Protein AF-A0A847PXU5-F1 (afdb_monomer)

Foldseek 3Di:
DPLLQVLLVVLVVVCVVCPQAADDQDDDDQDDFQDPDFPDDLDFDPVQLVLVCPAQQNVDPQQSLVSRLVRSLLVPDDPVLSVVLSVVSNPDNHHFPDGSVLSNSQSRSCSVADSQCNSLSNVVVRLCSNCVVVLVVQQVDDPRSLSRLQSLLSRQQDHDPCSSVLSVQLSVVCSVVSNRSSVLSNLSSVVPSLLSVLLVVLVVCLVVADPSLSNQLNVCSSQPCSVVPDPLLVLVSVLSSQQHPLVSVVVRPVLFDVLLSLLVSLQSVLCVVLVQLVVQLVVQQLVQSCVVVVPDDSVSSVSSCVVPVVSSSVSSSVSVSVLSVLSSPQDDDDPNSNLLSNLLQLLQCLLVLNHRHPVLSSVSSVCSSPNADSQLSNQLSVLVVVCSNPDDNDDSVLSVLSSVQSSLQQFQFARDPVSLVSVLVVLVSLLPDPDLVVSVVSLVSNVSRHNHQVLSSVVSNVSSLVVDDPVCNVVVVVVVVLVVLLLVLADPVVNVVCNVDRHDQLRSLVVVDDPVLSVLLSVLLVLQPDRHCSVVCSNLPVNVLSVQDDSPDPVSSVLSNVLSVCNNVDPDDPVSNVVSSVVSVVVSCVCVVVVVLLVVLLVVVVPDPDDDPVLSVQLNLLLCLLVVLLVLLVVLADPPDCLSVCCSVQQSSLLSVLCSVQSVLSVQSTSVLVNVLCCLQPNRPSGPPPPNVNSSQSSLLSSLLRRFVLSLLSLLCSPDNNVSSLLSVLLSVLQQDDDPNDGNGNVLSVVVRVVSLLVSLVQLLQCVVCVLVVHHRDRDPQDSCNSVVSSVVVNVLVVQLVVQLVQLLVVLVLQAPDPVLSVLLSVLSSLLSVLCVVLVQDDHDDFFDVCLVVLSVVLSVLDPHHNLVVLLCLQLVHDDPDDPVSVVVVCCSLVVQDDPDPQDRSSLSSSVNTTQLSNLLSSLLSSQPPEDSVLSVVLSVLLSLLCSQQVNPVGNRVSSNQLSVLSGDPRDSDDRDHSVSSSVSCLVRPQVVSCVVGVVVLLVVLCVPFPPSVVLVVQLVVLLVLADTRSRSSVLCSRPVNVLSSLLSVLVVPPDPVLSVVLCVQLCQQCNRVVPHDADPRRSRSSVVSSVSSVVSVVVVVVVVVDDDPVRVVVLLVVLCVQAPDDPLLSVLVVVLVSDPLQVLVNVLLVVQVQLVNCSSVDVLLSVLCSVCSNPPVVSVVCNVCSNPSVVNSVVSVVVD

Structure (mmCIF, N/CA/C/O backbone):
data_AF-A0A847PXU5-F1
#
_entry.id   AF-A0A847PXU5-F1
#
loop_
_atom_site.group_PDB
_atom_site.id
_atom_site.type_symbol
_atom_site.label_atom_id
_atom_site.label_alt_id
_atom_site.label_comp_id
_atom_site.label_asym_id
_atom_site.label_entity_id
_atom_site.label_seq_id
_atom_site.pdbx_PDB_ins_code
_atom_site.Cartn_x
_atom_site.Cartn_y
_atom_site.Cartn_z
_atom_site.occupancy
_atom_site.B_iso_or_equiv
_atom_site.auth_seq_id
_atom_site.auth_comp_id
_atom_site.auth_asym_id
_atom_site.auth_atom_id
_atom_site.pdbx_PDB_model_num
ATOM 1 N N . MET A 1 1 ? 49.383 -41.589 5.894 1.00 60.62 1 MET A N 1
ATOM 2 C CA . MET A 1 1 ? 49.245 -40.164 5.555 1.00 60.62 1 MET A CA 1
ATOM 3 C C . MET A 1 1 ? 48.505 -39.502 6.687 1.00 60.62 1 MET A C 1
ATOM 5 O O . MET A 1 1 ? 47.451 -40.010 7.064 1.00 60.62 1 MET A O 1
ATOM 9 N N . SER A 1 2 ? 49.071 -38.446 7.261 1.00 80.12 2 SER A N 1
ATOM 10 C CA . SER A 1 2 ? 48.352 -37.625 8.235 1.00 80.12 2 SER A CA 1
ATOM 11 C C . SER A 1 2 ? 47.142 -36.940 7.566 1.00 80.12 2 SER A C 1
ATOM 13 O O . SER A 1 2 ? 47.109 -36.805 6.335 1.00 80.12 2 SER A O 1
ATOM 15 N N . PRO A 1 3 ? 46.136 -36.497 8.339 1.00 77.56 3 PRO A N 1
ATOM 16 C CA . PRO A 1 3 ? 45.012 -35.721 7.809 1.00 77.56 3 PRO A CA 1
ATOM 17 C C . PRO A 1 3 ? 45.467 -34.477 7.022 1.00 77.56 3 PRO A C 1
ATOM 19 O O . PRO A 1 3 ? 44.920 -34.188 5.956 1.00 77.56 3 PRO A O 1
ATOM 22 N N . SER A 1 4 ? 46.538 -33.809 7.473 1.00 82.94 4 SER A N 1
ATOM 23 C CA . SER A 1 4 ? 47.115 -32.635 6.803 1.00 82.94 4 SER A CA 1
ATOM 24 C C . SER A 1 4 ? 47.794 -32.978 5.472 1.00 82.94 4 SER A C 1
ATOM 26 O O . SER A 1 4 ? 47.616 -32.259 4.493 1.00 82.94 4 SER A O 1
ATOM 28 N N . GLU A 1 5 ? 48.497 -34.112 5.375 1.00 83.69 5 GLU A N 1
ATOM 29 C CA . GLU A 1 5 ? 49.106 -34.585 4.119 1.00 83.69 5 GLU A CA 1
ATOM 30 C C . GLU A 1 5 ? 48.055 -34.960 3.063 1.00 83.69 5 GLU A C 1
ATOM 32 O O . GLU A 1 5 ? 48.248 -34.741 1.863 1.00 83.69 5 GLU A O 1
ATOM 37 N N . LEU A 1 6 ? 46.926 -35.535 3.493 1.00 86.06 6 LEU A N 1
ATOM 38 C CA . LEU A 1 6 ? 45.805 -35.855 2.608 1.00 86.06 6 LEU A CA 1
ATOM 39 C C . LEU A 1 6 ? 45.160 -34.583 2.051 1.00 86.06 6 LEU A C 1
ATOM 41 O O . LEU A 1 6 ? 44.904 -34.504 0.846 1.00 86.06 6 LEU A O 1
ATOM 45 N N . LEU A 1 7 ? 44.921 -33.593 2.912 1.00 87.06 7 LEU A N 1
ATOM 46 C CA . LEU A 1 7 ? 44.349 -32.310 2.521 1.00 87.06 7 LEU A CA 1
ATOM 47 C C . LEU A 1 7 ? 45.300 -31.526 1.603 1.00 87.06 7 LEU A C 1
ATOM 49 O O . LEU A 1 7 ? 44.863 -31.049 0.560 1.00 87.06 7 LEU A O 1
ATOM 53 N N . ALA A 1 8 ? 46.603 -31.502 1.897 1.00 87.06 8 ALA A N 1
ATOM 54 C CA . ALA A 1 8 ? 47.624 -30.896 1.038 1.00 87.06 8 ALA A CA 1
ATOM 55 C C . ALA A 1 8 ? 47.630 -31.504 -0.378 1.00 87.06 8 ALA A C 1
ATOM 57 O O . ALA A 1 8 ? 47.675 -30.790 -1.382 1.00 87.06 8 ALA A O 1
ATOM 58 N N . LYS A 1 9 ? 47.498 -32.835 -0.493 1.00 86.88 9 LYS A N 1
ATOM 59 C CA . LYS A 1 9 ? 47.401 -33.509 -1.799 1.00 86.88 9 LYS A CA 1
ATOM 60 C C . LYS A 1 9 ? 46.121 -33.133 -2.555 1.00 86.88 9 LYS A C 1
ATOM 62 O O . LYS A 1 9 ? 46.175 -32.928 -3.767 1.00 86.88 9 LYS A O 1
ATOM 67 N N . LYS A 1 10 ? 44.982 -33.026 -1.861 1.00 86.12 10 LYS A N 1
ATOM 68 C CA . LYS A 1 10 ? 43.710 -32.577 -2.456 1.00 86.12 10 LYS A CA 1
ATOM 69 C C . LYS A 1 10 ? 43.784 -31.124 -2.931 1.00 86.12 10 LYS A C 1
ATOM 71 O O . LYS A 1 10 ? 43.343 -30.838 -4.039 1.00 86.12 10 LYS A O 1
ATOM 76 N N . LEU A 1 11 ? 44.395 -30.242 -2.140 1.00 87.00 11 LEU A N 1
ATOM 77 C CA . LEU A 1 11 ? 44.620 -28.836 -2.481 1.00 87.00 11 LEU A CA 1
ATOM 78 C C . LEU A 1 11 ? 45.474 -28.679 -3.736 1.00 87.00 11 LEU A C 1
ATOM 80 O O . LEU A 1 11 ? 45.123 -27.922 -4.638 1.00 87.00 11 LEU A O 1
ATOM 84 N N . LYS A 1 12 ? 46.554 -29.455 -3.837 1.00 86.31 12 LYS A N 1
ATOM 85 C CA . LYS A 1 12 ? 47.421 -29.439 -5.015 1.00 86.31 12 LYS A CA 1
ATOM 86 C C . LYS A 1 12 ? 46.703 -29.924 -6.278 1.00 86.31 12 LYS A C 1
ATOM 88 O O . LYS A 1 12 ? 46.869 -29.335 -7.340 1.00 86.31 12 LYS A O 1
ATOM 93 N N . LEU A 1 13 ? 45.869 -30.962 -6.168 1.00 85.56 13 LEU A N 1
ATOM 94 C CA . LEU A 1 13 ? 45.036 -31.436 -7.283 1.00 85.56 13 LEU A CA 1
ATOM 95 C C . LEU A 1 13 ? 43.974 -30.408 -7.692 1.00 85.56 13 LEU A C 1
ATOM 97 O O . LEU A 1 13 ? 43.732 -30.222 -8.882 1.00 85.56 13 LEU A O 1
ATOM 101 N N . TRP A 1 14 ? 43.365 -29.727 -6.719 1.00 87.62 14 TRP A N 1
ATOM 102 C CA . TRP A 1 14 ? 42.407 -28.656 -6.983 1.00 87.62 14 TRP A CA 1
ATOM 103 C C . TRP A 1 14 ? 43.059 -27.477 -7.714 1.00 87.62 14 TRP A C 1
ATOM 105 O O . TRP A 1 14 ? 42.493 -26.990 -8.690 1.00 87.62 14 TRP A O 1
ATOM 115 N N . TYR A 1 15 ? 44.260 -27.070 -7.298 1.00 84.38 15 TYR A N 1
ATOM 116 C CA . TYR A 1 15 ? 44.998 -25.973 -7.923 1.00 84.38 15 TYR A CA 1
ATOM 117 C C . TYR A 1 15 ? 45.317 -26.246 -9.396 1.00 84.38 15 TYR A C 1
ATOM 119 O O . TYR A 1 15 ? 45.036 -25.409 -10.245 1.00 84.38 15 TYR A O 1
ATOM 127 N N . VAL A 1 16 ? 45.796 -27.452 -9.724 1.00 83.38 16 VAL A N 1
ATOM 128 C CA . VAL A 1 16 ? 46.075 -27.853 -11.117 1.00 83.38 16 VAL A CA 1
ATOM 129 C C . VAL A 1 16 ? 44.811 -27.819 -11.987 1.00 83.38 16 VAL A C 1
ATOM 131 O O . VAL A 1 16 ? 44.874 -27.486 -13.167 1.00 83.38 16 VAL A O 1
ATOM 134 N N . ALA A 1 17 ? 43.648 -28.145 -11.419 1.00 77.62 17 ALA A N 1
ATOM 135 C CA . ALA A 1 17 ? 42.380 -28.096 -12.144 1.00 77.62 17 ALA A CA 1
ATOM 136 C C . ALA A 1 17 ? 41.829 -26.667 -12.330 1.00 77.62 17 ALA A C 1
ATOM 138 O O . ALA A 1 17 ? 41.032 -26.450 -13.242 1.00 77.62 17 ALA A O 1
ATOM 139 N N . ASN A 1 18 ? 42.237 -25.709 -11.487 1.00 76.44 18 ASN A N 1
ATOM 140 C CA . ASN A 1 18 ? 41.678 -24.351 -11.414 1.00 76.44 18 ASN A CA 1
ATOM 141 C C . ASN A 1 18 ? 42.726 -23.253 -11.650 1.00 76.44 18 ASN A C 1
ATOM 143 O O . ASN A 1 18 ? 42.551 -22.122 -11.198 1.00 76.44 18 ASN A O 1
ATOM 147 N N . GLU A 1 19 ? 43.813 -23.571 -12.352 1.00 73.12 19 GLU A N 1
ATOM 148 C CA . GLU A 1 19 ? 44.850 -22.594 -12.667 1.00 73.12 19 GLU A CA 1
ATOM 149 C C . GLU A 1 19 ? 44.253 -21.428 -13.485 1.00 73.12 19 GLU A C 1
ATOM 151 O O . GLU A 1 19 ? 43.547 -21.666 -14.479 1.00 73.12 19 GLU A O 1
ATOM 156 N N . PRO A 1 20 ? 44.476 -20.169 -13.066 1.00 68.69 20 PRO A N 1
ATOM 157 C CA . PRO A 1 20 ? 43.869 -19.014 -13.708 1.00 68.69 20 PRO A CA 1
ATOM 158 C C . PRO A 1 20 ? 44.382 -18.866 -15.142 1.00 68.69 20 PRO A C 1
ATOM 160 O O . PRO A 1 20 ? 45.584 -18.898 -15.405 1.00 68.69 20 PRO A O 1
ATOM 163 N N . ARG A 1 21 ? 43.448 -18.706 -16.083 1.00 75.75 21 ARG A N 1
ATOM 164 C CA . ARG A 1 21 ? 43.739 -18.597 -17.517 1.00 75.75 21 ARG A CA 1
ATOM 165 C C . ARG A 1 21 ? 43.693 -17.138 -17.980 1.00 75.75 21 ARG A C 1
ATOM 167 O O . ARG A 1 21 ? 42.896 -16.376 -17.429 1.00 75.75 21 ARG A O 1
ATOM 174 N N . PRO A 1 22 ? 44.493 -16.771 -18.998 1.00 75.50 22 PRO A N 1
ATOM 175 C CA . PRO A 1 22 ? 44.389 -15.471 -19.653 1.00 75.50 22 PRO A CA 1
ATOM 176 C C . PRO A 1 22 ? 43.003 -15.249 -20.280 1.00 75.50 22 PRO A C 1
ATOM 178 O O . PRO A 1 22 ? 42.257 -16.200 -20.546 1.00 75.50 22 PRO A O 1
ATOM 181 N N . SER A 1 23 ? 42.662 -13.976 -20.488 1.00 78.38 23 SER A N 1
ATOM 182 C CA . SER A 1 23 ? 41.379 -13.543 -21.054 1.00 78.38 23 SER A CA 1
ATOM 183 C C . SER A 1 23 ? 41.235 -14.043 -22.496 1.00 78.38 23 SER A C 1
ATOM 185 O O . SER A 1 23 ? 42.176 -13.919 -23.280 1.00 78.38 23 SER A O 1
ATOM 187 N N . PRO A 1 24 ? 40.076 -14.581 -22.910 1.00 81.31 24 PRO A N 1
ATOM 188 C CA . PRO A 1 24 ? 39.848 -14.852 -24.323 1.00 81.31 24 PRO A CA 1
ATOM 189 C C . PRO A 1 24 ? 39.823 -13.538 -25.120 1.00 81.31 24 PRO A C 1
ATOM 191 O O . PRO A 1 24 ? 39.305 -12.526 -24.650 1.00 81.31 24 PRO A O 1
ATOM 194 N N . VAL A 1 25 ? 40.337 -13.564 -26.353 1.00 79.62 25 VAL A N 1
ATOM 195 C CA . VAL A 1 25 ? 40.314 -12.394 -27.245 1.00 79.62 25 VAL A CA 1
ATOM 196 C C . VAL A 1 25 ? 38.856 -11.963 -27.497 1.00 79.62 25 VAL A C 1
ATOM 198 O O . VAL A 1 25 ? 38.052 -12.794 -27.931 1.00 79.62 25 VAL A O 1
ATOM 201 N N . PRO A 1 26 ? 38.480 -10.699 -27.219 1.00 79.25 26 PRO A N 1
ATOM 202 C CA . PRO A 1 26 ? 37.115 -10.216 -27.421 1.00 79.25 26 PRO A CA 1
ATOM 203 C C . PRO A 1 26 ? 36.659 -10.255 -28.888 1.00 79.25 26 PRO A C 1
ATOM 205 O O . PRO A 1 26 ? 37.404 -9.880 -29.791 1.00 79.25 26 PRO A O 1
ATOM 208 N N . GLU A 1 27 ? 35.400 -10.638 -29.119 1.00 74.50 27 GLU A N 1
ATOM 209 C CA . GLU A 1 27 ? 34.780 -10.563 -30.446 1.00 74.50 27 GLU A CA 1
ATOM 210 C C . GLU A 1 27 ? 34.506 -9.105 -30.852 1.00 74.50 27 GLU A C 1
ATOM 212 O O . GLU A 1 27 ? 33.991 -8.314 -30.059 1.00 74.50 27 GLU A O 1
ATOM 217 N N . VAL A 1 28 ? 34.816 -8.771 -32.106 1.00 72.69 28 VAL A N 1
ATOM 218 C CA . VAL A 1 28 ? 34.631 -7.437 -32.699 1.00 72.69 28 VAL A CA 1
ATOM 219 C C . VAL A 1 28 ? 33.474 -7.498 -33.691 1.00 72.69 28 VAL A C 1
ATOM 221 O O . VAL A 1 28 ? 33.475 -8.344 -34.590 1.00 72.69 28 VAL A O 1
ATOM 224 N N . LYS A 1 29 ? 32.480 -6.612 -33.561 1.00 65.06 29 LYS A N 1
ATOM 225 C CA . LYS A 1 29 ? 31.333 -6.586 -34.485 1.00 65.06 29 LYS A CA 1
ATOM 226 C C . LYS A 1 29 ? 31.700 -5.812 -35.750 1.00 65.06 29 LYS A C 1
ATOM 228 O O . LYS A 1 29 ? 31.894 -4.599 -35.725 1.00 65.06 29 LYS A O 1
ATOM 233 N N . VAL A 1 30 ? 31.803 -6.514 -36.879 1.00 55.84 30 VAL A N 1
ATOM 234 C CA . VAL A 1 30 ? 32.283 -5.935 -38.145 1.00 55.84 30 VAL A CA 1
ATOM 235 C C . VAL A 1 30 ? 31.127 -5.659 -39.100 1.00 55.84 30 VAL A C 1
ATOM 237 O O . VAL A 1 30 ? 30.782 -6.517 -39.902 1.00 55.84 30 VAL A O 1
ATOM 240 N N . ASP A 1 31 ? 30.599 -4.435 -39.079 1.00 53.53 31 ASP A N 1
ATOM 241 C CA . ASP A 1 31 ? 29.547 -4.002 -40.018 1.00 53.53 31 ASP A CA 1
ATOM 242 C C . ASP A 1 31 ? 29.946 -2.768 -40.850 1.00 53.53 31 ASP A C 1
ATOM 244 O O . ASP A 1 31 ? 29.106 -1.930 -41.182 1.00 53.53 31 ASP A O 1
ATOM 248 N N . SER A 1 32 ? 31.234 -2.565 -41.166 1.00 57.88 32 SER A N 1
ATOM 249 C CA . SER A 1 32 ? 31.633 -1.280 -41.757 1.00 57.88 32 SER A CA 1
ATOM 250 C C . SER A 1 32 ? 32.815 -1.241 -42.701 1.00 57.88 32 SER A C 1
ATOM 252 O O . SER A 1 32 ? 33.903 -1.703 -42.372 1.00 57.88 32 SER A O 1
ATOM 254 N N . ASN A 1 33 ? 32.602 -0.526 -43.805 1.00 75.75 33 ASN A N 1
ATOM 255 C CA . ASN A 1 33 ? 33.610 -0.138 -44.782 1.00 75.75 33 ASN A CA 1
ATOM 256 C C . ASN A 1 33 ? 33.997 1.338 -44.600 1.00 75.75 33 ASN A C 1
ATOM 258 O O . ASN A 1 33 ? 33.229 2.129 -44.046 1.00 75.75 33 ASN A O 1
ATOM 262 N N . LEU A 1 34 ? 35.175 1.715 -45.105 1.00 78.69 34 LEU A N 1
ATOM 263 C CA . LEU A 1 34 ? 35.568 3.121 -45.239 1.00 78.69 34 LEU A CA 1
ATOM 264 C C . LEU A 1 34 ? 34.510 3.904 -46.048 1.00 78.69 34 LEU A C 1
ATOM 266 O O . LEU A 1 34 ? 33.926 3.329 -46.975 1.00 78.69 34 LEU A O 1
ATOM 270 N N . PRO A 1 35 ? 34.281 5.196 -45.743 1.00 74.25 35 PRO A N 1
ATOM 271 C CA . PRO A 1 35 ? 33.361 6.038 -46.504 1.00 74.25 35 PRO A CA 1
ATOM 272 C C . PRO A 1 35 ? 33.679 5.989 -48.002 1.00 74.25 35 PRO A C 1
ATOM 274 O O . PRO A 1 35 ? 34.841 6.095 -48.396 1.00 74.25 35 PRO A O 1
ATOM 277 N N . THR A 1 36 ? 32.652 5.803 -48.832 1.00 63.03 36 THR A N 1
ATOM 278 C CA . THR A 1 36 ? 32.779 5.754 -50.301 1.00 63.03 36 THR A CA 1
ATOM 279 C C . THR A 1 36 ? 32.380 7.062 -50.979 1.00 63.03 36 THR A C 1
ATOM 281 O O . THR A 1 36 ? 32.735 7.266 -52.139 1.00 63.03 36 THR A O 1
ATOM 284 N N . ASP A 1 37 ? 31.711 7.966 -50.259 1.00 55.50 37 ASP A N 1
ATOM 285 C CA . ASP A 1 37 ? 31.300 9.263 -50.787 1.00 55.50 37 ASP A CA 1
ATOM 286 C C . ASP A 1 37 ? 32.510 10.190 -50.928 1.00 55.50 37 ASP A C 1
ATOM 288 O O . ASP A 1 37 ? 33.131 10.609 -49.948 1.00 55.50 37 ASP A O 1
ATOM 292 N N . ALA A 1 38 ? 32.857 10.495 -52.178 1.00 52.47 38 ALA A N 1
ATOM 293 C CA . ALA A 1 38 ? 33.945 11.401 -52.506 1.00 52.47 38 ALA A CA 1
ATOM 294 C C . ALA A 1 38 ? 33.583 12.835 -52.068 1.00 52.47 38 ALA A C 1
ATOM 296 O O . ALA A 1 38 ? 32.577 13.374 -52.542 1.00 52.47 38 ALA A O 1
ATOM 297 N N . PRO A 1 39 ? 34.381 13.497 -51.209 1.00 53.16 39 PRO A N 1
ATOM 298 C CA . PRO A 1 39 ? 34.168 14.908 -50.928 1.00 53.16 39 PRO A CA 1
ATOM 299 C C . PRO A 1 39 ? 34.371 15.733 -52.205 1.00 53.16 39 PRO A C 1
ATOM 301 O O . PRO A 1 39 ? 35.253 15.451 -53.020 1.00 53.16 39 PRO A O 1
ATOM 304 N N . ALA A 1 40 ? 33.551 16.772 -52.376 1.00 50.94 40 ALA A N 1
ATOM 305 C CA . ALA A 1 40 ? 33.647 17.696 -53.499 1.00 50.94 40 ALA A CA 1
ATOM 306 C C . ALA A 1 40 ? 35.042 18.348 -53.538 1.00 50.94 40 ALA A C 1
ATOM 308 O O . ALA A 1 40 ? 35.374 19.179 -52.696 1.00 50.94 40 ALA A O 1
ATOM 309 N N . THR A 1 41 ? 35.850 17.931 -54.518 1.00 54.91 41 THR A N 1
ATOM 310 C CA . THR A 1 41 ? 37.125 18.526 -54.963 1.00 54.91 41 THR A CA 1
ATOM 311 C C . THR A 1 41 ? 38.063 19.010 -53.850 1.00 54.91 41 THR A C 1
ATOM 313 O O . THR A 1 41 ? 38.018 20.162 -53.417 1.00 54.91 41 THR A O 1
ATOM 316 N N . ILE A 1 42 ? 39.004 18.149 -53.456 1.00 57.91 42 ILE A N 1
ATOM 317 C CA . ILE A 1 42 ? 40.216 18.560 -52.739 1.00 57.91 42 ILE A CA 1
ATOM 318 C C . ILE A 1 42 ? 41.029 19.472 -53.681 1.00 57.91 42 ILE A C 1
ATOM 320 O O . ILE A 1 42 ? 41.382 19.072 -54.790 1.00 57.91 42 ILE A O 1
ATOM 324 N N . SER A 1 43 ? 41.282 20.720 -53.279 1.00 63.50 43 SER A N 1
ATOM 325 C CA . SER A 1 43 ? 42.046 21.696 -54.069 1.00 63.50 43 SER A CA 1
ATOM 326 C C . SER A 1 43 ? 43.497 21.240 -54.224 1.00 63.50 43 SER A C 1
ATOM 328 O O . SER A 1 43 ? 44.187 21.083 -53.224 1.00 63.50 43 SER A O 1
ATOM 330 N N . PHE A 1 44 ? 43.969 21.044 -55.453 1.00 73.12 44 PHE A N 1
ATOM 331 C CA . PHE A 1 44 ? 45.335 20.587 -55.717 1.00 73.12 44 PHE A CA 1
ATOM 332 C C . PHE A 1 44 ? 46.353 21.729 -55.597 1.00 73.12 44 PHE A C 1
ATOM 334 O O . PHE A 1 44 ? 46.267 22.711 -56.334 1.00 73.12 44 PHE A O 1
ATOM 341 N N . ASP A 1 45 ? 47.350 21.557 -54.726 1.00 78.94 45 ASP A N 1
ATOM 342 C CA . ASP A 1 45 ? 48.535 22.417 -54.660 1.00 78.94 45 ASP A CA 1
ATOM 343 C C . ASP A 1 45 ? 49.730 21.703 -55.312 1.00 78.94 45 ASP A C 1
ATOM 345 O O . ASP A 1 45 ? 50.129 20.608 -54.894 1.00 78.94 45 ASP A O 1
ATOM 349 N N . ARG A 1 46 ? 50.278 22.317 -56.367 1.00 78.56 46 ARG A N 1
ATOM 350 C CA . ARG A 1 46 ? 51.349 21.746 -57.191 1.00 78.56 46 ARG A CA 1
ATOM 351 C C . ARG A 1 46 ? 52.718 21.823 -56.515 1.00 78.56 46 ARG A C 1
ATOM 353 O O . ARG A 1 46 ? 53.542 20.946 -56.754 1.00 78.56 46 ARG A O 1
ATOM 360 N N . GLU A 1 47 ? 52.970 22.834 -55.688 1.00 81.25 47 GLU A N 1
ATOM 361 C CA . GLU A 1 47 ? 54.265 22.999 -55.019 1.00 81.25 47 GLU A CA 1
ATOM 362 C C . GLU A 1 47 ? 54.420 21.980 -53.890 1.00 81.25 47 GLU A C 1
ATOM 364 O O . GLU A 1 47 ? 55.425 21.270 -53.830 1.00 81.25 47 GLU A O 1
ATOM 369 N N . ILE A 1 48 ? 53.380 21.816 -53.068 1.00 81.88 48 ILE A N 1
ATOM 370 C CA . ILE A 1 48 ? 53.361 20.829 -51.980 1.00 81.88 48 ILE A CA 1
ATOM 371 C C . ILE A 1 48 ? 53.382 19.393 -52.532 1.00 81.88 48 ILE A C 1
ATOM 373 O O . ILE A 1 48 ? 54.065 18.529 -51.984 1.00 81.88 48 ILE A O 1
ATOM 377 N N . ALA A 1 49 ? 52.678 19.122 -53.639 1.00 81.94 49 ALA A N 1
ATOM 378 C CA . ALA A 1 49 ? 52.694 17.801 -54.276 1.00 81.94 49 ALA A CA 1
ATOM 379 C C . ALA A 1 49 ? 54.093 17.409 -54.779 1.00 81.94 49 ALA A C 1
ATOM 381 O O . ALA A 1 49 ? 54.502 16.262 -54.608 1.00 81.94 49 ALA A O 1
ATOM 382 N N . ASN A 1 50 ? 54.838 18.358 -55.356 1.00 81.81 50 ASN A N 1
ATOM 383 C CA . ASN A 1 50 ? 56.215 18.125 -55.796 1.00 81.81 50 ASN A CA 1
ATOM 384 C C . ASN A 1 50 ? 57.167 17.906 -54.609 1.00 81.81 50 ASN A C 1
ATOM 386 O O . ASN A 1 50 ? 58.081 17.092 -54.711 1.00 81.81 50 ASN A O 1
ATOM 390 N N . GLN A 1 51 ? 56.950 18.601 -53.485 1.00 82.19 51 GLN A N 1
ATOM 391 C CA . GLN A 1 51 ? 57.714 18.381 -52.251 1.00 82.19 51 GLN A CA 1
ATOM 392 C C . GLN A 1 51 ? 57.467 16.980 -51.671 1.00 82.19 51 GLN A C 1
ATOM 394 O O . GLN A 1 51 ? 58.427 16.303 -51.317 1.00 82.19 51 GLN A O 1
ATOM 399 N N . LEU A 1 52 ? 56.210 16.518 -51.631 1.00 83.00 52 LEU A N 1
ATOM 400 C CA . LEU A 1 52 ? 55.855 15.163 -51.187 1.00 83.00 52 LEU A CA 1
ATOM 401 C C . LEU A 1 52 ? 56.437 14.077 -52.098 1.00 83.00 52 LEU A C 1
ATOM 403 O O . LEU A 1 52 ? 57.034 13.127 -51.603 1.00 83.00 52 LEU A O 1
ATOM 407 N N . ALA A 1 53 ? 56.312 14.234 -53.419 1.00 81.75 53 ALA A N 1
ATOM 408 C CA . ALA A 1 53 ? 56.858 13.287 -54.395 1.00 81.75 53 ALA A CA 1
ATOM 409 C C . ALA A 1 53 ? 58.399 13.196 -54.356 1.00 81.75 53 ALA A C 1
ATOM 411 O O . ALA A 1 53 ? 58.972 12.228 -54.845 1.00 81.75 53 ALA A O 1
ATOM 412 N N . GLY A 1 54 ? 59.076 14.191 -53.771 1.00 78.00 54 GLY A N 1
ATOM 413 C CA . GLY A 1 54 ? 60.521 14.178 -53.537 1.00 78.00 54 GLY A CA 1
ATOM 414 C C . GLY A 1 54 ? 60.967 13.417 -52.280 1.00 78.00 54 GLY A C 1
ATOM 415 O O . GLY A 1 54 ? 62.172 13.288 -52.058 1.00 78.00 54 GLY A O 1
ATOM 416 N N . LEU A 1 55 ? 60.042 12.932 -51.442 1.00 83.31 55 LEU A N 1
ATOM 417 C CA . LEU A 1 55 ? 60.359 12.171 -50.229 1.00 83.31 55 LEU A CA 1
ATOM 418 C C . LEU A 1 55 ? 60.533 10.677 -50.541 1.00 83.31 55 LEU A C 1
ATOM 420 O O . LEU A 1 55 ? 59.756 10.094 -51.292 1.00 83.31 55 LEU A O 1
ATOM 424 N N . ARG A 1 56 ? 61.500 10.023 -49.881 1.00 78.19 56 ARG A N 1
ATOM 425 C CA . ARG A 1 56 ? 61.817 8.589 -50.077 1.00 78.19 56 ARG A CA 1
ATOM 426 C C . ARG A 1 56 ? 60.662 7.630 -49.758 1.00 78.19 56 ARG A C 1
ATOM 428 O O . ARG A 1 56 ? 60.620 6.521 -50.272 1.00 78.19 56 ARG A O 1
ATOM 435 N N . VAL A 1 57 ? 59.696 8.055 -48.946 1.00 79.06 57 VAL A N 1
ATOM 436 C CA . VAL A 1 57 ? 58.473 7.286 -48.631 1.00 79.06 57 VAL A CA 1
ATOM 437 C C . VAL A 1 57 ? 57.588 7.062 -49.859 1.00 79.06 57 VAL A C 1
ATOM 439 O O . VAL A 1 57 ? 56.830 6.097 -49.905 1.00 79.06 57 VAL A O 1
ATOM 442 N N . PHE A 1 58 ? 57.690 7.949 -50.851 1.00 82.19 58 PHE A N 1
ATOM 443 C CA . PHE A 1 58 ? 56.856 7.978 -52.050 1.00 82.19 58 PHE A CA 1
ATOM 444 C C . PHE A 1 58 ? 57.678 7.766 -53.331 1.00 82.19 58 PHE A C 1
ATOM 446 O O . PHE A 1 58 ? 57.292 8.234 -54.397 1.00 82.19 58 PHE A O 1
ATOM 453 N N . GLU A 1 59 ? 58.820 7.075 -53.232 1.00 70.12 59 GLU A N 1
ATOM 454 C CA . GLU A 1 59 ? 59.773 6.882 -54.340 1.00 70.12 59 GLU A CA 1
ATOM 455 C C . GLU A 1 59 ? 59.166 6.102 -55.532 1.00 70.12 59 GLU A C 1
ATOM 457 O O . GLU A 1 59 ? 59.575 6.287 -56.681 1.00 70.12 59 GLU A O 1
ATOM 462 N N . ASP A 1 60 ? 58.131 5.290 -55.283 1.00 74.25 60 ASP A N 1
ATOM 463 C CA . ASP A 1 60 ? 57.381 4.557 -56.305 1.00 74.25 60 ASP A CA 1
ATOM 464 C C . ASP A 1 60 ? 56.285 5.412 -56.972 1.00 74.25 60 ASP A C 1
ATOM 466 O O . ASP A 1 60 ? 55.399 5.959 -56.314 1.00 74.25 60 ASP A O 1
ATOM 470 N N . ARG A 1 61 ? 56.242 5.412 -58.315 1.00 71.62 61 ARG A N 1
ATOM 471 C CA . ARG A 1 61 ? 55.232 6.146 -59.122 1.00 71.62 61 ARG A CA 1
ATOM 472 C C . ARG A 1 61 ? 53.774 5.760 -58.835 1.00 71.62 61 ARG A C 1
ATOM 474 O O . ARG A 1 61 ? 52.858 6.489 -59.208 1.00 71.62 61 ARG A O 1
ATOM 481 N N . SER A 1 62 ? 53.526 4.618 -58.195 1.00 75.56 62 SER A N 1
ATOM 482 C CA . SER A 1 62 ? 52.184 4.218 -57.749 1.00 75.56 62 SER A CA 1
ATOM 483 C C . SER A 1 62 ? 51.603 5.171 -56.691 1.00 75.56 62 SER A C 1
ATOM 485 O O . SER A 1 62 ? 50.382 5.245 -56.548 1.00 75.56 62 SER A O 1
ATOM 487 N N . TRP A 1 63 ? 52.448 5.953 -56.009 1.00 81.44 63 TRP A N 1
ATOM 488 C CA . TRP A 1 63 ? 52.064 6.898 -54.958 1.00 81.44 63 TRP A CA 1
ATOM 489 C C . TRP A 1 63 ? 51.761 8.315 -55.455 1.00 81.44 63 TRP A C 1
ATOM 491 O O . TRP A 1 63 ? 51.228 9.118 -54.689 1.00 81.44 63 TRP A O 1
ATOM 501 N N . ASP A 1 64 ? 51.987 8.622 -56.737 1.00 79.94 64 ASP A N 1
ATOM 502 C CA . ASP A 1 64 ? 51.730 9.951 -57.319 1.00 79.94 64 ASP A CA 1
ATOM 503 C C . ASP A 1 64 ? 50.286 10.432 -57.077 1.00 79.94 64 ASP A C 1
ATOM 505 O O . ASP A 1 64 ? 50.029 11.614 -56.829 1.00 79.94 64 ASP A O 1
ATOM 509 N N . GLY A 1 65 ? 49.322 9.503 -57.119 1.00 78.25 65 GLY A N 1
ATOM 510 C CA . GLY A 1 65 ? 47.917 9.781 -56.815 1.00 78.25 65 GLY A CA 1
ATOM 511 C C . GLY A 1 65 ? 47.671 10.120 -55.342 1.00 78.25 65 GLY A C 1
ATOM 512 O O . GLY A 1 65 ? 46.854 10.987 -55.047 1.00 78.25 65 GLY A O 1
ATOM 513 N N . VAL A 1 66 ? 48.411 9.490 -54.428 1.00 83.31 66 VAL A N 1
ATOM 514 C CA . VAL A 1 66 ? 48.347 9.750 -52.983 1.00 83.31 66 VAL A CA 1
ATOM 515 C C . VAL A 1 66 ? 48.978 11.109 -52.666 1.00 83.31 66 VAL A C 1
ATOM 517 O O . VAL A 1 66 ? 48.350 11.916 -51.988 1.00 83.31 66 VAL A O 1
ATOM 520 N N . CYS A 1 67 ? 50.149 11.421 -53.236 1.00 84.12 67 CYS A N 1
ATOM 521 C CA . CYS A 1 67 ? 50.816 12.722 -53.092 1.00 84.12 67 CYS A CA 1
ATOM 522 C C . CYS A 1 67 ? 49.942 13.886 -53.584 1.00 84.12 67 CYS A C 1
ATOM 524 O O . CYS A 1 67 ? 49.892 14.941 -52.950 1.00 84.12 67 CYS A O 1
ATOM 526 N N . ARG A 1 68 ? 49.218 13.685 -54.695 1.00 81.50 68 ARG A N 1
ATOM 527 C CA . ARG A 1 68 ? 48.259 14.657 -55.239 1.00 81.50 68 ARG A CA 1
ATOM 528 C C . ARG A 1 68 ? 47.095 14.924 -54.286 1.00 81.50 68 ARG A C 1
ATOM 530 O O . ARG A 1 68 ? 46.738 16.079 -54.077 1.00 81.50 68 ARG A O 1
ATOM 537 N N . ASP A 1 69 ? 46.504 13.873 -53.731 1.00 81.19 69 ASP A N 1
ATOM 538 C CA . ASP A 1 69 ? 45.328 14.002 -52.868 1.00 81.19 69 ASP A CA 1
ATOM 539 C C . ASP A 1 69 ? 45.718 14.517 -51.467 1.00 81.19 69 ASP A C 1
ATOM 541 O O . ASP A 1 69 ? 45.003 15.328 -50.876 1.00 81.19 69 ASP A O 1
ATOM 545 N N . MET A 1 70 ? 46.905 14.142 -50.973 1.00 85.12 70 MET A N 1
ATOM 546 C CA . MET A 1 70 ? 47.491 14.686 -49.744 1.00 85.12 70 MET A CA 1
ATOM 547 C C . MET A 1 70 ? 47.850 16.170 -49.874 1.00 85.12 70 MET A C 1
ATOM 549 O O . MET A 1 70 ? 47.676 16.907 -48.904 1.00 85.12 70 MET A O 1
ATOM 553 N N . SER A 1 71 ? 48.320 16.646 -51.036 1.00 86.25 71 SER A N 1
ATOM 554 C CA . SER A 1 71 ? 48.769 18.042 -51.175 1.00 86.25 71 SER A CA 1
ATOM 555 C C . SER A 1 71 ? 47.660 19.050 -50.876 1.00 86.25 71 SER A C 1
ATOM 557 O O . SER A 1 71 ? 47.900 20.050 -50.200 1.00 86.25 71 SER A O 1
ATOM 559 N N . GLY A 1 72 ? 46.423 18.747 -51.273 1.00 79.94 72 GLY A N 1
ATOM 560 C CA . GLY A 1 72 ? 45.276 19.592 -50.955 1.00 79.94 72 GLY A CA 1
ATOM 561 C C . GLY A 1 72 ? 44.800 19.517 -49.506 1.00 79.94 72 GLY A C 1
ATOM 562 O O . GLY A 1 72 ? 44.209 20.477 -49.012 1.00 79.94 72 GLY A O 1
ATOM 563 N N . MET A 1 73 ? 45.093 18.428 -48.791 1.00 82.69 73 MET A N 1
ATOM 564 C CA . MET A 1 73 ? 44.906 18.364 -47.337 1.00 82.69 73 MET A CA 1
ATOM 565 C C . MET A 1 73 ? 45.974 19.184 -46.607 1.00 82.69 73 MET A C 1
ATOM 567 O O . MET A 1 73 ? 45.655 19.941 -45.693 1.00 82.69 73 MET A O 1
ATOM 571 N N . LEU A 1 74 ? 47.236 19.078 -47.034 1.00 83.88 74 LEU A N 1
ATOM 572 C CA . LEU A 1 74 ? 48.361 19.813 -46.451 1.00 83.88 74 LEU A CA 1
ATOM 573 C C . LEU A 1 74 ? 48.273 21.323 -46.680 1.00 83.88 74 LEU A C 1
ATOM 575 O O . LEU A 1 74 ? 48.690 22.087 -45.813 1.00 83.88 74 LEU A O 1
ATOM 579 N N . ALA A 1 75 ? 47.694 21.759 -47.801 1.00 81.50 75 ALA A N 1
ATOM 580 C CA . ALA A 1 75 ? 47.430 23.171 -48.080 1.00 81.50 75 ALA A CA 1
ATOM 581 C C . ALA A 1 75 ? 46.473 23.820 -47.061 1.00 81.50 75 ALA A C 1
ATOM 583 O O . ALA A 1 75 ? 46.484 25.035 -46.889 1.00 81.50 75 ALA A O 1
ATOM 584 N N . ARG A 1 76 ? 45.655 23.017 -46.363 1.00 79.88 76 ARG A N 1
ATOM 585 C CA . ARG A 1 76 ? 44.723 23.477 -45.320 1.00 79.88 76 ARG A CA 1
ATOM 586 C C . ARG A 1 76 ? 45.349 23.525 -43.921 1.00 79.88 76 ARG A C 1
ATOM 588 O O . ARG A 1 76 ? 44.690 23.970 -42.984 1.00 79.88 76 ARG A O 1
ATOM 595 N N . LEU A 1 77 ? 46.590 23.058 -43.754 1.00 79.56 77 LEU A N 1
ATOM 596 C CA . LEU A 1 77 ? 47.325 23.124 -42.489 1.00 79.56 77 LEU A CA 1
ATOM 597 C C . LEU A 1 77 ? 48.078 24.453 -42.354 1.00 79.56 77 LEU A C 1
ATOM 599 O O . LEU A 1 77 ? 48.454 25.078 -43.343 1.00 79.56 77 LEU A O 1
ATOM 603 N N . SER A 1 78 ? 48.365 24.857 -41.112 1.00 83.12 78 SER A N 1
ATOM 604 C CA . SER A 1 78 ? 49.287 25.972 -40.867 1.00 83.12 78 SER A CA 1
ATOM 605 C C . SER A 1 78 ? 50.676 25.657 -41.433 1.00 83.12 78 SER A C 1
ATOM 607 O O . SER A 1 78 ? 51.104 24.500 -41.424 1.00 83.12 78 SER A O 1
ATOM 609 N N . GLU A 1 79 ? 51.408 26.679 -41.874 1.00 80.44 79 GLU A N 1
ATOM 610 C CA . GLU A 1 79 ? 52.753 26.515 -42.438 1.00 80.44 79 GLU A CA 1
ATOM 611 C C . GLU A 1 79 ? 53.700 25.766 -41.486 1.00 80.44 79 GLU A C 1
ATOM 613 O O . GLU A 1 79 ? 54.389 24.837 -41.904 1.00 80.44 79 GLU A O 1
ATOM 618 N N . ALA A 1 80 ? 53.642 26.072 -40.186 1.00 80.56 80 ALA A N 1
ATOM 619 C CA . ALA A 1 80 ? 54.421 25.384 -39.159 1.00 80.56 80 ALA A CA 1
ATOM 620 C C . ALA A 1 80 ? 54.027 23.902 -38.991 1.00 80.56 80 ALA A C 1
ATOM 622 O O . ALA A 1 80 ? 54.896 23.050 -38.819 1.00 80.56 80 ALA A O 1
ATOM 623 N N . SER A 1 81 ? 52.732 23.569 -39.034 1.00 78.56 81 SER A N 1
ATOM 624 C CA . SER A 1 81 ? 52.252 22.180 -38.930 1.00 78.56 81 SER A CA 1
ATOM 625 C C . SER A 1 81 ? 52.578 21.363 -40.179 1.00 78.56 81 SER A C 1
ATOM 627 O O . SER A 1 81 ? 52.950 20.197 -40.068 1.00 78.56 81 SER A O 1
ATOM 629 N N . ARG A 1 82 ? 52.461 21.984 -41.357 1.00 84.12 82 ARG A N 1
ATOM 630 C CA . ARG A 1 82 ? 52.814 21.398 -42.651 1.00 84.12 82 ARG A CA 1
ATOM 631 C C . ARG A 1 82 ? 54.305 21.082 -42.714 1.00 84.12 82 ARG A C 1
ATOM 633 O O . ARG A 1 82 ? 54.654 19.959 -43.059 1.00 84.12 82 ARG A O 1
ATOM 640 N N . GLN A 1 83 ? 55.162 22.025 -42.316 1.00 82.38 83 GLN A N 1
ATOM 641 C CA . GLN A 1 83 ? 56.608 21.811 -42.311 1.00 82.38 83 GLN A CA 1
ATOM 642 C C . GLN A 1 83 ? 57.006 20.675 -41.363 1.00 82.38 83 GLN A C 1
ATOM 644 O O . GLN A 1 83 ? 57.700 19.762 -41.782 1.00 82.38 83 GLN A O 1
ATOM 649 N N . ARG A 1 84 ? 56.470 20.639 -40.133 1.00 82.31 84 ARG A N 1
ATOM 650 C CA . ARG A 1 84 ? 56.736 19.535 -39.188 1.00 82.31 84 ARG A CA 1
ATOM 651 C C . ARG A 1 84 ? 56.335 18.163 -39.730 1.00 82.31 84 ARG A C 1
ATOM 653 O O . ARG A 1 84 ? 57.016 17.177 -39.456 1.00 82.31 84 ARG A O 1
ATOM 660 N N . LEU A 1 85 ? 55.217 18.081 -40.453 1.00 83.00 85 LEU A N 1
ATOM 661 C CA . LEU A 1 85 ? 54.755 16.825 -41.041 1.00 83.00 85 LEU A CA 1
ATOM 662 C C . LEU A 1 85 ? 55.642 16.399 -42.215 1.00 83.00 85 LEU A C 1
ATOM 664 O O . LEU A 1 85 ? 55.998 15.230 -42.300 1.00 83.00 85 LEU A O 1
ATOM 668 N N . LEU A 1 86 ? 56.037 17.337 -43.080 1.00 84.00 86 LEU A N 1
ATOM 669 C CA . LEU A 1 86 ? 56.989 17.068 -44.160 1.00 84.00 86 LEU A CA 1
ATOM 670 C C . LEU A 1 86 ? 58.348 16.626 -43.607 1.00 84.00 86 LEU A C 1
ATOM 672 O O . LEU A 1 86 ? 58.892 15.627 -44.072 1.00 84.00 86 LEU A O 1
ATOM 676 N N . ASP A 1 87 ? 58.844 17.296 -42.564 1.00 84.56 87 ASP A N 1
ATOM 677 C CA . ASP A 1 87 ? 60.070 16.912 -41.866 1.00 84.56 87 ASP A CA 1
ATOM 678 C C . ASP A 1 87 ? 59.931 15.493 -41.282 1.00 84.56 87 ASP A C 1
ATOM 680 O O . ASP A 1 87 ? 60.811 14.660 -41.482 1.00 84.56 87 ASP A O 1
ATOM 684 N N . SER A 1 88 ? 58.798 15.160 -40.651 1.00 83.44 88 SER A N 1
ATOM 685 C CA . SER A 1 88 ? 58.542 13.820 -40.090 1.00 83.44 88 SER A CA 1
ATOM 686 C C . SER A 1 88 ? 58.452 12.729 -41.163 1.00 83.44 88 SER A C 1
ATOM 688 O O . SER A 1 88 ? 58.996 11.642 -40.979 1.00 83.44 88 SER A O 1
ATOM 690 N N . LEU A 1 89 ? 57.809 13.015 -42.298 1.00 82.75 89 LEU A N 1
ATOM 691 C CA . LEU A 1 89 ? 57.737 12.096 -43.437 1.00 82.75 89 LEU A CA 1
ATOM 692 C C . LEU A 1 89 ? 59.103 11.922 -44.112 1.00 82.75 89 LEU A C 1
ATOM 694 O O . LEU A 1 89 ? 59.411 10.839 -44.593 1.00 82.75 89 LEU A O 1
ATOM 698 N N . SER A 1 90 ? 59.959 12.948 -44.102 1.00 82.19 90 SER A N 1
ATOM 699 C CA . SER A 1 90 ? 61.316 12.861 -44.657 1.00 82.19 90 SER A CA 1
ATOM 700 C C . SER A 1 90 ? 62.249 11.932 -43.869 1.00 82.19 90 SER A C 1
ATOM 702 O O . SER A 1 90 ? 63.208 11.406 -44.435 1.00 82.19 90 SER A O 1
ATOM 704 N N . LEU A 1 91 ? 61.959 11.701 -42.582 1.00 81.69 91 LEU A N 1
ATOM 705 C CA . LEU A 1 91 ? 62.724 10.799 -41.712 1.00 81.69 91 LEU A CA 1
ATOM 706 C C . LEU A 1 91 ? 62.453 9.318 -42.000 1.00 81.69 91 LEU A C 1
ATOM 708 O O . LEU A 1 91 ? 63.225 8.456 -41.580 1.00 81.69 91 LEU A O 1
ATOM 712 N N . ILE A 1 92 ? 61.368 9.011 -42.706 1.00 79.25 92 ILE A N 1
ATOM 713 C CA . ILE A 1 92 ? 61.014 7.647 -43.070 1.00 79.25 92 ILE A CA 1
ATOM 714 C C . ILE A 1 92 ? 61.825 7.237 -44.306 1.00 79.25 92 ILE A C 1
ATOM 716 O O . ILE A 1 92 ? 61.791 7.879 -45.355 1.00 79.25 92 ILE A O 1
ATOM 720 N N . SER A 1 93 ? 62.554 6.130 -44.181 1.00 69.69 93 SER A N 1
ATOM 721 C CA . SER A 1 93 ? 63.571 5.708 -45.145 1.00 69.69 93 SER A CA 1
ATOM 722 C C . SER A 1 93 ? 63.072 4.827 -46.296 1.00 69.69 93 SER A C 1
ATOM 724 O O . SER A 1 93 ? 63.837 4.632 -47.238 1.00 69.69 93 SER A O 1
ATOM 726 N N . ALA A 1 94 ? 61.842 4.299 -46.240 1.00 74.25 94 ALA A N 1
ATOM 727 C CA . ALA A 1 94 ? 61.291 3.384 -47.245 1.00 74.25 94 ALA A CA 1
ATOM 728 C C . ALA A 1 94 ? 59.756 3.480 -47.366 1.00 74.25 94 ALA A C 1
ATOM 730 O O . ALA A 1 94 ? 59.076 3.878 -46.418 1.00 74.25 94 ALA A O 1
ATOM 731 N N . ALA A 1 95 ? 59.214 3.081 -48.521 1.00 71.44 95 ALA A N 1
ATOM 732 C CA . ALA A 1 95 ? 57.772 3.007 -48.765 1.00 71.44 95 ALA A CA 1
ATOM 733 C C . ALA A 1 95 ? 57.088 1.916 -47.903 1.00 71.44 95 ALA A C 1
ATOM 735 O O . ALA A 1 95 ? 57.703 0.885 -47.609 1.00 71.44 95 ALA A O 1
ATOM 736 N N . PRO A 1 96 ? 55.825 2.108 -47.473 1.00 79.12 96 PRO A N 1
ATOM 737 C CA . PRO A 1 96 ? 55.100 1.109 -46.688 1.00 79.12 96 PRO A CA 1
ATOM 738 C C . PRO A 1 96 ? 54.691 -0.118 -47.528 1.00 79.12 96 PRO A C 1
ATOM 740 O O . PRO A 1 96 ? 54.370 0.031 -48.708 1.00 79.12 96 PRO A O 1
ATOM 743 N N . PRO A 1 97 ? 54.630 -1.328 -46.935 1.00 76.44 97 PRO A N 1
ATOM 744 C CA . PRO A 1 97 ? 54.333 -2.586 -47.631 1.00 76.44 97 PRO A CA 1
ATOM 745 C C . PRO A 1 97 ? 52.825 -2.775 -47.906 1.00 76.44 97 PRO A C 1
ATOM 747 O O . PRO A 1 97 ? 52.255 -3.827 -47.626 1.00 76.44 97 PRO A O 1
ATOM 750 N N . ILE A 1 98 ? 52.146 -1.743 -48.417 1.00 78.25 98 ILE A N 1
ATOM 751 C CA . ILE A 1 98 ? 50.692 -1.721 -48.649 1.00 78.25 98 ILE A CA 1
ATOM 752 C C . ILE A 1 98 ? 50.381 -1.099 -50.014 1.00 78.25 98 ILE A C 1
ATOM 754 O O . ILE A 1 98 ? 51.085 -0.208 -50.480 1.00 78.25 98 ILE A O 1
ATOM 758 N N . ASP A 1 99 ? 49.300 -1.561 -50.649 1.00 80.75 99 ASP A N 1
ATOM 759 C CA . ASP A 1 99 ? 48.807 -1.028 -51.921 1.00 80.75 99 ASP A CA 1
ATOM 760 C C . ASP A 1 99 ? 48.492 0.481 -51.836 1.00 80.75 99 ASP A C 1
ATOM 762 O O . ASP A 1 99 ? 47.700 0.939 -51.000 1.00 80.75 99 ASP A O 1
ATOM 766 N N . ALA A 1 100 ? 49.066 1.251 -52.764 1.00 80.81 100 ALA A N 1
ATOM 767 C CA . ALA A 1 100 ? 48.839 2.683 -52.913 1.00 80.81 100 ALA A CA 1
ATOM 768 C C . ALA A 1 100 ? 47.353 3.026 -53.144 1.00 80.81 100 ALA A C 1
ATOM 770 O O . ALA A 1 100 ? 46.901 4.103 -52.749 1.00 80.81 100 ALA A O 1
ATOM 771 N N . HIS A 1 101 ? 46.552 2.115 -53.715 1.00 81.81 101 HIS A N 1
ATOM 772 C CA . HIS A 1 101 ? 45.106 2.316 -53.848 1.00 81.81 101 HIS A CA 1
ATOM 773 C C . HIS A 1 101 ? 44.393 2.333 -52.484 1.00 81.81 101 HIS A C 1
ATOM 775 O O . HIS A 1 101 ? 43.463 3.122 -52.274 1.00 81.81 101 HIS A O 1
ATOM 781 N N . LEU A 1 102 ? 44.806 1.488 -51.534 1.00 83.56 102 LEU A N 1
ATOM 782 C CA . LEU A 1 102 ? 44.240 1.483 -50.183 1.00 83.56 102 LEU A CA 1
ATOM 783 C C . LEU A 1 102 ? 44.659 2.741 -49.414 1.00 83.56 102 LEU A C 1
ATOM 785 O O . LEU A 1 102 ? 43.815 3.374 -48.777 1.00 83.56 102 LEU A O 1
ATOM 789 N N . ALA A 1 103 ? 45.922 3.154 -49.551 1.00 84.75 103 ALA A N 1
ATOM 790 C CA . ALA A 1 103 ? 46.414 4.411 -48.994 1.00 84.75 103 ALA A CA 1
ATOM 791 C C . ALA A 1 103 ? 45.626 5.615 -49.529 1.00 84.75 103 ALA A C 1
ATOM 793 O O . ALA A 1 103 ? 45.200 6.475 -48.765 1.00 84.75 103 ALA A O 1
ATOM 794 N N . ARG A 1 104 ? 45.338 5.645 -50.834 1.00 84.12 104 ARG A N 1
ATOM 795 C CA . ARG A 1 104 ? 44.530 6.702 -51.451 1.00 84.12 104 ARG A CA 1
ATOM 796 C C . ARG A 1 104 ? 43.112 6.769 -50.876 1.00 84.12 104 ARG A C 1
ATOM 798 O O . ARG A 1 104 ? 42.647 7.852 -50.530 1.00 84.12 104 ARG A O 1
ATOM 805 N N . ARG A 1 105 ? 42.446 5.616 -50.712 1.00 85.06 105 ARG A N 1
ATOM 806 C CA . ARG A 1 105 ? 41.121 5.526 -50.064 1.00 85.06 105 ARG A CA 1
ATOM 807 C C . ARG A 1 105 ? 41.162 6.016 -48.616 1.00 85.06 105 ARG A C 1
ATOM 809 O O . ARG A 1 105 ? 40.235 6.696 -48.183 1.00 85.06 105 ARG A O 1
ATOM 816 N N . TRP A 1 106 ? 42.227 5.696 -47.882 1.00 87.94 106 TRP A N 1
ATOM 817 C CA . TRP A 1 106 ? 42.438 6.185 -46.521 1.00 87.94 106 TRP A CA 1
ATOM 818 C C . TRP A 1 106 ? 42.599 7.707 -46.475 1.00 87.94 106 TRP A C 1
ATOM 820 O O . TRP A 1 106 ? 41.891 8.368 -45.723 1.00 87.94 106 TRP A O 1
ATOM 830 N N . ILE A 1 107 ? 43.466 8.276 -47.315 1.00 87.00 107 ILE A N 1
ATOM 831 C CA . ILE A 1 107 ? 43.673 9.728 -47.399 1.00 87.00 107 ILE A CA 1
ATOM 832 C C . ILE A 1 107 ? 42.364 10.451 -47.733 1.00 87.00 107 ILE A C 1
ATOM 834 O O . ILE A 1 107 ? 42.039 11.453 -47.097 1.00 87.00 107 ILE A O 1
ATOM 838 N N . TRP A 1 108 ? 41.555 9.917 -48.651 1.00 84.12 108 TRP A N 1
ATOM 839 C CA . TRP A 1 108 ? 40.219 10.456 -48.919 1.00 84.12 108 TRP A CA 1
ATOM 840 C C . TRP A 1 108 ? 39.307 10.397 -47.702 1.00 84.12 108 TRP A C 1
ATOM 842 O O . TRP A 1 108 ? 38.680 11.403 -47.375 1.00 84.12 108 TRP A O 1
ATOM 852 N N . ALA A 1 109 ? 39.262 9.267 -46.998 1.00 85.44 109 ALA A N 1
ATOM 853 C CA . ALA A 1 109 ? 38.488 9.162 -45.770 1.00 85.44 109 ALA A CA 1
ATOM 854 C C . ALA A 1 109 ? 38.957 10.210 -44.745 1.00 85.44 109 ALA A C 1
ATOM 856 O O . ALA A 1 109 ? 38.142 11.000 -44.280 1.00 85.44 109 ALA A O 1
ATOM 857 N N . VAL A 1 110 ? 40.258 10.322 -44.464 1.00 86.12 110 VAL A N 1
ATOM 858 C CA . VAL A 1 110 ? 40.803 11.317 -43.520 1.00 86.12 110 VAL A CA 1
ATOM 859 C C . VAL A 1 110 ? 40.516 12.754 -43.968 1.00 86.12 110 VAL A C 1
ATOM 861 O O . VAL A 1 110 ? 40.251 13.600 -43.121 1.00 86.12 110 VAL A O 1
ATOM 864 N N . SER A 1 111 ? 40.469 13.045 -45.271 1.00 81.44 111 SER A N 1
ATOM 865 C CA . SER A 1 111 ? 40.120 14.381 -45.784 1.00 81.44 111 SER A CA 1
ATOM 866 C C . SER A 1 111 ? 38.705 14.847 -45.403 1.00 81.44 111 SER A C 1
ATOM 868 O O . SER A 1 111 ? 38.452 16.050 -45.350 1.00 81.44 111 SER A O 1
ATOM 870 N N . THR A 1 112 ? 37.798 13.909 -45.097 1.00 81.12 112 THR A N 1
ATOM 871 C CA . THR A 1 112 ? 36.445 14.207 -44.586 1.00 81.12 112 THR A CA 1
ATOM 872 C C . THR A 1 112 ? 36.426 14.570 -43.099 1.00 81.12 112 THR A C 1
ATOM 874 O O . THR A 1 112 ? 35.407 15.039 -42.594 1.00 81.12 112 THR A O 1
ATOM 877 N N . LEU A 1 113 ? 37.538 14.354 -42.391 1.00 79.88 113 LEU A N 1
ATOM 878 C CA . LEU A 1 113 ? 37.722 14.764 -41.003 1.00 79.88 113 LEU A CA 1
ATOM 879 C C . LEU A 1 113 ? 38.210 16.218 -40.932 1.00 79.88 113 LEU A C 1
ATOM 881 O O . LEU A 1 113 ? 38.469 16.877 -41.943 1.00 79.88 113 LEU A O 1
ATOM 885 N N . LEU A 1 114 ? 38.324 16.740 -39.715 1.00 78.81 114 LEU A N 1
ATOM 886 C CA . LEU A 1 114 ? 38.743 18.118 -39.487 1.00 78.81 114 LEU A CA 1
ATOM 887 C C . LEU A 1 114 ? 40.256 18.299 -39.730 1.00 78.81 114 LEU A C 1
ATOM 889 O O . LEU A 1 114 ? 41.027 17.384 -39.419 1.00 78.81 114 LEU A O 1
ATOM 893 N N . PRO A 1 115 ? 40.722 19.472 -40.214 1.00 75.94 115 PRO A N 1
ATOM 894 C CA . PRO A 1 115 ? 42.127 19.688 -40.579 1.00 75.94 115 PRO A CA 1
ATOM 895 C C . PRO A 1 115 ? 43.146 19.405 -39.474 1.00 75.94 115 PRO A C 1
ATOM 897 O O . PRO A 1 115 ? 44.257 18.955 -39.748 1.00 75.94 115 PRO A O 1
ATOM 900 N N . SER A 1 116 ? 42.765 19.608 -38.215 1.00 73.12 116 SER A N 1
ATOM 901 C CA . SER A 1 116 ? 43.595 19.315 -37.043 1.00 73.12 116 SER A CA 1
ATOM 902 C C . SER A 1 116 ? 44.001 17.834 -36.926 1.00 73.12 116 SER A C 1
ATOM 904 O O . SER A 1 116 ? 45.046 17.533 -36.351 1.00 73.12 116 SER A O 1
ATOM 906 N N . THR A 1 117 ? 43.228 16.914 -37.515 1.00 77.06 117 THR A N 1
ATOM 907 C CA . THR A 1 117 ? 43.457 15.457 -37.462 1.00 77.06 117 THR A CA 1
ATOM 908 C C . THR A 1 117 ? 44.312 14.917 -38.607 1.00 77.06 117 THR A C 1
ATOM 910 O O . THR A 1 117 ? 44.778 13.780 -38.537 1.00 77.06 117 THR A O 1
ATOM 913 N N . TYR A 1 118 ? 44.567 15.718 -39.649 1.00 82.88 118 TYR A N 1
ATOM 914 C CA . TYR A 1 118 ? 45.237 15.252 -40.868 1.00 82.88 118 TYR A CA 1
ATOM 915 C C . TYR A 1 118 ? 46.652 14.747 -40.595 1.00 82.88 118 TYR A C 1
ATOM 917 O O . TYR A 1 118 ? 47.009 13.663 -41.042 1.00 82.88 118 TYR A O 1
ATOM 925 N N . SER A 1 119 ? 47.437 15.496 -39.816 1.00 80.69 119 SER A N 1
ATOM 926 C CA . SER A 1 119 ? 48.819 15.120 -39.488 1.00 80.69 119 SER A CA 1
ATOM 927 C C . SER A 1 119 ? 48.892 13.772 -38.766 1.00 80.69 119 SER A C 1
ATOM 929 O O . SER A 1 119 ? 49.667 12.899 -39.149 1.00 80.69 119 SER A O 1
ATOM 931 N N . THR A 1 120 ? 48.015 13.557 -37.784 1.00 80.94 120 THR A N 1
ATOM 932 C CA . THR A 1 120 ? 47.921 12.292 -37.048 1.00 80.94 120 THR A CA 1
ATOM 933 C C . THR A 1 120 ? 47.414 11.163 -37.938 1.00 80.94 120 THR A C 1
ATOM 935 O O . THR A 1 120 ? 48.066 10.134 -38.030 1.00 80.94 120 THR A O 1
ATOM 938 N N . GLY A 1 121 ? 46.301 11.348 -38.654 1.00 83.50 121 GLY A N 1
ATOM 939 C CA . GLY A 1 121 ? 45.742 10.306 -39.523 1.00 83.50 121 GLY A CA 1
ATOM 940 C C . GLY A 1 121 ? 46.702 9.850 -40.629 1.00 83.50 121 GLY A C 1
ATOM 941 O O . GLY A 1 121 ? 46.671 8.688 -41.026 1.00 83.50 121 GLY A O 1
ATOM 942 N N . ILE A 1 122 ? 47.580 10.742 -41.099 1.00 85.94 122 ILE A N 1
ATOM 943 C CA . ILE A 1 122 ? 48.641 10.420 -42.059 1.00 85.94 122 ILE A CA 1
ATOM 944 C C . ILE A 1 122 ? 49.776 9.646 -41.375 1.00 85.94 122 ILE A C 1
ATOM 946 O O . ILE A 1 122 ? 50.124 8.561 -41.830 1.00 85.94 122 ILE A O 1
ATOM 950 N N . MET A 1 123 ? 50.347 10.168 -40.285 1.00 83.88 123 MET A N 1
ATOM 951 C CA . MET A 1 123 ? 51.499 9.536 -39.622 1.00 83.88 123 MET A CA 1
ATOM 952 C C . MET A 1 123 ? 51.170 8.154 -39.048 1.00 83.88 123 MET A C 1
ATOM 954 O O . MET A 1 123 ? 51.941 7.211 -39.217 1.00 83.88 123 MET A O 1
ATOM 958 N N . GLU A 1 124 ? 50.006 8.017 -38.420 1.00 84.94 124 GLU A N 1
ATOM 959 C CA . GLU A 1 124 ? 49.558 6.766 -37.806 1.00 84.94 124 GLU A CA 1
ATOM 960 C C . GLU A 1 124 ? 49.231 5.681 -38.848 1.00 84.94 124 GLU A C 1
ATOM 962 O O . GLU A 1 124 ? 49.414 4.493 -38.585 1.00 84.94 124 GLU A O 1
ATOM 967 N N . PHE A 1 125 ? 48.828 6.066 -40.067 1.00 87.75 125 PHE A N 1
ATOM 968 C CA . PHE A 1 125 ? 48.665 5.125 -41.179 1.00 87.75 125 PHE A CA 1
ATOM 969 C C . PHE A 1 125 ? 49.988 4.471 -41.575 1.00 87.75 125 PHE A C 1
ATOM 971 O O . PHE A 1 125 ? 50.035 3.253 -41.728 1.00 87.75 125 PHE A O 1
ATOM 978 N N . PHE A 1 126 ? 51.065 5.251 -41.709 1.00 84.69 126 PHE A N 1
ATOM 979 C CA . PHE A 1 126 ? 52.380 4.701 -42.053 1.00 84.69 126 PHE A CA 1
ATOM 980 C C . PHE A 1 126 ? 52.924 3.791 -40.949 1.00 84.69 126 PHE A C 1
ATOM 982 O O . PHE A 1 126 ? 53.460 2.724 -41.243 1.00 84.69 126 PHE A O 1
ATOM 989 N N . GLN A 1 127 ? 52.727 4.164 -39.683 1.00 84.12 127 GLN A N 1
ATOM 990 C CA . GLN A 1 127 ? 53.119 3.320 -38.553 1.00 84.12 127 GLN A CA 1
ATOM 991 C C . GLN A 1 127 ? 52.357 1.992 -38.542 1.00 84.12 127 GLN A C 1
ATOM 993 O O . GLN A 1 127 ? 52.982 0.932 -38.488 1.00 84.12 127 GLN A O 1
ATOM 998 N N . LEU A 1 128 ? 51.027 2.028 -38.679 1.00 85.69 128 LEU A N 1
ATOM 999 C CA . LEU A 1 128 ? 50.217 0.813 -38.768 1.00 85.69 128 LEU A CA 1
ATOM 1000 C C . LEU A 1 128 ? 50.599 -0.033 -39.990 1.00 85.69 128 LEU A C 1
ATOM 1002 O O . LEU A 1 128 ? 50.630 -1.256 -39.900 1.00 85.69 128 LEU A O 1
ATOM 1006 N N . ALA A 1 129 ? 50.929 0.606 -41.115 1.00 84.62 129 ALA A N 1
ATOM 1007 C CA . ALA A 1 129 ? 51.314 -0.083 -42.337 1.00 84.62 129 ALA A CA 1
ATOM 1008 C C . ALA A 1 129 ? 52.602 -0.905 -42.189 1.00 84.62 129 ALA A C 1
ATOM 1010 O O . ALA A 1 129 ? 52.678 -2.006 -42.727 1.00 84.62 129 ALA A O 1
ATOM 1011 N N . TRP A 1 130 ? 53.595 -0.420 -41.436 1.00 83.62 130 TRP A N 1
ATOM 1012 C CA . TRP A 1 130 ? 54.799 -1.208 -41.134 1.00 83.62 130 TRP A CA 1
ATOM 1013 C C . TRP A 1 130 ? 54.597 -2.230 -40.023 1.00 83.62 130 TRP A C 1
ATOM 1015 O O . TRP A 1 130 ? 55.251 -3.269 -40.028 1.00 83.62 130 TRP A O 1
ATOM 1025 N N . MET A 1 131 ? 53.688 -1.968 -39.085 1.00 81.31 131 MET A N 1
ATOM 1026 C CA . MET A 1 131 ? 53.311 -2.939 -38.054 1.00 81.31 131 MET A CA 1
ATOM 1027 C C . MET A 1 131 ? 52.363 -4.024 -38.585 1.00 81.31 131 MET A C 1
ATOM 1029 O O . MET A 1 131 ? 52.069 -4.987 -37.876 1.00 81.31 131 MET A O 1
ATOM 1033 N N . TRP A 1 132 ? 51.889 -3.899 -39.829 1.00 84.94 132 TRP A N 1
ATOM 1034 C CA . TRP A 1 132 ? 50.808 -4.721 -40.359 1.00 84.94 132 TRP A CA 1
ATOM 1035 C C . TRP A 1 132 ? 51.128 -6.212 -40.365 1.00 84.94 132 TRP A C 1
ATOM 1037 O O . TRP A 1 132 ? 50.275 -6.996 -39.974 1.00 84.94 132 TRP A O 1
ATOM 1047 N N . ASP A 1 133 ? 52.349 -6.624 -40.709 1.00 76.38 133 ASP A N 1
ATOM 1048 C CA . ASP A 1 133 ? 52.711 -8.049 -40.709 1.00 76.38 133 ASP A CA 1
ATOM 1049 C C . ASP A 1 133 ? 52.626 -8.688 -39.313 1.00 76.38 133 ASP A C 1
ATOM 1051 O O . ASP A 1 133 ? 52.292 -9.866 -39.200 1.00 76.38 133 ASP A O 1
ATOM 1055 N N . GLN A 1 134 ? 52.856 -7.911 -38.248 1.00 74.50 134 GLN A N 1
ATOM 1056 C CA . GLN A 1 134 ? 52.715 -8.365 -36.859 1.00 74.50 134 GLN A CA 1
ATOM 1057 C C . GLN A 1 134 ? 51.245 -8.406 -36.419 1.00 74.50 134 GLN A C 1
ATOM 1059 O O . GLN A 1 134 ? 50.835 -9.307 -35.692 1.00 74.50 134 GLN A O 1
ATOM 1064 N N . VAL A 1 135 ? 50.442 -7.442 -36.876 1.00 74.81 135 VAL A N 1
ATOM 1065 C CA . VAL A 1 135 ? 49.025 -7.305 -36.502 1.00 74.81 135 VAL A CA 1
ATOM 1066 C C . VAL A 1 135 ? 48.124 -8.245 -37.310 1.00 74.81 135 VAL A C 1
ATOM 1068 O O . VAL A 1 135 ? 47.132 -8.759 -36.795 1.00 74.81 135 VAL A O 1
ATOM 1071 N N . ARG A 1 136 ? 48.471 -8.526 -38.567 1.00 76.44 136 ARG A N 1
ATOM 1072 C CA . ARG A 1 136 ? 47.668 -9.299 -39.525 1.00 76.44 136 ARG A CA 1
ATOM 1073 C C . ARG A 1 136 ? 47.395 -10.725 -39.060 1.00 76.44 136 ARG A C 1
ATOM 1075 O O . ARG A 1 136 ? 46.290 -11.224 -39.250 1.00 76.44 136 ARG A O 1
ATOM 1082 N N . THR A 1 137 ? 48.385 -11.391 -38.466 1.00 67.81 137 THR A N 1
ATOM 1083 C CA . THR A 1 137 ? 48.257 -12.783 -38.005 1.00 67.81 137 THR A CA 1
ATOM 1084 C C . THR A 1 137 ? 47.337 -12.934 -36.797 1.00 67.81 137 THR A C 1
ATOM 1086 O O . THR A 1 137 ? 46.748 -13.995 -36.620 1.00 67.81 137 THR A O 1
ATOM 1089 N N . SER A 1 138 ? 47.196 -11.885 -35.985 1.00 66.00 138 SER A N 1
ATOM 1090 C CA . SER A 1 138 ? 46.463 -11.906 -34.716 1.00 66.00 138 SER A CA 1
ATOM 1091 C C . SER A 1 138 ? 45.113 -11.186 -34.766 1.00 66.00 138 SER A C 1
ATOM 1093 O O . SER A 1 138 ? 44.205 -11.553 -34.033 1.00 66.00 138 SER A O 1
ATOM 1095 N N . ALA A 1 139 ? 44.954 -10.172 -35.623 1.00 64.12 139 ALA A N 1
ATOM 1096 C CA . ALA A 1 139 ? 43.731 -9.371 -35.711 1.00 64.12 139 ALA A CA 1
ATOM 1097 C C . ALA A 1 139 ? 42.577 -10.079 -36.442 1.00 64.12 139 ALA A C 1
ATOM 1099 O O . ALA A 1 139 ? 41.428 -9.668 -36.310 1.00 64.12 139 ALA A O 1
ATOM 1100 N N . GLY A 1 140 ? 42.865 -11.107 -37.253 1.00 66.62 140 GLY A N 1
ATOM 1101 C CA . GLY A 1 140 ? 41.848 -11.865 -37.995 1.00 66.62 140 GLY A CA 1
ATOM 1102 C C . GLY A 1 140 ? 41.065 -11.056 -39.045 1.00 66.62 140 GLY A C 1
ATOM 1103 O O . GLY A 1 140 ? 40.069 -11.550 -39.571 1.00 66.62 140 GLY A O 1
ATOM 1104 N N . MET A 1 141 ? 41.494 -9.826 -39.359 1.00 76.25 141 MET A N 1
ATOM 1105 C CA . MET A 1 141 ? 40.843 -8.905 -40.299 1.00 76.25 141 MET A CA 1
ATOM 1106 C C . MET A 1 141 ? 41.819 -8.386 -41.356 1.00 76.25 141 MET A C 1
ATOM 1108 O O . MET A 1 141 ? 43.023 -8.295 -41.125 1.00 76.25 141 MET A O 1
ATOM 1112 N N . GLU A 1 142 ? 41.287 -8.006 -42.518 1.00 82.75 142 GLU A N 1
ATOM 1113 C CA . GLU A 1 142 ? 42.050 -7.311 -43.558 1.00 82.75 142 GLU A CA 1
ATOM 1114 C C . GLU A 1 142 ? 42.290 -5.834 -43.196 1.00 82.75 142 GLU A C 1
ATOM 1116 O O . GLU A 1 142 ? 41.540 -5.228 -42.425 1.00 82.75 142 GLU A O 1
ATOM 1121 N N . MET A 1 143 ? 43.348 -5.242 -43.763 1.00 84.88 143 MET A N 1
ATOM 1122 C CA . MET A 1 143 ? 43.800 -3.879 -43.443 1.00 84.88 143 MET A CA 1
ATOM 1123 C C . MET A 1 143 ? 42.712 -2.833 -43.699 1.00 84.88 143 MET A C 1
ATOM 1125 O O . MET A 1 143 ? 42.603 -1.854 -42.969 1.00 84.88 143 MET A O 1
ATOM 1129 N N . ASP A 1 144 ? 41.885 -3.028 -44.726 1.00 84.25 144 ASP A N 1
ATOM 1130 C CA . ASP A 1 144 ? 40.821 -2.092 -45.083 1.00 84.25 144 ASP A CA 1
ATOM 1131 C C . ASP A 1 144 ? 39.750 -1.967 -43.985 1.00 84.25 144 ASP A C 1
ATOM 1133 O O . ASP A 1 144 ? 39.294 -0.860 -43.686 1.00 84.25 144 ASP A O 1
ATOM 1137 N N . ARG A 1 145 ? 39.403 -3.081 -43.337 1.00 84.81 145 ARG A N 1
ATOM 1138 C CA . ARG A 1 145 ? 38.470 -3.153 -42.213 1.00 84.81 145 ARG A CA 1
ATOM 1139 C C . ARG A 1 145 ? 39.084 -2.550 -40.961 1.00 84.81 145 ARG A C 1
ATOM 1141 O O . ARG A 1 145 ? 38.417 -1.761 -40.298 1.00 84.81 145 ARG A O 1
ATOM 1148 N N . VAL A 1 146 ? 40.358 -2.828 -40.677 1.00 86.19 146 VAL A N 1
ATOM 1149 C CA . VAL A 1 146 ? 41.070 -2.205 -39.545 1.00 86.19 146 VAL A CA 1
ATOM 1150 C C . VAL A 1 146 ? 41.120 -0.685 -39.711 1.00 86.19 146 VAL A C 1
ATOM 1152 O O . VAL A 1 146 ? 40.802 0.052 -38.776 1.00 86.19 146 VAL A O 1
ATOM 1155 N N . LEU A 1 147 ? 41.413 -0.201 -40.921 1.00 88.00 147 LEU A N 1
ATOM 1156 C CA . LEU A 1 147 ? 41.367 1.222 -41.247 1.00 88.00 147 LEU A CA 1
ATOM 1157 C C . LEU A 1 147 ? 39.950 1.795 -41.119 1.00 88.00 147 LEU A C 1
ATOM 1159 O O . LEU A 1 147 ? 39.791 2.903 -40.619 1.00 88.00 147 LEU A O 1
ATOM 1163 N N . ALA A 1 148 ? 38.901 1.062 -41.496 1.00 87.12 148 ALA A N 1
ATOM 1164 C CA . ALA A 1 148 ? 37.525 1.522 -41.301 1.00 87.12 148 ALA A CA 1
ATOM 1165 C C . ALA A 1 148 ? 37.186 1.753 -39.816 1.00 87.12 148 ALA A C 1
ATOM 1167 O O . ALA A 1 148 ? 36.551 2.757 -39.480 1.00 87.12 148 ALA A O 1
ATOM 1168 N N . VAL A 1 149 ? 37.643 0.873 -38.918 1.00 86.12 149 VAL A N 1
ATOM 1169 C CA . VAL A 1 149 ? 37.450 1.048 -37.468 1.00 86.12 149 VAL A CA 1
ATOM 1170 C C . VAL A 1 149 ? 38.336 2.182 -36.929 1.00 86.12 149 VAL A C 1
ATOM 1172 O O . VAL A 1 149 ? 37.848 3.028 -36.177 1.00 86.12 149 VAL A O 1
ATOM 1175 N N . LEU A 1 150 ? 39.593 2.288 -37.381 1.00 88.38 150 LEU A N 1
ATOM 1176 C CA . LEU A 1 150 ? 40.498 3.388 -37.019 1.00 88.38 150 LEU A CA 1
ATOM 1177 C C . LEU A 1 150 ? 39.944 4.757 -37.439 1.00 88.38 150 LEU A C 1
ATOM 1179 O O . LEU A 1 150 ? 40.001 5.708 -36.665 1.00 88.38 150 LEU A O 1
ATOM 1183 N N . TYR A 1 151 ? 39.357 4.864 -38.634 1.00 87.88 151 TYR A N 1
ATOM 1184 C CA . TYR A 1 151 ? 38.703 6.085 -39.109 1.00 87.88 151 TYR A CA 1
ATOM 1185 C C . TYR A 1 151 ? 37.591 6.542 -38.154 1.00 87.88 151 TYR A C 1
ATOM 1187 O O . TYR A 1 151 ? 37.487 7.726 -37.829 1.00 87.88 151 TYR A O 1
ATOM 1195 N N . ARG A 1 152 ? 36.772 5.607 -37.662 1.00 86.56 152 ARG A N 1
ATOM 1196 C CA . ARG A 1 152 ? 35.707 5.917 -36.699 1.00 86.56 152 ARG A CA 1
ATOM 1197 C C . ARG A 1 152 ? 36.269 6.356 -35.352 1.00 86.56 152 ARG A C 1
ATOM 1199 O O . ARG A 1 152 ? 35.758 7.314 -34.780 1.00 86.56 152 ARG A O 1
ATOM 1206 N N . ALA A 1 153 ? 37.328 5.701 -34.875 1.00 86.94 153 ALA A N 1
ATOM 1207 C CA . ALA A 1 153 ? 38.026 6.106 -33.658 1.00 86.94 153 ALA A CA 1
ATOM 1208 C C . ALA A 1 153 ? 38.608 7.526 -33.791 1.00 86.94 153 ALA A C 1
ATOM 1210 O O . ALA A 1 153 ? 38.376 8.364 -32.924 1.00 86.94 153 ALA A O 1
ATOM 1211 N N . LEU A 1 154 ? 39.271 7.843 -34.910 1.00 86.12 154 LEU A N 1
ATOM 1212 C CA . LEU A 1 154 ? 39.775 9.192 -35.206 1.00 86.12 154 LEU A CA 1
ATOM 1213 C C . LEU A 1 154 ? 38.659 10.241 -35.218 1.00 86.12 154 LEU A C 1
ATOM 1215 O O . LEU A 1 154 ? 38.820 11.327 -34.664 1.00 86.12 154 LEU A O 1
ATOM 1219 N N . ARG A 1 155 ? 37.512 9.907 -35.817 1.00 85.44 155 ARG A N 1
ATOM 1220 C CA . ARG A 1 155 ? 36.331 10.774 -35.824 1.00 85.44 155 ARG A CA 1
ATOM 1221 C C . ARG A 1 155 ? 35.778 11.013 -34.414 1.00 85.44 155 ARG A C 1
ATOM 1223 O O . ARG A 1 155 ? 35.342 12.124 -34.133 1.00 85.44 155 ARG A O 1
ATOM 1230 N N . ALA A 1 156 ? 35.797 9.997 -33.551 1.00 83.88 156 ALA A N 1
ATOM 1231 C CA . ALA A 1 156 ? 35.280 10.071 -32.184 1.00 83.88 156 ALA A CA 1
ATOM 1232 C C . ALA A 1 156 ? 36.202 10.837 -31.215 1.00 83.88 156 ALA A C 1
ATOM 1234 O O . ALA A 1 156 ? 35.713 11.482 -30.293 1.00 83.88 156 ALA A O 1
ATOM 1235 N N . VAL A 1 157 ? 37.524 10.796 -31.416 1.00 81.06 157 VAL A N 1
ATOM 1236 C CA . VAL A 1 157 ? 38.502 11.479 -30.543 1.00 81.06 157 VAL A CA 1
ATOM 1237 C C . VAL A 1 157 ? 38.462 13.011 -30.693 1.00 81.06 157 VAL A C 1
ATOM 1239 O O . VAL A 1 157 ? 38.753 13.721 -29.731 1.00 81.06 157 VAL A O 1
ATOM 1242 N N . GLY A 1 158 ? 38.063 13.537 -31.855 1.00 70.38 158 GLY A N 1
ATOM 1243 C CA . GLY A 1 158 ? 37.858 14.978 -32.060 1.00 70.38 158 GLY A CA 1
ATOM 1244 C C . GLY A 1 158 ? 39.142 15.830 -32.045 1.00 70.38 158 GLY A C 1
ATOM 1245 O O . GLY A 1 158 ? 40.258 15.325 -32.198 1.00 70.38 158 GLY A O 1
ATOM 1246 N N . GLU A 1 159 ? 38.990 17.152 -31.897 1.00 61.81 159 GLU A N 1
ATOM 1247 C CA . GLU A 1 159 ? 40.082 18.127 -32.063 1.00 61.81 159 GLU A CA 1
ATOM 1248 C C . GLU A 1 159 ? 40.839 18.450 -30.766 1.00 61.81 159 GLU A C 1
ATOM 1250 O O . GLU A 1 159 ? 40.246 18.716 -29.723 1.00 61.81 159 GLU A O 1
ATOM 1255 N N . GLY A 1 160 ? 42.172 18.522 -30.854 1.00 64.25 160 GLY A N 1
ATOM 1256 C CA . GLY A 1 160 ? 43.019 19.039 -29.781 1.00 64.25 160 GLY A CA 1
ATOM 1257 C C . GLY A 1 160 ? 44.497 18.661 -29.933 1.00 64.25 160 GLY A C 1
ATOM 1258 O O . GLY A 1 160 ? 44.822 17.650 -30.556 1.00 64.25 160 GLY A O 1
ATOM 1259 N N . PRO A 1 161 ? 45.430 19.415 -29.321 1.00 62.31 161 PRO A N 1
ATOM 1260 C CA . PRO A 1 161 ? 46.860 19.086 -29.351 1.00 62.31 161 PRO A CA 1
ATOM 1261 C C . PRO A 1 161 ? 47.179 17.750 -28.656 1.00 62.31 161 PRO A C 1
ATOM 1263 O O . PRO A 1 161 ? 48.219 17.150 -28.912 1.00 62.31 161 PRO A O 1
ATOM 1266 N N . ARG A 1 162 ? 46.279 17.268 -27.787 1.00 71.06 162 ARG A N 1
ATOM 1267 C CA . ARG A 1 162 ? 46.404 15.985 -27.081 1.00 71.06 162 ARG A CA 1
ATOM 1268 C C . ARG A 1 162 ? 45.885 14.793 -27.896 1.00 71.06 162 ARG A C 1
ATOM 1270 O O . ARG A 1 162 ? 46.365 13.687 -27.673 1.00 71.06 162 ARG A O 1
ATOM 1277 N N . SER A 1 163 ? 44.987 15.008 -28.863 1.00 72.31 163 SER A N 1
ATOM 1278 C CA . SER A 1 163 ? 44.361 13.948 -29.671 1.00 72.31 163 SER A CA 1
ATOM 1279 C C . SER A 1 163 ? 45.391 13.131 -30.458 1.00 72.31 163 SER A C 1
ATOM 1281 O O . SER A 1 163 ? 45.323 11.905 -30.485 1.00 72.31 163 SER A O 1
ATOM 1283 N N . ALA A 1 164 ? 46.414 13.795 -31.004 1.00 71.62 164 ALA A N 1
ATOM 1284 C CA . ALA A 1 164 ? 47.508 13.146 -31.727 1.00 71.62 164 ALA A CA 1
ATOM 1285 C C . ALA A 1 164 ? 48.264 12.120 -30.865 1.00 71.62 164 ALA A C 1
ATOM 1287 O O . ALA A 1 164 ? 48.410 10.960 -31.239 1.00 71.62 164 ALA A O 1
ATOM 1288 N N . ALA A 1 165 ? 48.678 12.531 -29.664 1.00 78.00 165 ALA A N 1
ATOM 1289 C CA . ALA A 1 165 ? 49.405 11.682 -28.720 1.00 78.00 165 ALA A CA 1
ATOM 1290 C C . ALA A 1 165 ? 48.539 10.563 -28.106 1.00 78.00 165 ALA A C 1
ATOM 1292 O O . ALA A 1 165 ? 49.053 9.641 -27.471 1.00 78.00 165 ALA A O 1
ATOM 1293 N N . MET A 1 166 ? 47.215 10.660 -28.224 1.00 82.31 166 MET A N 1
ATOM 1294 C CA . MET A 1 166 ? 46.278 9.639 -27.760 1.00 82.31 166 MET A CA 1
ATOM 1295 C C . MET A 1 166 ? 46.107 8.532 -28.798 1.00 82.31 166 MET A C 1
ATOM 1297 O O . MET A 1 166 ? 46.194 7.360 -28.451 1.00 82.31 166 MET A O 1
ATOM 1301 N N . VAL A 1 167 ? 45.949 8.888 -30.071 1.00 81.31 167 VAL A N 1
ATOM 1302 C CA . VAL A 1 167 ? 45.861 7.900 -31.157 1.00 81.31 167 VAL A CA 1
ATOM 1303 C C . VAL A 1 167 ? 47.187 7.157 -31.316 1.00 81.31 167 VAL A C 1
ATOM 1305 O O . VAL A 1 167 ? 47.189 5.932 -31.391 1.00 81.31 167 VAL A O 1
ATOM 1308 N N . HIS A 1 168 ? 48.308 7.880 -31.258 1.00 84.12 168 HIS A N 1
ATOM 1309 C CA . HIS A 1 168 ? 49.640 7.279 -31.305 1.00 84.12 168 HIS A CA 1
ATOM 1310 C C . HIS A 1 168 ? 49.847 6.217 -30.215 1.00 84.12 168 HIS A C 1
ATOM 1312 O O . HIS A 1 168 ? 50.399 5.146 -30.452 1.00 84.12 168 HIS A O 1
ATOM 1318 N N . PHE A 1 169 ? 49.336 6.481 -29.010 1.00 87.75 169 PHE A N 1
ATOM 1319 C CA . PHE A 1 169 ? 49.402 5.532 -27.904 1.00 87.75 169 PHE A CA 1
ATOM 1320 C C . PHE A 1 169 ? 48.666 4.213 -28.197 1.00 87.75 169 PHE A C 1
ATOM 1322 O O . PHE A 1 169 ? 49.182 3.149 -27.868 1.00 87.75 169 PHE A O 1
ATOM 1329 N N . LEU A 1 170 ? 47.495 4.253 -28.846 1.00 86.38 170 LEU A N 1
ATOM 1330 C CA . LEU A 1 170 ? 46.764 3.030 -29.209 1.00 86.38 170 LEU A CA 1
ATOM 1331 C C . LEU A 1 170 ? 47.577 2.138 -30.152 1.00 86.38 170 LEU A C 1
ATOM 1333 O O . LEU A 1 170 ? 47.552 0.917 -30.016 1.00 86.38 170 LEU A O 1
ATOM 1337 N N . ILE A 1 171 ? 48.315 2.745 -31.081 1.00 83.50 171 ILE A N 1
ATOM 1338 C CA . ILE A 1 171 ? 49.164 2.025 -32.034 1.00 83.50 171 ILE A CA 1
ATOM 1339 C C . ILE A 1 171 ? 50.413 1.469 -31.344 1.00 83.50 171 ILE A C 1
ATOM 1341 O O . ILE A 1 171 ? 50.775 0.317 -31.577 1.00 83.50 171 ILE A O 1
ATOM 1345 N N . GLN A 1 172 ? 51.015 2.212 -30.411 1.00 85.75 172 GLN A N 1
ATOM 1346 C CA . GLN A 1 172 ? 52.092 1.679 -29.568 1.00 85.75 172 GLN A CA 1
ATOM 1347 C C . GLN A 1 172 ? 51.637 0.463 -28.745 1.00 85.75 172 GLN A C 1
ATOM 1349 O O . GLN A 1 172 ? 52.355 -0.535 -28.661 1.00 85.75 172 GLN A O 1
ATOM 1354 N N . LEU A 1 173 ? 50.435 0.524 -28.165 1.00 86.12 173 LEU A N 1
ATOM 1355 C CA . LEU A 1 173 ? 49.866 -0.567 -27.375 1.00 86.12 173 LEU A CA 1
ATOM 1356 C C . LEU A 1 173 ? 49.549 -1.794 -28.249 1.00 86.12 173 LEU A C 1
ATOM 1358 O O . LEU A 1 173 ? 49.790 -2.929 -27.830 1.00 86.12 173 LEU A O 1
ATOM 1362 N N . ALA A 1 174 ? 49.098 -1.572 -29.488 1.00 83.88 174 ALA A N 1
ATOM 1363 C CA . ALA A 1 174 ? 48.876 -2.621 -30.484 1.00 83.88 174 ALA A CA 1
ATOM 1364 C C . ALA A 1 174 ? 50.148 -3.419 -30.803 1.00 83.88 174 ALA A C 1
ATOM 1366 O O . ALA A 1 174 ? 50.069 -4.615 -31.059 1.00 83.88 174 ALA A O 1
ATOM 1367 N N . GLY A 1 175 ? 51.325 -2.790 -30.732 1.00 81.19 175 GLY A N 1
ATOM 1368 C CA . GLY A 1 175 ? 52.603 -3.481 -30.918 1.00 81.19 175 GLY A CA 1
ATOM 1369 C C . GLY A 1 175 ? 52.921 -4.507 -29.828 1.00 81.19 175 GLY A C 1
ATOM 1370 O O . GLY A 1 175 ? 53.709 -5.418 -30.063 1.00 81.19 175 GLY A O 1
ATOM 1371 N N . ARG A 1 176 ? 52.312 -4.381 -28.641 1.00 84.06 176 ARG A N 1
ATOM 1372 C CA . ARG A 1 176 ? 52.481 -5.329 -27.526 1.00 84.06 176 ARG A CA 1
ATOM 1373 C C . ARG A 1 176 ? 51.371 -6.379 -27.468 1.00 84.06 176 ARG A C 1
ATOM 1375 O O . ARG A 1 176 ? 51.646 -7.510 -27.092 1.00 84.06 176 ARG A O 1
ATOM 1382 N N . TRP A 1 177 ? 50.147 -6.010 -27.850 1.00 86.12 177 TRP A N 1
ATOM 1383 C CA . TRP A 1 177 ? 48.954 -6.865 -27.773 1.00 86.12 177 TRP A CA 1
ATOM 1384 C C . TRP A 1 177 ? 48.134 -6.790 -29.072 1.00 86.12 177 TRP A C 1
ATOM 1386 O O . TRP A 1 177 ? 47.028 -6.236 -29.097 1.00 86.12 177 TRP A O 1
ATOM 1396 N N . PRO A 1 178 ? 48.662 -7.325 -30.183 1.00 83.25 178 PRO A N 1
ATOM 1397 C CA . PRO A 1 178 ? 48.105 -7.074 -31.510 1.00 83.25 178 PRO A CA 1
ATOM 1398 C C . PRO A 1 178 ? 46.739 -7.746 -31.737 1.00 83.25 178 PRO A C 1
ATOM 1400 O O . PRO A 1 178 ? 45.939 -7.271 -32.540 1.00 83.25 178 PRO A O 1
ATOM 1403 N N . GLU A 1 179 ? 46.425 -8.809 -30.996 1.00 83.81 179 GLU A N 1
ATOM 1404 C CA . GLU A 1 179 ? 45.132 -9.514 -31.021 1.00 83.81 179 GLU A CA 1
ATOM 1405 C C . GLU A 1 179 ? 43.946 -8.692 -30.485 1.00 83.81 179 GLU A C 1
ATOM 1407 O O . GLU A 1 179 ? 42.810 -8.920 -30.892 1.00 83.81 179 GLU A O 1
ATOM 1412 N N . ARG A 1 180 ? 44.186 -7.691 -29.624 1.00 85.75 180 ARG A N 1
ATOM 1413 C CA . ARG A 1 180 ? 43.132 -6.853 -29.008 1.00 85.75 180 ARG A CA 1
ATOM 1414 C C . ARG A 1 180 ? 42.933 -5.508 -29.697 1.00 85.75 180 ARG A C 1
ATOM 1416 O O . ARG A 1 180 ? 42.000 -4.771 -29.378 1.00 85.75 180 ARG A O 1
ATOM 1423 N N . PHE A 1 181 ? 43.777 -5.187 -30.672 1.00 86.88 181 PHE A N 1
ATOM 1424 C CA . PHE A 1 181 ? 43.813 -3.866 -31.288 1.00 86.88 181 PHE A CA 1
ATOM 1425 C C . PHE A 1 181 ? 42.473 -3.450 -31.912 1.00 86.88 181 PHE A C 1
ATOM 1427 O O . PHE A 1 181 ? 41.978 -2.354 -31.649 1.00 86.88 181 PHE A O 1
ATOM 1434 N N . CYS A 1 182 ? 41.843 -4.339 -32.686 1.00 85.38 182 CYS A N 1
ATOM 1435 C CA . CYS A 1 182 ? 40.564 -4.047 -33.342 1.00 85.38 182 CYS A CA 1
ATOM 1436 C C . CYS A 1 182 ? 39.438 -3.800 -32.330 1.00 85.38 182 CYS A C 1
ATOM 1438 O O . CYS A 1 182 ? 38.599 -2.924 -32.543 1.00 85.38 182 CYS A O 1
ATOM 1440 N N . TYR A 1 183 ? 39.460 -4.526 -31.211 1.00 86.81 183 TYR A N 1
ATOM 1441 C CA . TYR A 1 183 ? 38.508 -4.344 -30.123 1.00 86.81 183 TYR A CA 1
ATOM 1442 C C . TYR A 1 183 ? 38.652 -2.966 -29.472 1.00 86.81 183 TYR A C 1
ATOM 1444 O O . TYR A 1 183 ? 37.662 -2.261 -29.275 1.00 86.81 183 TYR A O 1
ATOM 1452 N N . TRP A 1 184 ? 39.882 -2.526 -29.199 1.00 89.94 184 TRP A N 1
ATOM 1453 C CA . TRP A 1 184 ? 40.123 -1.195 -28.642 1.00 89.94 184 TRP A CA 1
ATOM 1454 C C . TRP A 1 184 ? 39.684 -0.084 -29.588 1.00 89.94 184 TRP A C 1
ATOM 1456 O O . TRP A 1 184 ? 39.030 0.854 -29.142 1.00 89.94 184 TRP A O 1
ATOM 1466 N N . LEU A 1 185 ? 39.960 -0.209 -30.889 1.00 87.75 185 LEU A N 1
ATOM 1467 C CA . LEU A 1 185 ? 39.493 0.759 -31.883 1.00 87.75 185 LEU A CA 1
ATOM 1468 C C . LEU A 1 185 ? 37.960 0.829 -31.944 1.00 87.75 185 LEU A C 1
ATOM 1470 O O . LEU A 1 185 ? 37.402 1.927 -32.005 1.00 87.75 185 LEU A O 1
ATOM 1474 N N . GLU A 1 186 ? 37.271 -0.315 -31.884 1.00 87.19 186 GLU A N 1
ATOM 1475 C CA . GLU A 1 186 ? 35.806 -0.361 -31.831 1.00 87.19 186 GLU A CA 1
ATOM 1476 C C . GLU A 1 186 ? 35.293 0.367 -30.582 1.00 87.19 186 GLU A C 1
ATOM 1478 O O . GLU A 1 186 ? 34.434 1.246 -30.682 1.00 87.19 186 GLU A O 1
ATOM 1483 N N . ARG A 1 187 ? 35.866 0.088 -29.407 1.00 87.94 187 ARG A N 1
ATOM 1484 C CA . ARG A 1 187 ? 35.469 0.757 -28.162 1.00 87.94 187 ARG A CA 1
ATOM 1485 C C . ARG A 1 187 ? 35.790 2.247 -28.163 1.00 87.94 187 ARG A C 1
ATOM 1487 O O . ARG A 1 187 ? 34.932 3.031 -27.770 1.00 87.94 187 ARG A O 1
ATOM 1494 N N . THR A 1 188 ? 36.947 2.670 -28.667 1.00 88.94 188 THR A N 1
ATOM 1495 C CA . THR A 1 188 ? 37.299 4.091 -28.837 1.00 88.94 188 THR A CA 1
ATOM 1496 C C . THR A 1 188 ? 36.363 4.796 -29.816 1.00 88.94 188 THR A C 1
ATOM 1498 O O . THR A 1 188 ? 36.042 5.962 -29.615 1.00 88.94 188 THR A O 1
ATOM 1501 N N . SER A 1 189 ? 35.850 4.108 -30.839 1.00 85.25 189 SER A N 1
ATOM 1502 C CA . SER A 1 189 ? 34.842 4.700 -31.727 1.00 85.25 189 SER A CA 1
ATOM 1503 C C . SER A 1 189 ? 33.515 5.019 -31.023 1.00 85.25 189 SER A C 1
ATOM 1505 O O . SER A 1 189 ? 32.786 5.899 -31.473 1.00 85.25 189 SER A O 1
ATOM 1507 N N . ILE A 1 190 ? 33.226 4.336 -29.908 1.00 83.00 190 ILE A N 1
ATOM 1508 C CA . ILE A 1 190 ? 32.017 4.519 -29.094 1.00 83.00 190 ILE A CA 1
ATOM 1509 C C . ILE A 1 190 ? 32.275 5.494 -27.935 1.00 83.00 190 ILE A C 1
ATOM 1511 O O . ILE A 1 190 ? 31.482 6.404 -27.715 1.00 83.00 190 ILE A O 1
ATOM 1515 N N . GLY A 1 191 ? 33.359 5.294 -27.180 1.00 77.06 191 GLY A N 1
ATOM 1516 C CA . GLY A 1 191 ? 33.675 6.042 -25.955 1.00 77.06 191 GLY A CA 1
ATOM 1517 C C . GLY A 1 191 ? 34.682 7.185 -26.131 1.00 77.06 191 GLY A C 1
ATOM 1518 O O . GLY A 1 191 ? 35.028 7.847 -25.159 1.00 77.06 191 GLY A O 1
ATOM 1519 N N . GLY A 1 192 ? 35.175 7.421 -27.350 1.00 86.75 192 GLY A N 1
ATOM 1520 C CA . GLY A 1 192 ? 36.039 8.553 -27.681 1.00 86.75 192 GLY A CA 1
ATOM 1521 C C . GLY A 1 192 ? 37.368 8.580 -26.901 1.00 86.75 192 GLY A C 1
ATOM 1522 O O . GLY A 1 192 ? 37.980 7.529 -26.677 1.00 86.75 192 GLY A O 1
ATOM 1523 N N . PRO A 1 193 ? 37.865 9.772 -26.511 1.00 85.88 193 PRO A N 1
ATOM 1524 C CA . PRO A 1 193 ? 39.182 9.931 -25.889 1.00 85.88 193 PRO A CA 1
ATOM 1525 C C . PRO A 1 193 ? 39.299 9.268 -24.505 1.00 85.88 193 PRO A C 1
ATOM 1527 O O . PRO A 1 193 ? 40.399 8.868 -24.118 1.00 85.88 193 PRO A O 1
ATOM 1530 N N . ASP A 1 194 ? 38.197 9.099 -23.777 1.00 86.81 194 ASP A N 1
ATOM 1531 C CA . ASP A 1 194 ? 38.205 8.569 -22.406 1.00 86.81 194 ASP A CA 1
ATOM 1532 C C . ASP A 1 194 ? 38.642 7.099 -22.357 1.00 86.81 194 ASP A C 1
ATOM 1534 O O . ASP A 1 194 ? 39.376 6.691 -21.456 1.00 86.81 194 ASP A O 1
ATOM 1538 N N . VAL A 1 195 ? 38.307 6.322 -23.393 1.00 89.50 195 VAL A N 1
ATOM 1539 C CA . VAL A 1 195 ? 38.771 4.933 -23.573 1.00 89.50 195 VAL A CA 1
ATOM 1540 C C . VAL A 1 195 ? 40.296 4.863 -23.647 1.00 89.50 195 VAL A C 1
ATOM 1542 O O . VAL A 1 195 ? 40.925 3.978 -23.073 1.00 89.50 195 VAL A O 1
ATOM 1545 N N . ILE A 1 196 ? 40.920 5.827 -24.322 1.00 88.94 196 ILE A N 1
ATOM 1546 C CA . ILE A 1 196 ? 42.377 5.873 -24.463 1.00 88.94 196 ILE A CA 1
ATOM 1547 C C . ILE A 1 196 ? 43.028 6.250 -23.129 1.00 88.94 196 ILE A C 1
ATOM 1549 O O . ILE A 1 196 ? 44.066 5.697 -22.767 1.00 88.94 196 ILE A O 1
ATOM 1553 N N . GLN A 1 197 ? 42.427 7.174 -22.377 1.00 89.44 197 GLN A N 1
ATOM 1554 C CA . GLN A 1 197 ? 42.917 7.529 -21.042 1.00 89.44 197 GLN A CA 1
ATOM 1555 C C . GLN A 1 197 ? 42.818 6.344 -20.074 1.00 89.44 197 GLN A C 1
ATOM 1557 O O . GLN A 1 197 ? 43.754 6.093 -19.315 1.00 89.44 197 GLN A O 1
ATOM 1562 N N . ALA A 1 198 ? 41.735 5.574 -20.159 1.00 91.19 198 ALA A N 1
ATOM 1563 C CA . ALA A 1 198 ? 41.560 4.330 -19.423 1.00 91.19 198 ALA A CA 1
ATOM 1564 C C . ALA A 1 198 ? 42.628 3.288 -19.772 1.00 91.19 198 ALA A C 1
ATOM 1566 O O . ALA A 1 198 ? 43.216 2.690 -18.873 1.00 91.19 198 ALA A O 1
ATOM 1567 N N . LEU A 1 199 ? 42.943 3.112 -21.057 1.00 92.00 199 LEU A N 1
ATOM 1568 C CA . LEU A 1 199 ? 44.004 2.198 -21.492 1.00 92.00 199 LEU A CA 1
ATOM 1569 C C . LEU A 1 199 ? 45.394 2.646 -21.017 1.00 92.00 199 LEU A C 1
ATOM 1571 O O . LEU A 1 199 ? 46.182 1.805 -20.595 1.00 92.00 199 LEU A O 1
ATOM 1575 N N . LYS A 1 200 ? 45.683 3.955 -21.000 1.00 91.12 200 LYS A N 1
ATOM 1576 C CA . LYS A 1 200 ? 46.920 4.496 -20.400 1.00 91.12 200 LYS A CA 1
ATOM 1577 C C . LYS A 1 200 ? 47.006 4.197 -18.904 1.00 91.12 200 LYS A C 1
ATOM 1579 O O . LYS A 1 200 ? 48.071 3.844 -18.403 1.00 91.12 200 LYS A O 1
ATOM 1584 N N . ARG A 1 201 ? 45.883 4.306 -18.187 1.00 91.44 201 ARG A N 1
ATOM 1585 C CA . ARG A 1 201 ? 45.810 3.936 -16.769 1.00 91.44 201 ARG A CA 1
ATOM 1586 C C . ARG A 1 201 ? 46.033 2.436 -16.570 1.00 91.44 201 ARG A C 1
ATOM 1588 O O . ARG A 1 201 ? 46.851 2.072 -15.731 1.00 91.44 201 ARG A O 1
ATOM 1595 N N . ALA A 1 202 ? 45.384 1.576 -17.354 1.00 92.00 202 ALA A N 1
ATOM 1596 C CA . ALA A 1 202 ? 45.644 0.137 -17.305 1.00 92.00 202 ALA A CA 1
ATOM 1597 C C . ALA A 1 202 ? 47.117 -0.183 -17.570 1.00 92.00 202 ALA A C 1
ATOM 1599 O O . ALA A 1 202 ? 47.701 -0.949 -16.814 1.00 92.00 202 ALA A O 1
ATOM 1600 N N . GLU A 1 203 ? 47.732 0.444 -18.579 1.00 90.88 203 GLU A N 1
ATOM 1601 C CA . GLU A 1 203 ? 49.148 0.240 -18.892 1.00 90.88 203 GLU A CA 1
ATOM 1602 C C . GLU A 1 203 ? 50.050 0.560 -17.692 1.00 90.88 203 GLU A C 1
ATOM 1604 O O . GLU A 1 203 ? 50.950 -0.217 -17.377 1.00 90.88 203 GLU A O 1
ATOM 1609 N N . SER A 1 204 ? 49.767 1.651 -16.973 1.00 90.44 204 SER A N 1
ATOM 1610 C CA . SER A 1 204 ? 50.521 2.018 -15.768 1.00 90.44 204 SER A CA 1
ATOM 1611 C C . SER A 1 204 ? 50.408 0.997 -14.627 1.00 90.44 204 SER A C 1
ATOM 1613 O O . SER A 1 204 ? 51.320 0.898 -13.813 1.00 90.44 204 SER A O 1
ATOM 1615 N N . LEU A 1 205 ? 49.326 0.211 -14.597 1.00 89.75 205 LEU A N 1
ATOM 1616 C CA . LEU A 1 205 ? 49.054 -0.817 -13.588 1.00 89.75 205 LEU A CA 1
ATOM 1617 C C . LEU A 1 205 ? 49.515 -2.225 -14.003 1.00 89.75 205 LEU A C 1
ATOM 1619 O O . LEU A 1 205 ? 49.575 -3.117 -13.158 1.00 89.75 205 LEU A O 1
ATOM 1623 N N . LEU A 1 206 ? 49.873 -2.449 -15.273 1.00 89.25 206 LEU A N 1
ATOM 1624 C CA . LEU A 1 206 ? 50.352 -3.751 -15.761 1.00 89.25 206 LEU A CA 1
ATOM 1625 C C . LEU A 1 206 ? 51.536 -4.333 -14.968 1.00 89.25 206 LEU A C 1
ATOM 1627 O O . LEU A 1 206 ? 51.539 -5.551 -14.772 1.00 89.25 206 LEU A O 1
ATOM 1631 N N . PRO A 1 207 ? 52.522 -3.537 -14.496 1.00 89.62 207 PRO A N 1
ATOM 1632 C CA . PRO A 1 207 ? 53.624 -4.068 -13.693 1.00 89.62 207 PRO A CA 1
ATOM 1633 C C . PRO A 1 207 ? 53.178 -4.642 -12.341 1.00 89.62 207 PRO A C 1
ATOM 1635 O O . PRO A 1 207 ? 53.838 -5.532 -11.812 1.00 89.62 207 PRO A O 1
ATOM 1638 N N . GLU A 1 208 ? 52.075 -4.134 -11.785 1.00 83.50 208 GLU A N 1
ATOM 1639 C CA . GLU A 1 208 ? 51.517 -4.554 -10.493 1.00 83.50 208 GLU A CA 1
ATOM 1640 C C . GLU A 1 208 ? 50.474 -5.677 -10.640 1.00 83.50 208 GLU A C 1
ATOM 1642 O O . GLU A 1 208 ? 50.147 -6.357 -9.667 1.00 83.50 208 GLU A O 1
ATOM 1647 N N . ALA A 1 209 ? 49.958 -5.891 -11.854 1.00 86.00 209 ALA A N 1
ATOM 1648 C CA . ALA A 1 209 ? 48.949 -6.899 -12.152 1.00 86.00 209 ALA A CA 1
ATOM 1649 C C . ALA A 1 209 ? 49.537 -8.316 -12.249 1.00 86.00 209 ALA A C 1
ATOM 1651 O O . ALA A 1 209 ? 50.665 -8.534 -12.704 1.00 86.00 209 ALA A O 1
ATOM 1652 N N . ALA A 1 210 ? 48.735 -9.315 -11.876 1.00 84.31 210 ALA A N 1
ATOM 1653 C CA . ALA A 1 210 ? 49.096 -10.713 -12.054 1.00 84.31 210 ALA A CA 1
ATOM 1654 C C . ALA A 1 210 ? 49.238 -11.045 -13.556 1.00 84.31 210 ALA A C 1
ATOM 1656 O O . ALA A 1 210 ? 48.422 -10.578 -14.353 1.00 84.31 210 ALA A O 1
ATOM 1657 N N . PRO A 1 211 ? 50.206 -11.890 -13.972 1.00 84.38 211 PRO A N 1
ATOM 1658 C CA . PRO A 1 211 ? 50.463 -12.160 -15.392 1.00 84.38 211 PRO A CA 1
ATOM 1659 C C . PRO A 1 211 ? 49.232 -12.621 -16.184 1.00 84.38 211 PRO A C 1
ATOM 1661 O O . PRO A 1 211 ? 49.019 -12.183 -17.306 1.00 84.38 211 PRO A O 1
ATOM 1664 N N . HIS A 1 212 ? 48.378 -13.451 -15.579 1.00 83.44 212 HIS A N 1
ATOM 1665 C CA . HIS A 1 212 ? 47.145 -13.943 -16.204 1.00 83.44 212 HIS A CA 1
ATOM 1666 C C . HIS A 1 212 ? 46.024 -12.886 -16.282 1.00 83.44 212 HIS A C 1
ATOM 1668 O O . 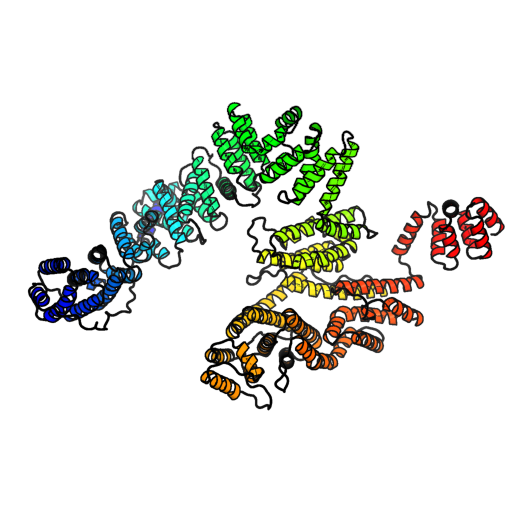HIS A 1 212 ? 45.060 -13.073 -17.017 1.00 83.44 212 HIS A O 1
ATOM 1674 N N . ALA A 1 213 ? 46.123 -11.796 -15.516 1.00 86.12 213 ALA A N 1
ATOM 1675 C CA . ALA A 1 213 ? 45.102 -10.755 -15.392 1.00 86.12 213 ALA A CA 1
ATOM 1676 C C . ALA A 1 213 ? 45.414 -9.494 -16.218 1.00 86.12 213 ALA A C 1
ATOM 1678 O O . ALA A 1 213 ? 44.534 -8.652 -16.394 1.00 86.12 213 ALA A O 1
ATOM 1679 N N . GLN A 1 214 ? 46.638 -9.363 -16.743 1.00 89.75 214 GLN A N 1
ATOM 1680 C CA . GLN A 1 214 ? 47.073 -8.217 -17.553 1.00 89.75 214 GLN A CA 1
ATOM 1681 C C . GLN A 1 214 ? 46.141 -7.960 -18.744 1.00 89.75 214 GLN A C 1
ATOM 1683 O O . GLN A 1 214 ? 45.723 -6.829 -18.987 1.00 89.75 214 GLN A O 1
ATOM 1688 N N . GLU A 1 215 ? 45.757 -9.028 -19.439 1.00 88.62 215 GLU A N 1
ATOM 1689 C CA . GLU A 1 215 ? 44.819 -8.976 -20.558 1.00 88.62 215 GLU A CA 1
ATOM 1690 C C . GLU A 1 215 ? 43.424 -8.518 -20.124 1.00 88.62 215 GLU A C 1
ATOM 1692 O O . GLU A 1 215 ? 42.859 -7.600 -20.715 1.00 88.62 215 GLU A O 1
ATOM 1697 N N . SER A 1 216 ? 42.891 -9.099 -19.045 1.00 89.06 216 SER A N 1
ATOM 1698 C CA . SER A 1 216 ? 41.582 -8.728 -18.499 1.00 89.06 216 SER A CA 1
ATOM 1699 C C . SER A 1 216 ? 41.537 -7.280 -18.014 1.00 89.06 216 SER A C 1
ATOM 1701 O O . SER A 1 216 ? 40.496 -6.640 -18.115 1.00 89.06 216 SER A O 1
ATOM 1703 N N . LEU A 1 217 ? 42.651 -6.741 -17.510 1.00 90.69 217 LEU A N 1
ATOM 1704 C CA . LEU A 1 217 ? 42.749 -5.345 -17.089 1.00 90.69 217 LEU A CA 1
ATOM 1705 C C . LEU A 1 217 ? 42.658 -4.382 -18.281 1.00 90.69 217 LEU A C 1
ATOM 1707 O O . LEU A 1 217 ? 41.988 -3.352 -18.196 1.00 90.69 217 LEU A O 1
ATOM 1711 N N . LEU A 1 218 ? 43.291 -4.731 -19.403 1.00 91.00 218 LEU A N 1
ATOM 1712 C CA . LEU A 1 218 ? 43.200 -3.965 -20.648 1.00 91.00 218 LEU A CA 1
ATOM 1713 C C . LEU A 1 218 ? 41.801 -4.066 -21.271 1.00 91.00 218 LEU A C 1
ATOM 1715 O O . LEU A 1 218 ? 41.244 -3.055 -21.705 1.00 91.00 218 LEU A O 1
ATOM 1719 N N . ASP A 1 219 ? 41.207 -5.261 -21.270 1.00 89.44 219 ASP A N 1
ATOM 1720 C CA . ASP A 1 219 ? 39.845 -5.486 -21.763 1.00 89.44 219 ASP A CA 1
ATOM 1721 C C . ASP A 1 219 ? 38.814 -4.733 -20.902 1.00 89.44 219 ASP A C 1
ATOM 1723 O O . ASP A 1 219 ? 37.913 -4.078 -21.435 1.00 89.44 219 ASP A O 1
ATOM 1727 N N . PHE A 1 220 ? 39.000 -4.731 -19.577 1.00 89.25 220 PHE A N 1
ATOM 1728 C CA . PHE A 1 220 ? 38.213 -3.934 -18.639 1.00 89.25 220 PHE A CA 1
ATOM 1729 C C . PHE A 1 220 ? 38.320 -2.441 -18.936 1.00 89.25 220 PHE A C 1
ATOM 1731 O O . PHE A 1 220 ? 37.290 -1.773 -19.041 1.00 89.25 220 PHE A O 1
ATOM 1738 N N . ALA A 1 221 ? 39.536 -1.921 -19.121 1.00 90.31 221 ALA A N 1
ATOM 1739 C CA . ALA A 1 221 ? 39.773 -0.513 -19.423 1.00 90.31 221 ALA A CA 1
ATOM 1740 C C . ALA A 1 221 ? 39.052 -0.060 -20.698 1.00 90.31 221 ALA A C 1
ATOM 1742 O O . ALA A 1 221 ? 38.404 0.990 -20.703 1.00 90.31 221 ALA A O 1
ATOM 1743 N N . ALA A 1 222 ? 39.126 -0.878 -21.751 1.00 88.69 222 ALA A N 1
ATOM 1744 C CA . ALA A 1 222 ? 38.494 -0.593 -23.031 1.00 88.69 222 ALA A CA 1
ATOM 1745 C C . ALA A 1 222 ? 36.962 -0.668 -22.970 1.00 88.69 222 ALA A C 1
ATOM 1747 O O . ALA A 1 222 ? 36.276 0.137 -23.598 1.00 88.69 222 ALA A O 1
ATOM 1748 N N . GLU A 1 223 ? 36.408 -1.630 -22.232 1.00 85.81 223 GLU A N 1
ATOM 1749 C CA . GLU A 1 223 ? 34.966 -1.874 -22.220 1.00 85.81 223 GLU A CA 1
ATOM 1750 C C . GLU A 1 223 ? 34.212 -0.963 -21.247 1.00 85.81 223 GLU A C 1
ATOM 1752 O O . GLU A 1 223 ? 33.218 -0.343 -21.634 1.00 85.81 223 GLU A O 1
ATOM 1757 N N . MET A 1 224 ? 34.680 -0.860 -19.998 1.00 84.50 224 MET A N 1
ATOM 1758 C CA . MET A 1 224 ? 33.958 -0.167 -18.922 1.00 84.50 224 MET A CA 1
ATOM 1759 C C . MET A 1 224 ? 34.821 0.762 -18.065 1.00 84.50 224 MET A C 1
ATOM 1761 O O . MET A 1 224 ? 34.285 1.717 -17.509 1.00 84.50 224 MET A O 1
ATOM 1765 N N . GLY A 1 225 ? 36.130 0.527 -17.958 1.00 83.38 225 GLY A N 1
ATOM 1766 C CA . GLY A 1 225 ? 37.020 1.257 -17.048 1.00 83.38 225 GLY A CA 1
ATOM 1767 C C . GLY A 1 225 ? 37.064 2.763 -17.308 1.00 83.38 225 GLY A C 1
ATOM 1768 O O . GLY A 1 225 ? 37.159 3.543 -16.368 1.00 83.38 225 GLY A O 1
ATOM 1769 N N . TRP A 1 226 ? 36.870 3.204 -18.552 1.00 85.94 226 TRP A N 1
ATOM 1770 C CA . TRP A 1 226 ? 36.759 4.627 -18.901 1.00 85.94 226 TRP A CA 1
ATOM 1771 C C . TRP A 1 226 ? 35.593 5.368 -18.232 1.00 85.94 226 TRP A C 1
ATOM 1773 O O . TRP A 1 226 ? 35.634 6.590 -18.131 1.00 85.94 226 TRP A O 1
ATOM 1783 N N . ARG A 1 227 ? 34.594 4.653 -17.701 1.00 83.75 227 ARG A N 1
ATOM 1784 C CA . ARG A 1 227 ? 33.525 5.226 -16.865 1.00 83.75 227 ARG A CA 1
ATOM 1785 C C . ARG A 1 227 ? 33.946 5.417 -15.403 1.00 83.75 227 ARG A C 1
ATOM 1787 O O . ARG A 1 227 ? 33.285 6.140 -14.671 1.00 83.75 227 ARG A O 1
ATOM 1794 N N . PHE A 1 228 ? 35.056 4.803 -14.992 1.00 85.25 228 PHE A N 1
ATOM 1795 C CA . PHE A 1 228 ? 35.542 4.731 -13.614 1.00 85.25 228 PHE A CA 1
ATOM 1796 C C . PHE A 1 228 ? 36.968 5.293 -13.483 1.00 85.25 228 PHE A C 1
ATOM 1798 O O . PHE A 1 228 ? 37.872 4.647 -12.951 1.00 85.25 228 PHE A O 1
ATOM 1805 N N . MET A 1 229 ? 37.166 6.520 -13.973 1.00 84.00 229 MET A N 1
ATOM 1806 C CA . MET A 1 229 ? 38.473 7.195 -14.016 1.00 84.00 229 MET A CA 1
ATOM 1807 C C . MET A 1 229 ? 38.805 8.041 -12.773 1.00 84.00 229 MET A C 1
ATOM 1809 O O . MET A 1 229 ? 39.900 8.594 -12.689 1.00 84.00 229 MET A O 1
ATOM 1813 N N . ALA A 1 230 ? 37.919 8.132 -11.782 1.00 86.25 230 ALA A N 1
ATOM 1814 C CA . ALA A 1 230 ? 38.251 8.760 -10.502 1.00 86.25 230 ALA A CA 1
ATOM 1815 C C . ALA A 1 230 ? 39.323 7.951 -9.745 1.00 86.25 230 ALA A C 1
ATOM 1817 O O . ALA A 1 230 ? 39.447 6.739 -9.942 1.00 86.25 230 ALA A O 1
ATOM 1818 N N . ASP A 1 231 ? 40.102 8.611 -8.886 1.00 82.75 231 ASP A N 1
ATOM 1819 C CA . ASP A 1 231 ? 41.109 7.934 -8.052 1.00 82.75 231 ASP A CA 1
ATOM 1820 C C . ASP A 1 231 ? 40.457 7.018 -7.006 1.00 82.75 231 ASP A C 1
ATOM 1822 O O . ASP A 1 231 ? 40.995 5.962 -6.677 1.00 82.75 231 ASP A O 1
ATOM 1826 N N . GLU A 1 232 ? 39.244 7.363 -6.573 1.00 84.12 232 GLU A N 1
ATOM 1827 C CA . GLU A 1 232 ? 38.393 6.553 -5.694 1.00 84.12 232 GLU A CA 1
ATOM 1828 C C . GLU A 1 232 ? 38.117 5.157 -6.271 1.00 84.12 232 GLU A C 1
ATOM 1830 O O . GLU A 1 232 ? 37.981 4.190 -5.531 1.00 84.12 232 GLU A O 1
ATOM 1835 N N . HIS A 1 233 ? 38.118 5.003 -7.597 1.00 88.19 233 HIS A N 1
ATOM 1836 C CA . HIS A 1 233 ? 37.829 3.723 -8.243 1.00 88.19 233 HIS A CA 1
ATOM 1837 C C . HIS A 1 233 ? 39.064 2.839 -8.427 1.00 88.19 233 HIS A C 1
ATOM 1839 O O . HIS A 1 233 ? 38.926 1.676 -8.800 1.00 88.19 233 HIS A O 1
ATOM 1845 N N . MET A 1 234 ? 40.274 3.335 -8.146 1.00 89.06 234 MET A N 1
ATOM 1846 C CA . MET A 1 234 ? 41.523 2.573 -8.291 1.00 89.06 234 MET A CA 1
ATOM 1847 C C . MET A 1 234 ? 41.539 1.192 -7.609 1.00 89.06 234 MET A C 1
ATOM 1849 O O . MET A 1 234 ? 42.097 0.268 -8.208 1.00 89.06 234 MET A O 1
ATOM 1853 N N . PRO A 1 235 ? 40.913 0.982 -6.436 1.00 89.25 235 PRO A N 1
ATOM 1854 C CA . PRO A 1 23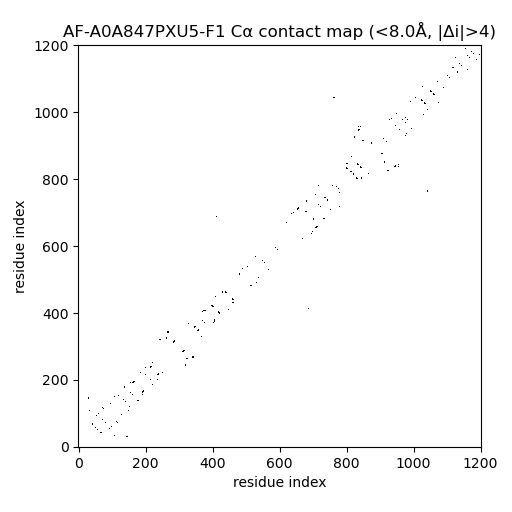5 ? 40.814 -0.344 -5.822 1.00 89.25 235 PRO A CA 1
ATOM 1855 C C . PRO A 1 235 ? 40.127 -1.378 -6.726 1.00 89.25 235 PRO A C 1
ATOM 1857 O O . PRO A 1 235 ? 40.548 -2.532 -6.780 1.00 89.25 235 PRO A O 1
ATOM 1860 N N . LEU A 1 236 ? 39.131 -0.964 -7.519 1.00 88.50 236 LEU A N 1
ATOM 1861 C CA . LEU A 1 236 ? 38.469 -1.829 -8.501 1.00 88.50 236 LEU A CA 1
ATOM 1862 C C . LEU A 1 236 ? 39.430 -2.235 -9.629 1.00 88.50 236 LEU A C 1
ATOM 1864 O O . LEU A 1 236 ? 39.470 -3.401 -10.020 1.00 88.50 236 LEU A O 1
ATOM 1868 N N . TRP A 1 237 ? 40.245 -1.297 -10.121 1.00 90.50 237 TRP A N 1
ATOM 1869 C CA . TRP A 1 237 ? 41.261 -1.574 -11.143 1.00 90.50 237 TRP A CA 1
ATOM 1870 C C . TRP A 1 237 ? 42.317 -2.557 -10.636 1.00 90.50 237 TRP A C 1
ATOM 1872 O O . TRP A 1 237 ? 42.685 -3.492 -11.347 1.00 90.50 237 TRP A O 1
ATOM 1882 N N . ARG A 1 238 ? 42.767 -2.387 -9.388 1.00 89.06 238 ARG A N 1
ATOM 1883 C CA . ARG A 1 238 ? 43.707 -3.313 -8.746 1.00 89.06 238 ARG A CA 1
ATOM 1884 C C . ARG A 1 238 ? 43.083 -4.687 -8.526 1.00 89.06 238 ARG A C 1
ATOM 1886 O O . ARG A 1 238 ? 43.749 -5.681 -8.786 1.00 89.06 238 ARG A O 1
ATOM 1893 N N . ALA A 1 239 ? 41.811 -4.769 -8.134 1.00 87.88 239 ALA A N 1
ATOM 1894 C CA . ALA A 1 239 ? 41.106 -6.043 -7.992 1.00 87.88 239 ALA A CA 1
ATOM 1895 C C . ALA A 1 239 ? 40.976 -6.793 -9.326 1.00 87.88 239 ALA A C 1
ATOM 1897 O O . ALA A 1 239 ? 41.243 -7.992 -9.377 1.00 87.88 239 ALA A O 1
ATOM 1898 N N . VAL A 1 240 ? 40.668 -6.102 -10.430 1.00 88.69 240 VAL A N 1
ATOM 1899 C CA . VAL A 1 240 ? 40.716 -6.706 -11.777 1.00 88.69 240 VAL A CA 1
ATOM 1900 C C . VAL A 1 240 ? 42.141 -7.146 -12.125 1.00 88.69 240 VAL A C 1
ATOM 1902 O O . VAL A 1 240 ? 42.324 -8.245 -12.641 1.00 88.69 240 VAL A O 1
ATOM 1905 N N . GLY A 1 241 ? 43.155 -6.351 -11.773 1.00 86.69 241 GLY A N 1
ATOM 1906 C CA . GLY A 1 241 ? 44.568 -6.708 -11.934 1.00 86.69 241 GLY A CA 1
ATOM 1907 C C . GLY A 1 241 ? 45.037 -7.890 -11.071 1.00 86.69 241 GLY A C 1
ATOM 1908 O O . GLY A 1 241 ? 46.035 -8.521 -11.413 1.00 86.69 241 GLY A O 1
ATOM 1909 N N . ARG A 1 242 ? 44.328 -8.227 -9.984 1.00 86.06 242 ARG A N 1
ATOM 1910 C CA . ARG A 1 242 ? 44.599 -9.399 -9.131 1.00 86.06 242 ARG A CA 1
ATOM 1911 C C . ARG A 1 242 ? 43.821 -10.644 -9.561 1.00 86.06 242 ARG A C 1
ATOM 1913 O O . ARG A 1 242 ? 44.396 -11.727 -9.579 1.00 86.06 242 ARG A O 1
ATOM 1920 N N . LEU A 1 243 ? 42.532 -10.490 -9.876 1.00 85.38 243 LEU A N 1
ATOM 1921 C CA . LEU A 1 243 ? 41.587 -11.594 -10.087 1.00 85.38 243 LEU A CA 1
ATOM 1922 C C . LEU A 1 243 ? 41.373 -11.955 -11.561 1.00 85.38 243 LEU A C 1
ATOM 1924 O O . LEU A 1 243 ? 40.948 -13.070 -11.849 1.00 85.38 243 LEU A O 1
ATOM 1928 N N . GLY A 1 244 ? 41.642 -11.033 -12.489 1.00 86.19 244 GLY A N 1
ATOM 1929 C CA . GLY A 1 244 ? 41.568 -11.261 -13.930 1.00 86.19 244 GLY A CA 1
ATOM 1930 C C . GLY A 1 244 ? 40.170 -11.612 -14.457 1.00 86.19 244 GLY A C 1
ATOM 1931 O O . GLY A 1 244 ? 39.149 -11.058 -14.037 1.00 86.19 244 GLY A O 1
ATOM 1932 N N . GLU A 1 245 ? 40.136 -12.541 -15.413 1.00 84.44 245 GLU A N 1
ATOM 1933 C CA . GLU A 1 245 ? 38.949 -12.941 -16.182 1.00 84.44 245 GLU A CA 1
ATOM 1934 C C . GLU A 1 245 ? 37.744 -13.400 -15.325 1.00 84.44 245 GLU A C 1
ATOM 1936 O O . GLU A 1 245 ? 36.619 -12.992 -15.626 1.00 84.44 245 GLU A O 1
ATOM 1941 N N . PRO A 1 246 ? 37.911 -14.185 -14.240 1.00 82.94 246 PRO A N 1
ATOM 1942 C CA . PRO A 1 246 ? 36.815 -14.547 -13.337 1.00 82.94 246 PRO A CA 1
ATOM 1943 C C . PRO A 1 246 ? 36.004 -13.364 -12.793 1.00 82.94 246 PRO A C 1
ATOM 1945 O O . PRO A 1 246 ? 34.775 -13.454 -12.713 1.00 82.94 246 PRO A O 1
ATOM 1948 N N . LEU A 1 247 ? 36.671 -12.262 -12.431 1.00 83.56 247 LEU A N 1
ATOM 1949 C CA . LEU A 1 247 ? 35.999 -11.046 -11.976 1.00 83.56 247 LEU A CA 1
ATOM 1950 C C . LEU A 1 247 ? 35.435 -10.281 -13.171 1.00 83.56 247 LEU A C 1
ATOM 1952 O O . LEU A 1 247 ? 34.249 -9.952 -13.193 1.00 83.56 247 LEU A O 1
ATOM 1956 N N . PHE A 1 248 ? 36.264 -10.039 -14.186 1.00 83.44 248 PHE A N 1
ATOM 1957 C CA . PHE A 1 248 ? 35.881 -9.237 -15.343 1.00 83.44 248 PHE A CA 1
ATOM 1958 C C . PHE A 1 248 ? 34.618 -9.771 -16.037 1.00 83.44 248 PHE A C 1
ATOM 1960 O O . PHE A 1 248 ? 33.686 -9.006 -16.292 1.00 83.44 248 PHE A O 1
ATOM 1967 N N . ARG A 1 249 ? 34.507 -11.092 -16.234 1.00 81.69 249 ARG A N 1
ATOM 1968 C CA . ARG A 1 249 ? 33.320 -11.735 -16.822 1.00 81.69 249 ARG A CA 1
ATOM 1969 C C . ARG A 1 249 ? 32.032 -11.441 -16.055 1.00 81.69 249 ARG A C 1
ATOM 1971 O O . ARG A 1 249 ? 30.978 -11.294 -16.670 1.00 81.69 249 ARG A O 1
ATOM 1978 N N . ARG A 1 250 ? 32.102 -11.352 -14.725 1.00 76.94 250 ARG A N 1
ATOM 1979 C CA . ARG A 1 250 ? 30.943 -11.046 -13.870 1.00 76.94 250 ARG A CA 1
ATOM 1980 C C . ARG A 1 250 ? 30.518 -9.585 -13.987 1.00 76.94 250 ARG A C 1
ATOM 1982 O O . ARG A 1 250 ? 29.332 -9.294 -13.872 1.00 76.94 250 ARG A O 1
ATOM 1989 N N . LEU A 1 251 ? 31.464 -8.688 -14.267 1.00 76.44 251 LEU A N 1
ATOM 1990 C CA . LEU A 1 251 ? 31.203 -7.262 -14.461 1.00 76.44 251 LEU A CA 1
ATOM 1991 C C . LEU A 1 251 ? 30.687 -6.940 -15.881 1.00 76.44 251 LEU A C 1
ATOM 1993 O O . LEU A 1 251 ? 29.895 -6.020 -16.053 1.00 76.44 251 LEU A O 1
ATOM 1997 N N . ARG A 1 252 ? 31.096 -7.711 -16.899 1.00 70.69 252 ARG A N 1
ATOM 1998 C CA . ARG A 1 252 ? 30.897 -7.434 -18.339 1.00 70.69 252 ARG A CA 1
ATOM 1999 C C . ARG A 1 252 ? 29.437 -7.412 -18.833 1.00 70.69 252 ARG A C 1
ATOM 2001 O O . ARG A 1 252 ? 29.140 -6.787 -19.845 1.00 70.69 252 ARG A O 1
ATOM 2008 N N . ALA A 1 253 ? 28.500 -8.079 -18.160 1.00 53.50 253 ALA A N 1
ATOM 2009 C CA . ALA A 1 253 ? 27.209 -8.448 -18.760 1.00 53.50 253 ALA A CA 1
ATOM 2010 C C . ALA A 1 253 ? 26.074 -7.399 -18.673 1.00 53.50 253 ALA A C 1
ATOM 2012 O O . ALA A 1 253 ? 24.905 -7.780 -18.732 1.00 53.50 253 ALA A O 1
ATOM 2013 N N . THR A 1 254 ? 26.344 -6.096 -18.494 1.00 50.59 254 THR A N 1
ATOM 2014 C CA . THR A 1 254 ? 25.310 -5.064 -18.174 1.00 50.59 254 THR A CA 1
ATOM 2015 C C . THR A 1 254 ? 24.416 -5.412 -16.967 1.00 50.59 254 THR A C 1
ATOM 2017 O O . THR A 1 254 ? 23.431 -4.736 -16.691 1.00 50.59 254 THR A O 1
ATOM 2020 N N . SER A 1 255 ? 24.766 -6.470 -16.232 1.00 54.94 255 SER A N 1
ATOM 2021 C CA . SER A 1 255 ? 23.979 -7.064 -15.155 1.00 54.94 255 SER A CA 1
ATOM 2022 C C . SER A 1 255 ? 24.254 -6.418 -13.805 1.00 54.94 255 SER A C 1
ATOM 2024 O O . SER A 1 255 ? 23.454 -6.580 -12.888 1.00 54.94 255 SER A O 1
ATOM 2026 N N . VAL A 1 256 ? 25.389 -5.723 -13.681 1.00 66.94 256 VAL A N 1
ATOM 2027 C CA . VAL A 1 256 ? 25.826 -5.071 -12.447 1.00 66.94 256 VAL A CA 1
ATOM 2028 C C . VAL A 1 256 ? 25.609 -3.560 -12.593 1.00 66.94 256 VAL A C 1
ATOM 2030 O O . VAL A 1 256 ? 26.221 -2.947 -13.472 1.00 66.94 256 VAL A O 1
ATOM 2033 N N . PRO A 1 257 ? 24.725 -2.952 -11.783 1.00 75.88 257 PRO A N 1
ATOM 2034 C CA . PRO A 1 257 ? 24.513 -1.509 -11.777 1.00 75.88 257 PRO A CA 1
ATOM 2035 C C . PRO A 1 257 ? 25.810 -0.740 -11.469 1.00 75.88 257 PRO A C 1
ATOM 2037 O O . PRO A 1 257 ? 26.615 -1.214 -10.665 1.00 75.88 257 PRO A O 1
ATOM 2040 N N . PRO A 1 258 ? 26.012 0.468 -12.031 1.00 78.50 258 PRO A N 1
ATOM 2041 C CA . PRO A 1 258 ? 27.190 1.291 -11.733 1.00 78.50 258 PRO A CA 1
ATOM 2042 C C . PRO A 1 258 ? 27.324 1.598 -10.233 1.00 78.50 258 PRO A C 1
ATOM 2044 O O . PRO A 1 258 ? 28.421 1.529 -9.697 1.00 78.50 258 PRO A O 1
ATOM 2047 N N . GLN A 1 259 ? 26.204 1.784 -9.529 1.00 81.44 259 GLN A N 1
ATOM 2048 C CA . GLN A 1 259 ? 26.180 1.974 -8.074 1.00 81.44 259 GLN A CA 1
ATOM 2049 C C . GLN A 1 259 ? 26.817 0.802 -7.310 1.00 81.44 259 GLN A C 1
ATOM 2051 O O . GLN A 1 259 ? 27.480 0.997 -6.299 1.00 81.44 259 GLN A O 1
ATOM 2056 N N . THR A 1 260 ? 26.661 -0.429 -7.796 1.00 82.19 260 THR A N 1
ATOM 2057 C CA . THR A 1 260 ? 27.271 -1.613 -7.179 1.00 82.19 260 THR A CA 1
ATOM 2058 C C . THR A 1 260 ? 28.785 -1.648 -7.401 1.00 82.19 260 THR A C 1
ATOM 2060 O O . THR A 1 260 ? 29.522 -2.131 -6.546 1.00 82.19 260 THR A O 1
ATOM 2063 N N . LEU A 1 261 ? 29.266 -1.110 -8.525 1.00 82.81 261 LEU A N 1
ATOM 2064 C CA . LEU A 1 261 ? 30.698 -0.966 -8.799 1.00 82.81 261 LEU A CA 1
ATOM 2065 C C . LEU A 1 261 ? 31.337 0.119 -7.926 1.00 82.81 261 LEU A C 1
ATOM 2067 O O . LEU A 1 261 ? 32.430 -0.097 -7.407 1.00 82.81 261 LEU A O 1
ATOM 2071 N N . ASP A 1 262 ? 30.635 1.228 -7.698 1.00 85.56 262 ASP A N 1
ATOM 2072 C CA . ASP A 1 262 ? 31.082 2.286 -6.786 1.00 85.56 262 ASP A CA 1
ATOM 2073 C C . ASP A 1 262 ? 31.114 1.780 -5.331 1.00 85.56 262 ASP A C 1
ATOM 2075 O O . ASP A 1 262 ? 32.074 2.028 -4.602 1.00 85.56 262 ASP A O 1
ATOM 2079 N N . LEU A 1 263 ? 30.119 0.977 -4.930 1.00 86.94 263 LEU A N 1
ATOM 2080 C CA . LEU A 1 263 ? 30.077 0.288 -3.634 1.00 86.94 263 LEU A CA 1
ATOM 2081 C C . LEU A 1 263 ? 31.268 -0.663 -3.451 1.00 86.94 263 LEU A C 1
ATOM 2083 O O . LEU A 1 263 ? 31.933 -0.643 -2.414 1.00 86.94 263 LEU A O 1
ATOM 2087 N N . LEU A 1 264 ? 31.563 -1.471 -4.473 1.00 86.56 264 LEU A N 1
ATOM 2088 C CA . LEU A 1 264 ? 32.726 -2.359 -4.492 1.00 86.56 264 LEU A CA 1
ATOM 2089 C C . LEU A 1 264 ? 34.042 -1.580 -4.392 1.00 86.56 264 LEU A C 1
ATOM 2091 O O . LEU A 1 264 ? 34.934 -1.993 -3.653 1.00 86.56 264 LEU A O 1
ATOM 2095 N N . ALA A 1 265 ? 34.164 -0.458 -5.105 1.00 87.81 265 ALA A N 1
ATOM 2096 C CA . ALA A 1 265 ? 35.350 0.389 -5.055 1.00 87.81 265 ALA A CA 1
ATOM 2097 C C . ALA A 1 265 ? 35.590 0.959 -3.648 1.00 87.81 265 ALA A C 1
ATOM 2099 O O . ALA A 1 265 ? 36.724 0.927 -3.169 1.00 87.81 265 ALA A O 1
ATOM 2100 N N . GLY A 1 266 ? 34.534 1.407 -2.964 1.00 87.50 266 GLY A N 1
ATOM 2101 C CA . GLY A 1 266 ? 34.618 1.911 -1.591 1.00 87.50 266 GLY A CA 1
ATOM 2102 C C . GLY A 1 266 ? 35.016 0.845 -0.575 1.00 87.50 266 GLY A C 1
ATOM 2103 O O . GLY A 1 266 ? 35.891 1.072 0.260 1.00 87.50 266 GLY A O 1
ATOM 2104 N N . LEU A 1 267 ? 34.424 -0.346 -0.689 1.00 88.38 267 LEU A N 1
ATOM 2105 C CA . LEU A 1 267 ? 34.730 -1.484 0.178 1.00 88.38 267 LEU A CA 1
ATOM 2106 C C . LEU A 1 267 ? 36.189 -1.931 0.013 1.00 88.38 267 LEU A C 1
ATOM 2108 O O . LEU A 1 267 ? 36.937 -2.018 0.985 1.00 88.38 267 LEU A O 1
ATOM 2112 N N . LEU A 1 268 ? 36.630 -2.156 -1.226 1.00 86.25 268 LEU A N 1
ATOM 2113 C CA . LEU A 1 268 ? 38.008 -2.566 -1.503 1.00 86.25 268 LEU A CA 1
ATOM 2114 C C . LEU A 1 268 ? 39.014 -1.470 -1.129 1.00 86.25 268 LEU A C 1
ATOM 2116 O O . LEU A 1 268 ? 40.076 -1.774 -0.590 1.00 86.25 268 LEU A O 1
ATOM 2120 N N . GLY A 1 269 ? 38.676 -0.201 -1.368 1.00 86.44 269 GLY A N 1
ATOM 2121 C CA . GLY A 1 269 ? 39.533 0.933 -1.034 1.00 86.44 269 GLY A CA 1
ATOM 2122 C C . GLY A 1 269 ? 39.801 1.062 0.456 1.00 86.44 269 GLY A C 1
ATOM 2123 O O . GLY A 1 269 ? 40.943 1.284 0.856 1.00 86.44 269 GLY A O 1
ATOM 2124 N N . GLU A 1 270 ? 38.779 0.857 1.281 1.00 85.31 270 GLU A N 1
ATOM 2125 C CA . GLU A 1 270 ? 38.932 0.912 2.732 1.00 85.31 270 GLU A CA 1
ATOM 2126 C C . GLU A 1 270 ? 39.679 -0.315 3.287 1.00 85.31 270 GLU A C 1
ATOM 2128 O O . GLU A 1 270 ? 40.483 -0.194 4.210 1.00 85.31 270 GLU A O 1
ATOM 2133 N N . MET A 1 271 ? 39.497 -1.497 2.688 1.00 80.81 271 MET A N 1
ATOM 2134 C CA . MET A 1 271 ? 40.287 -2.685 3.048 1.00 80.81 271 MET A CA 1
ATOM 2135 C C . MET A 1 271 ? 41.775 -2.527 2.698 1.00 80.81 271 MET A C 1
ATOM 2137 O O . MET A 1 271 ? 42.640 -3.022 3.428 1.00 80.81 271 MET A O 1
ATOM 2141 N N . GLU A 1 272 ? 42.082 -1.861 1.580 1.00 81.31 272 GLU A N 1
ATOM 2142 C CA . GLU A 1 272 ? 43.453 -1.554 1.157 1.00 81.31 272 GLU A CA 1
ATOM 2143 C C . GLU A 1 272 ? 44.088 -0.465 2.041 1.00 81.31 272 GLU A C 1
ATOM 2145 O O . GLU A 1 272 ? 45.234 -0.625 2.467 1.00 81.31 272 GLU A O 1
ATOM 2150 N N . SER A 1 273 ? 43.357 0.609 2.367 1.00 78.75 273 SER A N 1
ATOM 2151 C CA . SER A 1 273 ? 43.874 1.746 3.148 1.00 78.75 273 SER A CA 1
ATOM 2152 C C . SER A 1 273 ? 44.256 1.368 4.582 1.00 78.75 273 SER A C 1
ATOM 2154 O O . SER A 1 273 ? 45.249 1.869 5.110 1.00 78.75 273 SER A O 1
ATOM 2156 N N . GLN A 1 274 ? 43.518 0.441 5.195 1.00 69.69 274 GLN A N 1
ATOM 2157 C CA . GLN A 1 274 ? 43.774 -0.032 6.556 1.00 69.69 274 GLN A CA 1
ATOM 2158 C C . GLN A 1 274 ? 44.862 -1.124 6.633 1.00 69.69 274 GLN A C 1
ATOM 2160 O O . GLN A 1 274 ? 45.168 -1.614 7.719 1.00 69.69 274 GLN A O 1
ATOM 2165 N N . GLY A 1 275 ? 45.459 -1.534 5.502 1.00 67.75 275 GLY A N 1
ATOM 2166 C CA . GLY A 1 275 ? 46.428 -2.645 5.451 1.00 67.75 275 GLY A CA 1
ATOM 2167 C C . GLY A 1 275 ? 45.815 -4.012 5.796 1.00 67.75 275 GLY A C 1
ATOM 2168 O O . GLY A 1 275 ? 46.516 -4.996 6.035 1.00 67.75 275 GLY A O 1
ATOM 2169 N N . SER A 1 276 ? 44.488 -4.055 5.817 1.00 65.38 276 SER A N 1
ATOM 2170 C CA . SER A 1 276 ? 43.632 -5.111 6.336 1.00 65.38 276 SER A CA 1
ATOM 2171 C C . SER A 1 276 ? 43.406 -6.245 5.343 1.00 65.38 276 SER A C 1
ATOM 2173 O O . SER A 1 276 ? 43.232 -7.390 5.752 1.00 65.38 276 SER A O 1
ATOM 2175 N N . LEU A 1 277 ? 43.462 -5.956 4.039 1.00 69.56 277 LEU A N 1
ATOM 2176 C CA . LEU A 1 277 ? 43.184 -6.924 2.975 1.00 69.56 277 LEU A CA 1
ATOM 2177 C C . LEU A 1 277 ? 44.028 -8.204 3.096 1.00 69.56 277 LEU A C 1
ATOM 2179 O O . LEU A 1 277 ? 43.491 -9.301 3.008 1.00 69.56 277 LEU A O 1
ATOM 2183 N N . VAL A 1 278 ? 45.331 -8.084 3.364 1.00 70.06 278 VAL A N 1
ATOM 2184 C CA . VAL A 1 278 ? 46.236 -9.245 3.477 1.00 70.06 278 VAL A CA 1
ATOM 2185 C C . VAL A 1 278 ? 45.896 -10.115 4.693 1.00 70.06 278 VAL A C 1
ATOM 2187 O O . VAL A 1 278 ? 45.983 -11.338 4.621 1.00 70.06 278 VAL A O 1
ATOM 2190 N N . GLN A 1 279 ? 45.487 -9.494 5.802 1.00 69.56 279 GLN A N 1
ATOM 2191 C CA . GLN A 1 279 ? 45.120 -10.200 7.032 1.00 69.56 279 GLN A CA 1
ATOM 2192 C C . GLN A 1 279 ? 43.771 -10.910 6.877 1.00 69.56 279 GLN A C 1
ATOM 2194 O O . GLN A 1 279 ? 43.674 -12.097 7.164 1.00 69.56 279 GLN A O 1
ATOM 2199 N N . ILE A 1 280 ? 42.771 -10.228 6.312 1.00 69.88 280 ILE A N 1
ATOM 2200 C CA . ILE A 1 280 ? 41.456 -10.817 6.025 1.00 69.88 280 ILE A CA 1
ATOM 2201 C C . ILE A 1 280 ? 41.609 -11.994 5.064 1.00 69.88 280 ILE A C 1
ATOM 2203 O O . ILE A 1 280 ? 41.060 -13.062 5.308 1.00 69.88 280 ILE A O 1
ATOM 2207 N N . MET A 1 281 ? 42.384 -11.833 3.988 1.00 76.38 281 MET A N 1
ATOM 2208 C CA . MET A 1 281 ? 42.606 -12.908 3.020 1.00 76.38 281 MET A CA 1
ATOM 2209 C C . MET A 1 281 ? 43.314 -14.116 3.648 1.00 76.38 281 MET A C 1
ATOM 2211 O O . MET A 1 281 ? 43.025 -15.254 3.275 1.00 76.38 281 MET A O 1
ATOM 2215 N N . ALA A 1 282 ? 44.163 -13.911 4.660 1.00 74.12 282 ALA A N 1
ATOM 2216 C CA . ALA A 1 282 ? 44.757 -15.013 5.405 1.00 74.12 282 ALA A CA 1
ATOM 2217 C C . ALA A 1 282 ? 43.708 -15.852 6.156 1.00 74.12 282 ALA A C 1
ATOM 2219 O O . ALA A 1 282 ? 43.763 -17.081 6.075 1.00 74.12 282 ALA A O 1
ATOM 2220 N N . ASP A 1 283 ? 42.732 -15.204 6.791 1.00 74.00 283 ASP A N 1
ATOM 2221 C CA . ASP A 1 283 ? 41.636 -15.863 7.513 1.00 74.00 283 ASP A CA 1
ATOM 2222 C C . ASP A 1 283 ? 40.612 -16.498 6.553 1.00 74.00 283 ASP A C 1
ATOM 2224 O O . ASP A 1 283 ? 40.119 -17.609 6.779 1.00 74.00 283 ASP A O 1
ATOM 2228 N N . VAL A 1 284 ? 40.353 -15.842 5.415 1.00 74.62 284 VAL A N 1
ATOM 2229 C CA . VAL A 1 284 ? 39.532 -16.367 4.312 1.00 74.62 284 VAL A CA 1
ATOM 2230 C C . VAL A 1 284 ? 40.081 -17.706 3.820 1.00 74.62 284 VAL A C 1
ATOM 2232 O O . VAL A 1 284 ? 39.299 -18.633 3.607 1.00 74.62 284 VAL A O 1
ATOM 2235 N N . ARG A 1 285 ? 41.408 -17.856 3.677 1.00 81.94 285 ARG A N 1
ATOM 2236 C CA . ARG A 1 285 ? 42.017 -19.120 3.217 1.00 81.94 285 ARG A CA 1
ATOM 2237 C C . ARG A 1 285 ? 41.623 -20.301 4.090 1.00 81.94 285 ARG A C 1
ATOM 2239 O O . ARG A 1 285 ? 41.234 -21.344 3.565 1.00 81.94 285 ARG A O 1
ATOM 2246 N N . LEU A 1 286 ? 41.707 -20.135 5.408 1.00 81.81 286 LEU A N 1
ATOM 2247 C CA . LEU A 1 286 ? 41.355 -21.177 6.370 1.00 81.81 286 LEU A CA 1
ATOM 2248 C C . LEU A 1 286 ? 39.881 -21.568 6.238 1.00 81.81 286 LEU A C 1
ATOM 2250 O O . LEU A 1 286 ? 39.559 -22.754 6.137 1.00 81.81 286 LEU A O 1
ATOM 2254 N N . ARG A 1 287 ? 38.990 -20.572 6.153 1.00 80.75 287 ARG A N 1
ATOM 2255 C CA . ARG A 1 287 ? 37.547 -20.788 5.986 1.00 80.75 287 ARG A CA 1
ATOM 2256 C C . ARG A 1 287 ? 37.209 -21.482 4.666 1.00 80.75 287 ARG A C 1
ATOM 2258 O O . ARG A 1 287 ? 36.452 -22.448 4.676 1.00 80.75 287 ARG A O 1
ATOM 2265 N N . VAL A 1 288 ? 37.753 -21.012 3.544 1.00 80.88 288 VAL A N 1
ATOM 2266 C CA . VAL A 1 288 ? 37.450 -21.555 2.211 1.00 80.88 288 VAL A CA 1
ATOM 2267 C C . VAL A 1 288 ? 37.917 -23.004 2.110 1.00 80.88 288 VAL A C 1
ATOM 2269 O O . VAL A 1 288 ? 37.154 -23.856 1.667 1.00 80.88 288 VAL A O 1
ATOM 2272 N N . VAL A 1 289 ? 39.121 -23.331 2.593 1.00 83.88 289 VAL A N 1
ATOM 2273 C CA . VAL A 1 289 ? 39.610 -24.721 2.593 1.00 83.88 289 VAL A CA 1
ATOM 2274 C C . VAL A 1 289 ? 38.784 -25.606 3.524 1.00 83.88 289 VAL A C 1
ATOM 2276 O O . VAL A 1 289 ? 38.407 -26.713 3.131 1.00 83.88 289 VAL A O 1
ATOM 2279 N N . SER A 1 290 ? 38.459 -25.116 4.723 1.00 83.94 290 SER A N 1
ATOM 2280 C CA . SER A 1 290 ? 37.576 -25.815 5.661 1.00 83.94 290 SER A CA 1
ATOM 2281 C C . SER A 1 290 ? 36.212 -26.120 5.026 1.00 83.94 290 SER A C 1
ATOM 2283 O O . SER A 1 290 ? 35.750 -27.258 5.093 1.00 83.94 290 SER A O 1
ATOM 2285 N N . GLY A 1 291 ? 35.609 -25.154 4.325 1.00 82.25 291 GLY A N 1
ATOM 2286 C CA . GLY A 1 291 ? 34.331 -25.318 3.630 1.00 82.25 291 GLY A CA 1
ATOM 2287 C C . GLY A 1 291 ? 34.403 -26.240 2.409 1.00 82.25 291 GLY A C 1
ATOM 2288 O O . GLY A 1 291 ? 33.598 -27.159 2.282 1.00 82.25 291 GLY A O 1
ATOM 2289 N N . MET A 1 292 ? 35.392 -26.049 1.531 1.00 81.81 292 MET A N 1
ATOM 2290 C CA . MET A 1 292 ? 35.554 -26.823 0.292 1.00 81.81 292 MET A CA 1
ATOM 2291 C C . MET A 1 292 ? 35.825 -28.309 0.542 1.00 81.81 292 MET A C 1
ATOM 2293 O O . MET A 1 292 ? 35.412 -29.153 -0.255 1.00 81.81 292 MET A O 1
ATOM 2297 N N . PHE A 1 293 ? 36.526 -28.636 1.629 1.00 84.31 293 PHE A N 1
ATOM 2298 C CA . PHE A 1 293 ? 36.926 -30.009 1.947 1.00 84.31 293 PHE A CA 1
ATOM 2299 C C . PHE A 1 293 ? 36.264 -30.573 3.212 1.00 84.31 293 PHE A C 1
ATOM 2301 O O . PHE A 1 293 ? 36.569 -31.708 3.581 1.00 84.31 293 PHE A O 1
ATOM 2308 N N . ALA A 1 294 ? 35.341 -29.821 3.826 1.00 84.19 294 ALA A N 1
ATOM 2309 C CA . ALA A 1 294 ? 34.607 -30.162 5.049 1.00 84.19 294 ALA A CA 1
ATOM 2310 C C . ALA A 1 294 ? 35.501 -30.518 6.260 1.00 84.19 294 ALA A C 1
ATOM 2312 O O . ALA A 1 294 ? 35.101 -31.309 7.119 1.00 84.19 294 ALA A O 1
ATOM 2313 N N . GLU A 1 295 ? 36.703 -29.938 6.339 1.00 82.81 295 GLU A N 1
ATOM 2314 C CA . GLU A 1 295 ? 37.662 -30.176 7.425 1.00 82.81 295 GLU A CA 1
ATOM 2315 C C . GLU A 1 295 ? 37.449 -29.163 8.555 1.00 82.81 295 GLU A C 1
ATOM 2317 O O . GLU A 1 295 ? 37.513 -27.956 8.327 1.00 82.81 295 GLU A O 1
ATOM 2322 N N . LYS A 1 296 ? 37.171 -29.640 9.773 1.00 81.56 296 LYS A N 1
ATOM 2323 C CA . LYS A 1 296 ? 36.790 -28.777 10.910 1.00 81.56 296 LYS A CA 1
ATOM 2324 C C . LYS A 1 296 ? 37.969 -28.388 11.801 1.00 81.56 296 LYS A C 1
ATOM 2326 O O . LYS A 1 296 ? 37.854 -27.434 12.566 1.00 81.56 296 LYS A O 1
ATOM 2331 N N . ASP A 1 297 ? 39.077 -29.123 11.724 1.00 84.25 297 ASP A N 1
ATOM 2332 C CA . ASP A 1 297 ? 40.273 -28.834 12.512 1.00 84.25 297 ASP A CA 1
ATOM 2333 C C . ASP A 1 297 ? 41.149 -27.786 11.807 1.00 84.25 297 ASP A C 1
ATOM 2335 O O . ASP A 1 297 ? 41.860 -28.074 10.840 1.00 84.25 297 ASP A O 1
ATOM 2339 N N . MET A 1 298 ? 41.112 -26.554 12.318 1.00 81.06 298 MET A N 1
ATOM 2340 C CA . MET A 1 298 ? 41.873 -25.430 11.767 1.00 81.06 298 MET A CA 1
ATOM 2341 C C . MET A 1 298 ? 43.391 -25.639 11.836 1.00 81.06 298 MET A C 1
ATOM 2343 O O . MET A 1 298 ? 44.107 -25.124 10.979 1.00 81.06 298 MET A O 1
ATOM 2347 N N . ALA A 1 299 ? 43.899 -26.429 12.790 1.00 84.06 299 ALA A N 1
ATOM 2348 C CA . ALA A 1 299 ? 45.326 -26.736 12.865 1.00 84.06 299 ALA A CA 1
ATOM 2349 C C . ALA A 1 299 ? 45.757 -27.676 11.725 1.00 84.06 299 ALA A C 1
ATOM 2351 O O . ALA A 1 299 ? 46.845 -27.526 11.166 1.00 84.06 299 ALA A O 1
ATOM 2352 N N . VAL A 1 300 ? 44.883 -28.609 11.330 1.00 83.56 300 VAL A N 1
ATOM 2353 C CA . VAL A 1 300 ? 45.095 -29.501 10.177 1.00 83.56 300 VAL A CA 1
ATOM 2354 C C . VAL A 1 300 ? 45.033 -28.721 8.864 1.00 83.56 300 VAL A C 1
ATOM 2356 O O . VAL A 1 300 ? 45.864 -28.950 7.982 1.00 83.56 300 VAL A O 1
ATOM 2359 N N . VAL A 1 301 ? 44.089 -27.782 8.744 1.00 84.94 301 VAL A N 1
ATOM 2360 C CA . VAL A 1 301 ? 43.950 -26.898 7.576 1.00 84.94 301 VAL A CA 1
ATOM 2361 C C . VAL A 1 301 ? 45.173 -25.990 7.420 1.00 84.94 301 VAL A C 1
ATOM 2363 O O . VAL A 1 301 ? 45.736 -25.923 6.326 1.00 84.94 301 VAL A O 1
ATOM 2366 N N . GLN A 1 302 ? 45.634 -25.359 8.504 1.00 86.31 302 GLN A N 1
ATOM 2367 C CA . GLN A 1 302 ? 46.835 -24.520 8.494 1.00 86.31 302 GLN A CA 1
ATOM 2368 C C . GLN A 1 302 ? 48.078 -25.331 8.095 1.00 86.31 302 GLN A C 1
ATOM 2370 O O . GLN A 1 302 ? 48.788 -24.947 7.170 1.00 86.31 302 GLN A O 1
ATOM 2375 N N . ALA A 1 303 ? 48.292 -26.505 8.703 1.00 85.00 303 ALA A N 1
ATOM 2376 C CA . ALA A 1 303 ? 49.432 -27.365 8.377 1.00 85.00 303 ALA A CA 1
ATOM 2377 C C . ALA A 1 303 ? 49.414 -27.868 6.919 1.00 85.00 303 ALA A C 1
ATOM 2379 O O . ALA A 1 303 ? 50.467 -28.046 6.306 1.00 85.00 303 ALA A O 1
ATOM 2380 N N . ALA A 1 304 ? 48.228 -28.104 6.347 1.00 85.19 304 ALA A N 1
ATOM 2381 C CA . ALA A 1 304 ? 48.078 -28.483 4.944 1.00 85.19 304 ALA A CA 1
ATOM 2382 C C . ALA A 1 304 ? 48.361 -27.315 3.985 1.00 85.19 304 ALA A C 1
ATOM 2384 O O . ALA A 1 304 ? 48.959 -27.524 2.930 1.00 85.19 304 ALA A O 1
ATOM 2385 N N . LEU A 1 305 ? 47.950 -26.097 4.348 1.00 85.75 305 LEU A N 1
ATOM 2386 C CA . LEU A 1 305 ? 48.242 -24.882 3.589 1.00 85.75 305 LEU A CA 1
ATOM 2387 C C . LEU A 1 305 ? 49.734 -24.551 3.616 1.00 85.75 305 LEU A C 1
ATOM 2389 O O . LEU A 1 305 ? 50.299 -24.261 2.563 1.00 85.75 305 LEU A O 1
ATOM 2393 N N . ASP A 1 306 ? 50.390 -24.647 4.770 1.00 87.50 306 ASP A N 1
ATOM 2394 C CA . ASP A 1 306 ? 51.830 -24.388 4.903 1.00 87.50 306 ASP A CA 1
ATOM 2395 C C . ASP A 1 306 ? 52.672 -25.342 4.032 1.00 87.50 306 ASP A C 1
ATOM 2397 O O . ASP A 1 306 ? 53.728 -24.966 3.525 1.00 87.50 306 ASP A O 1
ATOM 2401 N N . ALA A 1 307 ? 52.176 -26.561 3.786 1.00 86.38 307 ALA A N 1
ATOM 2402 C CA . ALA A 1 307 ? 52.811 -27.537 2.903 1.00 86.38 307 ALA A CA 1
ATOM 2403 C C . ALA A 1 307 ? 52.660 -27.222 1.398 1.00 86.38 307 ALA A C 1
ATOM 2405 O O . ALA A 1 307 ? 53.387 -27.799 0.585 1.00 86.38 307 ALA A O 1
ATOM 2406 N N . VAL A 1 308 ? 51.726 -26.342 1.004 1.00 87.00 308 VAL A N 1
ATOM 2407 C CA . VAL A 1 308 ? 51.429 -26.024 -0.408 1.00 87.00 308 VAL A CA 1
ATOM 2408 C C . VAL A 1 308 ? 51.235 -24.504 -0.624 1.00 87.00 308 VAL A C 1
ATOM 2410 O O . VAL A 1 308 ? 50.143 -24.053 -0.986 1.00 87.00 308 VAL A O 1
ATOM 2413 N N . PRO A 1 309 ? 52.291 -23.684 -0.445 1.00 83.38 309 PRO A N 1
ATOM 2414 C CA . PRO A 1 309 ? 52.200 -22.217 -0.493 1.00 83.38 309 PRO A CA 1
ATOM 2415 C C . PRO A 1 309 ? 51.786 -21.664 -1.864 1.00 83.38 309 PRO A C 1
ATOM 2417 O O . PRO A 1 309 ? 51.152 -20.616 -1.958 1.00 83.38 309 PRO A O 1
ATOM 2420 N N . GLU A 1 310 ? 52.085 -22.398 -2.936 1.00 81.81 310 GLU A N 1
ATOM 2421 C CA . GLU A 1 310 ? 51.692 -22.089 -4.318 1.00 81.81 310 GLU A CA 1
ATOM 2422 C C . GLU A 1 310 ? 50.167 -21.959 -4.517 1.00 81.81 310 GLU A C 1
ATOM 2424 O O . GLU A 1 310 ? 49.730 -21.246 -5.415 1.00 81.81 310 GLU A O 1
ATOM 2429 N N . VAL A 1 311 ? 49.349 -22.568 -3.647 1.00 82.88 311 VAL A N 1
ATOM 2430 C CA . VAL A 1 311 ? 47.875 -22.555 -3.749 1.00 82.88 311 VAL A CA 1
ATOM 2431 C C . VAL A 1 311 ? 47.244 -21.375 -3.000 1.00 82.88 311 VAL A C 1
ATOM 2433 O O . VAL A 1 311 ? 46.081 -21.048 -3.231 1.00 82.88 311 VAL A O 1
ATOM 2436 N N . HIS A 1 312 ? 47.998 -20.697 -2.126 1.00 84.88 312 HIS A N 1
ATOM 2437 C CA . HIS A 1 312 ? 47.465 -19.659 -1.232 1.00 84.88 312 HIS A CA 1
ATOM 2438 C C . HIS A 1 312 ? 46.754 -18.549 -1.998 1.00 84.88 312 HIS A C 1
ATOM 2440 O O . HIS A 1 312 ? 45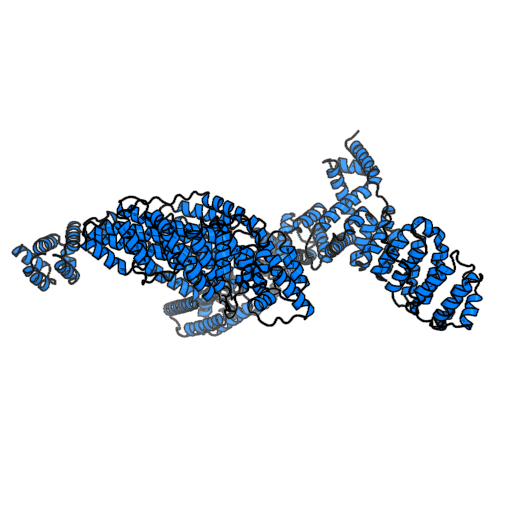.586 -18.287 -1.730 1.00 84.88 312 HIS A O 1
ATOM 2446 N N . ARG A 1 313 ? 47.417 -17.974 -3.008 1.00 78.50 313 ARG A N 1
ATOM 2447 C CA . ARG A 1 313 ? 46.856 -16.877 -3.812 1.00 78.50 313 ARG A CA 1
ATOM 2448 C C . ARG A 1 313 ? 45.601 -17.283 -4.582 1.00 78.50 313 ARG A C 1
ATOM 2450 O O . ARG A 1 313 ? 44.700 -16.472 -4.748 1.00 78.50 313 ARG A O 1
ATOM 2457 N N . ALA A 1 314 ? 45.526 -18.531 -5.047 1.00 77.62 314 ALA A N 1
ATOM 2458 C CA . ALA A 1 314 ? 44.347 -19.018 -5.758 1.00 77.62 314 ALA A CA 1
ATOM 2459 C C . ALA A 1 314 ? 43.146 -19.202 -4.823 1.00 77.62 314 ALA A C 1
ATOM 2461 O O . ALA A 1 314 ? 42.020 -18.919 -5.217 1.00 77.62 314 ALA A O 1
ATOM 2462 N N . ILE A 1 315 ? 43.371 -19.630 -3.578 1.00 81.56 315 ILE A N 1
ATOM 2463 C CA . ILE A 1 315 ? 42.302 -19.723 -2.574 1.00 81.56 315 ILE A CA 1
ATOM 2464 C C . ILE A 1 315 ? 41.853 -18.332 -2.124 1.00 81.56 315 ILE A C 1
ATOM 2466 O O . ILE A 1 315 ? 40.654 -18.092 -2.009 1.00 81.56 315 ILE A O 1
ATOM 2470 N N . GLU A 1 316 ? 42.793 -17.410 -1.900 1.00 82.56 316 GLU A N 1
ATOM 2471 C CA . GLU A 1 316 ? 42.483 -16.006 -1.592 1.00 82.56 316 GLU A CA 1
ATOM 2472 C C . GLU A 1 316 ? 41.617 -15.397 -2.700 1.00 82.56 316 GLU A C 1
ATOM 2474 O O . GLU A 1 316 ? 40.587 -14.799 -2.408 1.00 82.56 316 GLU A O 1
ATOM 2479 N N . ALA A 1 317 ? 41.956 -15.654 -3.968 1.00 79.00 317 ALA A N 1
ATOM 2480 C CA . ALA A 1 317 ? 41.167 -15.210 -5.111 1.00 79.00 317 ALA A CA 1
ATOM 2481 C C . ALA A 1 317 ? 39.742 -15.792 -5.128 1.00 79.00 317 ALA A C 1
ATOM 2483 O O . ALA A 1 317 ? 38.799 -15.083 -5.475 1.00 79.00 317 ALA A O 1
ATOM 2484 N N . VAL A 1 318 ? 39.552 -17.058 -4.735 1.00 81.12 318 VAL A N 1
ATOM 2485 C CA . VAL A 1 318 ? 38.210 -17.662 -4.606 1.00 81.12 318 VAL A CA 1
ATOM 2486 C C . VAL A 1 318 ? 37.385 -16.941 -3.543 1.00 81.12 318 VAL A C 1
ATOM 2488 O O . VAL A 1 318 ? 36.221 -16.631 -3.788 1.00 81.12 318 VAL A O 1
ATOM 2491 N N . GLY A 1 319 ? 37.983 -16.638 -2.393 1.00 75.94 319 GLY A N 1
ATOM 2492 C CA . GLY A 1 319 ? 37.287 -15.939 -1.318 1.00 75.94 319 GLY A CA 1
ATOM 2493 C C . GLY A 1 319 ? 37.029 -14.455 -1.605 1.00 75.94 319 GLY A C 1
ATOM 2494 O O . GLY A 1 319 ? 35.947 -13.958 -1.300 1.00 75.94 319 GLY A O 1
ATOM 2495 N N . GLU A 1 320 ? 37.959 -13.754 -2.264 1.00 81.69 320 GLU A N 1
ATOM 2496 C CA . GLU A 1 320 ? 37.745 -12.381 -2.751 1.00 81.69 320 GLU A CA 1
ATOM 2497 C C . GLU A 1 320 ? 36.617 -12.355 -3.802 1.00 81.69 320 GLU A C 1
ATOM 2499 O O . GLU A 1 320 ? 35.730 -11.504 -3.744 1.00 81.69 320 GLU A O 1
ATOM 2504 N N . LEU A 1 321 ? 36.564 -13.340 -4.711 1.00 82.06 321 LEU A N 1
ATOM 2505 C CA . LEU A 1 321 ? 35.458 -13.498 -5.663 1.00 82.06 321 LEU A CA 1
ATOM 2506 C C . LEU A 1 321 ? 34.122 -13.789 -4.972 1.00 82.06 321 LEU A C 1
ATOM 2508 O O . LEU A 1 321 ? 33.096 -13.276 -5.421 1.00 82.06 321 LEU A O 1
ATOM 2512 N N . GLU A 1 322 ? 34.097 -14.610 -3.922 1.00 78.94 322 GLU A N 1
ATOM 2513 C CA . GLU A 1 322 ? 32.886 -14.892 -3.143 1.00 78.94 322 GLU A CA 1
ATOM 2514 C C . GLU A 1 322 ? 32.355 -13.617 -2.480 1.00 78.94 322 GLU A C 1
ATOM 2516 O O . GLU A 1 322 ? 31.188 -13.272 -2.674 1.00 78.94 322 GLU A O 1
ATOM 2521 N N . LEU A 1 323 ? 33.230 -12.857 -1.817 1.00 77.56 323 LEU A N 1
ATOM 2522 C CA . LEU A 1 323 ? 32.904 -11.563 -1.220 1.00 77.56 323 LEU A CA 1
ATOM 2523 C C . LEU A 1 323 ? 32.339 -10.588 -2.264 1.00 77.56 323 LEU A C 1
ATOM 2525 O O . LEU A 1 323 ? 31.257 -10.030 -2.076 1.00 77.56 323 LEU A O 1
ATOM 2529 N N . ILE A 1 324 ? 33.005 -10.450 -3.413 1.00 80.19 324 ILE A N 1
ATOM 2530 C CA . ILE A 1 324 ? 32.521 -9.605 -4.513 1.00 80.19 324 ILE A CA 1
ATOM 2531 C C . ILE A 1 324 ? 31.158 -10.089 -5.030 1.00 80.19 324 ILE A C 1
ATOM 2533 O O . ILE A 1 324 ? 30.321 -9.268 -5.399 1.00 80.19 324 ILE A O 1
ATOM 2537 N N . THR A 1 325 ? 30.895 -11.401 -5.039 1.00 79.00 325 THR A N 1
ATOM 2538 C CA . THR A 1 325 ? 29.589 -11.955 -5.447 1.00 79.00 325 THR A CA 1
ATOM 2539 C C . THR A 1 325 ? 28.488 -11.525 -4.491 1.00 79.00 325 THR A C 1
ATOM 2541 O O . THR A 1 325 ? 27.417 -11.124 -4.941 1.00 79.00 325 THR A O 1
ATOM 2544 N N . GLN A 1 326 ? 28.753 -11.588 -3.185 1.00 77.19 326 GLN A N 1
ATOM 2545 C CA . GLN A 1 326 ? 27.785 -11.197 -2.165 1.00 77.19 326 GLN A CA 1
ATOM 2546 C C . GLN A 1 326 ? 27.482 -9.697 -2.223 1.00 77.19 326 GLN A C 1
ATOM 2548 O O . GLN A 1 326 ? 26.317 -9.311 -2.187 1.00 77.19 326 GLN A O 1
ATOM 2553 N N . VAL A 1 327 ? 28.504 -8.858 -2.423 1.00 77.19 327 VAL A N 1
ATOM 2554 C CA . VAL A 1 327 ? 28.319 -7.410 -2.624 1.00 77.19 327 VAL A CA 1
ATOM 2555 C C . VAL A 1 327 ? 27.571 -7.131 -3.931 1.00 77.19 327 VAL A C 1
ATOM 2557 O O . VAL A 1 327 ? 26.660 -6.310 -3.963 1.00 77.19 327 VAL A O 1
ATOM 2560 N N . SER A 1 328 ? 27.886 -7.863 -5.005 1.00 73.00 328 SER A N 1
ATOM 2561 C CA . SER A 1 328 ? 27.200 -7.724 -6.299 1.00 73.00 328 SER A CA 1
ATOM 2562 C C . SER A 1 328 ? 25.725 -8.144 -6.252 1.00 73.00 328 SER A C 1
ATOM 2564 O O . SER A 1 328 ? 24.947 -7.769 -7.130 1.00 73.00 328 SER A O 1
ATOM 2566 N N . ALA A 1 329 ? 25.330 -8.926 -5.242 1.00 72.00 329 ALA A N 1
ATOM 2567 C CA . ALA A 1 329 ? 23.949 -9.329 -5.006 1.00 72.00 329 ALA A CA 1
ATOM 2568 C C . ALA A 1 329 ? 23.117 -8.256 -4.276 1.00 72.00 329 ALA A C 1
ATOM 2570 O O . ALA A 1 329 ? 21.888 -8.348 -4.290 1.00 72.00 329 ALA A O 1
ATOM 2571 N N . LEU A 1 330 ? 23.748 -7.226 -3.694 1.00 70.75 330 LEU A N 1
ATOM 2572 C CA . LEU A 1 330 ? 23.068 -6.088 -3.072 1.00 70.75 330 LEU A CA 1
ATOM 2573 C C . LEU A 1 330 ? 22.393 -5.236 -4.162 1.00 70.75 330 LEU A C 1
ATOM 2575 O O . LEU A 1 330 ? 22.994 -4.338 -4.752 1.00 70.75 330 LEU A O 1
ATOM 2579 N N . ARG A 1 331 ? 21.134 -5.555 -4.480 1.00 58.31 331 ARG A N 1
ATOM 2580 C CA . ARG A 1 331 ? 20.308 -4.802 -5.434 1.00 58.31 331 ARG A CA 1
ATOM 2581 C C . ARG A 1 331 ? 19.520 -3.724 -4.687 1.00 58.31 331 ARG A C 1
ATOM 2583 O O . ARG A 1 331 ? 18.517 -4.036 -4.056 1.00 58.31 331 ARG A O 1
ATOM 2590 N N . GLY A 1 332 ? 19.946 -2.467 -4.786 1.00 61.25 332 GLY A N 1
ATOM 2591 C CA . GLY A 1 332 ? 19.241 -1.315 -4.214 1.00 61.25 332 GLY A CA 1
ATOM 2592 C C . GLY A 1 332 ? 19.685 0.004 -4.849 1.00 61.25 332 GLY A C 1
ATOM 2593 O O . GLY A 1 332 ? 20.803 0.092 -5.349 1.00 61.25 332 GLY A O 1
ATOM 2594 N N . ASN A 1 333 ? 18.806 1.012 -4.846 1.00 65.00 333 ASN A N 1
ATOM 2595 C CA . ASN A 1 333 ? 19.144 2.376 -5.267 1.00 65.00 333 ASN A CA 1
ATOM 2596 C C . ASN A 1 333 ? 19.907 3.072 -4.132 1.00 65.00 333 ASN A C 1
ATOM 2598 O O . ASN A 1 333 ? 19.280 3.631 -3.234 1.00 65.00 333 ASN A O 1
ATOM 2602 N N . LEU A 1 334 ? 21.240 3.015 -4.170 1.00 75.75 334 LEU A N 1
ATOM 2603 C CA . LEU A 1 334 ? 22.111 3.694 -3.205 1.00 75.75 334 LEU A CA 1
ATOM 2604 C C . LEU A 1 334 ? 22.411 5.129 -3.669 1.00 75.75 334 LEU A C 1
ATOM 2606 O O . LEU A 1 334 ? 22.697 5.356 -4.847 1.00 75.75 334 LEU A O 1
ATOM 2610 N N . GLN A 1 335 ? 22.355 6.092 -2.750 1.00 81.06 335 GLN A N 1
ATOM 2611 C CA . GLN A 1 335 ? 22.663 7.504 -2.967 1.00 81.06 335 GLN A CA 1
ATOM 2612 C C . GLN A 1 335 ? 24.164 7.809 -2.901 1.00 81.06 335 GLN A C 1
ATOM 2614 O O . GLN A 1 335 ? 24.646 8.631 -3.678 1.00 81.06 335 GLN A O 1
ATOM 2619 N N . GLN A 1 336 ? 24.910 7.165 -1.998 1.00 84.00 336 GLN A N 1
ATOM 2620 C CA . GLN A 1 336 ? 26.354 7.351 -1.799 1.00 84.00 336 GLN A CA 1
ATOM 2621 C C . GLN A 1 336 ? 27.096 5.998 -1.759 1.00 84.00 336 GLN A C 1
ATOM 2623 O O . GLN A 1 336 ? 27.809 5.705 -0.795 1.00 84.00 336 GLN A O 1
ATOM 2628 N N . PRO A 1 337 ? 27.003 5.177 -2.825 1.00 84.31 337 PRO A N 1
ATOM 2629 C CA . PRO A 1 337 ? 27.464 3.788 -2.821 1.00 84.31 337 PRO A CA 1
ATOM 2630 C C . PRO A 1 337 ? 28.926 3.618 -2.391 1.00 84.31 337 PRO A C 1
ATOM 2632 O O . PRO A 1 337 ? 29.224 2.751 -1.575 1.00 84.31 337 PRO A O 1
ATOM 2635 N N . PHE A 1 338 ? 29.834 4.476 -2.863 1.00 85.06 338 PHE A N 1
ATOM 2636 C CA . PHE A 1 338 ? 31.248 4.427 -2.478 1.00 85.06 338 PHE A CA 1
ATOM 2637 C C . PHE A 1 338 ? 31.460 4.579 -0.964 1.00 85.06 338 PHE A C 1
ATOM 2639 O O . PHE A 1 338 ? 32.171 3.790 -0.339 1.00 85.06 338 PHE A O 1
ATOM 2646 N N . ARG A 1 339 ? 30.798 5.559 -0.342 1.00 83.31 339 ARG A N 1
ATOM 2647 C CA . ARG A 1 339 ? 30.912 5.790 1.105 1.00 83.31 339 ARG A CA 1
ATOM 2648 C C . ARG A 1 339 ? 30.300 4.648 1.898 1.00 83.31 339 ARG A C 1
ATOM 2650 O O . ARG A 1 339 ? 30.875 4.237 2.898 1.00 83.31 339 ARG A O 1
ATOM 2657 N N . THR A 1 340 ? 29.199 4.091 1.413 1.00 84.38 340 THR A N 1
ATOM 2658 C CA . THR A 1 340 ? 28.528 2.935 2.017 1.00 84.38 340 THR A CA 1
ATOM 2659 C C . THR A 1 340 ? 29.447 1.713 2.021 1.00 84.38 340 THR A C 1
ATOM 2661 O O . THR A 1 340 ? 29.550 1.013 3.025 1.00 84.38 340 THR A O 1
ATOM 2664 N N . GLY A 1 341 ? 30.200 1.501 0.939 1.00 84.25 341 GLY A N 1
ATOM 2665 C CA . GLY A 1 341 ? 31.181 0.420 0.837 1.00 84.25 341 GLY A CA 1
ATOM 2666 C C . GLY A 1 341 ? 32.305 0.567 1.858 1.00 84.25 341 GLY A C 1
ATOM 2667 O O . GLY A 1 341 ? 32.622 -0.384 2.571 1.00 84.25 341 GLY A O 1
ATOM 2668 N N . ALA A 1 342 ? 32.860 1.775 1.982 1.00 84.94 342 ALA A N 1
ATOM 2669 C CA . ALA A 1 342 ? 33.885 2.078 2.978 1.00 84.94 342 ALA A CA 1
ATOM 2670 C C . ALA A 1 342 ? 33.348 1.956 4.419 1.00 84.94 342 ALA A C 1
ATOM 2672 O O . ALA A 1 342 ? 34.017 1.416 5.302 1.00 84.94 342 ALA A O 1
ATOM 2673 N N . ALA A 1 343 ? 32.115 2.404 4.658 1.00 81.62 343 ALA A N 1
ATOM 2674 C CA . ALA A 1 343 ? 31.453 2.342 5.956 1.00 81.62 343 ALA A CA 1
ATOM 2675 C C . ALA A 1 343 ? 31.258 0.900 6.455 1.00 81.62 343 ALA A C 1
ATOM 2677 O O . ALA A 1 343 ? 31.537 0.617 7.622 1.00 81.62 343 ALA A O 1
ATOM 2678 N N . LEU A 1 344 ? 30.872 -0.032 5.573 1.00 82.38 344 LEU A N 1
ATOM 2679 C CA . LEU A 1 344 ? 30.741 -1.457 5.913 1.00 82.38 344 LEU A CA 1
ATOM 2680 C C . LEU A 1 344 ? 32.051 -2.040 6.462 1.00 82.38 344 LEU A C 1
ATOM 2682 O O . LEU A 1 344 ? 32.043 -2.772 7.451 1.00 82.38 344 LEU A O 1
ATOM 2686 N N . VAL A 1 345 ? 33.184 -1.681 5.857 1.00 80.94 345 VAL A N 1
ATOM 2687 C CA . VAL A 1 345 ? 34.508 -2.150 6.293 1.00 80.94 345 VAL A CA 1
ATOM 2688 C C . VAL A 1 345 ? 34.899 -1.516 7.620 1.00 80.94 345 VAL A C 1
ATOM 2690 O O . VAL A 1 345 ? 35.343 -2.220 8.523 1.00 80.94 345 VAL A O 1
ATOM 2693 N N . ARG A 1 346 ? 34.685 -0.205 7.782 1.00 77.06 346 ARG A N 1
ATOM 2694 C CA . ARG A 1 346 ? 34.970 0.490 9.047 1.00 77.06 346 ARG A CA 1
ATOM 2695 C C . ARG A 1 346 ? 34.190 -0.111 10.211 1.00 77.06 346 ARG A C 1
ATOM 2697 O O . ARG A 1 346 ? 34.784 -0.357 11.258 1.00 77.06 346 ARG A O 1
ATOM 2704 N N . LEU A 1 347 ? 32.904 -0.409 10.023 1.00 75.00 347 LEU A N 1
ATOM 2705 C CA . LEU A 1 347 ? 32.083 -1.068 11.045 1.00 75.00 347 LEU A CA 1
ATOM 2706 C C . LEU A 1 347 ? 32.587 -2.472 11.357 1.00 75.00 347 LEU A C 1
ATOM 2708 O O . LEU A 1 347 ? 32.735 -2.806 12.530 1.00 75.00 347 LEU A O 1
ATOM 2712 N N . ALA A 1 348 ? 32.903 -3.274 10.337 1.00 75.75 348 ALA A N 1
ATOM 2713 C CA . ALA A 1 348 ? 33.460 -4.610 10.540 1.00 75.75 348 ALA A CA 1
ATOM 2714 C C . ALA A 1 348 ? 34.754 -4.571 11.373 1.00 75.75 348 ALA A C 1
ATOM 2716 O O . ALA A 1 348 ? 34.932 -5.382 12.282 1.00 75.75 348 ALA A O 1
ATOM 2717 N N . CYS A 1 349 ? 35.626 -3.590 11.120 1.00 73.00 349 CYS A N 1
ATOM 2718 C CA . CYS A 1 349 ? 36.853 -3.386 11.889 1.00 73.00 349 CYS A CA 1
ATOM 2719 C C . CYS A 1 349 ? 36.593 -2.932 13.328 1.00 73.00 349 CYS A C 1
ATOM 2721 O O . CYS A 1 349 ? 37.282 -3.385 14.241 1.00 73.00 349 CYS A O 1
ATOM 2723 N N . MET A 1 350 ? 35.622 -2.045 13.553 1.00 69.69 350 MET A N 1
ATOM 2724 C CA . MET A 1 350 ? 35.269 -1.581 14.900 1.00 69.69 350 MET A CA 1
ATOM 2725 C C . MET A 1 350 ? 34.666 -2.712 15.744 1.00 69.69 350 MET A C 1
ATOM 2727 O O . MET A 1 350 ? 35.072 -2.901 16.890 1.00 69.69 350 MET A O 1
ATOM 2731 N N . MET A 1 351 ? 33.786 -3.530 15.160 1.00 67.25 351 MET A N 1
ATOM 2732 C CA . MET A 1 351 ? 33.196 -4.694 15.835 1.00 67.25 351 MET A CA 1
ATOM 2733 C C . MET A 1 351 ? 34.230 -5.777 16.167 1.00 67.25 351 MET A C 1
ATOM 2735 O O . MET A 1 351 ? 34.132 -6.423 17.208 1.00 67.25 351 MET A O 1
ATOM 2739 N N . GLY A 1 352 ? 35.252 -5.946 15.325 1.00 61.91 352 GLY A N 1
ATOM 2740 C CA . GLY A 1 352 ? 36.365 -6.869 15.563 1.00 61.91 352 GLY A CA 1
ATOM 2741 C C . GLY A 1 352 ? 37.469 -6.332 16.486 1.00 61.91 352 GLY A C 1
ATOM 2742 O O . GLY A 1 352 ? 38.570 -6.883 16.505 1.00 61.91 352 GLY A O 1
ATOM 2743 N N . GLY A 1 353 ? 37.229 -5.246 17.235 1.00 60.94 353 GLY A N 1
ATOM 2744 C CA . GLY A 1 353 ? 38.208 -4.687 18.178 1.00 60.94 353 GLY A CA 1
ATOM 2745 C C . GLY A 1 353 ? 39.410 -4.027 17.501 1.00 60.94 353 GLY A C 1
ATOM 2746 O O . GLY A 1 353 ? 40.538 -4.133 17.983 1.00 60.94 353 GLY A O 1
ATOM 2747 N N . GLY A 1 354 ? 39.188 -3.393 16.348 1.00 58.59 354 GLY A N 1
ATOM 2748 C CA . GLY A 1 354 ? 40.228 -2.756 15.540 1.00 58.59 354 GLY A CA 1
ATOM 2749 C C . GLY A 1 354 ? 40.899 -3.692 14.533 1.00 58.59 354 GLY A C 1
ATOM 2750 O O . GLY A 1 354 ? 41.794 -3.251 13.812 1.00 58.59 354 GLY A O 1
ATOM 2751 N N . ARG A 1 355 ? 40.472 -4.961 14.451 1.00 60.69 355 ARG A N 1
ATOM 2752 C CA . ARG A 1 355 ? 40.851 -5.886 13.377 1.00 60.69 355 ARG A CA 1
ATOM 2753 C C . ARG A 1 355 ? 39.626 -6.239 12.533 1.00 60.69 355 ARG A C 1
ATOM 2755 O O . ARG A 1 355 ? 38.568 -6.507 13.093 1.00 60.69 355 ARG A O 1
ATOM 2762 N N . PRO A 1 356 ? 39.745 -6.251 11.201 1.00 60.66 356 PRO A N 1
ATOM 2763 C CA . PRO A 1 356 ? 38.665 -6.690 10.326 1.00 60.66 356 PRO A CA 1
ATOM 2764 C C . PRO A 1 356 ? 38.409 -8.193 10.491 1.00 60.66 356 PRO A C 1
ATOM 2766 O O . PRO A 1 356 ? 39.270 -9.003 10.156 1.00 60.66 356 PRO A O 1
ATOM 2769 N N . ASP A 1 357 ? 37.219 -8.580 10.945 1.00 68.06 357 ASP A N 1
ATOM 2770 C CA . ASP A 1 357 ? 36.783 -9.977 10.865 1.00 68.06 357 ASP A CA 1
ATOM 2771 C C . ASP A 1 357 ? 35.890 -10.175 9.635 1.00 68.06 357 ASP A C 1
ATOM 2773 O O . ASP A 1 357 ? 34.891 -9.474 9.433 1.00 68.06 357 ASP A O 1
ATOM 2777 N N . LEU A 1 358 ? 36.233 -11.168 8.815 1.00 70.56 358 LEU A N 1
ATOM 2778 C CA . LEU A 1 358 ? 35.434 -11.565 7.665 1.00 70.56 358 LEU A CA 1
ATOM 2779 C C . LEU A 1 358 ? 34.033 -12.030 8.081 1.00 70.56 358 LEU A C 1
ATOM 2781 O O . LEU A 1 358 ? 33.083 -11.790 7.341 1.00 70.56 358 LEU A O 1
ATOM 2785 N N . SER A 1 359 ? 33.861 -12.703 9.227 1.00 71.44 359 SER A N 1
ATOM 2786 C CA . SER A 1 359 ? 32.520 -13.127 9.659 1.00 71.44 359 SER A CA 1
ATOM 2787 C C . SER A 1 359 ? 31.602 -11.937 9.901 1.00 71.44 359 SER A C 1
ATOM 2789 O O . SER A 1 359 ? 30.459 -11.972 9.454 1.00 71.44 359 SER A O 1
ATOM 2791 N N . PHE A 1 360 ? 32.118 -10.872 10.517 1.00 73.06 360 PHE A N 1
ATOM 2792 C CA . PHE A 1 360 ? 31.349 -9.652 10.747 1.00 73.06 360 PHE A CA 1
ATOM 2793 C C . PHE A 1 360 ? 31.053 -8.908 9.449 1.00 73.06 360 PHE A C 1
ATOM 2795 O O . PHE A 1 360 ? 29.936 -8.427 9.270 1.00 73.06 360 PHE A O 1
ATOM 2802 N N . LEU A 1 361 ? 32.006 -8.857 8.514 1.00 77.38 361 LEU A N 1
ATOM 2803 C CA . LEU A 1 361 ? 31.780 -8.227 7.214 1.00 77.38 361 LEU A CA 1
ATOM 2804 C C . LEU A 1 361 ? 30.712 -8.968 6.393 1.00 77.38 361 LEU A C 1
ATOM 2806 O O . LEU A 1 361 ? 29.827 -8.327 5.834 1.00 77.38 361 LEU A O 1
ATOM 2810 N N . LEU A 1 362 ? 30.744 -10.305 6.347 1.00 77.06 362 LEU A N 1
ATOM 2811 C CA . LEU A 1 362 ? 29.706 -11.081 5.653 1.00 77.06 362 LEU A CA 1
ATOM 2812 C C . LEU A 1 362 ? 28.346 -10.973 6.362 1.00 77.06 362 LEU A C 1
ATOM 2814 O O . LEU A 1 362 ? 27.332 -10.818 5.689 1.00 77.06 362 LEU A O 1
ATOM 2818 N N . GLY A 1 363 ? 28.318 -10.972 7.700 1.00 74.81 363 GLY A N 1
ATOM 2819 C CA . GLY A 1 363 ? 27.091 -10.754 8.474 1.00 74.81 363 GLY A CA 1
ATOM 2820 C C . GLY A 1 363 ? 26.480 -9.365 8.247 1.00 74.81 363 GLY A C 1
ATOM 2821 O O . GLY A 1 363 ? 25.262 -9.234 8.121 1.00 74.81 363 GLY A O 1
ATOM 2822 N N . LEU A 1 364 ? 27.315 -8.326 8.118 1.00 73.94 364 LEU A N 1
ATOM 2823 C CA . LEU A 1 364 ? 26.891 -6.979 7.719 1.00 73.94 364 LEU A CA 1
ATOM 2824 C C . LEU A 1 364 ? 26.299 -6.968 6.313 1.00 73.94 364 LEU A C 1
ATOM 2826 O O . LEU A 1 364 ? 25.226 -6.402 6.116 1.00 73.94 364 LEU A O 1
ATOM 2830 N N . LEU A 1 365 ? 26.973 -7.601 5.351 1.00 76.56 365 LEU A N 1
ATOM 2831 C CA . LEU A 1 365 ? 26.508 -7.680 3.966 1.00 76.56 365 LEU A CA 1
ATOM 2832 C C . LEU A 1 365 ? 25.172 -8.428 3.854 1.00 76.56 365 LEU A C 1
ATOM 2834 O O . LEU A 1 365 ? 24.293 -7.980 3.123 1.00 76.56 365 LEU A O 1
ATOM 2838 N N . GLU A 1 366 ? 24.984 -9.513 4.609 1.00 76.94 366 GLU A N 1
ATOM 2839 C CA . GLU A 1 366 ? 23.722 -10.260 4.672 1.00 76.94 366 GLU A CA 1
ATOM 2840 C C . GLU A 1 366 ? 22.595 -9.416 5.288 1.00 76.94 366 GLU A C 1
ATOM 2842 O O . GLU A 1 366 ? 21.513 -9.299 4.714 1.00 76.94 366 GLU A O 1
ATOM 2847 N N . LYS A 1 367 ? 22.849 -8.744 6.418 1.00 71.50 367 LYS A N 1
ATOM 2848 C CA . LYS A 1 367 ? 21.855 -7.884 7.085 1.00 71.50 367 LYS A CA 1
ATOM 2849 C C . LYS A 1 367 ? 21.536 -6.613 6.279 1.00 71.50 367 LYS A C 1
ATOM 2851 O O . LYS A 1 367 ? 20.415 -6.104 6.358 1.00 71.50 367 LYS A O 1
ATOM 2856 N N . PHE A 1 368 ? 22.467 -6.129 5.454 1.00 72.56 368 PHE A N 1
ATOM 2857 C CA . PHE A 1 368 ? 22.240 -5.022 4.518 1.00 72.56 368 PHE A CA 1
ATOM 2858 C C . PHE A 1 368 ? 21.289 -5.399 3.362 1.00 72.56 368 PHE A C 1
ATOM 2860 O O . PHE A 1 368 ? 20.672 -4.510 2.781 1.00 72.56 368 PHE A O 1
ATOM 2867 N N . GLN A 1 369 ? 21.045 -6.692 3.078 1.00 66.75 369 GLN A N 1
ATOM 2868 C CA . GLN A 1 369 ? 20.055 -7.163 2.081 1.00 66.75 369 GLN A CA 1
ATOM 2869 C C . GLN A 1 369 ? 18.580 -6.984 2.511 1.00 66.75 369 GLN A C 1
ATOM 2871 O O . GLN A 1 369 ? 17.718 -7.778 2.139 1.00 66.75 369 GLN A O 1
ATOM 2876 N N . GLY A 1 370 ? 18.261 -5.937 3.279 1.00 58.88 370 GLY A N 1
ATOM 2877 C CA . GLY A 1 370 ? 16.877 -5.560 3.583 1.00 58.88 370 GLY A CA 1
ATOM 2878 C C . GLY A 1 370 ? 16.593 -5.134 5.021 1.00 58.88 370 GLY A C 1
ATOM 2879 O O . GLY A 1 370 ? 15.442 -4.830 5.317 1.00 58.88 370 GLY A O 1
ATOM 2880 N N . GLN A 1 371 ? 17.588 -5.106 5.918 1.00 60.84 371 GLN A N 1
ATOM 2881 C CA . GLN A 1 371 ? 17.370 -4.726 7.324 1.00 60.84 371 GLN A CA 1
ATOM 2882 C C . GLN A 1 371 ? 18.100 -3.455 7.789 1.00 60.84 371 GLN A C 1
ATOM 2884 O O . GLN A 1 371 ? 17.879 -3.026 8.923 1.00 60.84 371 GLN A O 1
ATOM 2889 N N . LEU A 1 372 ? 18.987 -2.885 6.971 1.00 64.12 372 LEU A N 1
ATOM 2890 C CA . LEU A 1 372 ? 19.744 -1.664 7.263 1.00 64.12 372 LEU A CA 1
ATOM 2891 C C . LEU A 1 372 ? 19.636 -0.720 6.067 1.00 64.12 372 LEU A C 1
ATOM 2893 O O . LEU A 1 372 ? 19.875 -1.147 4.938 1.00 64.12 372 LEU A O 1
ATOM 2897 N N . GLN A 1 373 ? 19.273 0.541 6.306 1.00 71.69 373 GLN A N 1
ATOM 2898 C CA . GLN A 1 373 ? 19.282 1.560 5.255 1.00 71.69 373 GLN A CA 1
ATOM 2899 C C . GLN A 1 373 ? 20.659 2.234 5.144 1.00 71.69 373 GLN A C 1
ATOM 2901 O O . GLN A 1 373 ? 21.464 2.223 6.072 1.00 71.69 373 GLN A O 1
ATOM 2906 N N . GLU A 1 374 ? 20.929 2.838 3.990 1.00 73.50 374 GLU A N 1
ATOM 2907 C CA . GLU A 1 374 ? 22.212 3.475 3.679 1.00 73.50 374 GLU A CA 1
ATOM 2908 C C . GLU A 1 374 ? 22.561 4.647 4.609 1.00 73.50 374 GLU A C 1
ATOM 2910 O O . GLU A 1 374 ? 23.670 4.687 5.135 1.00 73.50 374 GLU A O 1
ATOM 2915 N N . GLY A 1 375 ? 21.618 5.567 4.855 1.00 68.12 375 GLY A N 1
ATOM 2916 C CA . GLY A 1 375 ? 21.844 6.716 5.746 1.00 68.12 375 GLY A CA 1
ATOM 2917 C C . GLY A 1 375 ? 22.213 6.284 7.167 1.00 68.12 375 GLY A C 1
ATOM 2918 O O . GLY A 1 375 ? 23.168 6.790 7.748 1.00 68.12 375 GLY A O 1
ATOM 2919 N N . GLN A 1 376 ? 21.553 5.229 7.648 1.00 67.62 376 GLN A N 1
ATOM 2920 C CA . GLN A 1 376 ? 21.772 4.636 8.969 1.00 67.62 376 GLN A CA 1
ATOM 2921 C C . GLN A 1 376 ? 23.187 4.096 9.150 1.00 67.62 376 GLN A C 1
ATOM 2923 O O . GLN A 1 376 ? 23.790 4.218 10.214 1.00 67.62 376 GLN A O 1
ATOM 2928 N N . LEU A 1 377 ? 23.718 3.475 8.099 1.00 71.38 377 LEU A N 1
ATOM 2929 C CA . LEU A 1 377 ? 25.060 2.918 8.101 1.00 71.38 377 LEU A CA 1
ATOM 2930 C C . LEU A 1 377 ? 26.126 4.024 8.137 1.00 71.38 377 LEU A C 1
ATOM 2932 O O . LEU A 1 377 ? 27.115 3.899 8.859 1.00 71.38 377 LEU A O 1
ATOM 2936 N N . LEU A 1 378 ? 25.931 5.085 7.349 1.00 71.06 378 LEU A N 1
ATOM 2937 C CA . LEU A 1 378 ? 26.881 6.193 7.237 1.00 71.06 378 LEU A CA 1
ATOM 2938 C C . LEU A 1 378 ? 26.957 6.996 8.541 1.00 71.06 378 LEU A C 1
ATOM 2940 O O . LEU A 1 378 ? 28.051 7.200 9.064 1.00 71.06 378 LEU A O 1
ATOM 2944 N N . GLU A 1 379 ? 25.808 7.350 9.116 1.00 64.25 379 GLU A N 1
ATOM 2945 C CA . GLU A 1 379 ? 25.731 8.072 10.392 1.00 64.25 379 GLU A CA 1
ATOM 2946 C C . GLU A 1 379 ? 26.329 7.263 11.546 1.00 64.25 379 GLU A C 1
ATOM 2948 O O . GLU A 1 379 ? 27.077 7.793 12.369 1.00 64.25 379 GLU A O 1
ATOM 2953 N N . ALA A 1 380 ? 26.076 5.950 11.581 1.00 63.53 380 ALA A N 1
ATOM 2954 C CA . ALA A 1 380 ? 26.655 5.084 12.599 1.00 63.53 380 ALA A CA 1
ATOM 2955 C C . ALA A 1 380 ? 28.188 5.031 12.529 1.00 63.53 380 ALA A C 1
ATOM 2957 O O . ALA A 1 380 ? 28.840 4.937 13.568 1.00 63.53 380 ALA A O 1
ATOM 2958 N N . VAL A 1 381 ? 28.777 5.097 11.330 1.00 66.06 381 VAL A N 1
ATOM 2959 C CA . VAL A 1 381 ? 30.236 5.150 11.162 1.00 66.06 381 VAL A CA 1
ATOM 2960 C C . VAL A 1 381 ? 30.809 6.478 11.611 1.00 66.06 381 VAL A C 1
ATOM 2962 O O . VAL A 1 381 ? 31.836 6.473 12.287 1.00 66.06 381 VAL A O 1
ATOM 2965 N N . ASP A 1 382 ? 30.173 7.588 11.247 1.00 63.22 382 ASP A N 1
ATOM 2966 C CA . ASP A 1 382 ? 30.641 8.920 11.628 1.00 63.22 382 ASP A CA 1
ATOM 2967 C C . ASP A 1 382 ? 30.668 9.065 13.153 1.00 63.22 382 ASP A C 1
ATOM 2969 O O . ASP A 1 382 ? 31.693 9.444 13.712 1.00 63.22 382 ASP A O 1
ATOM 2973 N N . ILE A 1 383 ? 29.612 8.614 13.832 1.00 56.75 383 ILE A N 1
ATOM 2974 C CA . ILE A 1 383 ? 29.529 8.623 15.296 1.00 56.75 383 ILE A CA 1
ATOM 2975 C C . ILE A 1 383 ?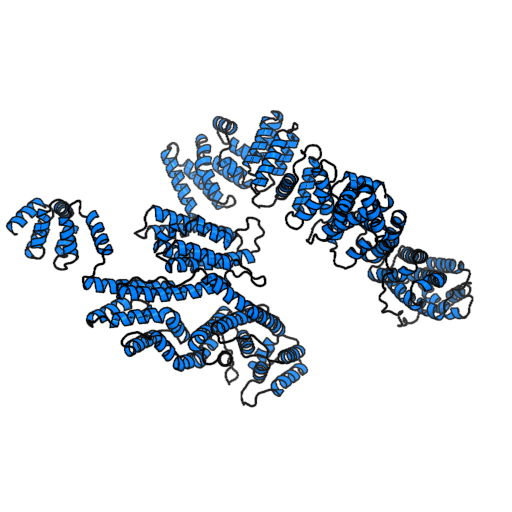 30.528 7.632 15.909 1.00 56.75 383 ILE A C 1
ATOM 2977 O O . ILE A 1 383 ? 31.272 7.983 16.819 1.00 56.75 383 ILE A O 1
ATOM 2981 N N . ALA A 1 384 ? 30.593 6.389 15.421 1.00 58.94 384 ALA A N 1
ATOM 2982 C CA . ALA A 1 384 ? 31.464 5.371 16.009 1.00 58.94 384 ALA A CA 1
ATOM 2983 C C . ALA A 1 384 ? 32.966 5.675 15.841 1.00 58.94 384 ALA A C 1
ATOM 2985 O O . ALA A 1 384 ? 33.761 5.284 16.700 1.00 58.94 384 ALA A O 1
ATOM 2986 N N . ASN A 1 385 ? 33.363 6.401 14.788 1.00 59.97 385 ASN A N 1
ATOM 2987 C CA . ASN A 1 385 ? 34.750 6.832 14.591 1.00 59.97 385 ASN A CA 1
ATOM 2988 C C . ASN A 1 385 ? 35.254 7.725 15.736 1.00 59.97 385 ASN A C 1
ATOM 2990 O O . ASN A 1 385 ? 36.421 7.602 16.113 1.00 59.97 385 ASN A O 1
ATOM 2994 N N . ASP A 1 386 ? 34.386 8.540 16.342 1.00 54.00 386 ASP A N 1
ATOM 2995 C CA . ASP A 1 386 ? 34.743 9.419 17.465 1.00 54.00 386 ASP A CA 1
ATOM 2996 C C . ASP A 1 386 ? 34.959 8.650 18.784 1.00 54.00 386 ASP A C 1
ATOM 2998 O O . ASP A 1 386 ? 35.619 9.134 19.708 1.00 54.00 386 ASP A O 1
ATOM 3002 N N . PHE A 1 387 ? 34.474 7.406 18.860 1.00 51.62 387 PHE A N 1
ATOM 3003 C CA . PHE A 1 387 ? 34.538 6.546 20.048 1.00 51.62 387 PHE A CA 1
ATOM 3004 C C . PHE A 1 387 ? 35.399 5.283 19.862 1.00 51.62 387 PHE A C 1
ATOM 3006 O O . PHE A 1 387 ? 35.436 4.424 20.751 1.00 51.62 387 PHE A O 1
ATOM 3013 N N . LYS A 1 388 ? 36.114 5.175 18.733 1.00 52.03 388 LYS A N 1
ATOM 3014 C CA . LYS A 1 388 ? 36.855 3.990 18.255 1.00 52.03 388 LYS A CA 1
ATOM 3015 C C . LYS A 1 388 ? 37.773 3.324 19.293 1.00 52.03 388 LYS A C 1
ATOM 3017 O O . LYS A 1 388 ? 37.905 2.105 19.286 1.00 52.03 388 LYS A O 1
ATOM 3022 N N . ASP A 1 389 ? 38.361 4.099 20.205 1.00 50.09 389 ASP A N 1
ATOM 3023 C CA . ASP A 1 389 ? 39.305 3.601 21.221 1.00 50.09 389 ASP A CA 1
ATOM 3024 C C . ASP A 1 389 ? 38.654 3.271 22.581 1.00 50.09 389 ASP A C 1
ATOM 3026 O O . ASP A 1 389 ? 39.347 2.886 23.524 1.00 50.09 389 ASP A O 1
ATOM 3030 N N . ARG A 1 390 ? 37.338 3.484 22.733 1.00 48.78 390 ARG A N 1
ATOM 3031 C CA . ARG A 1 390 ? 36.660 3.517 24.046 1.00 48.78 390 ARG A CA 1
ATOM 3032 C C . ARG A 1 390 ? 35.378 2.686 24.129 1.00 48.78 390 ARG A C 1
ATOM 3034 O O . ARG A 1 390 ? 34.849 2.524 25.227 1.00 48.78 390 ARG A O 1
ATOM 3041 N N . LEU A 1 391 ? 34.888 2.153 23.009 1.00 49.88 391 LEU A N 1
ATOM 3042 C CA . LEU A 1 391 ? 33.728 1.260 22.983 1.00 49.88 391 LEU A CA 1
ATOM 3043 C C . LEU A 1 391 ? 34.135 -0.166 23.412 1.00 49.88 391 LEU A C 1
ATOM 3045 O O . LEU A 1 391 ? 35.103 -0.710 22.873 1.00 49.88 391 LEU A O 1
ATOM 3049 N N . PRO A 1 392 ? 33.434 -0.797 24.376 1.00 49.88 392 PRO A N 1
ATOM 3050 C CA . PRO A 1 392 ? 33.665 -2.197 24.718 1.00 49.88 392 PRO A CA 1
ATOM 3051 C C . PRO A 1 392 ? 33.407 -3.119 23.516 1.00 49.88 392 PRO A C 1
ATOM 3053 O O . PRO A 1 392 ? 32.570 -2.829 22.661 1.00 49.88 392 PRO A O 1
ATOM 3056 N N . LEU A 1 393 ? 34.085 -4.271 23.479 1.00 50.44 393 LEU A N 1
ATOM 3057 C CA . LEU A 1 393 ? 33.765 -5.373 22.562 1.00 50.44 393 LEU A CA 1
ATOM 3058 C C . LEU A 1 393 ? 32.363 -5.914 22.891 1.00 50.44 393 LEU A C 1
ATOM 3060 O O . LEU A 1 393 ? 32.206 -6.806 23.723 1.00 50.44 393 LEU A O 1
ATOM 3064 N N . HIS A 1 394 ? 31.343 -5.330 22.272 1.00 53.75 394 HIS A N 1
ATOM 3065 C CA . HIS A 1 394 ? 29.962 -5.792 22.359 1.00 53.75 394 HIS A CA 1
ATOM 3066 C C . HIS A 1 394 ? 29.691 -6.940 21.382 1.00 53.75 394 HIS A C 1
ATOM 3068 O O . HIS A 1 394 ? 30.408 -7.124 20.396 1.00 53.75 394 HIS A O 1
ATOM 3074 N N . SER A 1 395 ? 28.653 -7.730 21.664 1.00 57.66 395 SER A N 1
ATOM 3075 C CA . SER A 1 395 ? 28.234 -8.817 20.771 1.00 57.66 395 SER A CA 1
ATOM 3076 C C . SER A 1 395 ? 27.764 -8.274 19.416 1.00 57.66 395 SER A C 1
ATOM 3078 O O . SER A 1 395 ? 27.268 -7.151 19.332 1.00 57.66 395 SER A O 1
ATOM 3080 N N . GLU A 1 396 ? 27.894 -9.074 18.353 1.00 56.28 396 GLU A N 1
ATOM 3081 C CA . GLU A 1 396 ? 27.489 -8.702 16.988 1.00 56.28 396 GLU A CA 1
ATOM 3082 C C . GLU A 1 396 ? 26.083 -8.066 16.962 1.00 56.28 396 GLU A C 1
ATOM 3084 O O . GLU A 1 396 ? 25.880 -6.978 16.427 1.00 56.28 396 GLU A O 1
ATOM 3089 N N . ASP A 1 397 ? 25.120 -8.695 17.636 1.00 57.19 397 ASP A N 1
ATOM 3090 C CA . ASP A 1 397 ? 23.729 -8.241 17.694 1.00 57.19 397 ASP A CA 1
ATOM 3091 C C . ASP A 1 397 ? 23.524 -6.916 18.445 1.00 57.19 397 ASP A C 1
ATOM 3093 O O . ASP A 1 397 ? 22.576 -6.188 18.147 1.00 57.19 397 ASP A O 1
ATOM 3097 N N . GLU A 1 398 ? 24.382 -6.578 19.409 1.00 57.00 398 GLU A N 1
ATOM 3098 C CA . GLU A 1 398 ? 24.323 -5.297 20.123 1.00 57.00 398 GLU A CA 1
ATOM 3099 C C . GLU A 1 398 ? 24.796 -4.147 19.231 1.00 57.00 398 GLU A C 1
ATOM 3101 O O . GLU A 1 398 ? 24.150 -3.099 19.202 1.00 57.00 398 GLU A O 1
ATOM 3106 N N . TRP A 1 399 ? 25.833 -4.369 18.421 1.00 58.41 399 TRP A N 1
ATOM 3107 C CA . TRP A 1 399 ? 26.279 -3.404 17.415 1.00 58.41 399 TRP A CA 1
ATOM 3108 C C . TRP A 1 399 ? 25.237 -3.175 16.325 1.00 58.41 399 TRP A C 1
ATOM 3110 O O . TRP A 1 399 ? 24.962 -2.034 15.963 1.00 58.41 399 TRP A O 1
ATOM 3120 N N . PHE A 1 400 ? 24.575 -4.230 15.851 1.00 59.00 400 PHE A N 1
ATOM 3121 C CA . PHE A 1 400 ? 23.482 -4.085 14.887 1.00 59.00 400 PHE A CA 1
ATOM 3122 C C . PHE A 1 400 ? 22.285 -3.311 15.450 1.00 59.00 400 PHE A C 1
ATOM 3124 O O . PHE A 1 400 ? 21.637 -2.559 14.721 1.00 59.00 400 PHE A O 1
ATOM 3131 N N . ARG A 1 401 ? 21.990 -3.460 16.747 1.00 61.50 401 ARG A N 1
ATOM 3132 C CA . ARG A 1 401 ? 20.956 -2.665 17.428 1.00 61.50 401 ARG A CA 1
ATOM 3133 C C . ARG A 1 401 ? 21.383 -1.207 17.592 1.00 61.50 401 ARG A C 1
ATOM 3135 O O . ARG A 1 401 ? 20.540 -0.333 17.427 1.00 61.50 401 ARG A O 1
ATOM 3142 N N . LEU A 1 402 ? 22.666 -0.951 17.850 1.00 57.38 402 LEU A N 1
ATOM 3143 C CA . LEU A 1 402 ? 23.241 0.392 17.936 1.00 57.38 402 LEU A CA 1
ATOM 3144 C C . LEU A 1 402 ? 23.211 1.122 16.584 1.00 57.38 402 LEU A C 1
ATOM 3146 O O . LEU A 1 402 ? 22.733 2.246 16.521 1.00 57.38 402 LEU A O 1
ATOM 3150 N N . ILE A 1 403 ? 23.646 0.472 15.499 1.00 58.28 403 ILE A N 1
ATOM 3151 C CA . ILE A 1 403 ? 23.622 1.037 14.136 1.00 58.28 403 ILE A CA 1
ATOM 3152 C C . ILE A 1 403 ? 22.188 1.392 13.730 1.00 58.28 403 ILE A C 1
ATOM 3154 O O . ILE A 1 403 ? 21.949 2.460 13.177 1.00 58.28 403 ILE A O 1
ATOM 3158 N N . ARG A 1 404 ? 21.213 0.530 14.056 1.00 58.50 404 ARG A N 1
ATOM 3159 C CA . ARG A 1 404 ? 19.793 0.841 13.840 1.00 58.50 404 ARG A CA 1
ATOM 3160 C C . ARG A 1 404 ? 19.342 2.048 14.654 1.00 58.50 404 ARG A C 1
ATOM 3162 O O . ARG A 1 404 ? 18.649 2.880 14.098 1.00 58.50 404 ARG A O 1
ATOM 3169 N N . LEU A 1 405 ? 19.734 2.150 15.928 1.00 55.53 405 LEU A N 1
ATOM 3170 C CA . LEU A 1 405 ? 19.392 3.287 16.791 1.00 55.53 405 LEU A CA 1
ATOM 3171 C C . LEU A 1 405 ? 19.953 4.611 16.271 1.00 55.53 405 LEU A C 1
ATOM 3173 O O . LEU A 1 405 ? 19.222 5.590 16.202 1.00 55.53 405 LEU A O 1
ATOM 3177 N N . LEU A 1 406 ? 21.229 4.629 15.890 1.00 52.06 406 LEU A N 1
ATOM 3178 C CA . LEU A 1 406 ? 21.874 5.819 15.337 1.00 52.06 406 LEU A CA 1
ATOM 3179 C C . LEU A 1 406 ? 21.251 6.204 13.999 1.00 52.06 406 LEU A C 1
ATOM 3181 O O . LEU A 1 406 ? 20.988 7.371 13.771 1.00 52.06 406 LEU A O 1
ATOM 3185 N N . GLY A 1 407 ? 20.893 5.217 13.182 1.00 49.41 407 GLY A N 1
ATOM 3186 C CA . GLY A 1 407 ? 20.136 5.437 11.962 1.00 49.41 407 GLY A CA 1
ATOM 3187 C C . GLY A 1 407 ? 18.656 5.772 12.132 1.00 49.41 407 GLY A C 1
ATOM 3188 O O . GLY A 1 407 ? 17.967 5.991 11.136 1.00 49.41 407 GLY A O 1
ATOM 3189 N N . PHE A 1 408 ? 18.130 5.777 13.358 1.00 51.00 408 PHE A N 1
ATOM 3190 C CA . PHE A 1 408 ? 16.837 6.396 13.606 1.00 51.00 408 PHE A CA 1
ATOM 3191 C C . PHE A 1 408 ? 16.970 7.916 13.742 1.00 51.00 408 PHE A C 1
ATOM 3193 O O . PHE A 1 408 ? 15.943 8.571 13.621 1.00 51.00 408 PHE A O 1
ATOM 3200 N N . ALA A 1 409 ? 18.179 8.486 13.905 1.00 46.34 409 ALA A N 1
ATOM 3201 C CA . ALA A 1 409 ? 18.416 9.932 13.958 1.00 46.34 409 ALA A CA 1
ATOM 3202 C C . ALA A 1 409 ? 17.704 10.665 12.811 1.00 46.34 409 ALA A C 1
ATOM 3204 O O . ALA A 1 409 ? 17.967 10.431 11.639 1.00 46.34 409 ALA A O 1
ATOM 3205 N N . GLY A 1 410 ? 16.739 11.522 13.148 1.00 42.28 410 GLY A N 1
ATOM 3206 C CA . GLY A 1 410 ? 15.914 12.239 12.171 1.00 42.28 410 GLY A CA 1
ATOM 3207 C C . GLY A 1 410 ? 14.743 11.476 11.522 1.00 42.28 410 GLY A C 1
ATOM 3208 O O . GLY A 1 410 ? 14.087 12.050 10.657 1.00 42.28 410 GLY A O 1
ATOM 3209 N N . THR A 1 411 ? 14.429 10.235 11.914 1.00 42.03 411 THR A N 1
ATOM 3210 C CA . THR A 1 411 ? 13.236 9.494 11.439 1.00 42.03 411 THR A CA 1
ATOM 3211 C C . THR A 1 411 ? 12.209 9.263 12.556 1.00 42.03 411 THR A C 1
ATOM 3213 O O . THR A 1 411 ? 12.534 8.625 13.549 1.00 42.03 411 THR A O 1
ATOM 3216 N N . ASP A 1 412 ? 10.959 9.718 12.392 1.00 42.19 412 ASP A N 1
ATOM 3217 C CA . ASP A 1 412 ? 9.853 9.652 13.384 1.00 42.19 412 ASP A CA 1
ATOM 3218 C C . ASP A 1 412 ? 9.353 8.222 13.743 1.00 42.19 412 ASP A C 1
ATOM 3220 O O . ASP A 1 412 ? 8.215 8.029 14.172 1.00 42.19 412 ASP A O 1
ATOM 3224 N N . GLN A 1 413 ? 10.162 7.178 13.542 1.00 46.06 413 GLN A N 1
ATOM 3225 C CA . GLN A 1 413 ? 9.767 5.789 13.795 1.00 46.06 413 GLN A CA 1
ATOM 3226 C C . GLN A 1 413 ? 9.945 5.402 15.274 1.00 46.06 413 GLN A C 1
ATOM 3228 O O . GLN A 1 413 ? 10.933 5.753 15.919 1.00 46.06 413 GLN A O 1
ATOM 3233 N N . GLU A 1 414 ? 9.012 4.614 15.824 1.00 44.69 414 GLU A N 1
ATOM 3234 C CA . GLU A 1 414 ? 9.128 4.100 17.196 1.00 44.69 414 GLU A CA 1
ATOM 3235 C C . GLU A 1 414 ? 10.307 3.118 17.338 1.00 44.69 414 GLU A C 1
ATOM 3237 O O . GLU A 1 414 ? 10.295 2.008 16.801 1.00 44.69 414 GLU A O 1
ATOM 3242 N N . ILE A 1 415 ? 11.314 3.498 18.133 1.00 53.16 415 ILE A N 1
ATOM 3243 C CA . ILE A 1 415 ? 12.468 2.644 18.441 1.00 53.16 415 ILE A CA 1
ATOM 3244 C C . ILE A 1 415 ? 12.021 1.401 19.246 1.00 53.16 415 ILE A C 1
ATOM 3246 O O . ILE A 1 415 ? 11.467 1.539 20.343 1.00 53.16 415 ILE A O 1
ATOM 3250 N N . PRO A 1 416 ? 12.328 0.166 18.794 1.00 56.12 416 PRO A N 1
ATOM 3251 C CA . PRO A 1 416 ? 11.994 -1.060 19.520 1.00 56.12 416 PRO A CA 1
ATOM 3252 C C . PRO A 1 416 ? 12.576 -1.109 20.944 1.00 56.12 416 PRO A C 1
ATOM 3254 O O . PRO A 1 416 ? 13.720 -0.726 21.182 1.00 56.12 416 PRO A O 1
ATOM 3257 N N . ARG A 1 417 ? 11.849 -1.701 21.903 1.00 55.25 417 ARG A N 1
ATOM 3258 C CA . ARG A 1 417 ? 12.255 -1.784 23.328 1.00 55.25 417 ARG A CA 1
ATOM 3259 C C . ARG A 1 417 ? 13.646 -2.395 23.560 1.00 55.25 417 ARG A C 1
ATOM 3261 O O . ARG A 1 417 ? 14.366 -1.987 24.463 1.00 55.25 417 ARG A O 1
ATOM 3268 N N . GLN A 1 418 ? 14.045 -3.368 22.744 1.00 50.50 418 GLN A N 1
ATOM 3269 C CA . GLN A 1 418 ? 15.375 -3.991 22.819 1.00 50.50 418 GLN A CA 1
ATOM 3270 C C . GLN A 1 418 ? 16.500 -3.043 22.379 1.00 50.50 418 GLN A C 1
ATOM 3272 O O . GLN A 1 418 ? 17.629 -3.176 22.844 1.00 50.50 418 GLN A O 1
ATOM 3277 N N . VAL A 1 419 ? 16.175 -2.102 21.494 1.00 52.41 419 VAL A N 1
ATOM 3278 C CA . VAL A 1 419 ? 17.072 -1.078 20.963 1.00 52.41 419 VAL A CA 1
ATOM 3279 C C . VAL A 1 419 ? 17.160 0.091 21.954 1.00 52.41 419 VAL A C 1
ATOM 3281 O O . VAL A 1 419 ? 18.267 0.510 22.269 1.00 52.41 419 VAL A O 1
ATOM 3284 N N . ARG A 1 420 ? 16.046 0.482 22.598 1.00 54.41 420 ARG A N 1
ATOM 3285 C CA . ARG A 1 420 ? 16.045 1.381 23.776 1.00 54.41 420 ARG A CA 1
ATOM 3286 C C . ARG A 1 420 ? 16.888 0.840 24.935 1.00 54.41 420 ARG A C 1
ATOM 3288 O O . ARG A 1 420 ? 17.699 1.566 25.490 1.00 54.41 420 ARG A O 1
ATOM 3295 N N . ASN A 1 421 ? 16.770 -0.452 25.254 1.00 56.56 421 ASN A N 1
ATOM 3296 C CA . ASN A 1 421 ? 17.588 -1.085 26.297 1.00 56.56 421 ASN A CA 1
ATOM 3297 C C . ASN A 1 421 ? 19.088 -1.111 25.947 1.00 56.56 421 ASN A C 1
ATOM 3299 O O . ASN A 1 421 ? 19.921 -1.062 26.848 1.00 56.56 421 ASN A O 1
ATOM 3303 N N . ALA A 1 422 ? 19.441 -1.224 24.662 1.00 51.97 422 ALA A N 1
ATOM 3304 C CA . ALA A 1 422 ? 20.829 -1.137 24.208 1.00 51.97 422 ALA A CA 1
ATOM 3305 C C . ALA A 1 422 ? 21.346 0.311 24.290 1.00 51.97 422 ALA A C 1
ATOM 3307 O O . ALA A 1 422 ? 22.442 0.527 24.796 1.00 51.97 422 ALA A O 1
ATOM 3308 N N . ALA A 1 423 ? 20.523 1.291 23.899 1.00 52.78 423 ALA A N 1
ATOM 3309 C CA . ALA A 1 423 ? 20.801 2.716 24.076 1.00 52.78 423 ALA A CA 1
ATOM 3310 C C . ALA A 1 423 ? 21.030 3.068 25.546 1.00 52.78 423 ALA A C 1
ATOM 3312 O O . ALA A 1 423 ? 22.033 3.684 25.867 1.00 52.78 423 ALA A O 1
ATOM 3313 N N . ALA A 1 424 ? 20.151 2.618 26.445 1.00 56.12 424 ALA A N 1
ATOM 3314 C CA . ALA A 1 424 ? 20.261 2.865 27.879 1.00 56.12 424 ALA A CA 1
ATOM 3315 C C . ALA A 1 424 ? 21.593 2.354 28.452 1.00 56.12 424 ALA A C 1
ATOM 3317 O O . ALA A 1 424 ? 22.232 3.065 29.217 1.00 56.12 424 ALA A O 1
ATOM 3318 N N . ARG A 1 425 ? 22.071 1.176 28.022 1.00 55.31 425 ARG A N 1
ATOM 3319 C CA . ARG A 1 425 ? 23.389 0.639 28.423 1.00 55.31 425 ARG A CA 1
ATOM 3320 C C . ARG A 1 425 ? 24.562 1.458 27.878 1.00 55.31 425 ARG A C 1
ATOM 3322 O O . ARG A 1 425 ? 25.603 1.542 28.522 1.00 55.31 425 ARG A O 1
ATOM 3329 N N . VAL A 1 426 ? 24.408 2.055 26.699 1.00 52.81 426 VAL A N 1
ATOM 3330 C CA . VAL A 1 426 ? 25.424 2.920 26.083 1.00 52.81 426 VAL A CA 1
ATOM 3331 C C . VAL A 1 426 ? 25.408 4.315 26.712 1.00 52.81 426 VAL A C 1
ATOM 3333 O O . VAL A 1 426 ? 26.474 4.837 27.010 1.00 52.81 426 VAL A O 1
ATOM 3336 N N . PHE A 1 427 ? 24.241 4.889 27.017 1.00 56.03 427 PHE A N 1
ATOM 3337 C CA . PHE A 1 427 ? 24.118 6.130 27.792 1.00 56.03 427 PHE A CA 1
ATOM 3338 C C . PHE A 1 427 ? 24.620 5.966 29.220 1.00 56.03 427 PHE A C 1
ATOM 3340 O O . PHE A 1 427 ? 25.251 6.875 29.747 1.00 56.03 427 PHE A O 1
ATOM 3347 N N . GLU A 1 428 ? 24.414 4.797 29.823 1.00 55.50 428 GLU A N 1
ATOM 3348 C CA . GLU A 1 428 ? 25.025 4.431 31.096 1.00 55.50 428 GLU A CA 1
ATOM 3349 C C . GLU A 1 428 ? 26.558 4.416 30.963 1.00 55.50 428 GLU A C 1
ATOM 3351 O O . GLU A 1 428 ? 27.240 5.051 31.761 1.00 55.50 428 GLU A O 1
ATOM 3356 N N . ALA A 1 429 ? 27.114 3.826 29.898 1.00 53.00 429 ALA A N 1
ATOM 3357 C CA . ALA A 1 429 ? 28.555 3.871 29.626 1.00 53.00 429 ALA A CA 1
ATOM 3358 C C . ALA A 1 429 ? 29.092 5.298 29.357 1.00 53.00 429 ALA A C 1
ATOM 3360 O O . ALA A 1 429 ? 30.173 5.639 29.840 1.00 53.00 429 ALA A O 1
ATOM 3361 N N . ILE A 1 430 ? 28.337 6.150 28.649 1.00 53.16 430 ILE A N 1
ATOM 3362 C CA . ILE A 1 430 ? 28.668 7.565 28.391 1.00 53.16 430 ILE A CA 1
ATOM 3363 C C . ILE A 1 430 ? 28.591 8.394 29.684 1.00 53.16 430 ILE A C 1
ATOM 3365 O O . ILE A 1 430 ? 29.427 9.269 29.898 1.00 53.16 430 ILE A O 1
ATOM 3369 N N . ALA A 1 431 ? 27.644 8.103 30.580 1.00 53.03 431 ALA A N 1
ATOM 3370 C CA . ALA A 1 431 ? 27.481 8.803 31.857 1.00 53.03 431 ALA A CA 1
ATOM 3371 C C . ALA A 1 431 ? 28.659 8.580 32.822 1.00 53.03 431 ALA A C 1
ATOM 3373 O O . ALA A 1 431 ? 28.916 9.420 33.684 1.00 53.03 431 ALA A O 1
ATOM 3374 N N . PHE A 1 432 ? 29.408 7.485 32.656 1.00 54.16 432 PHE A N 1
ATOM 3375 C CA . PHE A 1 432 ? 30.634 7.206 33.409 1.00 54.16 432 PHE A CA 1
ATOM 3376 C C . PHE A 1 432 ? 31.915 7.723 32.725 1.00 54.16 432 PHE A C 1
ATOM 3378 O O . PHE A 1 432 ? 33.021 7.437 33.194 1.00 54.16 432 PHE A O 1
ATOM 3385 N N . CYS A 1 433 ? 31.807 8.507 31.645 1.00 54.06 433 CYS A N 1
ATOM 3386 C CA . CYS A 1 433 ? 32.967 9.124 31.005 1.00 54.06 433 CYS A CA 1
ATOM 3387 C C . CYS A 1 433 ? 33.640 10.163 31.926 1.00 54.06 433 CYS A C 1
ATOM 3389 O O . CYS A 1 433 ? 32.977 11.062 32.442 1.00 54.06 433 CYS A O 1
ATOM 3391 N N . PRO A 1 434 ? 34.980 10.140 32.065 1.00 49.97 434 PRO A N 1
ATOM 3392 C CA . PRO A 1 434 ? 35.710 11.084 32.917 1.00 49.97 434 PRO A CA 1
ATOM 3393 C C . PRO A 1 434 ? 35.750 12.526 32.370 1.00 49.97 434 PRO A C 1
ATOM 3395 O O . PRO A 1 434 ? 36.153 13.439 33.086 1.00 49.97 434 PRO A O 1
ATOM 3398 N N . ALA A 1 435 ? 35.347 12.750 31.114 1.00 57.72 435 ALA A N 1
ATOM 3399 C CA . ALA A 1 435 ? 35.316 14.061 30.466 1.00 57.72 435 ALA A CA 1
ATOM 3400 C C . ALA A 1 435 ? 33.866 14.508 30.205 1.00 57.72 435 ALA A C 1
ATOM 3402 O O . ALA A 1 435 ? 33.307 14.238 29.142 1.00 57.72 435 ALA A O 1
ATOM 3403 N N . ALA A 1 436 ? 33.275 15.223 31.171 1.00 53.44 436 ALA A N 1
ATOM 3404 C CA . ALA A 1 436 ? 31.869 15.641 31.144 1.00 53.44 436 ALA A CA 1
ATOM 3405 C C . ALA A 1 436 ? 31.481 16.441 29.884 1.00 53.44 436 ALA A C 1
ATOM 3407 O O . ALA A 1 436 ? 30.392 16.252 29.361 1.00 53.44 436 ALA A O 1
ATOM 3408 N N . ALA A 1 437 ? 32.381 17.271 29.342 1.00 51.00 437 ALA A N 1
ATOM 3409 C CA . ALA A 1 437 ? 32.116 18.055 28.130 1.00 51.00 437 ALA A CA 1
ATOM 3410 C C . ALA A 1 437 ? 31.900 17.185 26.874 1.00 51.00 437 ALA A C 1
ATOM 3412 O O . ALA A 1 437 ? 30.986 17.446 26.104 1.00 51.00 437 ALA A O 1
ATOM 3413 N N . GLN A 1 438 ? 32.696 16.123 26.702 1.00 52.84 438 GLN A N 1
ATOM 3414 C CA . GLN A 1 438 ? 32.574 15.200 25.562 1.00 52.84 438 GLN A CA 1
ATOM 3415 C C . GLN A 1 438 ? 31.364 14.269 25.719 1.00 52.84 438 GLN A C 1
ATOM 3417 O O . GLN A 1 438 ? 30.706 13.926 24.743 1.00 52.84 438 GLN A O 1
ATOM 3422 N N . ALA A 1 439 ? 31.047 13.884 26.960 1.00 52.78 439 ALA A N 1
ATOM 3423 C CA . ALA A 1 439 ? 29.844 13.115 27.269 1.00 52.78 439 ALA A CA 1
ATOM 3424 C C . ALA A 1 439 ? 28.566 13.926 26.998 1.00 52.78 439 ALA A C 1
ATOM 3426 O O . ALA A 1 439 ? 27.597 13.384 26.479 1.00 52.78 439 ALA A O 1
ATOM 3427 N N . LEU A 1 440 ? 28.581 15.228 27.305 1.00 53.88 440 LEU A N 1
ATOM 3428 C CA . LEU A 1 440 ? 27.475 16.141 27.019 1.00 53.88 440 LEU A CA 1
ATOM 3429 C C . LEU A 1 440 ? 27.274 16.346 25.514 1.00 53.88 440 LEU A C 1
ATOM 3431 O O . LEU A 1 440 ? 26.139 16.293 25.068 1.00 53.88 440 LEU A O 1
ATOM 3435 N N . GLU A 1 441 ? 28.342 16.492 24.728 1.00 52.59 441 GLU A N 1
ATOM 3436 C CA . GLU A 1 441 ? 28.261 16.637 23.262 1.00 52.59 441 GLU A CA 1
ATOM 3437 C C . GLU A 1 441 ? 27.702 15.366 22.583 1.00 52.59 441 GLU A C 1
ATOM 3439 O O . GLU A 1 441 ? 26.875 15.437 21.675 1.00 52.59 441 GLU A O 1
ATOM 3444 N N . ALA A 1 442 ? 28.060 14.183 23.096 1.00 51.75 442 ALA A N 1
ATOM 3445 C CA . ALA A 1 442 ? 27.501 12.904 22.652 1.00 51.75 442 ALA A CA 1
ATOM 3446 C C . ALA A 1 442 ? 26.014 12.730 23.026 1.00 51.75 442 ALA A C 1
ATOM 3448 O O . ALA A 1 442 ? 25.232 12.187 22.246 1.00 51.75 442 ALA A O 1
ATOM 3449 N N . ILE A 1 443 ? 25.611 13.202 24.213 1.00 56.19 443 ILE A N 1
ATOM 3450 C CA . ILE A 1 443 ? 24.206 13.226 24.650 1.00 56.19 443 ILE A CA 1
ATOM 3451 C C . ILE A 1 443 ? 23.410 14.269 23.840 1.00 56.19 443 ILE A C 1
ATOM 3453 O O . ILE A 1 443 ? 22.265 14.012 23.477 1.00 56.19 443 ILE A O 1
ATOM 3457 N N . GLU A 1 444 ? 24.010 15.403 23.470 1.00 52.34 444 GLU A N 1
ATOM 3458 C CA . GLU A 1 444 ? 23.412 16.420 22.591 1.00 52.34 444 GLU A CA 1
ATOM 3459 C C . GLU A 1 444 ? 23.067 15.864 21.203 1.00 52.34 444 GLU A C 1
ATOM 3461 O O . GLU A 1 444 ? 21.955 16.074 20.723 1.00 52.34 444 GLU A O 1
ATOM 3466 N N . LEU A 1 445 ? 23.960 15.071 20.607 1.00 50.09 445 LEU A N 1
ATOM 3467 C CA . LEU A 1 445 ? 23.704 14.354 19.349 1.00 50.09 445 LEU A CA 1
ATOM 3468 C C . LEU A 1 445 ? 22.624 13.266 19.478 1.00 50.09 445 LEU A C 1
ATOM 3470 O O . LEU A 1 445 ? 22.087 12.799 18.478 1.00 50.09 445 LEU A O 1
ATOM 3474 N N . SER A 1 446 ? 22.281 12.853 20.701 1.00 50.88 446 SER A N 1
ATOM 3475 C CA . SER A 1 446 ? 21.224 11.867 20.938 1.00 50.88 446 SER A CA 1
ATOM 3476 C C . SER A 1 446 ? 19.826 12.466 21.094 1.00 50.88 446 SER A C 1
ATOM 3478 O O . SER A 1 446 ? 18.846 11.769 20.843 1.00 50.88 446 SER A O 1
ATOM 3480 N N . PHE A 1 447 ? 19.718 13.764 21.418 1.00 49.78 447 PHE A N 1
ATOM 3481 C CA . PHE A 1 447 ? 18.438 14.489 21.414 1.00 49.78 447 PHE A CA 1
ATOM 3482 C C . PHE A 1 447 ? 17.840 14.618 20.006 1.00 49.78 447 PHE A C 1
ATOM 3484 O O . PHE A 1 447 ? 16.643 14.849 19.868 1.00 49.78 447 PHE A O 1
ATOM 3491 N N . THR A 1 448 ? 18.649 14.442 18.959 1.00 46.47 448 THR A N 1
ATOM 3492 C CA . THR A 1 448 ? 18.188 14.413 17.565 1.00 46.47 448 THR A CA 1
ATOM 3493 C C . THR A 1 448 ? 17.731 13.018 17.110 1.00 46.47 448 THR A C 1
ATOM 3495 O O . THR A 1 448 ? 17.352 12.851 15.950 1.00 46.47 448 THR A O 1
ATOM 3498 N N . ILE A 1 449 ? 17.755 12.011 17.999 1.00 48.22 449 ILE A N 1
ATOM 3499 C CA . ILE A 1 449 ? 17.318 10.634 17.725 1.00 48.22 449 ILE A CA 1
ATOM 3500 C C . ILE A 1 449 ? 15.851 10.443 18.164 1.00 48.22 449 ILE A C 1
ATOM 3502 O O . ILE A 1 449 ? 15.579 10.364 19.364 1.00 48.22 449 ILE A O 1
ATOM 3506 N N . PRO A 1 450 ? 14.881 10.340 17.237 1.00 41.81 450 PRO A N 1
ATOM 3507 C CA . PRO A 1 450 ? 13.460 10.198 17.542 1.00 41.81 450 PRO A CA 1
ATOM 3508 C C . PRO A 1 450 ? 13.168 8.846 18.189 1.00 41.81 450 PRO A C 1
ATOM 3510 O O . PRO A 1 450 ? 13.707 7.818 17.794 1.00 41.81 450 PRO A O 1
ATOM 3513 N N . GLY A 1 451 ? 12.293 8.836 19.196 1.00 43.56 451 GLY A N 1
ATOM 3514 C CA . GLY A 1 451 ? 11.853 7.613 19.873 1.00 43.56 451 GLY A CA 1
ATOM 3515 C C . GLY A 1 451 ? 12.721 7.158 21.053 1.00 43.56 451 GLY A C 1
ATOM 3516 O O . GLY A 1 451 ? 12.390 6.136 21.672 1.00 43.56 451 GLY A O 1
ATOM 3517 N N . LEU A 1 452 ? 13.780 7.898 21.391 1.00 49.25 452 LEU A N 1
ATOM 3518 C CA . LEU A 1 452 ? 14.432 7.855 22.701 1.00 49.25 452 LEU A CA 1
ATOM 3519 C C . LEU A 1 452 ? 13.596 8.655 23.705 1.00 49.25 452 LEU A C 1
ATOM 3521 O O . LEU A 1 452 ? 13.126 9.744 23.384 1.00 49.25 452 LEU A O 1
ATOM 3525 N N . ASP A 1 453 ? 13.361 8.098 24.898 1.00 49.00 453 ASP A N 1
ATOM 3526 C CA . ASP A 1 453 ? 12.616 8.815 25.933 1.00 49.00 453 ASP A CA 1
ATOM 3527 C C . ASP A 1 453 ? 13.444 10.029 26.358 1.00 49.00 453 ASP A C 1
ATOM 3529 O O . ASP A 1 453 ? 14.587 9.882 26.806 1.00 49.00 453 ASP A O 1
ATOM 3533 N N . SER A 1 454 ? 12.880 11.230 26.211 1.00 48.44 454 SER A N 1
ATOM 3534 C CA . SER A 1 454 ? 13.525 12.455 26.674 1.00 48.44 454 SER A CA 1
ATOM 3535 C C . SER A 1 454 ? 13.870 12.326 28.158 1.00 48.44 454 SER A C 1
ATOM 3537 O O . SER A 1 454 ? 14.921 12.801 28.571 1.00 48.44 454 SER A O 1
ATOM 3539 N N . GLY A 1 455 ? 13.080 11.574 28.935 1.00 47.88 455 GLY A N 1
ATOM 3540 C CA . GLY A 1 455 ? 13.373 11.213 30.319 1.00 47.88 455 GLY A CA 1
ATOM 3541 C C . GLY A 1 455 ? 14.707 10.483 30.519 1.00 47.88 455 GLY A C 1
ATOM 3542 O O . GLY A 1 455 ? 15.452 10.863 31.418 1.00 47.88 455 GLY A O 1
ATOM 3543 N N . ASP A 1 456 ? 15.054 9.507 29.675 1.00 50.72 456 ASP A N 1
ATOM 3544 C CA . ASP A 1 456 ? 16.309 8.740 29.776 1.00 50.72 456 ASP A CA 1
ATOM 3545 C C . ASP A 1 456 ? 17.523 9.603 29.397 1.00 50.72 456 ASP A C 1
ATOM 3547 O O . ASP A 1 456 ? 18.563 9.565 30.060 1.00 50.72 456 ASP A O 1
ATOM 3551 N N . VAL A 1 457 ? 17.371 10.442 28.367 1.00 51.09 457 VAL A N 1
ATOM 3552 C CA . VAL A 1 457 ? 18.399 11.396 27.921 1.00 51.09 457 VAL A CA 1
ATOM 3553 C C . VAL A 1 457 ? 18.593 12.505 28.964 1.00 51.09 457 VAL A C 1
ATOM 3555 O O . VAL A 1 457 ? 19.726 12.834 29.318 1.00 51.09 457 VAL A O 1
ATOM 3558 N N . PHE A 1 458 ? 17.506 13.026 29.545 1.00 51.59 458 PHE A N 1
ATOM 3559 C CA . PHE A 1 458 ? 17.544 13.980 30.656 1.00 51.59 458 PHE A CA 1
ATOM 3560 C C . PHE A 1 458 ? 18.099 13.355 31.933 1.00 51.59 458 PHE A C 1
ATOM 3562 O O . PHE A 1 458 ? 18.795 14.038 32.677 1.00 51.59 458 PHE A O 1
ATOM 3569 N N . GLN A 1 459 ? 17.842 12.074 32.199 1.00 51.75 459 GLN A N 1
ATOM 3570 C CA . GLN A 1 459 ? 18.396 11.363 33.347 1.00 51.75 459 GLN A CA 1
ATOM 3571 C C . GLN A 1 459 ? 19.900 11.120 33.173 1.00 51.75 459 GLN A C 1
ATOM 3573 O O . GLN A 1 459 ? 20.655 11.352 34.117 1.00 51.75 459 GLN A O 1
ATOM 3578 N N . ALA A 1 460 ? 20.356 10.746 31.974 1.00 52.66 460 ALA A N 1
ATOM 3579 C CA . ALA A 1 460 ? 21.775 10.644 31.637 1.00 52.66 460 ALA A CA 1
ATOM 3580 C C . ALA A 1 460 ? 22.475 12.013 31.719 1.00 52.66 460 ALA A C 1
ATOM 3582 O O . ALA A 1 460 ? 23.504 12.137 32.382 1.00 52.66 460 ALA A O 1
ATOM 3583 N N . ALA A 1 461 ? 21.874 13.067 31.156 1.00 52.09 461 ALA A N 1
ATOM 3584 C CA . ALA A 1 461 ? 22.369 14.439 31.269 1.00 52.09 461 ALA A CA 1
ATOM 3585 C C . ALA A 1 461 ? 22.399 14.917 32.731 1.00 52.09 461 ALA A C 1
ATOM 3587 O O . ALA A 1 461 ? 23.390 15.491 33.172 1.00 52.09 461 ALA A O 1
ATOM 3588 N N . ALA A 1 462 ? 21.363 14.629 33.523 1.00 52.28 462 ALA A N 1
ATOM 3589 C CA . ALA A 1 462 ? 21.305 14.963 34.944 1.00 52.28 462 ALA A CA 1
ATOM 3590 C C . ALA A 1 462 ? 22.355 14.200 35.765 1.00 52.28 462 ALA A C 1
ATOM 3592 O O . ALA A 1 462 ? 22.900 14.756 36.717 1.00 52.28 462 ALA A O 1
ATOM 3593 N N . LEU A 1 463 ? 22.672 12.951 35.411 1.00 54.34 463 LEU A N 1
ATOM 3594 C CA . LEU A 1 463 ? 23.752 12.178 36.031 1.00 54.34 463 LEU A CA 1
ATOM 3595 C C . LEU A 1 463 ? 25.133 12.748 35.678 1.00 54.34 463 LEU A C 1
ATOM 3597 O O . LEU A 1 463 ? 25.962 12.899 36.575 1.00 54.34 463 LEU A O 1
ATOM 3601 N N . VAL A 1 464 ? 25.350 13.157 34.424 1.00 53.00 464 VAL A N 1
ATOM 3602 C CA . VAL A 1 464 ? 26.578 13.847 33.995 1.00 53.00 464 VAL A CA 1
ATOM 3603 C C . VAL A 1 464 ? 26.717 15.208 34.687 1.00 53.00 464 VAL A C 1
ATOM 3605 O O . VAL A 1 464 ? 27.793 15.532 35.179 1.00 53.00 464 VAL A O 1
ATOM 3608 N N . VAL A 1 465 ? 25.626 15.971 34.832 1.00 54.31 465 VAL A N 1
ATOM 3609 C CA . VAL A 1 465 ? 25.585 17.255 35.562 1.00 54.31 465 VAL A CA 1
ATOM 3610 C C . VAL A 1 465 ? 25.846 17.071 37.059 1.00 54.31 465 VAL A C 1
ATOM 3612 O O . VAL A 1 465 ? 26.545 17.885 37.657 1.00 54.31 465 VAL A O 1
ATOM 3615 N N . ARG A 1 466 ? 25.346 15.989 37.672 1.00 53.41 466 ARG A N 1
ATOM 3616 C CA . ARG A 1 466 ? 25.645 15.630 39.073 1.00 53.41 466 ARG A CA 1
ATOM 3617 C C . ARG A 1 466 ? 27.119 15.272 39.290 1.00 53.41 466 ARG A C 1
ATOM 3619 O O . ARG A 1 466 ? 27.609 15.437 40.404 1.00 53.41 466 ARG A O 1
ATOM 3626 N N . GLY A 1 467 ? 27.802 14.776 38.255 1.00 50.88 467 GLY A N 1
ATOM 3627 C CA . GLY A 1 467 ? 29.239 14.479 38.258 1.00 50.88 467 GLY A CA 1
ATOM 3628 C C . GLY A 1 467 ? 30.138 15.622 37.762 1.00 50.88 467 GLY A C 1
ATOM 3629 O O . GLY A 1 467 ? 31.357 15.530 37.903 1.00 50.88 467 GLY A O 1
ATOM 3630 N N . ALA A 1 468 ? 29.565 16.687 37.190 1.00 52.50 468 ALA A N 1
ATOM 3631 C CA . ALA A 1 468 ? 30.291 17.817 36.613 1.00 52.50 468 ALA A CA 1
ATOM 3632 C C . ALA A 1 468 ? 30.696 18.858 37.672 1.00 52.50 468 ALA A C 1
ATOM 3634 O O . ALA A 1 468 ? 30.095 18.970 38.742 1.00 52.50 468 ALA A O 1
ATOM 3635 N N . SER A 1 469 ? 31.723 19.661 37.376 1.00 52.31 469 SER A N 1
ATOM 3636 C CA . SER A 1 469 ? 32.124 20.751 38.269 1.00 52.31 469 SER A CA 1
ATOM 3637 C C . SER A 1 469 ? 31.088 21.896 38.250 1.00 52.31 469 SER A C 1
ATOM 3639 O O . SER A 1 469 ? 30.469 22.144 37.212 1.00 52.31 469 SER A O 1
ATOM 3641 N N . PRO A 1 470 ? 30.904 22.650 39.356 1.00 51.03 470 PRO A N 1
ATOM 3642 C CA . PRO A 1 470 ? 29.895 23.718 39.462 1.00 51.03 470 PRO A CA 1
ATOM 3643 C C . PRO A 1 470 ? 29.987 24.798 38.373 1.00 51.03 470 PRO A C 1
ATOM 3645 O O . PRO A 1 470 ? 28.999 25.453 38.059 1.00 51.03 470 PRO A O 1
ATOM 3648 N N . GLU A 1 471 ? 31.169 24.974 37.783 1.00 48.00 471 GLU A N 1
ATOM 3649 C CA . GLU A 1 471 ? 31.451 25.938 36.715 1.00 48.00 471 GLU A CA 1
ATOM 3650 C C . GLU A 1 471 ? 30.892 25.505 35.345 1.00 48.00 471 GLU A C 1
ATOM 3652 O O . GLU A 1 471 ? 30.702 26.345 34.469 1.00 48.00 471 GLU A O 1
ATOM 3657 N N . GLN A 1 472 ? 30.587 24.213 35.158 1.00 45.84 472 GLN A N 1
ATOM 3658 C CA . GLN A 1 472 ? 30.084 23.636 33.901 1.00 45.84 472 GLN A CA 1
ATOM 3659 C C . GLN A 1 472 ? 28.546 23.537 33.857 1.00 45.84 472 GLN A C 1
ATOM 3661 O O . GLN A 1 472 ? 27.959 23.466 32.779 1.00 45.84 472 GLN A O 1
ATOM 3666 N N . VAL A 1 473 ? 27.879 23.610 35.015 1.00 49.81 473 VAL A N 1
ATOM 3667 C CA . VAL A 1 473 ? 26.408 23.557 35.171 1.00 49.81 473 VAL A CA 1
ATOM 3668 C C . VAL A 1 473 ? 25.665 24.717 34.473 1.00 49.81 473 VAL A C 1
ATOM 3670 O O . VAL A 1 473 ? 24.636 24.467 33.840 1.00 49.81 473 VAL A O 1
ATOM 3673 N N . PRO A 1 474 ? 26.151 25.977 34.501 1.00 45.22 474 PRO A N 1
ATOM 3674 C CA . PRO A 1 474 ? 25.478 27.096 33.837 1.00 45.22 474 PRO A CA 1
ATOM 3675 C C . PRO A 1 474 ? 25.448 26.976 32.308 1.00 45.22 474 PRO A C 1
ATOM 3677 O O . PRO A 1 474 ? 24.483 27.419 31.691 1.00 45.22 474 PRO A O 1
ATOM 3680 N N . ALA A 1 475 ? 26.462 26.356 31.694 1.00 44.62 475 ALA A N 1
ATOM 3681 C CA . ALA A 1 475 ? 26.517 26.142 30.246 1.00 44.62 475 ALA A CA 1
ATOM 3682 C C . ALA A 1 475 ? 25.448 25.140 29.769 1.00 44.62 475 ALA A C 1
ATOM 3684 O O . ALA A 1 475 ? 24.883 25.309 28.690 1.00 44.62 475 ALA A O 1
ATOM 3685 N N . VAL A 1 476 ? 25.119 24.151 30.609 1.00 45.38 476 VAL A N 1
ATOM 3686 C CA . VAL A 1 476 ? 24.054 23.162 30.367 1.00 45.38 476 VAL A CA 1
ATOM 3687 C C . VAL A 1 476 ? 22.662 23.794 30.512 1.00 45.38 476 VAL A C 1
ATOM 3689 O O . VAL A 1 476 ? 21.787 23.573 29.679 1.00 45.38 476 VAL A O 1
ATOM 3692 N N . LEU A 1 477 ? 22.457 24.649 31.523 1.00 47.25 477 LEU A N 1
ATOM 3693 C CA . LEU A 1 477 ? 21.186 25.361 31.732 1.00 47.25 477 LEU A CA 1
ATOM 3694 C C . LEU A 1 477 ? 20.940 26.478 30.698 1.00 47.25 477 LEU A C 1
ATOM 3696 O O . LEU A 1 477 ? 19.795 26.741 30.342 1.00 47.25 477 LEU A O 1
ATOM 3700 N N . GLN A 1 478 ? 21.992 27.116 30.171 1.00 45.00 478 GLN A N 1
ATOM 3701 C CA . GLN A 1 478 ? 21.877 28.163 29.144 1.00 45.00 478 GLN A CA 1
ATOM 3702 C C . GLN A 1 478 ? 21.375 27.655 27.786 1.00 45.00 478 GLN A C 1
ATOM 3704 O O . GLN A 1 478 ? 20.803 28.437 27.028 1.00 45.00 478 GLN A O 1
ATOM 3709 N N . ARG A 1 479 ? 21.549 26.366 27.469 1.00 43.19 479 ARG A N 1
ATOM 3710 C CA . ARG A 1 479 ? 21.093 25.778 26.197 1.00 43.19 479 ARG A CA 1
ATOM 3711 C C . ARG A 1 479 ? 19.609 25.378 26.184 1.00 43.19 479 ARG A C 1
ATOM 3713 O O . ARG A 1 479 ? 19.095 25.034 25.130 1.00 43.19 479 ARG A O 1
ATOM 3720 N N . THR A 1 480 ? 18.894 25.520 27.305 1.00 48.62 480 THR A N 1
ATOM 3721 C CA . THR A 1 480 ? 17.431 25.314 27.415 1.00 48.62 480 THR A CA 1
ATOM 3722 C C . THR A 1 480 ? 16.689 26.621 27.729 1.00 48.62 480 THR A C 1
ATOM 3724 O O . THR A 1 480 ? 15.733 26.621 28.496 1.00 48.62 480 THR A O 1
ATOM 3727 N N . GLY A 1 481 ? 17.150 27.757 27.184 1.00 46.91 481 GLY A N 1
ATOM 3728 C CA . GLY A 1 481 ? 16.801 29.127 27.608 1.00 46.91 481 GLY A CA 1
ATOM 3729 C C . GLY A 1 481 ? 15.337 29.406 27.998 1.00 46.91 481 GLY A C 1
ATOM 3730 O O . GLY A 1 481 ? 15.096 30.110 28.978 1.00 46.91 481 GLY A O 1
ATOM 3731 N N . ASP A 1 482 ? 14.358 28.810 27.321 1.00 49.62 482 ASP A N 1
ATOM 3732 C CA . ASP A 1 482 ? 12.932 28.995 27.625 1.00 49.62 482 ASP A CA 1
ATOM 3733 C C . ASP A 1 482 ? 12.457 28.241 28.883 1.00 49.62 482 ASP A C 1
ATOM 3735 O O . ASP A 1 482 ? 11.586 28.719 29.613 1.00 49.62 482 ASP A O 1
ATOM 3739 N N . VAL A 1 483 ? 13.092 27.114 29.218 1.00 51.72 483 VAL A N 1
ATOM 3740 C CA . VAL A 1 483 ? 12.873 26.366 30.468 1.00 51.72 483 VAL A CA 1
ATOM 3741 C C . VAL A 1 483 ? 13.458 27.128 31.657 1.00 51.72 483 VAL A C 1
ATOM 3743 O O . VAL A 1 483 ? 12.829 27.215 32.712 1.00 51.72 483 VAL A O 1
ATOM 3746 N N . ALA A 1 484 ? 14.623 27.758 31.480 1.00 53.94 484 ALA A N 1
ATOM 3747 C CA . ALA A 1 484 ? 15.197 28.646 32.489 1.00 53.94 484 ALA A CA 1
ATOM 3748 C C . ALA A 1 484 ? 14.302 29.877 32.741 1.00 53.94 484 ALA A C 1
ATOM 3750 O O . ALA A 1 484 ? 14.124 30.280 33.894 1.00 53.94 484 ALA A O 1
ATOM 3751 N N . ASN A 1 485 ? 13.678 30.423 31.689 1.00 58.06 485 ASN A N 1
ATOM 3752 C CA . ASN A 1 485 ? 12.698 31.509 31.796 1.00 58.06 485 ASN A CA 1
ATOM 3753 C C . ASN A 1 485 ? 11.422 31.071 32.541 1.00 58.06 485 ASN A C 1
ATOM 3755 O O . ASN A 1 485 ? 10.995 31.765 33.463 1.00 58.06 485 ASN A O 1
ATOM 3759 N N . LEU A 1 486 ? 10.855 29.899 32.225 1.00 60.78 486 LEU A N 1
ATOM 3760 C CA . LEU A 1 486 ? 9.688 29.332 32.921 1.00 60.78 486 LEU A CA 1
ATOM 3761 C C . LEU A 1 486 ? 9.958 29.057 34.405 1.00 60.78 486 LEU A C 1
ATOM 3763 O O . LEU A 1 486 ? 9.180 29.474 35.266 1.00 60.78 486 LEU A O 1
ATOM 3767 N N . LEU A 1 487 ? 11.089 28.421 34.727 1.00 61.66 487 LEU A N 1
ATOM 3768 C CA . LEU A 1 487 ? 11.514 28.209 36.115 1.00 61.66 487 LEU A CA 1
ATOM 3769 C C . LEU A 1 487 ? 11.752 29.552 36.826 1.00 61.66 487 LEU A C 1
ATOM 3771 O O . LEU A 1 487 ? 11.433 29.701 38.006 1.00 61.66 487 LEU A O 1
ATOM 3775 N N . GLY A 1 488 ? 12.213 30.565 36.086 1.00 61.16 488 GLY A N 1
ATOM 3776 C CA . GLY A 1 488 ? 12.341 31.958 36.509 1.00 61.16 488 GLY A CA 1
ATOM 3777 C C . GLY A 1 488 ? 11.036 32.637 36.953 1.00 61.16 488 GLY A C 1
ATOM 3778 O O . GLY A 1 488 ? 11.097 33.614 37.709 1.00 61.16 488 GLY A O 1
ATOM 3779 N N . LEU A 1 489 ? 9.866 32.116 36.567 1.00 67.38 489 LEU A N 1
ATOM 3780 C CA . LEU A 1 489 ? 8.546 32.663 36.912 1.00 67.38 489 LEU A CA 1
ATOM 3781 C C . LEU A 1 489 ? 7.923 32.051 38.183 1.00 67.38 489 LEU A C 1
ATOM 3783 O O . LEU A 1 489 ? 6.927 32.601 38.674 1.00 67.38 489 LEU A O 1
ATOM 3787 N N . LEU A 1 490 ? 8.518 30.974 38.716 1.00 69.19 490 LEU A N 1
ATOM 3788 C CA . LEU A 1 490 ? 8.120 30.260 39.943 1.00 69.19 490 LEU A CA 1
ATOM 3789 C C . LEU A 1 490 ? 8.845 30.788 41.195 1.00 69.19 490 LEU A C 1
ATOM 3791 O O . LEU A 1 490 ? 9.868 31.473 41.085 1.00 69.19 490 LEU A O 1
ATOM 3795 N N . ILE A 1 491 ? 8.340 30.483 42.394 1.00 72.44 491 ILE A N 1
ATOM 3796 C CA . ILE A 1 491 ? 8.921 30.933 43.676 1.00 72.44 491 ILE A CA 1
ATOM 3797 C C . ILE A 1 491 ? 10.186 30.101 44.003 1.00 72.44 491 ILE A C 1
ATOM 3799 O O . ILE A 1 491 ? 10.227 28.923 43.653 1.00 72.44 491 ILE A O 1
ATOM 3803 N N . PRO A 1 492 ? 11.232 30.652 44.664 1.00 58.97 492 PRO A N 1
ATOM 3804 C CA . PRO A 1 492 ? 12.475 29.917 44.951 1.00 58.97 492 PRO A CA 1
ATOM 3805 C C . PRO A 1 492 ? 12.281 28.565 45.657 1.00 58.97 492 PRO A C 1
ATOM 3807 O O . PRO A 1 492 ? 12.890 27.580 45.257 1.00 58.97 492 PRO A O 1
ATOM 3810 N N . GLU A 1 493 ? 11.365 28.488 46.627 1.00 62.22 493 GLU A N 1
ATOM 3811 C CA . GLU A 1 493 ? 11.044 27.243 47.345 1.00 62.22 493 GLU A CA 1
ATOM 3812 C C . GLU A 1 493 ? 10.459 26.151 46.427 1.00 62.22 493 GLU A C 1
ATOM 3814 O O . GLU A 1 493 ? 10.678 24.959 46.644 1.00 62.22 493 GLU A O 1
ATOM 3819 N N . GLU A 1 494 ? 9.736 26.544 45.374 1.00 60.00 494 GLU A N 1
ATOM 3820 C CA . GLU A 1 494 ? 9.176 25.628 44.375 1.00 60.00 494 GLU A CA 1
ATOM 3821 C C . GLU A 1 494 ? 10.270 25.129 43.417 1.00 60.00 494 GLU A C 1
ATOM 3823 O O . GLU A 1 494 ? 10.278 23.953 43.060 1.00 60.00 494 GLU A O 1
ATOM 3828 N N . ARG A 1 495 ? 11.246 25.982 43.065 1.00 60.31 495 ARG A N 1
ATOM 3829 C CA . ARG A 1 495 ? 12.409 25.605 42.234 1.00 60.31 495 ARG A CA 1
ATOM 3830 C C . ARG A 1 495 ? 13.286 24.574 42.933 1.00 60.31 495 ARG A C 1
ATOM 3832 O O . ARG A 1 495 ? 13.643 23.567 42.332 1.00 60.31 495 ARG A O 1
ATOM 3839 N N . ASP A 1 496 ? 13.571 24.779 44.216 1.00 57.38 496 ASP A N 1
ATOM 3840 C CA . ASP A 1 496 ? 14.390 23.853 45.009 1.00 57.38 496 ASP A CA 1
ATOM 3841 C C . ASP A 1 496 ? 13.710 22.479 45.172 1.00 57.38 496 ASP A C 1
ATOM 3843 O O . ASP A 1 496 ? 14.368 21.431 45.173 1.00 57.38 496 ASP A O 1
ATOM 3847 N N . ARG A 1 497 ? 12.371 22.453 45.220 1.00 56.53 497 ARG A N 1
ATOM 3848 C CA . ARG A 1 497 ? 11.574 21.216 45.164 1.00 56.53 497 ARG A CA 1
ATOM 3849 C C . ARG A 1 497 ? 11.701 20.491 43.823 1.00 56.53 497 ARG A C 1
ATOM 3851 O O . ARG A 1 497 ? 11.843 19.270 43.807 1.00 56.53 497 ARG A O 1
ATOM 3858 N N . LEU A 1 498 ? 11.699 21.231 42.717 1.00 54.59 498 LEU A N 1
ATOM 3859 C CA . LEU A 1 498 ? 11.854 20.693 41.361 1.00 54.59 498 LEU A CA 1
ATOM 3860 C C . LEU A 1 498 ? 13.275 20.171 41.090 1.00 54.59 498 LEU A C 1
ATOM 3862 O O . LEU A 1 498 ? 13.439 19.190 40.375 1.00 54.59 498 LEU A O 1
ATOM 3866 N N . HIS A 1 499 ? 14.301 20.772 41.701 1.00 52.06 499 HIS A N 1
ATOM 3867 C CA . HIS A 1 499 ? 15.696 20.324 41.587 1.00 52.06 499 HIS A CA 1
ATOM 3868 C C . HIS A 1 499 ? 16.019 19.062 42.409 1.00 52.06 499 HIS A C 1
ATOM 3870 O O . HIS A 1 499 ? 17.005 18.378 42.125 1.00 52.06 499 HIS A O 1
ATOM 3876 N N . SER A 1 500 ? 15.213 18.745 43.428 1.00 49.91 500 SER A N 1
ATOM 3877 C CA . SER A 1 500 ? 15.447 17.631 44.361 1.00 49.91 500 SER A CA 1
ATOM 3878 C C . SER A 1 500 ? 14.618 16.370 44.073 1.00 49.91 500 SER A C 1
ATOM 3880 O O . SER A 1 500 ? 14.891 15.322 44.660 1.00 49.91 500 SER A O 1
ATOM 3882 N N . THR A 1 501 ? 13.638 16.435 43.166 1.00 48.72 501 THR A N 1
ATOM 3883 C CA . THR A 1 501 ? 12.701 15.339 42.852 1.00 48.72 501 THR A CA 1
ATOM 3884 C C . THR A 1 501 ? 12.710 14.974 41.358 1.00 48.72 501 THR A C 1
ATOM 3886 O O . THR A 1 501 ? 13.398 15.611 40.564 1.00 48.72 501 THR A O 1
ATOM 3889 N N . LEU A 1 502 ? 12.025 13.886 40.975 1.00 48.75 502 LEU A N 1
ATOM 3890 C CA . LEU A 1 502 ? 11.835 13.505 39.564 1.00 48.75 502 LEU A CA 1
ATOM 3891 C C . LEU A 1 502 ? 11.147 14.652 38.792 1.00 48.75 502 LEU A C 1
ATOM 3893 O O . LEU A 1 502 ? 10.314 15.344 39.382 1.00 48.75 502 LEU A O 1
ATOM 3897 N N . PRO A 1 503 ? 11.457 14.859 37.498 1.00 52.19 503 PRO A N 1
ATOM 3898 C CA . PRO A 1 503 ? 10.874 15.956 36.730 1.00 52.19 503 PRO A CA 1
ATOM 3899 C C . PRO A 1 503 ? 9.334 15.841 36.676 1.00 52.19 503 PRO A C 1
ATOM 3901 O O . PRO A 1 503 ? 8.821 14.747 36.431 1.00 52.19 503 PRO A O 1
ATOM 3904 N N . PRO A 1 504 ? 8.578 16.938 36.891 1.00 55.12 504 PRO A N 1
ATOM 3905 C CA . PRO A 1 504 ? 7.119 16.923 36.800 1.00 55.12 504 PRO A CA 1
ATOM 3906 C C . PRO A 1 504 ? 6.634 16.554 35.401 1.00 55.12 504 PRO A C 1
ATOM 3908 O O . PRO A 1 504 ? 7.256 16.921 34.402 1.00 55.12 504 PRO A O 1
ATOM 3911 N N . HIS A 1 505 ? 5.455 15.933 35.320 1.00 54.78 505 HIS A N 1
ATOM 3912 C CA . HIS A 1 505 ? 4.865 15.507 34.049 1.00 54.78 505 HIS A CA 1
ATOM 3913 C C . HIS A 1 505 ? 4.717 16.649 33.031 1.00 54.78 505 HIS A C 1
ATOM 3915 O O . HIS A 1 505 ? 5.075 16.474 31.867 1.00 54.78 505 HIS A O 1
ATOM 3921 N N . TRP A 1 506 ? 4.299 17.843 33.460 1.00 62.53 506 TRP A N 1
ATOM 3922 C CA . TRP A 1 506 ? 4.184 19.005 32.570 1.00 62.53 506 TRP A CA 1
ATOM 3923 C C . TRP A 1 506 ? 5.534 19.430 31.969 1.00 62.53 506 TRP A C 1
ATOM 3925 O O . TRP A 1 506 ? 5.591 19.832 30.812 1.00 62.53 506 TRP A O 1
ATOM 3935 N N . LEU A 1 507 ? 6.632 19.287 32.721 1.00 56.19 507 LEU A N 1
ATOM 3936 C CA . LEU A 1 507 ? 7.981 19.637 32.271 1.00 56.19 507 LEU A CA 1
ATOM 3937 C C . LEU A 1 507 ? 8.514 18.599 31.277 1.00 56.19 507 LEU A C 1
ATOM 3939 O O . LEU A 1 507 ? 9.102 18.969 30.267 1.00 56.19 507 LEU A O 1
ATOM 3943 N N . SER A 1 508 ? 8.253 17.311 31.528 1.00 55.50 508 SER A N 1
ATOM 3944 C CA . SER A 1 508 ? 8.604 16.230 30.594 1.00 55.50 508 SER A CA 1
ATOM 3945 C C . SER A 1 508 ? 7.861 16.333 29.256 1.00 55.50 508 SER A C 1
ATOM 3947 O O . SER A 1 508 ? 8.439 16.037 28.215 1.00 55.50 508 SER A O 1
ATOM 3949 N N . ARG A 1 509 ? 6.606 16.808 29.274 1.00 55.62 509 ARG A N 1
ATOM 3950 C CA . ARG A 1 509 ? 5.790 17.031 28.073 1.00 55.62 509 ARG A CA 1
ATOM 3951 C C . ARG A 1 509 ? 6.231 18.267 27.302 1.00 55.62 509 ARG A C 1
ATOM 3953 O O . ARG A 1 509 ? 6.459 18.173 26.109 1.00 55.62 509 ARG A O 1
ATOM 3960 N N . LEU A 1 510 ? 6.447 19.390 27.985 1.00 54.62 510 LEU A N 1
ATOM 3961 C CA . LEU A 1 510 ? 6.964 20.608 27.353 1.00 54.62 510 LEU A CA 1
ATOM 3962 C C . LEU A 1 510 ? 8.351 20.421 26.729 1.00 54.62 510 LEU A C 1
ATOM 3964 O O . LEU A 1 510 ? 8.661 21.064 25.735 1.00 54.62 510 LEU A O 1
ATOM 3968 N N . ALA A 1 511 ? 9.183 19.550 27.303 1.00 51.19 511 ALA A N 1
ATOM 3969 C CA . ALA A 1 511 ? 10.496 19.227 26.756 1.00 51.19 511 ALA A CA 1
ATOM 3970 C C . ALA A 1 511 ? 10.447 18.279 25.542 1.00 51.19 511 ALA A C 1
ATOM 3972 O O . ALA A 1 511 ? 11.471 18.089 24.891 1.00 51.19 511 ALA A O 1
ATOM 3973 N N . ALA A 1 512 ? 9.288 17.674 25.257 1.00 50.03 512 ALA A N 1
ATOM 3974 C CA . ALA A 1 512 ? 9.052 16.851 24.073 1.00 50.03 512 ALA A CA 1
ATOM 3975 C C . ALA A 1 512 ? 8.510 17.660 22.872 1.00 50.03 512 ALA A C 1
ATOM 3977 O O . ALA A 1 512 ? 8.474 17.124 21.769 1.00 50.03 512 ALA A O 1
ATOM 3978 N N . GLU A 1 513 ? 8.120 18.927 23.073 1.00 49.94 513 GLU A N 1
ATOM 3979 C CA . GLU A 1 513 ? 7.499 19.808 22.066 1.00 49.94 513 GLU A CA 1
ATOM 3980 C C . GLU A 1 513 ? 8.471 20.905 21.553 1.00 49.94 513 GLU A C 1
ATOM 3982 O O . GLU A 1 513 ? 9.494 21.196 22.177 1.00 49.94 513 GLU A O 1
ATOM 3987 N N . GLU A 1 514 ? 8.181 21.543 20.405 1.00 51.47 514 GLU A N 1
ATOM 3988 C CA . GLU A 1 514 ? 9.064 22.562 19.790 1.00 51.47 514 GLU A CA 1
ATOM 3989 C C . GLU A 1 514 ? 9.112 23.899 20.586 1.00 51.47 514 GLU A C 1
ATOM 3991 O O . GLU A 1 514 ? 8.123 24.342 21.166 1.00 51.47 514 GLU A O 1
ATOM 3996 N N . ALA A 1 515 ? 10.230 24.645 20.511 1.00 51.50 515 ALA A N 1
ATOM 3997 C CA . ALA A 1 515 ? 10.466 25.936 21.197 1.00 51.50 515 ALA A CA 1
ATOM 3998 C C . ALA A 1 515 ? 9.329 27.007 21.191 1.00 51.50 515 ALA A C 1
ATOM 4000 O O . ALA A 1 515 ? 9.180 27.713 22.194 1.00 51.50 515 ALA A O 1
ATOM 4001 N N . PRO A 1 516 ? 8.499 27.196 20.137 1.00 55.06 516 PRO A N 1
ATOM 4002 C CA . PRO A 1 516 ? 7.435 28.207 20.153 1.00 55.06 516 PRO A CA 1
ATOM 4003 C C . PRO A 1 516 ? 6.280 27.917 21.130 1.00 55.06 516 PRO A C 1
ATOM 4005 O O . PRO A 1 516 ? 5.603 28.863 21.544 1.00 55.06 516 PRO A O 1
ATOM 4008 N N . SER A 1 517 ? 6.041 26.662 21.528 1.00 58.06 517 SER A N 1
ATOM 4009 C CA . SER A 1 517 ? 4.982 26.312 22.492 1.00 58.06 517 SER A CA 1
ATOM 4010 C C . SER A 1 517 ? 5.354 26.748 23.917 1.00 58.06 517 SER A C 1
ATOM 4012 O O . SER A 1 517 ? 4.532 27.331 24.633 1.00 58.06 517 SER A O 1
ATOM 4014 N N . LEU A 1 518 ? 6.633 26.600 24.281 1.00 60.88 518 LEU A N 1
ATOM 4015 C CA . LEU A 1 518 ? 7.227 27.077 25.535 1.00 60.88 518 LEU A CA 1
ATOM 4016 C C . LEU A 1 518 ? 7.077 28.595 25.705 1.00 60.88 518 LEU A C 1
ATOM 4018 O O . LEU A 1 518 ? 6.679 29.059 26.775 1.00 60.88 518 LEU A O 1
ATOM 4022 N N . GLY A 1 519 ? 7.319 29.371 24.642 1.00 63.09 519 GLY A N 1
ATOM 4023 C CA . GLY A 1 519 ? 7.137 30.827 24.655 1.00 63.09 519 GLY A CA 1
ATOM 4024 C C . GLY A 1 519 ? 5.683 31.250 24.903 1.00 63.09 519 GLY A C 1
ATOM 4025 O O . GLY A 1 519 ? 5.419 32.176 25.675 1.00 63.09 519 GLY A O 1
ATOM 4026 N N . LYS A 1 520 ? 4.717 30.532 24.317 1.00 69.38 520 LYS A N 1
ATOM 4027 C CA . LYS A 1 520 ? 3.280 30.789 24.513 1.00 69.38 520 LYS A CA 1
ATOM 4028 C C . LYS A 1 520 ? 2.835 30.464 25.936 1.00 69.38 520 LYS A C 1
ATOM 4030 O O . LYS A 1 520 ? 2.157 31.284 26.559 1.00 69.38 520 LYS A O 1
ATOM 4035 N N . VAL A 1 521 ? 3.275 29.329 26.480 1.00 70.56 521 VAL A N 1
ATOM 4036 C CA . VAL A 1 521 ? 3.001 28.927 27.868 1.00 70.56 521 VAL A CA 1
ATOM 4037 C C . VAL A 1 521 ? 3.616 29.921 28.854 1.00 70.56 521 VAL A C 1
ATOM 4039 O O . VAL A 1 521 ? 2.917 30.389 29.753 1.00 70.56 521 VAL A O 1
ATOM 4042 N N . ALA A 1 522 ? 4.872 30.330 28.645 1.00 70.50 522 ALA A N 1
ATOM 4043 C CA . ALA A 1 522 ? 5.526 31.357 29.454 1.00 70.50 522 ALA A CA 1
ATOM 4044 C C . ALA A 1 522 ? 4.746 32.684 29.430 1.00 70.50 522 ALA A C 1
ATOM 4046 O O . ALA A 1 522 ? 4.457 33.251 30.485 1.00 70.50 522 ALA A O 1
ATOM 4047 N N . SER A 1 523 ? 4.301 33.130 28.250 1.00 74.38 523 SER A N 1
ATOM 4048 C CA . SER A 1 523 ? 3.512 34.362 28.103 1.00 74.38 523 SER A CA 1
ATOM 4049 C C . SER A 1 523 ? 2.137 34.300 28.791 1.00 74.38 523 SER A C 1
ATOM 4051 O O . SER A 1 523 ? 1.644 35.308 29.305 1.00 74.38 523 SER A O 1
ATOM 4053 N N . ALA A 1 524 ? 1.498 33.125 28.829 1.00 73.25 524 ALA A N 1
ATOM 4054 C CA . ALA A 1 524 ? 0.229 32.917 29.522 1.00 73.25 524 ALA A CA 1
ATOM 4055 C C . ALA A 1 524 ? 0.423 32.894 31.048 1.00 73.25 524 ALA A C 1
ATOM 4057 O O . ALA A 1 524 ? -0.357 33.502 31.782 1.00 73.25 524 ALA A O 1
ATOM 4058 N N . LEU A 1 525 ? 1.507 32.275 31.522 1.00 77.19 525 LEU A N 1
ATOM 4059 C CA . LEU A 1 525 ? 1.907 32.266 32.931 1.00 77.19 525 LEU A CA 1
ATOM 4060 C C . LEU A 1 525 ? 2.236 33.651 33.479 1.00 77.19 525 LEU A C 1
ATOM 4062 O O . LEU A 1 525 ? 1.890 33.966 34.619 1.00 77.19 525 LEU A O 1
ATOM 4066 N N . GLU A 1 526 ? 2.893 34.489 32.680 1.00 77.25 526 GLU A N 1
ATOM 4067 C CA . GLU A 1 526 ? 3.183 35.874 33.053 1.00 77.25 526 GLU A CA 1
ATOM 4068 C C . GLU A 1 526 ? 1.909 36.679 33.311 1.00 77.25 526 GLU A C 1
ATOM 4070 O O . GLU A 1 526 ? 1.882 37.508 34.226 1.00 77.25 526 GLU A O 1
ATOM 4075 N N . LYS A 1 527 ? 0.836 36.386 32.565 1.00 77.94 527 LYS A N 1
ATOM 4076 C CA . LYS A 1 527 ? -0.474 37.026 32.726 1.00 77.94 527 LYS A CA 1
ATOM 4077 C C . LYS A 1 527 ? -1.181 36.607 34.017 1.00 77.94 527 LYS A C 1
ATOM 4079 O O . LYS A 1 527 ? -2.072 37.335 34.445 1.00 77.94 527 LYS A O 1
ATOM 4084 N N . VAL A 1 528 ? -0.796 35.507 34.675 1.00 77.88 528 VAL A N 1
ATOM 4085 C CA . VAL A 1 528 ? -1.335 35.117 35.992 1.00 77.88 528 VAL A CA 1
ATOM 4086 C C . VAL A 1 528 ? -0.722 36.005 37.082 1.00 77.88 528 VAL A C 1
ATOM 4088 O O . VAL A 1 528 ? 0.486 35.958 37.347 1.00 77.88 528 VAL A O 1
ATOM 4091 N N . GLN A 1 529 ? -1.558 36.831 37.719 1.00 72.31 529 GLN A N 1
ATOM 4092 C CA . GLN A 1 529 ? -1.135 37.903 38.630 1.00 72.31 529 GLN A CA 1
ATOM 4093 C C . GLN A 1 529 ? -0.546 37.369 39.945 1.00 72.31 529 GLN A C 1
ATOM 4095 O O . GLN A 1 529 ? 0.403 37.942 40.484 1.00 72.31 529 GLN A O 1
ATOM 4100 N N . THR A 1 530 ? -1.070 36.256 40.464 1.00 75.06 530 THR A N 1
ATOM 4101 C CA . THR A 1 530 ? -0.630 35.667 41.736 1.00 75.06 530 THR A CA 1
ATOM 4102 C C . THR A 1 530 ? 0.454 34.612 41.514 1.00 75.06 530 THR A C 1
ATOM 4104 O O . THR A 1 530 ? 0.189 33.547 40.960 1.00 75.06 530 THR A O 1
ATOM 4107 N N . ARG A 1 531 ? 1.681 34.876 41.992 1.00 70.00 531 ARG A N 1
ATOM 4108 C CA . ARG A 1 531 ? 2.843 33.986 41.779 1.00 70.00 531 ARG A CA 1
ATOM 4109 C C . ARG A 1 531 ? 2.688 32.586 42.380 1.00 70.00 531 ARG A C 1
ATOM 4111 O O . ARG A 1 531 ? 3.126 31.637 41.752 1.00 70.00 531 ARG A O 1
ATOM 4118 N N . SER A 1 532 ? 2.027 32.445 43.528 1.00 68.31 532 SER A N 1
ATOM 4119 C CA . SER A 1 532 ? 1.810 31.146 44.189 1.00 68.31 532 SER A CA 1
ATOM 4120 C C . SER A 1 532 ? 0.785 30.240 43.492 1.00 68.31 532 SER A C 1
ATOM 4122 O O . SER A 1 532 ? 0.685 29.066 43.824 1.00 68.31 532 SER A O 1
ATOM 4124 N N . LEU A 1 533 ? 0.012 30.759 42.530 1.00 70.56 533 LEU A N 1
ATOM 4125 C CA . LEU A 1 533 ? -0.955 29.970 41.752 1.00 70.56 533 LEU A CA 1
ATOM 4126 C C . LEU A 1 533 ? -0.379 29.478 40.416 1.00 70.56 533 LEU A C 1
ATOM 4128 O O . LEU A 1 533 ? -1.030 28.712 39.712 1.00 70.56 533 LEU A O 1
ATOM 4132 N N . ARG A 1 534 ? 0.842 29.897 40.065 1.00 77.75 534 ARG A N 1
ATOM 4133 C CA . ARG A 1 534 ? 1.481 29.596 38.777 1.00 77.75 534 ARG A CA 1
ATOM 4134 C C . ARG A 1 534 ? 1.868 28.129 38.632 1.00 77.75 534 ARG A C 1
ATOM 4136 O O . ARG A 1 534 ? 1.647 27.562 37.568 1.00 77.75 534 ARG A O 1
ATOM 4143 N N . LEU A 1 535 ? 2.370 27.508 39.702 1.00 72.62 535 LEU A N 1
ATOM 4144 C CA . LEU A 1 535 ? 2.648 26.070 39.720 1.00 72.62 535 LEU A CA 1
ATOM 4145 C C . LEU A 1 535 ? 1.354 25.256 39.563 1.00 72.62 535 LEU A C 1
ATOM 4147 O O . LEU A 1 535 ? 1.291 24.338 38.755 1.00 72.62 535 LEU A O 1
ATOM 4151 N N . ARG A 1 536 ? 0.281 25.665 40.250 1.00 73.69 536 ARG A N 1
ATOM 4152 C CA . ARG A 1 536 ? -1.037 25.025 40.149 1.00 73.69 536 ARG A CA 1
ATOM 4153 C C . ARG A 1 536 ? -1.656 25.159 38.753 1.00 73.69 536 ARG A C 1
ATOM 4155 O O . ARG A 1 536 ? -2.231 24.201 38.252 1.00 73.69 536 ARG A O 1
ATOM 4162 N N . PHE A 1 537 ? -1.517 26.321 38.116 1.00 75.44 537 PHE A N 1
ATOM 4163 C CA . PHE A 1 537 ? -1.951 26.538 36.732 1.00 75.44 537 PHE A CA 1
ATOM 4164 C C . PHE A 1 537 ? -1.171 25.650 35.747 1.00 75.44 537 PHE A C 1
ATOM 4166 O O . PHE A 1 537 ? -1.760 25.077 34.831 1.00 75.44 537 PHE A O 1
ATOM 4173 N N . LEU A 1 538 ? 0.140 25.484 35.962 1.00 71.69 538 LEU A N 1
ATOM 4174 C CA . LEU A 1 538 ? 0.976 24.567 35.182 1.00 71.69 538 LEU A CA 1
ATOM 4175 C C . LEU A 1 538 ? 0.528 23.109 35.317 1.00 71.69 538 LEU A C 1
ATOM 4177 O O . LEU A 1 538 ? 0.417 22.404 34.318 1.00 71.69 538 LEU A O 1
ATOM 4181 N N . GLU A 1 539 ? 0.244 22.674 36.540 1.00 69.75 539 GLU A N 1
ATOM 4182 C CA . GLU A 1 539 ? -0.128 21.290 36.836 1.00 69.75 539 GLU A CA 1
ATOM 4183 C C . GLU A 1 539 ? -1.555 20.947 36.388 1.00 69.75 539 GLU A C 1
ATOM 4185 O O . GLU A 1 539 ? -1.769 19.884 35.814 1.00 69.75 539 GLU A O 1
ATOM 4190 N N . ASN A 1 540 ? -2.523 21.844 36.602 1.00 69.81 540 ASN A N 1
ATOM 4191 C CA . ASN A 1 540 ? -3.947 21.514 36.462 1.00 69.81 540 ASN A CA 1
ATOM 4192 C C . ASN A 1 540 ? -4.614 22.076 35.203 1.00 69.81 540 ASN A C 1
ATOM 4194 O O . ASN A 1 540 ? -5.723 21.662 34.875 1.00 69.81 540 ASN A O 1
ATOM 4198 N N . VAL A 1 541 ? -3.979 23.022 34.507 1.00 68.44 541 VAL A N 1
ATOM 4199 C CA . VAL A 1 541 ? -4.520 23.603 33.269 1.00 68.44 541 VAL A CA 1
ATOM 4200 C C . VAL A 1 541 ? -3.571 23.359 32.110 1.00 68.44 541 VAL A C 1
ATOM 4202 O O . VAL A 1 541 ? -3.986 22.801 31.106 1.00 68.44 541 VAL A O 1
ATOM 4205 N N . VAL A 1 542 ? -2.291 23.707 32.233 1.00 69.56 542 VAL A N 1
ATOM 4206 C CA . VAL A 1 542 ? -1.345 23.566 31.113 1.00 69.56 542 VAL A CA 1
ATOM 4207 C C . VAL A 1 542 ? -1.052 22.098 30.797 1.00 69.56 542 VAL A C 1
ATOM 4209 O O . VAL A 1 542 ? -1.070 21.736 29.625 1.00 69.56 542 VAL A O 1
ATOM 4212 N N . ALA A 1 543 ? -0.840 21.245 31.807 1.00 67.81 543 ALA A N 1
ATOM 4213 C CA . ALA A 1 543 ? -0.564 19.825 31.572 1.00 67.81 543 ALA A CA 1
ATOM 4214 C C . ALA A 1 543 ? -1.711 19.105 30.828 1.00 67.81 543 ALA A C 1
ATOM 4216 O O . ALA A 1 543 ? -1.429 18.501 29.796 1.00 67.81 543 ALA A O 1
ATOM 4217 N N . PRO A 1 544 ? -2.993 19.228 31.237 1.00 61.25 544 PRO A N 1
ATOM 4218 C CA . PRO A 1 544 ? -4.097 18.593 30.507 1.00 61.25 544 PRO A CA 1
ATOM 4219 C C . PRO A 1 544 ? -4.355 19.199 29.118 1.00 61.25 544 PRO A C 1
ATOM 4221 O O . PRO A 1 544 ? -4.734 18.495 28.190 1.00 61.25 544 PRO A O 1
ATOM 4224 N N . VAL A 1 545 ? -4.143 20.509 28.944 1.00 64.75 545 VAL A N 1
ATOM 4225 C CA . VAL A 1 545 ? -4.311 21.190 27.644 1.00 64.75 545 VAL A CA 1
ATOM 4226 C C . VAL A 1 545 ? -3.258 20.708 26.640 1.00 64.75 545 VAL A C 1
ATOM 4228 O O . VAL A 1 545 ? -3.586 20.519 25.473 1.00 64.75 545 VAL A O 1
ATOM 4231 N N . LEU A 1 546 ? -2.018 20.489 27.091 1.00 63.62 546 LEU A N 1
ATOM 4232 C CA . LEU A 1 546 ? -0.936 19.913 26.283 1.00 63.62 546 LEU A CA 1
ATOM 4233 C C . LEU A 1 546 ? -1.161 18.429 25.953 1.00 63.62 546 LEU A C 1
ATOM 4235 O O . LEU A 1 546 ? -0.647 17.954 24.950 1.00 63.62 546 LEU A O 1
ATOM 4239 N N . GLU A 1 547 ? -1.911 17.691 26.777 1.00 61.72 547 GLU A N 1
ATOM 4240 C CA . GLU A 1 547 ? -2.271 16.297 26.480 1.00 61.72 547 GLU A CA 1
ATOM 4241 C C . GLU A 1 547 ? -3.350 16.179 25.392 1.00 61.72 547 GLU A C 1
ATOM 4243 O O . GLU A 1 547 ? -3.357 15.205 24.640 1.00 61.72 547 GLU A O 1
ATOM 4248 N N . GLU A 1 548 ? -4.252 17.160 25.292 1.00 55.53 548 GLU A N 1
ATOM 4249 C CA . GLU A 1 548 ? -5.473 17.059 24.478 1.00 55.53 548 GLU A CA 1
ATOM 4250 C C . GLU A 1 548 ? -5.468 17.936 23.209 1.00 55.53 548 GLU A C 1
ATOM 4252 O O . GLU A 1 548 ? -6.200 17.648 22.257 1.00 55.53 548 GLU A O 1
ATOM 4257 N N . LEU A 1 549 ? -4.667 19.008 23.153 1.00 54.94 549 LEU A N 1
ATOM 4258 C CA . LEU A 1 549 ? -4.568 19.897 21.988 1.00 54.94 549 LEU A CA 1
ATOM 4259 C C . LEU A 1 549 ? -3.198 19.824 21.320 1.00 54.94 549 LEU A C 1
ATOM 4261 O O . LEU A 1 549 ? -2.170 19.734 21.977 1.00 54.94 549 LEU A O 1
ATOM 4265 N N . ASN A 1 550 ? -3.199 19.974 19.994 1.00 55.38 550 ASN A N 1
ATOM 4266 C CA . ASN A 1 550 ? -1.974 20.154 19.224 1.00 55.38 550 ASN A CA 1
ATOM 4267 C C . ASN A 1 550 ? -1.366 21.536 19.542 1.00 55.38 550 ASN A C 1
ATOM 4269 O O . ASN A 1 550 ? -2.020 22.572 19.366 1.00 55.38 550 ASN A O 1
ATOM 4273 N N . ASP A 1 551 ? -0.122 21.539 20.004 1.00 55.38 551 ASP A N 1
ATOM 4274 C CA . ASP A 1 551 ? 0.637 22.660 20.574 1.00 55.38 551 ASP A CA 1
ATOM 4275 C C . ASP A 1 551 ? 0.942 23.794 19.565 1.00 55.38 551 ASP A C 1
ATOM 4277 O O . ASP A 1 551 ? 1.245 24.933 19.942 1.00 55.38 551 ASP A O 1
ATOM 4281 N N . ARG A 1 552 ? 0.782 23.518 18.262 1.00 49.62 552 ARG A N 1
ATOM 4282 C CA . ARG A 1 552 ? 1.006 24.469 17.152 1.00 49.62 552 ARG A CA 1
ATOM 4283 C C . ARG A 1 552 ? -0.214 25.315 16.754 1.00 49.62 552 ARG A C 1
ATOM 4285 O O . ARG A 1 552 ? -0.071 26.218 15.931 1.00 49.62 552 ARG A O 1
ATOM 4292 N N . GLY A 1 553 ? -1.409 25.052 17.292 1.00 55.34 553 GLY A N 1
ATOM 4293 C CA . GLY A 1 553 ? -2.651 25.727 16.873 1.00 55.34 553 GLY A CA 1
ATOM 4294 C C . GLY A 1 553 ? -2.866 27.128 17.475 1.00 55.34 553 GLY A C 1
ATOM 4295 O O . GLY A 1 553 ? -2.537 27.364 18.633 1.00 55.34 553 GLY A O 1
ATOM 4296 N N . GLU A 1 554 ? -3.497 28.055 16.736 1.00 56.19 554 GLU A N 1
ATOM 4297 C CA . GLU A 1 554 ? -3.965 29.359 17.277 1.00 56.19 554 GLU A CA 1
ATOM 4298 C C . GLU A 1 554 ? -4.950 29.168 18.448 1.00 56.19 554 GLU A C 1
ATOM 4300 O O . GLU A 1 554 ? -4.926 29.904 19.433 1.00 56.19 554 GLU A O 1
ATOM 4305 N N . VAL A 1 555 ? -5.728 28.082 18.396 1.00 56.06 555 VAL A N 1
ATOM 4306 C CA . VAL A 1 555 ? -6.684 27.660 19.431 1.00 56.06 555 VAL A CA 1
ATOM 4307 C C . VAL A 1 555 ? -6.001 27.371 20.774 1.00 56.06 555 VAL A C 1
ATOM 4309 O O . VAL A 1 555 ? -6.572 27.654 21.825 1.00 56.06 555 VAL A O 1
ATOM 4312 N N . PHE A 1 556 ? -4.772 26.844 20.760 1.00 64.44 556 PHE A N 1
ATOM 4313 C CA . PHE A 1 556 ? -4.005 26.555 21.975 1.00 64.44 556 PHE A CA 1
ATOM 4314 C C . PHE A 1 556 ? -3.637 27.850 22.719 1.00 64.44 556 PHE A C 1
ATOM 4316 O O . PHE A 1 556 ? -3.807 27.958 23.933 1.00 64.44 556 PHE A O 1
ATOM 4323 N N . GLU A 1 557 ? -3.207 28.879 21.986 1.00 68.19 557 GLU A N 1
ATOM 4324 C CA . GLU A 1 557 ? -2.822 30.174 22.554 1.00 68.19 557 GLU A CA 1
ATOM 4325 C C . GLU A 1 557 ? -4.031 30.992 23.035 1.00 68.19 557 GLU A C 1
ATOM 4327 O O . GLU A 1 557 ? -4.015 31.553 24.137 1.00 68.19 557 GLU A O 1
ATOM 4332 N N . GLU A 1 558 ? -5.110 31.026 22.252 1.00 66.50 558 GLU A N 1
ATOM 4333 C CA . GLU A 1 558 ? -6.368 31.676 22.637 1.00 66.50 558 GLU A CA 1
ATOM 4334 C C . GLU A 1 558 ? -6.969 31.041 23.895 1.00 66.50 558 GLU A C 1
ATOM 4336 O O . GLU A 1 558 ? -7.443 31.741 24.793 1.00 66.50 558 GLU A O 1
ATOM 4341 N N . TYR A 1 559 ? -6.886 29.716 24.009 1.00 66.75 559 TYR A N 1
ATOM 4342 C CA . TYR A 1 559 ? -7.396 29.007 25.171 1.00 66.75 559 TYR A CA 1
ATOM 4343 C C . TYR A 1 559 ? -6.547 29.256 26.426 1.00 66.75 559 TYR A C 1
ATOM 4345 O O . TYR A 1 559 ? -7.096 29.564 27.485 1.00 66.75 559 TYR A O 1
ATOM 4353 N N . LEU A 1 560 ? -5.213 29.200 26.325 1.00 71.62 560 LEU A N 1
ATOM 4354 C CA . LEU A 1 560 ? -4.320 29.493 27.453 1.00 71.62 560 LEU A CA 1
ATOM 4355 C C . LEU A 1 560 ? -4.450 30.941 27.940 1.00 71.62 560 LEU A C 1
ATOM 4357 O O . LEU A 1 560 ? -4.412 31.207 29.143 1.00 71.62 560 LEU A O 1
ATOM 4361 N N . THR A 1 561 ? -4.641 31.889 27.022 1.00 74.00 561 THR A N 1
ATOM 4362 C CA . THR A 1 561 ? -4.865 33.294 27.379 1.00 74.00 561 THR A CA 1
ATOM 4363 C C . THR A 1 561 ? -6.240 33.519 28.002 1.00 74.00 561 THR A C 1
ATOM 4365 O O . THR A 1 561 ? -6.328 34.224 29.010 1.00 74.00 561 THR A O 1
ATOM 4368 N N . ALA A 1 562 ? -7.295 32.872 27.500 1.00 69.25 562 ALA A N 1
ATOM 4369 C CA . ALA A 1 562 ? -8.611 32.878 28.136 1.00 69.25 562 ALA A CA 1
ATOM 4370 C C . ALA A 1 562 ? -8.560 32.265 29.549 1.00 69.25 562 ALA A C 1
ATOM 4372 O O . ALA A 1 562 ? -9.048 32.881 30.501 1.00 69.25 562 ALA A O 1
ATOM 4373 N N . ALA A 1 563 ? -7.887 31.123 29.712 1.00 66.94 563 ALA A N 1
ATOM 4374 C CA . ALA A 1 563 ? -7.715 30.447 30.995 1.00 66.94 563 ALA A CA 1
ATOM 4375 C C . ALA A 1 563 ? -6.954 31.315 32.010 1.00 66.94 563 ALA A C 1
ATOM 4377 O O . ALA A 1 563 ? -7.390 31.454 33.153 1.00 66.94 563 ALA A O 1
ATOM 4378 N N . ALA A 1 564 ? -5.881 31.990 31.583 1.00 73.19 564 ALA A N 1
ATOM 4379 C CA . ALA A 1 564 ? -5.153 32.935 32.427 1.00 73.19 564 ALA A CA 1
ATOM 4380 C C . ALA A 1 564 ? -6.034 34.124 32.867 1.00 73.19 564 ALA A C 1
ATOM 4382 O O . ALA A 1 564 ? -5.930 34.587 34.004 1.00 73.19 564 ALA A O 1
ATOM 4383 N N . THR A 1 565 ? -6.936 34.620 32.008 1.00 74.50 565 THR A N 1
ATOM 4384 C CA . THR A 1 565 ? -7.861 35.702 32.396 1.00 74.50 565 THR A CA 1
ATOM 4385 C C . THR A 1 565 ? -8.926 35.259 33.395 1.00 74.50 565 THR A C 1
ATOM 4387 O O . THR A 1 565 ? -9.287 36.053 34.260 1.00 74.50 565 THR A O 1
ATOM 4390 N N . GLU A 1 566 ? -9.417 34.020 33.320 1.00 67.44 566 GLU A N 1
ATOM 4391 C CA . GLU A 1 566 ? -10.369 33.482 34.299 1.00 67.44 566 GLU A CA 1
ATOM 4392 C C . GLU A 1 566 ? -9.706 33.191 35.646 1.00 67.44 566 GLU A C 1
ATOM 4394 O O . GLU A 1 566 ? -10.239 33.595 36.677 1.00 67.44 566 GLU A O 1
ATOM 4399 N N . TYR A 1 567 ? -8.491 32.634 35.648 1.00 71.88 567 TYR A N 1
ATOM 4400 C CA . TYR A 1 567 ? -7.701 32.416 36.867 1.00 71.88 567 TYR A CA 1
ATOM 4401 C C . TYR A 1 567 ? -7.475 33.699 37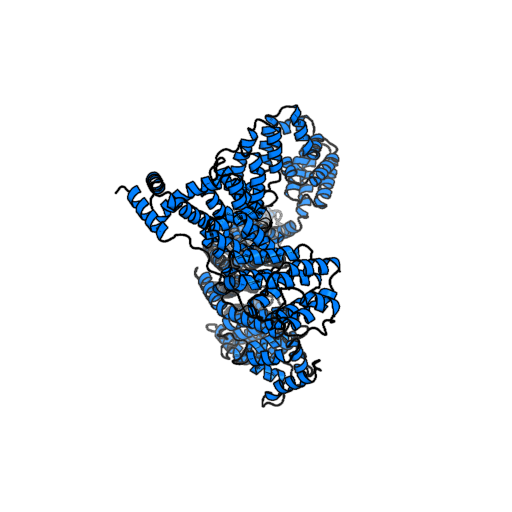.683 1.00 71.88 567 TYR A C 1
ATOM 4403 O O . TYR A 1 567 ? -7.410 33.665 38.910 1.00 71.88 567 TYR A O 1
ATOM 4411 N N . ASN A 1 568 ? -7.393 34.849 37.009 1.00 70.69 568 ASN A N 1
ATOM 4412 C CA . ASN A 1 568 ? -7.226 36.153 37.648 1.00 70.69 568 ASN A CA 1
ATOM 4413 C C . ASN A 1 568 ? -8.535 36.788 38.154 1.00 70.69 568 ASN A C 1
ATOM 4415 O O . ASN A 1 568 ? -8.476 37.737 38.935 1.00 70.69 568 ASN A O 1
ATOM 4419 N N . LYS A 1 569 ? -9.712 36.322 37.710 1.00 69.44 569 LYS A N 1
ATOM 4420 C CA . LYS A 1 569 ? -11.018 36.877 38.125 1.00 69.44 569 LYS A CA 1
ATOM 4421 C C . LYS A 1 569 ? -11.466 36.385 39.504 1.00 69.44 569 LYS A C 1
ATOM 4423 O O . LYS A 1 569 ? -12.296 37.037 40.134 1.00 69.44 569 LYS A O 1
ATOM 4428 N N . THR A 1 570 ? -10.904 35.280 39.987 1.00 60.34 570 THR A N 1
ATOM 4429 C CA . THR A 1 570 ? -11.293 34.606 41.238 1.00 60.34 570 THR A CA 1
ATOM 4430 C C . THR A 1 570 ? -10.125 34.568 42.232 1.00 60.34 570 THR A C 1
ATOM 4432 O O . THR A 1 570 ? -9.474 33.535 42.397 1.00 60.34 570 THR A O 1
ATOM 4435 N N . PRO A 1 571 ? -9.814 35.683 42.921 1.00 52.12 571 PRO A N 1
ATOM 4436 C CA . PRO A 1 571 ? -8.722 35.701 43.883 1.00 52.12 571 PRO A CA 1
ATOM 4437 C C . PRO A 1 571 ? -9.138 35.040 45.208 1.00 52.12 571 PRO A C 1
ATOM 4439 O O . PRO A 1 571 ? -10.021 35.524 45.913 1.00 52.12 571 PRO A O 1
ATOM 4442 N N . GLY A 1 572 ? -8.446 33.961 45.588 1.00 58.16 572 GLY A N 1
ATOM 4443 C CA . GLY A 1 572 ? -8.321 33.548 46.994 1.00 58.16 572 GLY A CA 1
ATOM 4444 C C . GLY A 1 572 ? -9.345 32.555 47.558 1.00 58.16 572 GLY A C 1
ATOM 4445 O O . GLY A 1 572 ? -9.342 32.341 48.767 1.00 58.16 572 GLY A O 1
ATOM 4446 N N . GLN A 1 573 ? -10.177 31.910 46.736 1.00 61.41 573 GLN A N 1
ATOM 4447 C CA . GLN A 1 573 ? -11.006 30.773 47.170 1.00 61.41 573 GLN A CA 1
ATOM 4448 C C . GLN A 1 573 ? -10.654 29.522 46.357 1.00 61.41 573 GLN A C 1
ATOM 4450 O O . GLN A 1 573 ? -10.908 29.462 45.157 1.00 61.41 573 GLN A O 1
ATOM 4455 N N . GLU A 1 574 ? -10.065 28.512 47.008 1.00 56.88 574 GLU A N 1
ATOM 4456 C CA . GLU A 1 574 ? -9.621 27.276 46.341 1.00 56.88 574 GLU A CA 1
ATOM 4457 C C . GLU A 1 574 ? -10.752 26.511 45.648 1.00 56.88 574 GLU A C 1
ATOM 4459 O O . GLU A 1 574 ? -10.498 25.857 44.638 1.00 56.88 574 GLU A O 1
ATOM 4464 N N . THR A 1 575 ? -11.978 26.584 46.172 1.00 55.94 575 THR A N 1
ATOM 4465 C CA . THR A 1 575 ? -13.162 25.938 45.588 1.00 55.94 575 THR A CA 1
ATOM 4466 C C . THR A 1 575 ? -13.589 26.620 44.292 1.00 55.94 575 THR A C 1
ATOM 4468 O O . THR A 1 575 ? -13.740 25.946 43.283 1.00 55.94 575 THR A O 1
ATOM 4471 N N . ALA A 1 576 ? -13.651 27.954 44.273 1.00 58.06 576 ALA A N 1
ATOM 4472 C CA . ALA A 1 576 ? -13.993 28.722 43.075 1.00 58.06 576 ALA A CA 1
ATOM 4473 C C . ALA A 1 576 ? -12.940 28.582 41.958 1.00 58.06 576 ALA A C 1
ATOM 4475 O O . ALA A 1 576 ? -13.280 28.597 40.780 1.00 58.06 576 ALA A O 1
ATOM 4476 N N . LEU A 1 577 ? -11.664 28.403 42.325 1.00 63.69 577 LEU A N 1
ATOM 4477 C CA . LEU A 1 577 ? -10.592 28.091 41.375 1.00 63.69 577 LEU A CA 1
ATOM 4478 C C . LEU A 1 577 ? -10.736 26.684 40.778 1.00 63.69 577 LEU A C 1
ATOM 4480 O O . LEU A 1 577 ? -10.532 26.533 39.581 1.00 63.69 577 LEU A O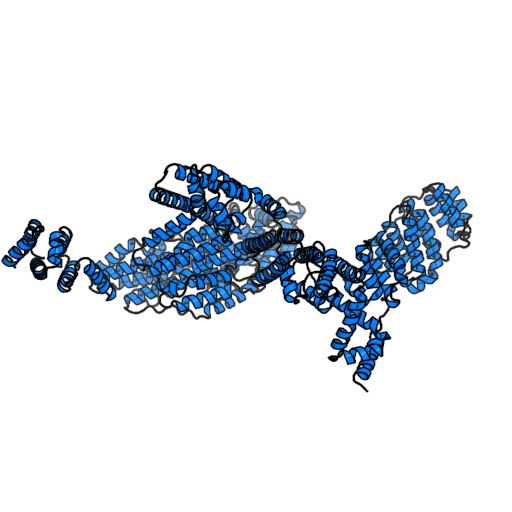 1
ATOM 4484 N N . ARG A 1 578 ? -11.139 25.676 41.567 1.00 62.56 578 ARG A N 1
ATOM 4485 C CA . ARG A 1 578 ? -11.431 24.323 41.047 1.00 62.56 578 ARG A CA 1
ATOM 4486 C C . ARG A 1 578 ? -12.632 24.312 40.111 1.00 62.56 578 ARG A C 1
ATOM 4488 O O . ARG A 1 578 ? -12.603 23.632 39.093 1.00 62.56 578 ARG A O 1
ATOM 4495 N N . ASP A 1 579 ? -13.671 25.069 40.445 1.00 60.19 579 ASP A N 1
ATOM 4496 C CA . ASP A 1 579 ? -14.865 25.163 39.608 1.00 60.19 579 ASP A CA 1
ATOM 4497 C C . ASP A 1 579 ? -14.540 25.852 38.273 1.00 60.19 579 ASP A C 1
ATOM 4499 O O . ASP A 1 579 ? -14.943 25.357 37.226 1.00 60.19 579 ASP A O 1
ATOM 4503 N N . ALA A 1 580 ? -13.717 26.908 38.286 1.00 59.50 580 ALA A N 1
ATOM 4504 C CA . ALA A 1 580 ? -13.219 27.562 37.073 1.00 59.50 580 ALA A CA 1
ATOM 4505 C C . ALA A 1 580 ? -12.269 26.668 36.243 1.00 59.50 580 ALA A C 1
ATOM 4507 O O . ALA A 1 580 ? -12.383 26.631 35.020 1.00 59.50 580 ALA A O 1
ATOM 4508 N N . GLU A 1 581 ? -11.362 25.918 36.889 1.00 61.84 581 GLU A N 1
ATOM 4509 C CA . GLU A 1 581 ? -10.499 24.903 36.251 1.00 61.84 581 GLU A CA 1
ATOM 4510 C C . GLU A 1 581 ? -11.348 23.853 35.506 1.00 61.84 581 GLU A C 1
ATOM 4512 O O . GLU A 1 581 ? -11.099 23.558 34.334 1.00 61.84 581 GLU A O 1
ATOM 4517 N N . ASN A 1 582 ? -12.395 23.343 36.159 1.00 59.19 582 ASN A N 1
ATOM 4518 C CA . ASN A 1 582 ? -13.305 22.347 35.594 1.00 59.19 582 ASN A CA 1
ATOM 4519 C C . ASN A 1 582 ? -14.154 22.906 34.438 1.00 59.19 582 ASN A C 1
ATOM 4521 O O . ASN A 1 582 ? -14.282 22.248 33.404 1.00 59.19 582 ASN A O 1
ATOM 4525 N N . ASP A 1 583 ? -14.710 24.112 34.586 1.00 58.75 583 ASP A N 1
ATOM 4526 C CA . ASP A 1 583 ? -15.531 24.768 33.556 1.00 58.75 583 ASP A CA 1
ATOM 4527 C C . ASP A 1 583 ? -14.722 25.097 32.295 1.00 58.75 583 ASP A C 1
ATOM 4529 O O . ASP A 1 583 ? -15.232 24.995 31.174 1.00 58.75 583 ASP A O 1
ATOM 4533 N N . LEU A 1 584 ? -13.451 25.472 32.463 1.00 58.16 584 LEU A N 1
ATOM 4534 C CA . LEU A 1 584 ? -12.522 25.684 31.359 1.00 58.16 584 LEU A CA 1
ATOM 4535 C C . LEU A 1 584 ? -12.274 24.367 30.622 1.00 58.16 584 LEU A C 1
ATOM 4537 O O . LEU A 1 584 ? -12.585 24.292 29.433 1.00 58.16 584 LEU A O 1
ATOM 4541 N N . LEU A 1 585 ? -11.798 23.319 31.309 1.00 56.97 585 LEU A N 1
ATOM 4542 C CA . LEU A 1 585 ? -11.502 22.016 30.691 1.00 56.97 585 LEU A CA 1
ATOM 4543 C C . LEU A 1 585 ? -12.709 21.469 29.909 1.00 56.97 585 LEU A C 1
ATOM 4545 O O . LEU A 1 585 ? -12.563 21.015 28.775 1.00 56.97 585 LEU A O 1
ATOM 4549 N N . GLN A 1 586 ? -13.927 21.632 30.436 1.00 53.41 586 GLN A N 1
ATOM 4550 C CA . GLN A 1 586 ? -15.167 21.273 29.733 1.00 53.41 586 GLN A CA 1
ATOM 4551 C C . GLN A 1 586 ? -15.399 22.030 28.409 1.00 53.41 586 GLN A C 1
ATOM 4553 O O . GLN A 1 586 ? -16.033 21.495 27.495 1.00 53.41 586 GLN A O 1
ATOM 4558 N N . ARG A 1 587 ? -14.911 23.268 28.264 1.00 52.47 587 ARG A N 1
ATOM 4559 C CA . ARG A 1 587 ? -15.000 24.052 27.015 1.00 52.47 587 ARG A CA 1
ATOM 4560 C C . ARG A 1 587 ? -13.961 23.625 25.971 1.00 52.47 587 ARG A C 1
ATOM 4562 O O . ARG A 1 587 ? -14.221 23.799 24.785 1.00 52.47 587 ARG A O 1
ATOM 4569 N N . LEU A 1 588 ? -12.840 23.035 26.376 1.00 50.53 588 LEU A N 1
ATOM 4570 C CA . LEU A 1 588 ? -11.776 22.542 25.490 1.00 50.53 588 LEU A CA 1
ATOM 4571 C C . LEU A 1 588 ? -12.121 21.200 24.838 1.00 50.53 588 LEU A C 1
ATOM 4573 O O . LEU A 1 588 ? -11.895 21.002 23.642 1.00 50.53 588 LEU A O 1
ATOM 4577 N N . PHE A 1 589 ? -12.828 20.345 25.578 1.00 48.66 589 PHE A N 1
ATOM 4578 C CA . PHE A 1 589 ? -13.418 19.104 25.067 1.00 48.66 589 PHE A CA 1
ATOM 4579 C C . PHE A 1 589 ? -14.535 19.320 24.024 1.00 48.66 589 PHE A C 1
ATOM 4581 O O . PHE A 1 589 ? -15.099 18.354 23.521 1.00 48.66 589 PHE A O 1
ATOM 4588 N N . ARG A 1 590 ? -14.835 20.575 23.639 1.00 44.94 590 ARG A N 1
ATOM 4589 C CA . ARG A 1 590 ? -15.839 20.979 22.631 1.00 44.94 590 ARG A CA 1
ATOM 4590 C C . ARG A 1 590 ? -15.280 21.415 21.253 1.00 44.94 590 ARG A C 1
ATOM 4592 O O . ARG A 1 590 ? -16.057 21.524 20.312 1.00 44.94 590 ARG A O 1
ATOM 4599 N N . THR A 1 591 ? -13.958 21.511 21.086 1.00 49.47 591 THR A N 1
ATOM 4600 C CA . THR A 1 591 ? -13.203 21.440 19.804 1.00 49.47 591 THR A CA 1
ATOM 4601 C C . THR A 1 591 ? -12.740 20.039 19.327 1.00 49.47 591 THR A C 1
ATOM 4603 O O . THR A 1 591 ? -12.130 19.916 18.275 1.00 49.47 591 THR A O 1
ATOM 4606 N N . GLY A 1 592 ? -13.018 18.900 19.950 1.00 45.12 592 GLY A N 1
ATOM 4607 C CA . GLY A 1 592 ? -14.242 18.583 20.649 1.00 45.12 592 GLY A CA 1
ATOM 4608 C C . GLY A 1 592 ? -15.503 18.587 19.789 1.00 45.12 592 GLY A C 1
ATOM 4609 O O . GLY A 1 592 ? -16.510 18.142 20.290 1.00 45.12 592 GLY A O 1
ATOM 4610 N N . ASP A 1 593 ? -15.490 18.973 18.501 1.00 40.28 593 ASP A N 1
ATOM 4611 C CA . ASP A 1 593 ? -16.652 18.789 17.604 1.00 40.28 593 ASP A CA 1
ATOM 4612 C C . ASP A 1 593 ? -16.721 17.362 17.020 1.00 40.28 593 ASP A C 1
ATOM 4614 O O . ASP A 1 593 ? -17.790 16.842 16.715 1.00 40.28 593 ASP A O 1
ATOM 4618 N N . ARG A 1 594 ? -15.579 16.667 16.947 1.00 46.69 594 ARG A N 1
ATOM 4619 C CA . ARG A 1 594 ? -15.483 15.233 16.604 1.00 46.69 594 ARG A CA 1
ATOM 4620 C C . ARG A 1 594 ? -15.721 14.347 17.817 1.00 46.69 594 ARG A C 1
ATOM 4622 O O . ARG A 1 594 ? -16.425 13.348 17.711 1.00 46.69 594 ARG A O 1
ATOM 4629 N N . THR A 1 595 ? -15.209 14.772 18.967 1.00 45.19 595 THR A N 1
ATOM 4630 C CA . THR A 1 595 ? -15.604 14.262 20.276 1.00 45.19 595 THR A CA 1
ATOM 4631 C C . THR A 1 595 ? -17.058 14.608 20.568 1.00 45.19 595 THR A C 1
ATOM 4633 O O . THR A 1 595 ? -17.707 13.748 21.107 1.00 45.19 595 THR A O 1
ATOM 4636 N N . ARG A 1 596 ? -17.643 15.720 20.093 1.00 43.28 596 ARG A N 1
ATOM 4637 C CA . ARG A 1 596 ? -19.093 16.002 20.174 1.00 43.28 596 ARG A CA 1
ATOM 4638 C C . ARG A 1 596 ? -19.924 15.147 19.235 1.00 43.28 596 ARG A C 1
ATOM 4640 O O . ARG A 1 596 ? -21.033 14.823 19.613 1.00 43.28 596 ARG A O 1
ATOM 4647 N N . VAL A 1 597 ? -19.462 14.769 18.037 1.00 44.38 597 VAL A N 1
ATOM 4648 C CA . VAL A 1 597 ? -20.185 13.775 17.214 1.00 44.38 597 VAL A CA 1
ATOM 4649 C C . VAL A 1 597 ? -20.117 12.407 17.892 1.00 44.38 597 VAL A C 1
ATOM 4651 O O . VAL A 1 597 ? -21.148 11.764 18.048 1.00 44.38 597 VAL A O 1
ATOM 4654 N N . LEU A 1 598 ? -18.942 12.008 18.389 1.00 44.47 598 LEU A N 1
ATOM 4655 C CA . LEU A 1 598 ? -18.763 10.783 19.169 1.00 44.47 598 LEU A CA 1
ATOM 4656 C C . LEU A 1 598 ? -19.572 10.807 20.478 1.00 44.47 598 LEU A C 1
ATOM 4658 O O . LEU A 1 598 ? -20.212 9.823 20.797 1.00 44.47 598 LEU A O 1
ATOM 4662 N N . GLU A 1 599 ? -19.595 11.923 21.202 1.00 44.31 599 GLU A N 1
ATOM 4663 C CA . GLU A 1 599 ? -20.339 12.170 22.442 1.00 44.31 599 GLU A CA 1
ATOM 4664 C C . GLU A 1 599 ? -21.820 12.371 22.170 1.00 44.31 599 GLU A C 1
ATOM 4666 O O . GLU A 1 599 ? -22.605 12.021 23.027 1.00 44.31 599 GLU A O 1
ATOM 4671 N N . SER A 1 600 ? -22.238 12.891 21.014 1.00 46.66 600 SER A N 1
ATOM 4672 C CA . SER A 1 600 ? -23.650 12.958 20.620 1.00 46.66 600 SER A CA 1
ATOM 4673 C C . SER A 1 600 ? -24.163 11.568 20.288 1.00 46.66 600 SER A C 1
ATOM 4675 O O . SER A 1 600 ? -25.211 11.191 20.784 1.00 46.66 600 SER A O 1
ATOM 4677 N N . VAL A 1 601 ? -23.373 10.761 19.572 1.00 46.91 601 VAL A N 1
ATOM 4678 C CA . VAL A 1 601 ? -23.656 9.349 19.321 1.00 46.91 601 VAL A CA 1
ATOM 4679 C C . VAL A 1 601 ? -23.654 8.590 20.651 1.00 46.91 601 VAL A C 1
ATOM 4681 O O . VAL A 1 601 ? -24.650 7.972 20.981 1.00 46.91 601 VAL A O 1
ATOM 4684 N N . ILE A 1 602 ? -22.621 8.713 21.489 1.00 49.66 602 ILE A N 1
ATOM 4685 C CA . ILE A 1 602 ? -22.550 8.105 22.832 1.00 49.66 602 ILE A CA 1
ATOM 4686 C C . ILE A 1 602 ? -23.670 8.618 23.756 1.00 49.66 602 ILE A C 1
ATOM 4688 O O . ILE A 1 602 ? -24.230 7.833 24.508 1.00 49.66 602 ILE A O 1
ATOM 4692 N N . SER A 1 603 ? -24.050 9.894 23.702 1.00 46.56 603 SER A N 1
ATOM 4693 C CA . SER A 1 603 ? -25.129 10.484 24.509 1.00 46.56 603 SER A CA 1
ATOM 4694 C C . SER A 1 603 ? -26.503 10.023 24.034 1.00 46.56 603 SER A C 1
ATOM 4696 O O . SER A 1 603 ? -27.337 9.691 24.871 1.00 46.56 603 SER A O 1
ATOM 4698 N N . ASP A 1 604 ? -26.735 9.934 22.725 1.00 48.91 604 ASP A N 1
ATOM 4699 C CA . ASP A 1 604 ? -27.954 9.370 22.145 1.00 48.91 604 ASP A CA 1
ATOM 4700 C C . ASP A 1 604 ? -28.055 7.860 22.416 1.00 48.91 604 ASP A C 1
ATOM 4702 O O . ASP A 1 604 ? -29.151 7.353 22.635 1.00 48.91 604 ASP A O 1
ATOM 4706 N N . LEU A 1 605 ? -26.924 7.156 22.524 1.00 46.91 605 LEU A N 1
ATOM 4707 C CA . LEU A 1 605 ? -26.857 5.742 22.910 1.00 46.91 605 LEU A CA 1
ATOM 4708 C C . LEU A 1 605 ? -27.069 5.511 24.406 1.00 46.91 605 LEU A C 1
ATOM 4710 O O . LEU A 1 605 ? -27.776 4.584 24.780 1.00 46.91 605 LEU A O 1
ATOM 4714 N N . LEU A 1 606 ? -26.510 6.365 25.269 1.00 48.09 606 LEU A N 1
ATOM 4715 C CA . LEU A 1 606 ? -26.749 6.343 26.719 1.00 48.09 606 LEU A CA 1
ATOM 4716 C C . LEU A 1 606 ? -28.182 6.768 27.083 1.00 48.09 606 LEU A C 1
ATOM 4718 O O . LEU A 1 606 ? -28.641 6.493 28.190 1.00 48.09 606 LEU A O 1
ATOM 4722 N N . ARG A 1 607 ? -28.892 7.438 26.166 1.00 47.53 607 ARG A N 1
ATOM 4723 C CA . ARG A 1 607 ? -30.332 7.715 26.271 1.00 47.53 607 ARG A CA 1
ATOM 4724 C C . ARG A 1 607 ? -31.203 6.512 25.904 1.00 47.53 607 ARG A C 1
ATOM 4726 O O . ARG A 1 607 ? -32.388 6.536 26.229 1.00 47.53 607 ARG A O 1
ATOM 4733 N N . MET A 1 608 ? -30.659 5.481 25.253 1.00 50.84 608 MET A N 1
ATOM 4734 C CA . MET A 1 608 ? -31.410 4.256 24.979 1.00 50.84 608 MET A CA 1
ATOM 4735 C C . MET A 1 608 ? -31.531 3.447 26.275 1.00 50.84 608 MET A C 1
ATOM 4737 O O . MET A 1 608 ? -30.549 2.980 26.848 1.00 50.84 608 MET A O 1
ATOM 4741 N N . SER A 1 609 ? -32.756 3.341 26.782 1.00 45.25 609 SER A N 1
ATOM 4742 C CA . SER A 1 609 ? -33.083 2.620 28.010 1.00 45.25 609 SER A CA 1
ATOM 4743 C C . SER A 1 609 ? -32.811 1.121 27.856 1.00 45.25 609 SER A C 1
ATOM 4745 O O . SER A 1 609 ? -33.359 0.512 26.943 1.00 45.25 609 SER A O 1
ATOM 4747 N N . GLY A 1 610 ? -32.030 0.518 28.763 1.00 52.31 610 GLY A N 1
ATOM 4748 C CA . GLY A 1 610 ? -31.956 -0.948 28.892 1.00 52.31 610 GLY A CA 1
ATOM 4749 C C . GLY A 1 610 ? -30.565 -1.573 29.047 1.00 52.31 610 GLY A C 1
ATOM 4750 O O . GLY A 1 610 ? -30.489 -2.754 29.364 1.00 52.31 610 GLY A O 1
ATOM 4751 N N . LEU A 1 611 ? -29.467 -0.827 28.875 1.00 57.91 611 LEU A N 1
ATOM 4752 C CA . LEU A 1 611 ? -28.110 -1.381 29.017 1.00 57.91 611 LEU A CA 1
ATOM 4753 C C . LEU A 1 611 ? -27.582 -1.295 30.457 1.00 57.91 611 LEU A C 1
ATOM 4755 O O . LEU A 1 611 ? -27.652 -0.248 31.105 1.00 57.91 611 LEU A O 1
ATOM 4759 N N . GLU A 1 612 ? -26.994 -2.389 30.947 1.00 63.16 612 GLU A N 1
ATOM 4760 C CA . GLU A 1 612 ? -26.282 -2.416 32.228 1.00 63.16 612 GLU A CA 1
ATOM 4761 C C . GLU A 1 612 ? -25.052 -1.494 32.207 1.00 63.16 612 GLU A C 1
ATOM 4763 O O . GLU A 1 612 ? -24.383 -1.327 31.183 1.00 63.16 612 GLU A O 1
ATOM 4768 N N . LYS A 1 613 ? -24.713 -0.905 33.361 1.00 58.38 613 LYS A N 1
ATOM 4769 C CA . LYS A 1 613 ? -23.642 0.101 33.467 1.00 58.38 613 LYS A CA 1
ATOM 4770 C C . LYS A 1 613 ? -22.282 -0.432 32.989 1.00 58.38 613 LYS A C 1
ATOM 4772 O O . LYS A 1 613 ? -21.577 0.284 32.284 1.00 58.38 613 LYS A O 1
ATOM 4777 N N . GLU A 1 614 ? -21.948 -1.683 33.299 1.00 62.28 614 GLU A N 1
ATOM 4778 C CA . GLU A 1 614 ? -20.695 -2.329 32.870 1.00 62.28 614 GLU A CA 1
ATOM 4779 C C . GLU A 1 614 ? -20.658 -2.585 31.352 1.00 62.28 614 GLU A C 1
ATOM 4781 O O . GLU A 1 614 ? -19.654 -2.314 30.686 1.00 62.28 614 GLU A O 1
ATOM 4786 N N . ARG A 1 615 ? -21.789 -3.002 30.770 1.00 69.12 615 ARG A N 1
ATOM 4787 C CA . ARG A 1 615 ? -21.945 -3.201 29.320 1.00 69.12 615 ARG A CA 1
ATOM 4788 C C . ARG A 1 615 ? -21.877 -1.878 28.553 1.00 69.12 615 ARG A C 1
ATOM 4790 O O . ARG A 1 615 ? -21.260 -1.814 27.494 1.00 69.12 615 ARG A O 1
ATOM 4797 N N . SER A 1 616 ? -22.419 -0.800 29.123 1.00 67.00 616 SER A N 1
ATOM 4798 C CA . SER A 1 616 ? -22.325 0.545 28.542 1.00 67.00 616 SER A CA 1
ATOM 4799 C C . SER A 1 616 ? -20.879 1.052 28.471 1.00 67.00 616 SER A C 1
ATOM 4801 O O . SER A 1 616 ? -20.480 1.615 27.452 1.00 67.00 616 SER A O 1
ATOM 4803 N N . SER A 1 617 ? -20.056 0.788 29.495 1.00 67.94 617 SER A N 1
ATOM 4804 C CA . SER A 1 617 ? -18.629 1.132 29.459 1.00 67.94 617 SER A CA 1
ATOM 4805 C C . SER A 1 617 ? -17.855 0.312 28.429 1.00 67.94 617 SER A C 1
ATOM 4807 O O . SER A 1 617 ? -17.050 0.886 27.698 1.00 67.94 617 SER A O 1
ATOM 4809 N N . ALA A 1 618 ? -18.137 -0.991 28.316 1.00 73.94 618 ALA A N 1
ATOM 4810 C CA . ALA A 1 618 ? -17.496 -1.857 27.328 1.00 73.94 618 ALA A CA 1
ATOM 4811 C C . ALA A 1 618 ? -17.844 -1.441 25.886 1.00 73.94 618 ALA A C 1
ATOM 4813 O O . ALA A 1 618 ? -16.964 -1.375 25.029 1.00 73.94 618 ALA A O 1
ATOM 4814 N N . LEU A 1 619 ? -19.103 -1.072 25.624 1.00 74.38 619 LEU A N 1
ATOM 4815 C CA . LEU A 1 619 ? -19.534 -0.537 24.329 1.00 74.38 619 LEU A CA 1
ATOM 4816 C C . LEU A 1 619 ? -18.796 0.764 23.976 1.00 74.38 619 LEU A C 1
ATOM 4818 O O . LEU A 1 619 ? -18.332 0.932 22.848 1.00 74.38 619 LEU A O 1
ATOM 4822 N N . VAL A 1 620 ? -18.660 1.681 24.939 1.00 71.88 620 VAL A N 1
ATOM 4823 C CA . VAL A 1 620 ? -17.918 2.937 24.745 1.00 71.88 620 VAL A CA 1
ATOM 4824 C C . VAL A 1 620 ? -16.442 2.663 24.455 1.00 71.88 620 VAL A C 1
ATOM 4826 O O . VAL A 1 620 ? -15.866 3.312 23.583 1.00 71.88 620 VAL A O 1
ATOM 4829 N N . GLU A 1 621 ? -15.831 1.704 25.147 1.00 76.06 621 GLU A N 1
ATOM 4830 C CA . GLU A 1 621 ? -14.445 1.299 24.905 1.00 76.06 621 GLU A CA 1
ATOM 4831 C C . GLU A 1 621 ? -14.264 0.755 23.481 1.00 76.06 621 GLU A C 1
ATOM 4833 O O . GLU A 1 621 ? -13.402 1.233 22.747 1.00 76.06 621 GLU A O 1
ATOM 4838 N N . VAL A 1 622 ? -15.147 -0.148 23.044 1.00 77.62 622 VAL A N 1
ATOM 4839 C CA . VAL A 1 622 ? -15.179 -0.697 21.679 1.00 77.62 622 VAL A CA 1
ATOM 4840 C C . VAL A 1 622 ? -15.278 0.408 20.621 1.00 77.62 622 VAL A C 1
ATOM 4842 O O . VAL A 1 622 ? -14.483 0.447 19.677 1.00 77.62 622 VAL A O 1
ATOM 4845 N N . VAL A 1 623 ? -16.212 1.349 20.788 1.00 74.81 623 VAL A N 1
ATOM 4846 C CA . VAL A 1 623 ? -16.394 2.483 19.866 1.00 74.81 623 VAL A CA 1
ATOM 4847 C C . VAL A 1 623 ? -15.143 3.360 19.809 1.00 74.81 623 VAL A C 1
ATOM 4849 O O . VAL A 1 623 ? -14.721 3.758 18.717 1.00 74.81 623 VAL A O 1
ATOM 4852 N N . LYS A 1 624 ? -14.517 3.633 20.960 1.00 71.19 624 LYS A N 1
ATOM 4853 C CA . LYS A 1 624 ? -13.269 4.403 21.035 1.00 71.19 624 LYS A CA 1
ATOM 4854 C C . LYS A 1 624 ? -12.127 3.692 20.315 1.00 71.19 624 LYS A C 1
ATOM 4856 O O . LYS A 1 624 ? -11.441 4.340 19.529 1.00 71.19 624 LYS A O 1
ATOM 4861 N N . THR A 1 625 ? -11.952 2.385 20.512 1.00 78.25 625 THR A N 1
ATOM 4862 C CA . THR A 1 625 ? -10.893 1.596 19.858 1.00 78.25 625 THR A CA 1
ATOM 4863 C C . THR A 1 625 ? -11.012 1.637 18.335 1.00 78.25 625 THR A C 1
ATOM 4865 O O . THR A 1 625 ? -10.019 1.876 17.637 1.00 78.25 625 THR A O 1
ATOM 4868 N N . VAL A 1 626 ? -12.231 1.477 17.808 1.00 78.00 626 VAL A N 1
ATOM 4869 C CA . VAL A 1 626 ? -12.483 1.540 16.362 1.00 78.00 626 VAL A CA 1
ATOM 4870 C C . VAL A 1 626 ? -12.200 2.946 15.827 1.00 78.00 626 VAL A C 1
ATOM 4872 O O . VAL A 1 626 ? -11.441 3.107 14.870 1.00 78.00 626 VAL A O 1
ATOM 4875 N N . CYS A 1 627 ? -12.735 3.985 16.470 1.00 71.19 627 CYS A N 1
ATOM 4876 C CA . CYS A 1 627 ? -12.554 5.366 16.018 1.00 71.19 627 CYS A CA 1
ATOM 4877 C C . CYS A 1 627 ? -11.096 5.835 16.105 1.00 71.19 627 CYS A C 1
ATOM 4879 O O . CYS A 1 627 ? -10.625 6.523 15.198 1.00 71.19 627 CYS A O 1
ATOM 4881 N N . ALA A 1 628 ? -10.363 5.445 17.150 1.00 70.88 628 ALA A N 1
ATOM 4882 C CA . ALA A 1 628 ? -8.948 5.771 17.312 1.00 70.88 628 ALA A CA 1
ATOM 4883 C C . ALA A 1 628 ? -8.109 5.176 16.175 1.00 70.88 628 ALA A C 1
ATOM 4885 O O . ALA A 1 628 ? -7.298 5.871 15.567 1.00 70.88 628 ALA A O 1
ATOM 4886 N N . SER A 1 629 ? -8.354 3.915 15.829 1.00 71.81 629 SER A N 1
ATOM 4887 C CA . SER A 1 629 ? -7.618 3.219 14.772 1.00 71.81 629 SER A CA 1
ATOM 4888 C C . SER A 1 629 ? -7.912 3.794 13.381 1.00 71.81 629 SER A C 1
ATOM 4890 O O . SER A 1 629 ? -6.992 4.014 12.596 1.00 71.81 629 SER A O 1
ATOM 4892 N N . PHE A 1 630 ? -9.171 4.138 13.090 1.00 72.31 630 PHE A N 1
ATOM 4893 C CA . PHE A 1 630 ? -9.522 4.861 11.863 1.00 72.31 630 PHE A CA 1
ATOM 4894 C C . PHE A 1 630 ? -8.925 6.275 11.822 1.00 72.31 630 PHE A C 1
ATOM 4896 O O . PHE A 1 630 ? -8.494 6.719 10.761 1.00 72.31 630 PHE A O 1
ATOM 4903 N N . SER A 1 631 ? -8.848 6.968 12.962 1.00 66.75 631 SER A N 1
ATOM 4904 C CA . SER A 1 631 ? -8.247 8.307 13.057 1.00 66.75 631 SER A CA 1
ATOM 4905 C C . SER A 1 631 ? -6.738 8.279 12.817 1.00 66.75 631 SER A C 1
ATOM 4907 O O . SER A 1 631 ? -6.220 9.158 12.137 1.00 66.75 631 SER A O 1
ATOM 4909 N N . ARG A 1 632 ? -6.041 7.237 13.292 1.00 67.38 632 ARG A N 1
ATOM 4910 C CA . ARG A 1 632 ? -4.614 7.012 12.996 1.00 67.38 632 ARG A CA 1
ATOM 4911 C C . ARG A 1 632 ? -4.364 6.815 11.499 1.00 67.38 632 ARG A C 1
ATOM 4913 O O . ARG A 1 632 ? -3.397 7.344 10.966 1.00 67.38 632 ARG A O 1
ATOM 4920 N N . GLN A 1 633 ? -5.258 6.103 10.813 1.00 64.50 633 GLN A N 1
ATOM 4921 C CA . GLN A 1 633 ? -5.178 5.877 9.364 1.00 64.50 633 GLN A CA 1
ATOM 4922 C C . GLN A 1 633 ? -5.613 7.103 8.538 1.00 64.50 633 GLN A C 1
ATOM 4924 O O . GLN A 1 633 ? -5.173 7.278 7.404 1.00 64.50 633 GLN A O 1
ATOM 4929 N N . ALA A 1 634 ? -6.457 7.973 9.103 1.00 60.62 634 ALA A N 1
ATOM 4930 C CA . ALA A 1 634 ? -6.981 9.172 8.446 1.00 60.62 634 ALA A CA 1
ATOM 4931 C C . ALA A 1 634 ? -5.908 10.217 8.121 1.00 60.62 634 ALA A C 1
ATOM 4933 O O . ALA A 1 634 ? -6.068 10.973 7.167 1.00 60.62 634 ALA A O 1
ATOM 4934 N N . VAL A 1 635 ? -4.823 10.249 8.901 1.00 58.03 635 VAL A N 1
ATOM 4935 C CA . VAL A 1 635 ? -3.699 11.184 8.720 1.00 58.03 635 VAL A CA 1
ATOM 4936 C C . VAL A 1 635 ? -3.041 11.016 7.343 1.00 58.03 635 VAL A C 1
ATOM 4938 O O . VAL A 1 635 ? -2.551 11.984 6.772 1.00 58.03 635 VAL A O 1
ATOM 4941 N N . TRP A 1 636 ? -3.101 9.807 6.779 1.00 56.69 636 TRP A N 1
ATOM 4942 C CA . TRP A 1 636 ? -2.436 9.422 5.530 1.00 56.69 636 TRP A CA 1
ATOM 4943 C C . TRP A 1 636 ? -3.365 9.428 4.304 1.00 56.69 636 TRP A C 1
ATOM 4945 O O . TRP A 1 636 ? -2.981 8.973 3.227 1.00 56.69 636 TRP A O 1
ATOM 4955 N N . GLN A 1 637 ? -4.609 9.895 4.457 1.00 57.69 637 GLN A N 1
ATOM 4956 C CA . GLN A 1 637 ? -5.607 9.906 3.386 1.00 57.69 637 GLN A CA 1
ATOM 4957 C C . GLN A 1 637 ? -5.651 11.246 2.651 1.00 57.69 637 GLN A C 1
ATOM 4959 O O . GLN A 1 637 ? -5.592 12.315 3.258 1.00 57.69 637 GLN A O 1
ATOM 4964 N N . ASP A 1 638 ? -5.862 11.187 1.333 1.00 55.62 638 ASP A N 1
ATOM 4965 C CA . ASP A 1 638 ? -6.167 12.376 0.538 1.00 55.62 638 ASP A CA 1
ATOM 4966 C C . ASP A 1 638 ? -7.444 13.066 1.064 1.00 55.62 638 ASP A C 1
ATOM 4968 O O . ASP A 1 638 ? -8.459 12.389 1.263 1.00 55.62 638 ASP A O 1
ATOM 4972 N N . PRO A 1 639 ? -7.491 14.412 1.142 1.00 54.47 639 PRO A N 1
ATOM 4973 C CA . PRO A 1 639 ? -8.677 15.163 1.582 1.00 54.47 639 PRO A CA 1
ATOM 4974 C C . PRO A 1 639 ? -9.935 14.918 0.729 1.00 54.47 639 PRO A C 1
ATOM 4976 O O . PRO A 1 639 ? -11.040 15.300 1.108 1.00 54.47 639 PRO A O 1
ATOM 4979 N N . SER A 1 640 ? -9.764 14.324 -0.456 1.00 52.34 640 SER A N 1
ATOM 4980 C CA . SER A 1 640 ? -10.842 13.987 -1.388 1.00 52.34 640 SER A CA 1
ATOM 4981 C C . SER A 1 640 ? -11.473 12.610 -1.144 1.00 52.34 640 SER A C 1
ATOM 4983 O O . SER A 1 640 ? -12.463 12.281 -1.801 1.00 52.34 640 SER A O 1
ATOM 4985 N N . ASP A 1 641 ? -10.926 11.785 -0.240 1.00 59.72 641 ASP A N 1
ATOM 4986 C CA . ASP A 1 641 ? -11.459 10.447 0.018 1.00 59.72 641 ASP A CA 1
ATOM 4987 C C . ASP A 1 641 ? -12.627 10.482 1.014 1.00 59.72 641 ASP A C 1
ATOM 4989 O O . ASP A 1 641 ? -12.529 10.959 2.141 1.00 59.72 641 ASP A O 1
ATOM 4993 N N . THR A 1 642 ? -13.770 9.945 0.593 1.00 67.06 642 THR A N 1
ATOM 4994 C CA . THR A 1 642 ? -15.024 9.981 1.363 1.00 67.06 642 THR A CA 1
ATOM 4995 C C . THR A 1 642 ? -15.246 8.729 2.215 1.00 67.06 642 THR A C 1
ATOM 4997 O O . THR A 1 642 ? -16.320 8.568 2.794 1.00 67.06 642 THR A O 1
ATOM 5000 N N . ALA A 1 643 ? -14.265 7.822 2.285 1.00 67.88 643 ALA A N 1
ATOM 5001 C CA . ALA A 1 643 ? -14.402 6.524 2.945 1.00 67.88 643 ALA A CA 1
ATOM 5002 C C . ALA A 1 643 ? -14.621 6.663 4.462 1.00 67.88 643 ALA A C 1
ATOM 5004 O O . ALA A 1 643 ? -15.579 6.106 4.999 1.00 67.88 643 ALA A O 1
ATOM 5005 N N . LEU A 1 644 ? -13.790 7.459 5.139 1.00 69.62 644 LEU A N 1
ATOM 5006 C CA . LEU A 1 644 ? -13.899 7.691 6.580 1.00 69.62 644 LEU A CA 1
ATOM 5007 C C . LEU A 1 644 ? -15.149 8.506 6.968 1.00 69.62 644 LEU A C 1
ATOM 5009 O O . LEU A 1 644 ? -15.879 8.056 7.854 1.00 69.62 644 LEU A O 1
ATOM 5013 N N . PRO A 1 645 ? -15.474 9.643 6.312 1.00 68.50 645 PRO A N 1
ATOM 5014 C CA . PRO A 1 645 ? -16.745 10.328 6.550 1.00 68.50 645 PRO A CA 1
ATOM 5015 C C . PRO A 1 645 ? -17.958 9.412 6.344 1.00 68.50 645 PRO A C 1
ATOM 5017 O O . PRO A 1 645 ? -18.892 9.440 7.143 1.00 68.50 645 PRO A O 1
ATOM 5020 N N . GLY A 1 646 ? -17.925 8.556 5.317 1.00 71.56 646 GLY A N 1
ATOM 5021 C CA . GLY A 1 646 ? -18.969 7.563 5.064 1.00 71.56 646 GLY A CA 1
ATOM 5022 C C . GLY A 1 646 ? -19.097 6.525 6.183 1.00 71.56 646 GLY A C 1
ATOM 5023 O O . GLY A 1 646 ? -20.214 6.190 6.579 1.00 71.56 646 GLY A O 1
ATOM 5024 N N . PHE A 1 647 ? -17.978 6.058 6.743 1.00 81.00 647 PHE A N 1
ATOM 5025 C CA . PHE A 1 647 ? -17.988 5.175 7.909 1.00 81.00 647 PHE A CA 1
ATOM 5026 C C . PHE A 1 647 ? -18.572 5.865 9.142 1.00 81.00 647 PHE A C 1
ATOM 5028 O O . PHE A 1 647 ? -19.480 5.316 9.755 1.00 81.00 647 PHE A O 1
ATOM 5035 N N . MET A 1 648 ? -18.139 7.084 9.464 1.00 73.00 648 MET A N 1
ATOM 5036 C CA . MET A 1 648 ? -18.652 7.810 10.633 1.00 73.00 648 MET A CA 1
ATOM 5037 C C . MET A 1 648 ? -20.155 8.103 10.530 1.00 73.00 648 MET A C 1
ATOM 5039 O O . MET A 1 648 ? -20.861 8.031 11.529 1.00 73.00 648 MET A O 1
ATOM 5043 N N . GLN A 1 649 ? -20.657 8.400 9.327 1.00 71.06 649 GLN A N 1
ATOM 5044 C CA . GLN A 1 649 ? -22.074 8.709 9.111 1.00 71.06 649 GLN A CA 1
ATOM 5045 C C . GLN A 1 649 ? -22.974 7.473 9.033 1.00 71.06 649 GLN A C 1
ATOM 5047 O O . GLN A 1 649 ? -24.131 7.551 9.437 1.00 71.06 649 GLN A O 1
ATOM 5052 N N . LYS A 1 650 ? -22.491 6.358 8.466 1.00 75.06 650 LYS A N 1
ATOM 5053 C CA . LYS A 1 650 ? -23.334 5.186 8.161 1.00 75.06 650 LYS A CA 1
ATOM 5054 C C . LYS A 1 650 ? -22.832 3.882 8.784 1.00 75.06 650 LYS A C 1
ATOM 5056 O O . LYS A 1 650 ? -23.643 3.087 9.234 1.00 75.06 650 LYS A O 1
ATOM 5061 N N . GLY A 1 651 ? -21.521 3.645 8.821 1.00 78.88 651 GLY A N 1
ATOM 5062 C CA . GLY A 1 651 ? -20.929 2.391 9.309 1.00 78.88 651 GLY A CA 1
ATOM 5063 C C . GLY A 1 651 ? -20.850 2.280 10.835 1.00 78.88 651 GLY A C 1
ATOM 5064 O O . GLY A 1 651 ? -21.226 1.255 11.395 1.00 78.88 651 GLY A O 1
ATOM 5065 N N . LEU A 1 652 ? -20.409 3.335 11.523 1.00 81.06 652 LEU A N 1
ATOM 5066 C CA . LEU A 1 652 ? -20.305 3.348 12.983 1.00 81.06 652 LEU A CA 1
ATOM 5067 C C . LEU A 1 652 ? -21.682 3.234 13.665 1.00 81.06 652 LEU A C 1
ATOM 5069 O O . LEU A 1 652 ? -21.815 2.379 14.541 1.00 81.06 652 LEU A O 1
ATOM 5073 N N . PRO A 1 653 ? -22.727 3.985 13.250 1.00 78.25 653 PRO A N 1
ATOM 5074 C CA . PRO A 1 653 ? -24.068 3.810 13.808 1.00 78.25 653 PRO A CA 1
ATOM 5075 C C . PRO A 1 653 ? -24.604 2.379 13.676 1.00 78.25 653 PRO A C 1
ATOM 5077 O O . PRO A 1 653 ? -25.279 1.902 14.583 1.00 78.25 653 PRO A O 1
ATOM 5080 N N . ARG A 1 654 ? -24.268 1.667 12.590 1.00 80.50 654 ARG A N 1
ATOM 5081 C CA . ARG A 1 654 ? -24.656 0.260 12.384 1.00 80.50 654 ARG A CA 1
ATOM 5082 C C . ARG A 1 654 ? -24.005 -0.681 13.371 1.00 80.50 654 ARG A C 1
ATOM 5084 O O . ARG A 1 654 ? -24.694 -1.482 13.988 1.00 80.50 654 ARG A O 1
ATOM 5091 N N . LEU A 1 655 ? -22.684 -0.580 13.506 1.00 84.00 655 LEU A N 1
ATOM 5092 C CA . LEU A 1 655 ? -21.925 -1.416 14.430 1.00 84.00 655 LEU A CA 1
ATOM 5093 C C . LEU A 1 655 ? -22.432 -1.243 15.854 1.00 84.00 655 LEU A C 1
ATOM 5095 O O . LEU A 1 655 ? -22.682 -2.215 16.557 1.00 84.00 655 LEU A O 1
ATOM 5099 N N . VAL A 1 656 ? -22.620 0.009 16.247 1.00 77.88 656 VAL A N 1
ATOM 5100 C CA . VAL A 1 656 ? -23.148 0.339 17.557 1.00 77.88 656 VAL A CA 1
ATOM 5101 C C . VAL A 1 656 ? -24.543 -0.243 17.745 1.00 77.88 656 VAL A C 1
ATOM 5103 O O . VAL A 1 656 ? -24.773 -0.923 18.734 1.00 77.88 656 VAL A O 1
ATOM 5106 N N . ARG A 1 657 ? -25.468 0.003 16.813 1.00 78.00 657 ARG A N 1
ATOM 5107 C CA . ARG A 1 657 ? -26.841 -0.504 16.898 1.00 78.00 657 ARG A CA 1
ATOM 5108 C C . ARG A 1 657 ? -26.860 -2.028 17.042 1.00 78.00 657 ARG A C 1
ATOM 5110 O O . ARG A 1 657 ? -27.509 -2.525 17.951 1.00 78.00 657 ARG A O 1
ATOM 5117 N N . ALA A 1 658 ? -26.073 -2.748 16.242 1.00 80.69 658 ALA A N 1
ATOM 5118 C CA . ALA A 1 658 ? -25.952 -4.202 16.347 1.00 80.69 658 ALA A CA 1
ATOM 5119 C C . ALA A 1 658 ? -25.450 -4.666 17.732 1.00 80.69 658 ALA A C 1
ATOM 5121 O O . ALA A 1 658 ? -25.950 -5.653 18.261 1.00 80.69 658 ALA A O 1
ATOM 5122 N N . LEU A 1 659 ? -24.493 -3.951 18.336 1.00 80.38 659 LEU A N 1
ATOM 5123 C CA . LEU A 1 659 ? -23.969 -4.260 19.675 1.00 80.38 659 LEU A CA 1
ATOM 5124 C C . LEU A 1 659 ? -24.919 -3.865 20.814 1.00 80.38 659 LEU A C 1
ATOM 5126 O O . LEU A 1 659 ? -24.868 -4.470 21.880 1.00 80.38 659 LEU A O 1
ATOM 5130 N N . VAL A 1 660 ? -25.767 -2.854 20.616 1.00 77.44 660 VAL A N 1
ATOM 5131 C CA . VAL A 1 660 ? -26.813 -2.496 21.586 1.00 77.44 660 VAL A CA 1
ATOM 5132 C C . VAL A 1 660 ? -27.936 -3.525 21.552 1.00 77.44 660 VAL A C 1
ATOM 5134 O O . VAL A 1 660 ? -28.387 -3.960 22.607 1.00 77.44 660 VAL A O 1
ATOM 5137 N N . ASP A 1 661 ? -28.354 -3.937 20.356 1.00 76.12 661 ASP A N 1
ATOM 5138 C CA . ASP A 1 661 ? -29.407 -4.938 20.188 1.00 76.12 661 ASP A CA 1
ATOM 5139 C C . ASP A 1 661 ? -28.962 -6.314 20.733 1.00 76.12 661 ASP A C 1
ATOM 5141 O O . ASP A 1 661 ? -29.794 -7.088 21.205 1.00 76.12 661 ASP A O 1
ATOM 5145 N N . TRP A 1 662 ? -27.649 -6.597 20.727 1.00 80.62 662 TRP A N 1
ATOM 5146 C CA . TRP A 1 662 ? -27.048 -7.849 21.210 1.00 80.62 662 TRP A CA 1
ATOM 5147 C C . TRP A 1 662 ? -25.860 -7.604 22.165 1.00 80.62 662 TRP A C 1
ATOM 5149 O O . TRP A 1 662 ? -24.704 -7.805 21.782 1.00 80.62 662 TRP A O 1
ATOM 5159 N N . PRO A 1 663 ? -26.106 -7.202 23.427 1.00 75.19 663 PRO A N 1
ATOM 5160 C CA . PRO A 1 663 ? -25.052 -6.774 24.354 1.00 75.19 663 PRO A CA 1
ATOM 5161 C C . PRO A 1 663 ? -24.097 -7.897 24.788 1.00 75.19 663 PRO A C 1
ATOM 5163 O O . PRO A 1 663 ? -22.933 -7.620 25.086 1.00 75.19 663 PRO A O 1
ATOM 5166 N N . ASP A 1 664 ? -24.543 -9.157 24.766 1.00 81.69 664 ASP A N 1
ATOM 5167 C CA . ASP A 1 664 ? -23.713 -10.336 25.074 1.00 81.69 664 ASP A CA 1
ATOM 5168 C C . ASP A 1 664 ? -22.543 -10.505 24.088 1.00 81.69 664 ASP A C 1
ATOM 5170 O O . ASP A 1 664 ? -21.525 -11.130 24.390 1.00 81.69 664 ASP A O 1
ATOM 5174 N N . MET A 1 665 ? -22.628 -9.872 22.914 1.00 83.50 665 MET A N 1
ATOM 5175 C CA . MET A 1 665 ? -21.552 -9.864 21.922 1.00 83.50 665 MET A CA 1
ATOM 5176 C C . MET A 1 665 ? -20.301 -9.134 22.392 1.00 83.50 665 MET A C 1
ATOM 5178 O O . MET A 1 665 ? -19.213 -9.424 21.894 1.00 83.50 665 MET A O 1
ATOM 5182 N N . LEU A 1 666 ? -20.422 -8.227 23.366 1.00 82.12 666 LEU A N 1
ATOM 5183 C CA . LEU A 1 666 ? -19.286 -7.489 23.921 1.00 82.12 666 LEU A CA 1
ATOM 5184 C C . LEU A 1 666 ? -18.267 -8.407 24.615 1.00 82.12 666 LEU A C 1
ATOM 5186 O O . LEU A 1 666 ? -17.111 -8.016 24.751 1.00 82.12 666 LEU A O 1
ATOM 5190 N N . ASP A 1 667 ? -18.650 -9.634 24.991 1.00 82.75 667 ASP A N 1
ATOM 5191 C CA . ASP A 1 667 ? -17.717 -10.625 25.547 1.00 82.75 667 ASP A CA 1
ATOM 5192 C C . ASP A 1 667 ? -16.754 -11.178 24.487 1.00 82.75 667 ASP A C 1
ATOM 5194 O O . ASP A 1 667 ? -15.592 -11.463 24.780 1.00 82.75 667 ASP A O 1
ATOM 5198 N N . SER A 1 668 ? -17.221 -11.300 23.240 1.00 81.62 668 SER A N 1
ATOM 5199 C CA . SER A 1 668 ? -16.445 -11.855 22.121 1.00 81.62 668 SER A CA 1
ATOM 5200 C C . SER A 1 668 ? -15.869 -10.785 21.189 1.00 81.62 668 SER A C 1
ATOM 5202 O O . SER A 1 668 ? -14.833 -11.017 20.572 1.00 81.62 668 SER A O 1
ATOM 5204 N N . VAL A 1 669 ? -16.508 -9.614 21.110 1.00 82.75 669 VAL A N 1
ATOM 5205 C CA . VAL A 1 669 ? -16.098 -8.440 20.320 1.00 82.75 669 VAL A CA 1
ATOM 5206 C C . VAL A 1 669 ? -15.676 -7.312 21.273 1.00 82.75 669 VAL A C 1
ATOM 5208 O O . VAL A 1 669 ? -16.205 -6.204 21.256 1.00 82.75 669 VAL A O 1
ATOM 5211 N N . ASN A 1 670 ? -14.733 -7.621 22.163 1.00 83.31 670 ASN A N 1
ATOM 5212 C CA . ASN A 1 670 ? -14.145 -6.659 23.098 1.00 83.31 670 ASN A CA 1
ATOM 5213 C C . ASN A 1 670 ? -13.023 -5.825 22.445 1.00 83.31 670 ASN A C 1
ATOM 5215 O O . ASN A 1 670 ? -12.585 -6.107 21.324 1.00 83.31 670 ASN A O 1
ATOM 5219 N N . SER A 1 671 ? -12.515 -4.818 23.164 1.00 78.56 671 SER A N 1
ATOM 5220 C CA . SER A 1 671 ? -11.452 -3.921 22.686 1.00 78.56 671 SER A CA 1
ATOM 5221 C C . SER A 1 671 ? -10.200 -4.667 22.201 1.00 78.56 671 SER A C 1
ATOM 5223 O O . SER A 1 671 ? -9.648 -4.309 21.162 1.00 78.56 671 SER A O 1
ATOM 5225 N N . GLN A 1 672 ? -9.800 -5.749 22.879 1.00 84.31 672 GLN A N 1
ATOM 5226 C CA . GLN A 1 672 ? -8.632 -6.562 22.514 1.00 84.31 672 GLN A CA 1
ATOM 5227 C C . GLN A 1 672 ? -8.836 -7.330 21.201 1.00 84.31 672 GLN A C 1
ATOM 5229 O O . GLN A 1 672 ? -7.994 -7.272 20.305 1.00 84.31 672 GLN A O 1
ATOM 5234 N N . SER A 1 673 ? -9.959 -8.039 21.067 1.00 83.94 673 SER A N 1
ATOM 5235 C CA . SER A 1 673 ? -10.291 -8.808 19.860 1.00 83.94 673 SER A CA 1
ATOM 5236 C C . SER A 1 673 ? -10.435 -7.902 18.632 1.00 83.94 673 SER A C 1
ATOM 5238 O O . SER A 1 673 ? -9.929 -8.225 17.555 1.00 83.94 673 SER A O 1
ATOM 5240 N N . LEU A 1 674 ? -11.045 -6.724 18.806 1.00 84.75 674 LEU A N 1
ATOM 5241 C CA . LEU A 1 674 ? -11.156 -5.710 17.765 1.00 84.75 674 LEU A CA 1
ATOM 5242 C C . LEU A 1 674 ? -9.802 -5.137 17.390 1.00 84.75 674 LEU A C 1
ATOM 5244 O O . LEU A 1 674 ? -9.524 -5.019 16.202 1.00 84.75 674 LEU A O 1
ATOM 5248 N N . GLN A 1 675 ? -8.947 -4.826 18.364 1.00 83.62 675 GLN A N 1
ATOM 5249 C CA . GLN A 1 675 ? -7.601 -4.353 18.075 1.00 83.62 675 GLN A CA 1
ATOM 5250 C C . GLN A 1 675 ? -6.814 -5.392 17.263 1.00 83.62 675 GLN A C 1
ATOM 5252 O O . GLN A 1 675 ? -6.202 -5.031 16.262 1.00 83.62 675 GLN A O 1
ATOM 5257 N N . ALA A 1 676 ? -6.923 -6.682 17.595 1.00 85.25 676 ALA A N 1
ATOM 5258 C CA . ALA A 1 676 ? -6.278 -7.754 16.834 1.00 85.25 676 ALA A CA 1
ATOM 5259 C C . ALA A 1 676 ? -6.810 -7.853 15.388 1.00 85.25 676 ALA A C 1
ATOM 5261 O O . ALA A 1 676 ? -6.044 -8.030 14.438 1.00 85.25 676 ALA A O 1
ATOM 5262 N N . LEU A 1 677 ? -8.128 -7.711 15.196 1.00 87.62 677 LEU A N 1
ATOM 5263 C CA . LEU A 1 677 ? -8.737 -7.652 13.863 1.00 87.62 677 LEU A CA 1
ATOM 5264 C C . LEU A 1 677 ? -8.299 -6.395 13.094 1.00 87.62 677 LEU A C 1
ATOM 5266 O O . LEU A 1 677 ? -8.062 -6.466 11.889 1.00 87.62 677 LEU A O 1
ATOM 5270 N N . MET A 1 678 ? -8.161 -5.254 13.772 1.00 85.69 678 MET A N 1
ATOM 5271 C CA . MET A 1 678 ? -7.731 -3.989 13.174 1.00 85.69 678 MET A CA 1
ATOM 5272 C C . MET A 1 678 ? -6.263 -4.015 12.767 1.00 85.69 678 MET A C 1
ATOM 5274 O O . MET A 1 678 ? -5.962 -3.623 11.647 1.00 85.69 678 MET A O 1
ATOM 5278 N N . GLU A 1 679 ? -5.369 -4.542 13.600 1.00 84.00 679 GLU A N 1
ATOM 5279 C CA . GLU A 1 679 ? -3.954 -4.728 13.257 1.00 84.00 679 GLU A CA 1
ATOM 5280 C C . GLU A 1 679 ? -3.784 -5.656 12.048 1.00 84.00 679 GLU A C 1
ATOM 5282 O O . GLU A 1 679 ? -2.897 -5.451 11.223 1.00 84.00 679 GLU A O 1
ATOM 5287 N N . LYS A 1 680 ? -4.673 -6.642 11.891 1.00 84.88 680 LYS A N 1
ATOM 5288 C CA . LYS A 1 680 ? -4.658 -7.563 10.752 1.00 84.88 680 LYS A CA 1
ATOM 5289 C C . LYS A 1 680 ? -5.205 -6.937 9.463 1.00 84.88 680 LYS A C 1
ATOM 5291 O O . LYS A 1 680 ? -4.629 -7.142 8.400 1.00 84.88 680 LYS A O 1
ATOM 5296 N N . ILE A 1 681 ? -6.316 -6.198 9.533 1.00 83.31 681 ILE A N 1
ATOM 5297 C CA . ILE A 1 681 ? -7.021 -5.653 8.353 1.00 83.31 681 ILE A CA 1
ATOM 5298 C C . ILE A 1 681 ? -6.476 -4.281 7.930 1.00 83.31 681 ILE A C 1
ATOM 5300 O O . ILE A 1 681 ? -6.404 -3.979 6.738 1.00 83.31 681 ILE A O 1
ATOM 5304 N N . MET A 1 682 ? -6.109 -3.447 8.899 1.00 81.31 682 MET A N 1
ATOM 5305 C CA . MET A 1 682 ? -5.582 -2.093 8.724 1.00 81.31 682 MET A CA 1
ATOM 5306 C C . MET A 1 682 ? -4.286 -1.920 9.529 1.00 81.31 682 MET A C 1
ATOM 5308 O O . MET A 1 682 ? -4.262 -1.126 10.476 1.00 81.31 682 MET A O 1
ATOM 5312 N N . PRO A 1 683 ? -3.210 -2.653 9.187 1.00 73.19 683 PRO A N 1
ATOM 5313 C CA . PRO A 1 683 ? -1.956 -2.550 9.916 1.00 73.19 683 PRO A CA 1
ATOM 5314 C C . PRO A 1 683 ? -1.447 -1.109 9.853 1.00 73.19 683 PRO A C 1
ATOM 5316 O O . PRO A 1 683 ? -1.091 -0.606 8.786 1.00 73.19 683 PRO A O 1
ATOM 5319 N N . SER A 1 684 ? -1.436 -0.434 11.002 1.00 58.28 684 SER A N 1
ATOM 5320 C CA . SER A 1 684 ? -0.784 0.862 11.166 1.00 58.28 684 SER A CA 1
ATOM 5321 C C . SER A 1 684 ? 0.715 0.649 11.006 1.00 58.28 684 SER A C 1
ATOM 5323 O O . SER A 1 684 ? 1.351 0.066 11.882 1.00 58.28 684 SER A O 1
ATOM 5325 N N . ALA A 1 685 ? 1.275 1.082 9.877 1.00 49.72 685 ALA A N 1
ATOM 5326 C CA . ALA A 1 685 ? 2.716 1.155 9.729 1.00 49.72 685 ALA A CA 1
ATOM 5327 C C . ALA A 1 685 ? 3.216 2.213 10.719 1.00 49.72 685 ALA A C 1
ATOM 5329 O O . ALA A 1 685 ? 3.026 3.407 10.521 1.00 49.72 685 ALA A O 1
ATOM 5330 N N . SER A 1 686 ? 3.848 1.778 11.806 1.00 41.28 686 SER A N 1
ATOM 5331 C CA . SER A 1 686 ? 4.563 2.644 12.750 1.00 41.28 686 SER A CA 1
ATOM 5332 C C . SER A 1 686 ? 5.859 3.233 12.156 1.00 41.28 686 SER A C 1
ATOM 5334 O O . SER A 1 686 ? 6.667 3.810 12.880 1.00 41.28 686 SER A O 1
ATOM 5336 N N . GLY A 1 687 ? 6.059 3.102 10.837 1.00 41.06 687 GLY A N 1
ATOM 5337 C CA . GLY A 1 687 ? 7.151 3.689 10.070 1.00 41.06 687 GLY A CA 1
ATOM 5338 C C . GLY A 1 687 ? 6.600 4.498 8.895 1.00 41.06 687 GLY A C 1
ATOM 5339 O O . GLY A 1 687 ? 5.848 3.963 8.086 1.00 41.06 687 GLY A O 1
ATOM 5340 N N . GLY A 1 688 ? 6.953 5.783 8.837 1.00 42.78 688 GLY A N 1
ATOM 5341 C CA . GLY A 1 688 ? 6.323 6.858 8.052 1.00 42.78 688 GLY A CA 1
ATOM 5342 C C . GLY A 1 688 ? 6.303 6.790 6.516 1.00 42.78 688 GLY A C 1
ATOM 5343 O O . GLY A 1 688 ? 6.219 7.844 5.902 1.00 42.78 688 GLY A O 1
ATOM 5344 N N . ASP A 1 689 ? 6.307 5.613 5.888 1.00 42.16 689 ASP A N 1
ATOM 5345 C CA . ASP A 1 689 ? 6.158 5.444 4.429 1.00 42.16 689 ASP A CA 1
ATOM 5346 C C . ASP A 1 689 ? 4.916 4.603 4.082 1.00 42.16 689 ASP A C 1
ATOM 5348 O O . ASP A 1 689 ? 4.963 3.639 3.310 1.00 42.16 689 ASP A O 1
ATOM 5352 N N . THR A 1 690 ? 3.758 4.941 4.654 1.00 49.31 690 THR A N 1
ATOM 5353 C CA . THR A 1 690 ? 2.504 4.375 4.139 1.00 49.31 690 THR A CA 1
ATOM 5354 C C . THR A 1 690 ? 2.171 5.095 2.838 1.00 49.31 690 THR A C 1
ATOM 5356 O O . THR A 1 690 ? 1.713 6.235 2.864 1.00 49.31 690 THR A O 1
ATOM 5359 N N . ASP A 1 691 ? 2.404 4.440 1.694 1.00 57.91 691 ASP A N 1
ATOM 5360 C CA . ASP A 1 691 ? 1.927 4.933 0.397 1.00 57.91 691 ASP A CA 1
ATOM 5361 C C . ASP A 1 691 ? 0.439 5.315 0.551 1.00 57.91 691 ASP A C 1
ATOM 5363 O O . ASP A 1 691 ? -0.355 4.478 1.011 1.00 57.91 691 ASP A O 1
ATOM 5367 N N . PRO A 1 692 ? 0.026 6.548 0.200 1.00 61.84 692 PRO A N 1
ATOM 5368 C CA . PRO A 1 692 ? -1.365 6.981 0.316 1.00 61.84 692 PRO A CA 1
ATOM 5369 C C . PRO A 1 692 ? -2.333 6.030 -0.403 1.00 61.84 692 PRO A C 1
ATOM 5371 O O . PRO A 1 692 ? -3.489 5.899 0.000 1.00 61.84 692 PRO A O 1
ATOM 5374 N N . GLN A 1 693 ? -1.882 5.293 -1.427 1.00 62.84 693 GLN A N 1
ATOM 5375 C CA . GLN A 1 693 ? -2.681 4.248 -2.070 1.00 62.84 693 GLN A CA 1
ATOM 5376 C C . GLN A 1 693 ? -2.911 3.027 -1.172 1.00 62.84 693 GLN A C 1
ATOM 5378 O O . GLN A 1 693 ? -4.012 2.468 -1.176 1.00 62.84 693 GLN A O 1
ATOM 5383 N N . VAL A 1 694 ? -1.910 2.626 -0.386 1.00 70.50 694 VAL A N 1
ATOM 5384 C CA . VAL A 1 694 ? -2.001 1.517 0.574 1.00 70.50 694 VAL A CA 1
ATOM 5385 C C . VAL A 1 694 ? -2.864 1.921 1.766 1.00 70.50 694 VAL A C 1
ATOM 5387 O O . VAL A 1 694 ? -3.785 1.180 2.104 1.00 70.50 694 VAL A O 1
ATOM 5390 N N . ALA A 1 695 ? -2.664 3.116 2.332 1.00 67.81 695 ALA A N 1
ATOM 5391 C CA . ALA A 1 695 ? -3.507 3.644 3.409 1.00 67.81 695 ALA A CA 1
ATOM 5392 C C . ALA A 1 695 ? -4.977 3.773 2.968 1.00 67.81 695 ALA A C 1
ATOM 5394 O O . ALA A 1 695 ? -5.902 3.360 3.676 1.00 67.81 695 ALA A O 1
ATOM 5395 N N . ARG A 1 696 ? -5.214 4.252 1.740 1.00 71.44 696 ARG A N 1
ATOM 5396 C CA . ARG A 1 696 ? -6.550 4.305 1.131 1.00 71.44 696 ARG A CA 1
ATOM 5397 C C . ARG A 1 696 ? -7.164 2.920 0.950 1.00 71.44 696 ARG A C 1
ATOM 5399 O O . ARG A 1 696 ? -8.355 2.730 1.208 1.00 71.44 696 ARG A O 1
ATOM 5406 N N . TRP A 1 697 ? -6.379 1.943 0.503 1.00 75.19 697 TRP A N 1
ATOM 5407 C CA . TRP A 1 697 ? -6.836 0.562 0.350 1.00 75.19 697 TRP A CA 1
ATOM 5408 C C . TRP A 1 697 ? -7.173 -0.086 1.703 1.00 75.19 697 TRP A C 1
ATOM 5410 O O . TRP A 1 697 ? -8.248 -0.679 1.832 1.00 75.19 697 TRP A O 1
ATOM 5420 N N . GLN A 1 698 ? -6.316 0.075 2.715 1.00 81.12 698 GLN A N 1
ATOM 5421 C CA . GLN A 1 698 ? -6.543 -0.424 4.076 1.00 81.12 698 GLN A CA 1
ATOM 5422 C C . GLN A 1 698 ? -7.806 0.194 4.666 1.00 81.12 698 GLN A C 1
ATOM 5424 O O . GLN A 1 698 ? -8.692 -0.526 5.118 1.00 81.12 698 GLN A O 1
ATOM 5429 N N . THR A 1 699 ? -7.952 1.515 4.551 1.00 79.56 699 THR A N 1
ATOM 5430 C CA . THR A 1 699 ? -9.135 2.236 5.029 1.00 79.56 699 THR A CA 1
ATOM 5431 C C . THR A 1 699 ? -10.399 1.705 4.371 1.00 79.56 699 THR A C 1
ATOM 5433 O O . THR A 1 699 ? -11.343 1.346 5.064 1.00 79.56 699 THR A O 1
ATOM 5436 N N . ARG A 1 700 ? -10.433 1.582 3.038 1.00 82.38 700 ARG A N 1
ATOM 5437 C CA . ARG A 1 700 ? -11.602 1.031 2.330 1.00 82.38 700 ARG A CA 1
ATOM 5438 C C . ARG A 1 700 ? -11.925 -0.395 2.765 1.00 82.38 700 ARG A C 1
ATOM 5440 O O . ARG A 1 700 ? -13.095 -0.728 2.921 1.00 82.38 700 ARG A O 1
ATOM 5447 N N . THR A 1 701 ? -10.900 -1.214 2.983 1.00 85.31 701 THR A N 1
ATOM 5448 C CA . THR A 1 701 ? -11.050 -2.593 3.465 1.00 85.31 701 THR A CA 1
ATOM 5449 C C . THR A 1 701 ? -11.636 -2.612 4.881 1.00 85.31 701 THR A C 1
ATOM 5451 O O . THR A 1 701 ? -12.598 -3.336 5.133 1.00 85.31 701 THR A O 1
ATOM 5454 N N . GLY A 1 702 ? -11.142 -1.753 5.775 1.00 86.25 702 GLY A N 1
ATOM 5455 C CA . GLY A 1 702 ? -11.674 -1.591 7.124 1.00 86.25 702 GLY A CA 1
ATOM 5456 C C . GLY A 1 702 ? -13.102 -1.054 7.153 1.00 86.25 702 GLY A C 1
ATOM 5457 O O . GLY A 1 702 ? -13.912 -1.553 7.926 1.00 86.25 702 GLY A O 1
ATOM 5458 N N . VAL A 1 703 ? -13.451 -0.084 6.300 1.00 86.81 703 VAL A N 1
ATOM 5459 C CA . VAL A 1 703 ? -14.819 0.464 6.230 1.00 86.81 703 VAL A CA 1
ATOM 5460 C C . VAL A 1 703 ? -15.832 -0.625 5.878 1.00 86.81 703 VAL A C 1
ATOM 5462 O O . VAL A 1 703 ? -16.884 -0.700 6.511 1.00 86.81 703 VAL A O 1
ATOM 5465 N N . VAL A 1 704 ? -15.516 -1.493 4.911 1.00 87.38 704 VAL A N 1
ATOM 5466 C CA . VAL A 1 704 ? -16.385 -2.627 4.552 1.00 87.38 704 VAL A CA 1
ATOM 5467 C C . VAL A 1 704 ? -16.442 -3.643 5.695 1.00 87.38 704 VAL A C 1
ATOM 5469 O O . VAL A 1 704 ? -17.524 -4.088 6.073 1.00 87.38 704 VAL A O 1
ATOM 5472 N N . PHE A 1 705 ? -15.299 -3.978 6.301 1.00 91.88 705 PHE A N 1
ATOM 5473 C CA . PHE A 1 705 ? -15.265 -4.972 7.372 1.00 91.88 705 PHE A CA 1
ATOM 5474 C C . PHE A 1 705 ? -16.026 -4.521 8.627 1.00 91.88 705 PHE A C 1
ATOM 5476 O O . PHE A 1 705 ? -16.965 -5.187 9.052 1.00 91.88 705 PHE A O 1
ATOM 5483 N N . PHE A 1 706 ? -15.662 -3.378 9.210 1.00 89.75 706 PHE A N 1
ATOM 5484 C CA . PHE A 1 706 ? -16.231 -2.903 10.476 1.00 89.75 706 PHE A CA 1
ATOM 5485 C C . PHE A 1 706 ? -17.592 -2.218 10.306 1.00 89.75 706 PHE A C 1
ATOM 5487 O O . PHE A 1 706 ? -18.376 -2.190 11.248 1.00 89.75 706 PHE A O 1
ATOM 5494 N N . GLY A 1 707 ? -17.886 -1.666 9.124 1.00 86.00 707 GLY A N 1
ATOM 5495 C CA . GLY A 1 707 ? -19.142 -0.963 8.854 1.00 86.00 707 GLY A CA 1
ATOM 5496 C C . GLY A 1 707 ? -20.248 -1.818 8.231 1.00 86.00 707 GLY A C 1
ATOM 5497 O O . GLY A 1 707 ? -21.401 -1.384 8.240 1.00 86.00 707 GLY A O 1
ATOM 5498 N N . GLN A 1 708 ? -19.927 -2.989 7.666 1.00 87.44 708 GLN A N 1
ATOM 5499 C CA . GLN A 1 708 ? -20.909 -3.856 6.995 1.00 87.44 708 GLN A CA 1
ATOM 5500 C C . GLN A 1 708 ? -20.806 -5.312 7.456 1.00 87.44 708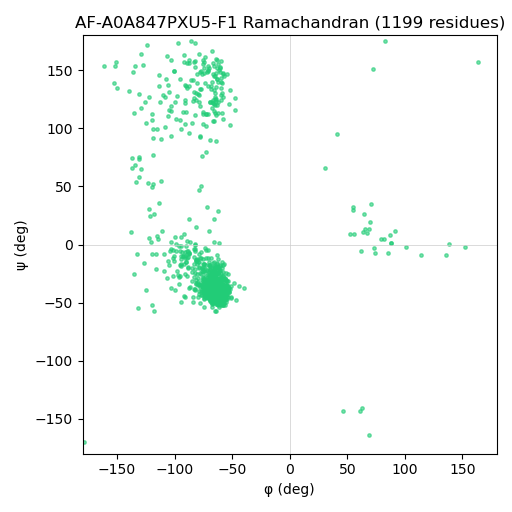 GLN A C 1
ATOM 5502 O O . GLN A 1 708 ? -21.783 -5.847 7.968 1.00 87.44 708 GLN A O 1
ATOM 5507 N N . ILE A 1 709 ? -19.629 -5.936 7.365 1.00 90.19 709 ILE A N 1
ATOM 5508 C CA . ILE A 1 709 ? -19.475 -7.367 7.681 1.00 90.19 709 ILE A CA 1
ATOM 5509 C C . ILE A 1 709 ? -19.680 -7.648 9.166 1.00 90.19 709 ILE A C 1
ATOM 5511 O O . ILE A 1 709 ? -20.508 -8.485 9.508 1.00 90.19 709 ILE A O 1
ATOM 5515 N N . LEU A 1 710 ? -18.949 -6.961 10.048 1.00 90.00 710 LEU A N 1
ATOM 5516 C CA . LEU A 1 710 ? -19.008 -7.213 11.486 1.00 90.00 710 LEU A CA 1
ATOM 5517 C C . LEU A 1 710 ? -20.429 -7.007 12.057 1.00 90.00 710 LEU A C 1
ATOM 5519 O O . LEU A 1 710 ? -20.923 -7.933 12.705 1.00 90.00 710 LEU A O 1
ATOM 5523 N N . PRO A 1 711 ? -21.139 -5.896 11.757 1.00 89.00 711 PRO A N 1
ATOM 5524 C CA . PRO A 1 711 ? -22.534 -5.726 12.170 1.00 89.00 711 PRO A CA 1
ATOM 5525 C C . PRO A 1 711 ? -23.445 -6.853 11.663 1.00 89.00 711 PRO A C 1
ATOM 5527 O O . PRO A 1 711 ? -24.210 -7.421 12.435 1.00 89.00 711 PRO A O 1
ATOM 5530 N N . VAL A 1 712 ? -23.319 -7.243 10.389 1.00 88.56 712 VAL A N 1
ATOM 5531 C CA . VAL A 1 712 ? -24.126 -8.329 9.809 1.00 88.56 712 VAL A CA 1
ATOM 5532 C C . VAL A 1 712 ? -23.819 -9.671 10.481 1.00 88.56 712 VAL A C 1
ATOM 5534 O O . VAL A 1 712 ? -24.737 -10.430 10.771 1.00 88.56 712 VAL A O 1
ATOM 5537 N N . THR A 1 713 ? -22.553 -9.972 10.787 1.00 88.56 713 THR A N 1
ATOM 5538 C CA . THR A 1 713 ? -22.182 -11.220 11.478 1.00 88.56 713 THR A CA 1
ATOM 5539 C C . THR A 1 713 ? -22.698 -11.290 12.912 1.00 88.56 713 THR A C 1
ATOM 5541 O O . THR A 1 713 ? -23.121 -12.364 13.335 1.00 88.56 713 THR A O 1
ATOM 5544 N N . ILE A 1 714 ? -22.723 -10.160 13.628 1.00 88.12 714 ILE A N 1
ATOM 5545 C CA . ILE A 1 714 ? -23.348 -10.057 14.954 1.00 88.12 714 ILE A CA 1
ATOM 5546 C C . ILE A 1 714 ? -24.835 -10.408 14.852 1.00 88.12 714 ILE A C 1
ATOM 5548 O O . ILE A 1 714 ? -25.328 -11.258 15.590 1.00 88.12 714 ILE A O 1
ATOM 5552 N N . GLU A 1 715 ? -25.538 -9.819 13.883 1.00 85.94 715 GLU A N 1
ATOM 5553 C CA . GLU A 1 715 ? -26.968 -10.063 13.709 1.00 85.94 715 GLU A CA 1
ATOM 5554 C C . GLU A 1 715 ? -27.299 -11.469 13.182 1.00 85.94 715 GLU A C 1
ATOM 5556 O O . GLU A 1 715 ? -28.414 -11.947 13.404 1.00 85.94 715 GLU A O 1
ATOM 5561 N N . LEU A 1 716 ? -26.366 -12.151 12.510 1.00 86.62 716 LEU A N 1
ATOM 5562 C CA . LEU A 1 716 ? -26.533 -13.531 12.034 1.00 86.62 716 LEU A CA 1
ATOM 5563 C C . LEU A 1 716 ? -26.428 -14.568 13.161 1.00 86.62 716 LEU A C 1
ATOM 5565 O O . LEU A 1 716 ? -27.173 -15.551 13.140 1.00 86.62 716 LEU A O 1
ATOM 5569 N N . PHE A 1 717 ? -25.551 -14.348 14.147 1.00 85.12 717 PHE A N 1
ATOM 5570 C CA . PHE A 1 717 ? -25.286 -15.294 15.240 1.00 85.12 717 PHE A CA 1
ATOM 5571 C C . PHE A 1 717 ? -25.615 -14.727 16.631 1.00 85.12 717 PHE A C 1
ATOM 5573 O O . PHE A 1 717 ? -24.776 -14.824 17.520 1.00 85.12 717 PHE A O 1
ATOM 5580 N N . PRO A 1 718 ? -26.825 -14.188 16.869 1.00 78.19 718 PRO A N 1
ATOM 5581 C CA . PRO A 1 718 ? -27.149 -13.472 18.105 1.00 78.19 718 PRO A CA 1
ATOM 5582 C C . PRO A 1 718 ? -26.999 -14.315 19.382 1.00 78.19 718 PRO A C 1
ATOM 5584 O O . PRO A 1 718 ? -26.711 -13.774 20.442 1.00 78.19 718 PRO A O 1
ATOM 5587 N N . GLU A 1 719 ? -27.173 -15.636 19.283 1.00 78.56 719 GLU A N 1
ATOM 5588 C CA . GLU A 1 719 ? -27.116 -16.571 20.417 1.00 78.56 719 GLU A CA 1
ATOM 5589 C C . GLU A 1 719 ? -25.737 -17.253 20.591 1.00 78.56 719 GLU A C 1
ATOM 5591 O O . GLU A 1 719 ? -25.571 -18.052 21.510 1.00 78.56 719 GLU A O 1
ATOM 5596 N N . ASP A 1 720 ? -24.748 -16.973 19.727 1.00 82.06 720 ASP A N 1
ATOM 5597 C CA . ASP A 1 720 ? -23.431 -17.645 19.730 1.00 82.06 720 ASP A CA 1
ATOM 5598 C C . ASP A 1 720 ? -22.258 -16.651 19.537 1.00 82.06 720 ASP A C 1
ATOM 5600 O O . ASP A 1 720 ? -21.646 -16.589 18.461 1.00 82.06 720 ASP A O 1
ATOM 5604 N N . PRO A 1 721 ? -21.915 -15.857 20.574 1.00 80.94 721 PRO A N 1
ATOM 5605 C CA . PRO A 1 721 ? -20.831 -14.873 20.509 1.00 80.94 721 PRO A CA 1
ATOM 5606 C C . PRO A 1 721 ? -19.446 -15.437 20.114 1.00 80.94 721 PRO A C 1
ATOM 5608 O O . PRO A 1 721 ? -18.773 -14.822 19.278 1.00 80.94 721 PRO A O 1
ATOM 5611 N N . PRO A 1 722 ? -18.999 -16.615 20.608 1.00 82.88 722 PRO A N 1
ATOM 5612 C CA . PRO A 1 722 ? -17.709 -17.191 20.213 1.00 82.88 722 PRO A CA 1
ATOM 5613 C C . PRO A 1 722 ? -17.608 -17.476 18.710 1.00 82.88 722 PRO A C 1
ATOM 5615 O O . PRO A 1 722 ? -16.543 -17.301 18.105 1.00 82.88 722 PRO A O 1
ATOM 5618 N N . ARG A 1 723 ? -18.719 -17.884 18.081 1.00 84.44 723 ARG A N 1
ATOM 5619 C CA . ARG A 1 723 ? -18.770 -18.126 16.636 1.00 84.44 723 ARG A CA 1
ATOM 5620 C C . ARG A 1 723 ? -18.584 -16.844 15.833 1.00 84.44 723 ARG A C 1
ATOM 5622 O O . ARG A 1 723 ? -17.937 -16.904 14.788 1.00 84.44 723 ARG A O 1
ATOM 5629 N N . VAL A 1 724 ? -19.047 -15.692 16.328 1.00 85.75 724 VAL A N 1
ATOM 5630 C CA . VAL A 1 724 ? -18.806 -14.381 15.695 1.00 85.75 724 VAL A CA 1
ATOM 5631 C C . VAL A 1 724 ? -17.311 -14.076 15.638 1.00 85.75 724 VAL A C 1
ATOM 5633 O O . VAL A 1 724 ? -16.800 -13.751 14.567 1.00 85.75 724 VAL A O 1
ATOM 5636 N N . ALA A 1 725 ? -16.586 -14.251 16.748 1.00 82.38 725 ALA A N 1
ATOM 5637 C CA . ALA A 1 725 ? -15.143 -14.006 16.790 1.00 82.38 725 ALA A CA 1
ATOM 5638 C C . ALA A 1 725 ? -14.371 -14.934 15.835 1.00 82.38 725 ALA A C 1
ATOM 5640 O O . ALA A 1 725 ? -13.539 -14.469 15.051 1.00 82.38 725 ALA A O 1
ATOM 5641 N N . GLY A 1 726 ? -14.683 -16.237 15.841 1.00 84.00 726 GLY A N 1
ATOM 5642 C CA . GLY A 1 726 ? -14.057 -17.211 14.941 1.00 84.00 726 GLY A CA 1
ATOM 5643 C C . GLY A 1 726 ? -14.344 -16.933 13.461 1.00 84.00 726 GLY A C 1
ATOM 5644 O O . GLY A 1 726 ? -13.441 -16.991 12.622 1.00 84.00 726 GLY A O 1
ATOM 5645 N N . PHE A 1 727 ? -15.583 -16.566 13.136 1.00 87.62 727 PHE A N 1
ATOM 5646 C CA . PHE A 1 727 ? -15.998 -16.258 11.769 1.00 87.62 727 PHE A CA 1
ATOM 5647 C C . PHE A 1 727 ? -15.396 -14.937 11.262 1.00 87.62 727 PHE A C 1
ATOM 5649 O O . PHE A 1 727 ? -14.855 -14.890 10.154 1.00 87.62 727 PHE A O 1
ATOM 5656 N N . ALA A 1 728 ? -15.393 -13.887 12.091 1.00 88.06 728 ALA A N 1
ATOM 5657 C CA . ALA A 1 728 ? -14.744 -12.610 11.791 1.00 88.06 728 ALA A CA 1
ATOM 5658 C C . ALA A 1 728 ? -13.229 -12.782 11.592 1.00 88.06 728 ALA A C 1
ATOM 5660 O O . ALA A 1 728 ? -12.653 -12.229 10.649 1.00 88.06 728 ALA A O 1
ATOM 5661 N N . TYR A 1 729 ? -12.580 -13.606 12.421 1.00 88.19 729 TYR A N 1
ATOM 5662 C CA . TYR A 1 729 ? -11.163 -13.918 12.263 1.00 88.19 729 TYR A CA 1
ATOM 5663 C C . TYR A 1 729 ? -10.876 -14.671 10.956 1.00 88.19 729 TYR A C 1
ATOM 5665 O O . TYR A 1 729 ? -9.947 -14.294 10.238 1.00 88.19 729 TYR A O 1
ATOM 5673 N N . SER A 1 730 ? -11.689 -15.671 10.603 1.00 88.69 730 SER A N 1
ATOM 5674 C CA . SER A 1 730 ? -11.559 -16.412 9.339 1.00 88.69 730 SER A CA 1
ATOM 5675 C C . SER A 1 730 ? -11.680 -15.480 8.124 1.00 88.69 730 SER A C 1
ATOM 5677 O O . SER A 1 730 ? -10.816 -15.478 7.245 1.00 88.69 730 SER A O 1
ATOM 5679 N N . LEU A 1 731 ? -12.674 -14.582 8.119 1.00 89.69 731 LEU A N 1
ATOM 5680 C CA . LEU A 1 731 ? -12.841 -13.573 7.065 1.00 89.69 731 LEU A CA 1
ATOM 5681 C C . LEU A 1 731 ? -11.661 -12.600 6.979 1.00 89.69 731 LEU A C 1
ATOM 5683 O O . LEU A 1 731 ? -11.197 -12.300 5.877 1.00 89.69 731 LEU A O 1
ATOM 5687 N N . SER A 1 732 ? -11.145 -12.145 8.124 1.00 89.62 732 SER A N 1
ATOM 5688 C CA . SER A 1 732 ? -9.957 -11.284 8.169 1.00 89.62 732 SER A CA 1
ATOM 5689 C C . SER A 1 732 ? -8.709 -11.983 7.620 1.00 89.62 732 SER A C 1
ATOM 5691 O O . SER A 1 732 ? -7.861 -11.339 7.012 1.00 89.62 732 SER A O 1
ATOM 5693 N N . GLU A 1 733 ? -8.584 -13.305 7.796 1.00 88.94 733 GLU A N 1
ATOM 5694 C CA . GLU A 1 733 ? -7.462 -14.077 7.258 1.00 88.94 733 GLU A CA 1
ATOM 5695 C C . GLU A 1 733 ? -7.493 -14.106 5.735 1.00 88.94 733 GLU A C 1
ATOM 5697 O O . GLU A 1 733 ? -6.488 -13.801 5.097 1.00 88.94 733 GLU A O 1
ATOM 5702 N N . GLN A 1 734 ? -8.656 -14.399 5.152 1.00 89.50 734 GLN A N 1
ATOM 5703 C CA . GLN A 1 734 ? -8.799 -14.436 3.698 1.00 89.50 734 GLN A CA 1
ATOM 5704 C C . GLN A 1 734 ? -8.641 -13.044 3.068 1.00 89.50 734 GLN A C 1
ATOM 5706 O O . GLN A 1 734 ? -8.082 -12.924 1.980 1.00 89.50 734 GLN A O 1
ATOM 5711 N N . ALA A 1 735 ? -9.056 -11.978 3.763 1.00 86.81 735 ALA A N 1
ATOM 5712 C CA . ALA A 1 735 ? -8.946 -10.602 3.275 1.00 86.81 735 ALA A CA 1
ATOM 5713 C C . ALA A 1 735 ? -7.496 -10.133 3.057 1.00 86.81 735 ALA A C 1
ATOM 5715 O O . ALA A 1 735 ? -7.251 -9.308 2.176 1.00 86.81 735 ALA A O 1
ATOM 5716 N N . VAL A 1 736 ? -6.543 -10.657 3.833 1.00 85.69 736 VAL A N 1
ATOM 5717 C CA . VAL A 1 736 ? -5.117 -10.287 3.763 1.00 85.69 736 VAL A CA 1
ATOM 5718 C C . VAL A 1 736 ? -4.340 -11.172 2.779 1.00 85.69 736 VAL A C 1
ATOM 5720 O O . VAL A 1 736 ? -3.243 -10.813 2.350 1.00 85.69 736 VAL A O 1
ATOM 5723 N N . ARG A 1 737 ? -4.900 -12.314 2.360 1.00 83.81 737 ARG A N 1
ATOM 5724 C CA . ARG A 1 737 ? -4.239 -13.198 1.392 1.00 83.81 737 ARG A CA 1
ATOM 5725 C C . ARG A 1 737 ? -4.115 -12.537 0.024 1.00 83.81 737 ARG A C 1
ATOM 5727 O O . ARG A 1 737 ? -4.996 -11.810 -0.443 1.00 83.81 737 ARG A O 1
ATOM 5734 N N . THR A 1 738 ? -3.015 -12.849 -0.649 1.00 77.50 738 THR A N 1
ATOM 5735 C CA . THR A 1 738 ? -2.736 -12.398 -2.009 1.00 77.50 738 THR A CA 1
ATOM 5736 C C . THR A 1 738 ? -2.920 -13.540 -2.995 1.00 77.50 738 THR A C 1
ATOM 5738 O O . THR A 1 738 ? -2.479 -14.663 -2.766 1.00 77.50 738 THR A O 1
ATOM 5741 N N . SER A 1 739 ? -3.552 -13.241 -4.125 1.00 70.25 739 SER A N 1
ATOM 5742 C CA . SER A 1 739 ? -3.575 -14.127 -5.287 1.00 70.25 739 SER A CA 1
ATOM 5743 C C . SER A 1 739 ? -3.002 -13.363 -6.471 1.00 70.25 739 SER A C 1
ATOM 5745 O O . SER A 1 739 ? -3.404 -12.232 -6.741 1.00 70.25 739 SER A O 1
ATOM 5747 N N . GLN A 1 740 ? -2.004 -13.947 -7.140 1.00 63.47 740 GLN A N 1
ATOM 5748 C CA . GLN A 1 740 ? -1.325 -13.341 -8.296 1.00 63.47 740 GLN A CA 1
ATOM 5749 C C . GLN A 1 740 ? -0.753 -11.928 -8.025 1.00 63.47 740 GLN A C 1
ATOM 5751 O O . GLN A 1 740 ? -0.706 -11.090 -8.923 1.00 63.47 740 GLN A O 1
ATOM 5756 N N . GLY A 1 741 ? -0.322 -11.652 -6.787 1.00 61.41 741 GLY A N 1
ATOM 5757 C CA . GLY A 1 741 ? 0.240 -10.354 -6.383 1.00 61.41 741 GLY A CA 1
ATOM 5758 C C . GLY A 1 741 ? -0.791 -9.271 -6.036 1.00 61.41 741 GLY A C 1
ATOM 5759 O O . GLY A 1 741 ? -0.397 -8.147 -5.744 1.00 61.41 741 GLY A O 1
ATOM 5760 N N . VAL A 1 742 ? -2.093 -9.589 -6.034 1.00 66.81 742 VAL A N 1
ATOM 5761 C CA . VAL A 1 742 ? -3.172 -8.675 -5.621 1.00 66.81 742 VAL A CA 1
ATOM 5762 C C . VAL A 1 742 ? -3.773 -9.154 -4.302 1.00 66.81 742 VAL A C 1
ATOM 5764 O O . VAL A 1 742 ? -4.150 -10.320 -4.176 1.00 66.81 742 VAL A O 1
ATOM 5767 N N . VAL A 1 743 ? -3.864 -8.261 -3.315 1.00 76.69 743 VAL A N 1
ATOM 5768 C CA . VAL A 1 743 ? -4.505 -8.549 -2.022 1.00 76.69 743 VAL A CA 1
ATOM 5769 C C . VAL A 1 743 ? -6.024 -8.593 -2.195 1.00 76.69 743 VAL A C 1
ATOM 5771 O O . VAL A 1 743 ? -6.594 -7.753 -2.895 1.00 76.69 743 VAL A O 1
ATOM 5774 N N . ALA A 1 744 ? -6.688 -9.549 -1.546 1.00 78.88 744 ALA A N 1
ATOM 5775 C CA . ALA A 1 744 ? -8.136 -9.723 -1.632 1.00 78.88 744 ALA A CA 1
ATOM 5776 C C . ALA A 1 744 ? -8.923 -8.487 -1.156 1.00 78.88 744 ALA A C 1
ATOM 5778 O O . ALA A 1 744 ? -9.780 -7.976 -1.887 1.00 78.88 744 ALA A O 1
ATOM 5779 N N . GLY A 1 745 ? -8.575 -7.970 0.028 1.00 85.31 745 GLY A N 1
ATOM 5780 C CA . GLY A 1 745 ? -8.993 -6.673 0.563 1.00 85.31 745 GLY A CA 1
ATOM 5781 C C . GLY A 1 745 ? -10.482 -6.356 0.422 1.00 85.31 745 GLY A C 1
ATOM 5782 O O . GLY A 1 745 ? -11.348 -7.228 0.503 1.00 85.31 745 GLY A O 1
ATOM 5783 N N . ALA A 1 746 ? -10.779 -5.080 0.167 1.00 82.56 746 ALA A N 1
ATOM 5784 C CA . ALA A 1 746 ? -12.142 -4.572 0.007 1.00 82.56 746 ALA A CA 1
ATOM 5785 C C . ALA A 1 746 ? -12.966 -5.286 -1.084 1.00 82.56 746 ALA A C 1
ATOM 5787 O O . ALA A 1 746 ? -14.182 -5.367 -0.960 1.00 82.56 746 ALA A O 1
ATOM 5788 N N . ALA A 1 747 ? -12.340 -5.809 -2.146 1.00 77.62 747 ALA A N 1
ATOM 5789 C CA . ALA A 1 747 ? -13.064 -6.446 -3.250 1.00 77.62 747 ALA A CA 1
ATOM 5790 C C . ALA A 1 747 ? -13.636 -7.817 -2.858 1.00 77.62 747 ALA A C 1
ATOM 5792 O O . ALA A 1 747 ? -14.781 -8.123 -3.182 1.00 77.62 747 ALA A O 1
ATOM 5793 N N . TYR A 1 748 ? -12.852 -8.629 -2.145 1.00 86.94 748 TYR A N 1
ATOM 5794 C CA . TYR A 1 748 ? -13.331 -9.884 -1.563 1.00 86.94 748 TYR A CA 1
ATOM 5795 C C . TYR A 1 748 ? -14.370 -9.625 -0.466 1.00 86.94 748 TYR A C 1
ATOM 5797 O O . TYR A 1 748 ? -15.437 -10.234 -0.465 1.00 86.94 748 TYR A O 1
ATOM 5805 N N . LEU A 1 749 ? -14.099 -8.662 0.421 1.00 88.12 749 LEU A N 1
ATOM 5806 C CA . LEU A 1 749 ? -15.012 -8.323 1.512 1.00 88.12 749 LEU A CA 1
ATOM 5807 C C . LEU A 1 749 ? -16.352 -7.762 1.015 1.00 88.12 749 LEU A C 1
ATOM 5809 O O . LEU A 1 749 ? -17.384 -8.075 1.595 1.00 88.12 749 LEU A O 1
ATOM 5813 N N . ALA A 1 750 ? -16.381 -6.998 -0.078 1.00 83.88 750 ALA A N 1
ATOM 5814 C CA . ALA A 1 750 ? -17.637 -6.542 -0.674 1.00 83.88 750 ALA A CA 1
ATOM 5815 C C . ALA A 1 750 ? -18.492 -7.714 -1.192 1.00 83.88 750 ALA A C 1
ATOM 5817 O O . ALA A 1 750 ? -19.712 -7.708 -1.032 1.00 83.88 750 ALA A O 1
ATOM 5818 N N . GLU A 1 751 ? -17.864 -8.746 -1.769 1.00 82.44 751 GLU A N 1
ATOM 5819 C CA . GLU A 1 751 ? -18.576 -9.964 -2.171 1.00 82.44 751 GLU A CA 1
ATOM 5820 C C . GLU A 1 751 ? -19.077 -10.757 -0.960 1.00 82.44 751 GLU A C 1
ATOM 5822 O O . GLU A 1 751 ? -20.221 -11.217 -0.963 1.00 82.44 751 GLU A O 1
ATOM 5827 N N . ALA A 1 752 ? -18.258 -10.870 0.088 1.00 88.56 752 ALA A N 1
ATOM 5828 C CA . ALA A 1 752 ? -18.668 -11.489 1.342 1.00 88.56 752 ALA A CA 1
ATOM 5829 C C . ALA A 1 752 ? -19.859 -10.746 1.972 1.00 88.56 752 ALA A C 1
ATOM 5831 O O . ALA A 1 752 ? -20.848 -11.388 2.317 1.00 88.56 752 ALA A O 1
ATOM 5832 N N . SER A 1 753 ? -19.809 -9.408 2.042 1.00 88.69 753 SER A N 1
ATOM 5833 C CA . SER A 1 753 ? -20.894 -8.569 2.571 1.00 88.69 753 SER A CA 1
ATOM 5834 C C . SER A 1 753 ? -22.192 -8.812 1.815 1.00 88.69 753 SER A C 1
ATOM 5836 O O . SER A 1 753 ? -23.196 -9.148 2.427 1.00 88.69 753 SER A O 1
ATOM 5838 N N . MET A 1 754 ? -22.167 -8.760 0.480 1.00 83.44 754 MET A N 1
ATOM 5839 C CA . MET A 1 754 ? -23.368 -8.959 -0.338 1.00 83.44 754 MET A CA 1
ATOM 5840 C C . MET A 1 754 ? -24.044 -10.317 -0.078 1.00 83.44 754 MET A C 1
ATOM 5842 O O . MET A 1 754 ? -25.271 -10.393 -0.018 1.00 83.44 754 MET A O 1
ATOM 5846 N N . ARG A 1 755 ? -23.262 -11.395 0.090 1.00 85.88 755 ARG A N 1
ATOM 5847 C CA . ARG A 1 755 ? -23.807 -12.729 0.397 1.00 85.88 755 ARG A CA 1
ATOM 5848 C C . ARG A 1 755 ? -24.352 -12.806 1.822 1.00 85.88 755 ARG A C 1
ATOM 5850 O O . ARG A 1 755 ? -25.442 -13.334 2.016 1.00 85.88 755 ARG A O 1
ATOM 5857 N N . LEU A 1 756 ? -23.620 -12.270 2.799 1.00 89.25 756 LEU A N 1
ATOM 5858 C CA . LEU A 1 756 ? -24.035 -12.262 4.204 1.00 89.25 756 LEU A CA 1
ATOM 5859 C C . LEU A 1 756 ? -25.290 -11.409 4.427 1.00 89.25 756 LEU A C 1
ATOM 5861 O O . LEU A 1 756 ? -26.175 -11.821 5.168 1.00 89.25 756 LEU A O 1
ATOM 5865 N N . GLU A 1 757 ? -25.402 -10.263 3.754 1.00 87.31 757 GLU A N 1
ATOM 5866 C CA . GLU A 1 757 ? -26.586 -9.399 3.795 1.00 87.31 757 GLU A CA 1
ATOM 5867 C C . GLU A 1 757 ? -27.828 -10.122 3.273 1.00 87.31 757 GLU A C 1
ATOM 5869 O O . GLU A 1 757 ? -28.880 -10.056 3.902 1.00 87.31 757 GLU A O 1
ATOM 5874 N N . GLN A 1 758 ? -27.710 -10.849 2.157 1.00 84.12 758 GLN A N 1
ATOM 5875 C CA . GLN A 1 758 ? -28.822 -11.642 1.633 1.00 84.12 758 GLN A CA 1
ATOM 5876 C C . GLN A 1 758 ? -29.240 -12.733 2.628 1.00 84.12 758 GLN A C 1
ATOM 5878 O O . GLN A 1 758 ? -30.423 -12.854 2.934 1.00 84.12 758 GLN A O 1
ATOM 5883 N N . ILE A 1 759 ? -28.271 -13.466 3.189 1.00 87.69 759 ILE A N 1
ATOM 5884 C CA . ILE A 1 759 ? -28.538 -14.502 4.198 1.00 87.69 759 ILE A CA 1
ATOM 5885 C C . ILE A 1 759 ? -29.215 -13.899 5.435 1.00 87.69 759 ILE A C 1
ATOM 5887 O O . ILE A 1 759 ? -30.130 -14.507 5.984 1.00 87.69 759 ILE A O 1
ATOM 5891 N N . LEU A 1 760 ? -28.803 -12.705 5.872 1.00 87.94 760 LEU A N 1
ATOM 5892 C CA . LEU A 1 760 ? -29.409 -12.024 7.016 1.00 87.94 760 LEU A CA 1
ATOM 5893 C C . LEU A 1 760 ? -30.870 -11.653 6.742 1.00 87.94 760 LEU A C 1
ATOM 5895 O O . LEU A 1 760 ? -31.725 -11.868 7.602 1.00 87.94 760 LEU A O 1
ATOM 5899 N N . ILE A 1 761 ? -31.177 -11.149 5.543 1.00 85.94 761 ILE A N 1
ATOM 5900 C CA . ILE A 1 761 ? -32.561 -10.834 5.177 1.00 85.94 761 ILE A CA 1
ATOM 5901 C C . ILE A 1 761 ? -33.421 -12.106 5.153 1.00 85.94 761 ILE A C 1
ATOM 5903 O O . ILE A 1 761 ? -34.524 -12.118 5.711 1.00 85.94 761 ILE A O 1
ATOM 5907 N N . ASP A 1 762 ? -32.891 -13.199 4.604 1.00 84.12 762 ASP A N 1
ATOM 5908 C CA . ASP A 1 762 ? -33.561 -14.500 4.613 1.00 84.12 762 ASP A CA 1
ATOM 5909 C C . ASP A 1 762 ? -33.768 -15.007 6.057 1.00 84.12 762 ASP A C 1
ATOM 5911 O O . ASP A 1 762 ? -34.835 -15.534 6.389 1.00 84.12 762 ASP A O 1
ATOM 5915 N N . CYS A 1 763 ? -32.817 -14.756 6.966 1.00 85.94 763 CYS A N 1
ATOM 5916 C CA . CYS A 1 763 ? -32.941 -15.099 8.384 1.00 85.94 763 CYS A CA 1
ATOM 5917 C C . CYS A 1 763 ? -34.098 -14.372 9.081 1.00 85.94 763 CYS A C 1
ATOM 5919 O O . CYS A 1 763 ? -34.747 -14.982 9.929 1.00 85.94 763 CYS A O 1
ATOM 5921 N N . TYR A 1 764 ? -34.409 -13.112 8.749 1.00 87.12 764 TYR A N 1
ATOM 5922 C CA . TYR A 1 764 ? -35.579 -12.443 9.342 1.00 87.12 764 TYR A CA 1
ATOM 5923 C C . TYR A 1 764 ? -36.888 -13.126 8.944 1.00 87.12 764 TYR A C 1
ATOM 5925 O O . TYR A 1 764 ? -37.782 -13.269 9.778 1.00 87.12 764 TYR A O 1
ATOM 5933 N N . SER A 1 765 ? -36.985 -13.612 7.702 1.00 84.31 765 SER A N 1
ATOM 5934 C CA . SER A 1 765 ? -38.155 -14.378 7.264 1.00 84.31 765 SER A CA 1
ATOM 5935 C C . SER A 1 765 ? -38.298 -15.685 8.061 1.00 84.31 765 SER A C 1
ATOM 5937 O O . SER A 1 765 ? -39.379 -15.976 8.576 1.00 84.31 765 SER A O 1
ATOM 5939 N N . ALA A 1 766 ? -37.194 -16.408 8.283 1.00 83.56 766 ALA A N 1
ATOM 5940 C CA . ALA A 1 766 ? -37.173 -17.627 9.092 1.00 83.56 766 ALA A CA 1
ATOM 5941 C C . ALA A 1 766 ? -37.474 -17.360 10.580 1.00 83.56 766 ALA A C 1
ATOM 5943 O O . ALA A 1 766 ? -38.199 -18.125 11.216 1.00 83.56 766 ALA A O 1
ATOM 5944 N N . ARG A 1 767 ? -36.966 -16.253 11.140 1.00 86.38 767 ARG A N 1
ATOM 5945 C CA . ARG A 1 767 ? -37.256 -15.820 12.519 1.00 86.38 767 ARG A CA 1
ATOM 5946 C C . ARG A 1 767 ? -38.732 -15.515 12.718 1.00 86.38 767 ARG A C 1
ATOM 5948 O O . ARG A 1 767 ? -39.312 -15.943 13.714 1.00 86.38 767 ARG A O 1
ATOM 5955 N N . PHE A 1 768 ? -39.349 -14.829 11.760 1.00 85.38 768 PHE A N 1
ATOM 5956 C CA . PHE A 1 768 ? -40.778 -14.557 11.807 1.00 85.38 768 PHE A CA 1
ATOM 5957 C C . PHE A 1 768 ? -41.606 -15.845 11.723 1.00 85.38 768 PHE A C 1
ATOM 5959 O O . PHE A 1 768 ? -42.510 -16.040 12.530 1.00 85.38 768 PHE A O 1
ATOM 5966 N N . GLN A 1 769 ? -41.256 -16.773 10.825 1.00 83.06 769 GLN A N 1
ATOM 5967 C CA . GLN A 1 769 ? -41.914 -18.084 10.760 1.00 83.06 769 GLN A CA 1
ATOM 5968 C C . GLN A 1 769 ? -41.789 -18.865 12.074 1.00 83.06 769 GLN A C 1
ATOM 5970 O O . GLN A 1 769 ? -42.786 -19.384 12.571 1.00 83.06 769 GLN A O 1
ATOM 5975 N N . ALA A 1 770 ? -40.597 -18.896 12.678 1.00 83.69 770 ALA A N 1
ATOM 5976 C CA . ALA A 1 770 ? -40.381 -19.554 13.964 1.00 83.69 770 ALA A CA 1
ATOM 5977 C C . ALA A 1 770 ? -41.242 -18.936 15.079 1.00 83.69 770 ALA A C 1
ATOM 5979 O O . ALA A 1 770 ? -41.844 -19.665 15.871 1.00 83.69 770 ALA A O 1
ATOM 5980 N N . PHE A 1 771 ? -41.371 -17.604 15.099 1.00 83.06 771 PHE A N 1
ATOM 5981 C CA . PHE A 1 771 ? -42.274 -16.904 16.012 1.00 83.06 771 PHE A CA 1
ATOM 5982 C C . PHE A 1 771 ? -43.739 -17.325 15.814 1.00 83.06 771 PHE A C 1
ATOM 5984 O O . PHE A 1 771 ? -44.438 -17.582 16.800 1.00 83.06 771 PHE A O 1
ATOM 5991 N N . LEU A 1 772 ? -44.208 -17.444 14.568 1.00 79.50 772 LEU A N 1
ATOM 5992 C CA . LEU A 1 772 ? -45.575 -17.882 14.270 1.00 79.50 772 LEU A CA 1
ATOM 5993 C C . LEU A 1 772 ? -45.839 -19.311 14.753 1.00 79.50 772 LEU A C 1
ATOM 5995 O O . LEU A 1 772 ? -46.873 -19.559 15.366 1.00 79.50 772 LEU A O 1
ATOM 5999 N N . THR A 1 773 ? -44.895 -20.230 14.553 1.00 79.19 773 THR A N 1
ATOM 6000 C CA . THR A 1 773 ? -45.048 -21.640 14.942 1.00 79.19 773 THR A CA 1
ATOM 6001 C C . THR A 1 773 ? -44.721 -21.922 16.413 1.00 79.19 773 THR A C 1
ATOM 6003 O O . THR A 1 773 ? -44.840 -23.065 16.847 1.00 79.19 773 THR A O 1
ATOM 6006 N N . GLY A 1 774 ? -44.264 -20.923 17.179 1.00 69.25 774 GLY A N 1
ATOM 6007 C CA . GLY A 1 774 ? -43.812 -21.099 18.567 1.00 69.25 774 GLY A CA 1
ATOM 6008 C C . GLY A 1 774 ? -42.493 -21.877 18.701 1.00 69.25 774 GLY A C 1
ATOM 6009 O O . GLY A 1 774 ? -42.200 -22.420 19.764 1.00 69.25 774 GLY A O 1
ATOM 6010 N N . GLY A 1 775 ? -41.711 -21.962 17.620 1.00 70.62 775 GLY A N 1
ATOM 6011 C CA . GLY A 1 775 ? -40.419 -22.648 17.572 1.00 70.62 775 GLY A CA 1
ATOM 6012 C C . GLY A 1 775 ? -39.238 -21.692 17.763 1.00 70.62 775 GLY A C 1
ATOM 6013 O O . GLY A 1 775 ? -39.398 -20.473 17.783 1.00 70.62 775 GLY A O 1
ATOM 6014 N N . LYS A 1 776 ? -38.024 -22.244 17.866 1.00 70.31 776 LYS A N 1
ATOM 6015 C CA . LYS A 1 776 ? -36.785 -21.456 17.780 1.00 70.31 776 LYS A CA 1
ATOM 6016 C C . LYS A 1 776 ? -36.316 -21.371 16.334 1.00 70.31 776 LYS A C 1
ATOM 6018 O O . LYS A 1 776 ? -36.304 -22.379 15.629 1.00 70.31 776 LYS A O 1
ATOM 6023 N N . ALA A 1 777 ? -35.903 -20.181 15.911 1.00 70.62 777 ALA A N 1
ATOM 6024 C CA . ALA A 1 777 ? -35.254 -20.007 14.622 1.00 70.62 777 ALA A CA 1
ATOM 6025 C C . ALA A 1 777 ? -33.870 -20.663 14.673 1.00 70.62 777 ALA A C 1
ATOM 6027 O O . ALA A 1 777 ? -33.061 -20.329 15.537 1.00 70.62 777 ALA A O 1
ATOM 6028 N N . LEU A 1 778 ? -33.604 -21.607 13.772 1.00 67.00 778 LEU A N 1
ATOM 6029 C CA . LEU A 1 778 ? -32.269 -22.184 13.650 1.00 67.00 778 LEU A CA 1
ATOM 6030 C C . LEU A 1 778 ? -31.314 -21.116 13.094 1.00 67.00 778 LEU A C 1
ATOM 6032 O O . LEU A 1 778 ? -31.689 -20.407 12.154 1.00 67.00 778 LEU A O 1
ATOM 6036 N N . PRO A 1 779 ? -30.095 -20.984 13.648 1.00 67.56 779 PRO A N 1
ATOM 6037 C CA . PRO A 1 779 ? -29.088 -20.116 13.061 1.00 67.56 779 PRO A CA 1
ATOM 6038 C C . PRO A 1 779 ? -28.750 -20.589 11.638 1.00 67.56 779 PRO A C 1
ATOM 6040 O O . PRO A 1 779 ? -28.866 -21.783 11.343 1.00 67.56 779 PRO A O 1
ATOM 6043 N N . PRO A 1 780 ? -28.317 -19.678 10.752 1.00 75.88 780 PRO A N 1
ATOM 6044 C CA . PRO A 1 780 ? -27.956 -20.033 9.386 1.00 75.88 780 PRO A CA 1
ATOM 6045 C C . PRO A 1 780 ? -26.822 -21.070 9.365 1.00 75.88 780 PRO A C 1
ATOM 6047 O O . PRO A 1 780 ? -25.867 -20.992 10.149 1.00 75.88 780 PRO A O 1
ATOM 6050 N N . ASP A 1 781 ? -26.917 -22.038 8.448 1.00 72.50 781 ASP A N 1
ATOM 6051 C CA . ASP A 1 781 ? -25.913 -23.092 8.263 1.00 72.50 781 ASP A CA 1
ATOM 6052 C C . ASP A 1 781 ? -24.679 -22.543 7.529 1.00 72.50 781 ASP A C 1
ATOM 6054 O O . ASP A 1 781 ? -24.495 -22.699 6.323 1.00 72.50 781 ASP A O 1
ATOM 6058 N N . LEU A 1 782 ? -23.868 -21.792 8.272 1.00 81.56 782 LEU A N 1
ATOM 6059 C CA . LEU A 1 782 ? -22.616 -21.208 7.804 1.00 81.56 782 LEU A CA 1
ATOM 6060 C C . LEU A 1 782 ? -21.428 -21.932 8.448 1.00 81.56 782 LEU A C 1
ATOM 6062 O O . LEU A 1 782 ? -21.109 -21.652 9.612 1.00 81.56 782 LEU A O 1
ATOM 6066 N N . PRO A 1 783 ? -20.759 -22.857 7.737 1.00 81.62 783 PRO A N 1
ATOM 6067 C CA . PRO A 1 783 ? -19.590 -23.541 8.273 1.00 81.62 783 PRO A CA 1
ATOM 6068 C C . PRO A 1 783 ? -18.421 -22.563 8.456 1.00 81.62 783 PRO A C 1
ATOM 6070 O O . PRO A 1 783 ? -18.313 -21.551 7.765 1.00 81.62 783 PRO A O 1
ATOM 6073 N N . LEU A 1 784 ? -17.488 -22.884 9.357 1.00 73.75 784 LEU A N 1
ATOM 6074 C CA . LEU A 1 784 ? -16.269 -22.081 9.562 1.00 73.75 784 LEU A CA 1
ATOM 6075 C C . LEU A 1 784 ? -15.380 -22.019 8.302 1.00 73.75 784 LEU A C 1
ATOM 6077 O O . LEU A 1 784 ? -14.620 -21.063 8.137 1.00 73.75 784 LEU A O 1
ATOM 6081 N N . THR A 1 785 ? -15.506 -23.005 7.403 1.00 83.00 785 THR A N 1
ATOM 6082 C CA . THR A 1 785 ? -14.827 -23.051 6.096 1.00 83.00 785 THR A CA 1
ATOM 6083 C C . THR A 1 785 ? -15.436 -22.108 5.068 1.00 83.00 785 THR A C 1
ATOM 6085 O O . THR A 1 785 ? -14.789 -21.841 4.066 1.00 83.00 785 THR A O 1
ATOM 6088 N N . TRP A 1 786 ? -16.624 -21.541 5.313 1.00 90.25 786 TRP A N 1
ATOM 6089 C CA . TRP A 1 786 ? -17.344 -20.726 4.331 1.00 90.25 786 TRP A CA 1
ATOM 6090 C C . TRP A 1 786 ? -16.498 -19.579 3.766 1.00 90.25 786 TRP A C 1
ATOM 6092 O O . TRP A 1 786 ? -16.539 -19.304 2.571 1.00 90.25 786 TRP A O 1
ATOM 6102 N N . ALA A 1 787 ? -15.692 -18.926 4.611 1.00 87.00 787 ALA A N 1
ATOM 6103 C CA . ALA A 1 787 ? -14.781 -17.875 4.165 1.00 87.00 787 ALA A CA 1
ATOM 6104 C C . ALA A 1 787 ? -13.678 -18.423 3.242 1.00 87.00 787 ALA A C 1
ATOM 6106 O O . ALA A 1 787 ? -13.323 -17.783 2.257 1.00 87.00 787 ALA A O 1
ATOM 6107 N N . THR A 1 788 ? -13.146 -19.610 3.534 1.00 87.12 788 THR A N 1
ATOM 6108 C CA . THR A 1 788 ? -12.156 -20.290 2.690 1.00 87.12 788 THR A CA 1
ATOM 6109 C C . THR A 1 788 ? -12.771 -20.720 1.362 1.00 87.12 788 THR A C 1
ATOM 6111 O O . THR A 1 788 ? -12.217 -20.388 0.321 1.00 87.12 788 THR A O 1
ATOM 6114 N N . ASP A 1 789 ? -13.952 -21.336 1.385 1.00 88.44 789 ASP A N 1
ATOM 6115 C CA . ASP A 1 789 ? -14.672 -21.779 0.184 1.00 88.44 789 ASP A CA 1
ATOM 6116 C C . ASP A 1 789 ? -15.026 -20.580 -0.720 1.00 88.44 789 ASP A C 1
ATOM 6118 O O . ASP A 1 789 ? -14.894 -20.620 -1.950 1.00 88.44 789 ASP A O 1
ATOM 6122 N N . LEU A 1 790 ? -15.430 -19.458 -0.108 1.00 87.75 790 LEU A N 1
ATOM 6123 C CA . LEU A 1 790 ? -15.674 -18.205 -0.815 1.00 87.75 790 LEU A CA 1
ATOM 6124 C C . LEU A 1 790 ? -14.385 -17.635 -1.413 1.00 87.75 790 LEU A C 1
ATOM 6126 O O . LEU A 1 790 ? -14.409 -17.152 -2.544 1.00 87.75 790 LEU A O 1
ATOM 6130 N N . TYR A 1 791 ? -13.276 -17.671 -0.673 1.00 87.75 791 TYR A N 1
ATOM 6131 C CA . TYR A 1 791 ? -11.980 -17.209 -1.160 1.00 87.75 791 TYR A CA 1
ATOM 6132 C C . TYR A 1 791 ? -11.493 -18.053 -2.339 1.00 87.75 791 TYR A C 1
ATOM 6134 O O . TYR A 1 791 ? -11.069 -17.491 -3.344 1.00 87.75 791 TYR A O 1
ATOM 6142 N N . GLU A 1 792 ? -11.614 -19.379 -2.267 1.00 86.81 792 GLU A N 1
ATOM 6143 C CA . GLU A 1 792 ? -11.279 -20.287 -3.367 1.00 86.81 792 GLU A CA 1
ATOM 6144 C C . GLU A 1 792 ? -12.100 -19.945 -4.610 1.00 86.81 792 GLU A C 1
ATOM 6146 O O . GLU A 1 792 ? -11.522 -19.604 -5.644 1.00 86.81 792 GLU A O 1
ATOM 6151 N N . THR A 1 793 ? -13.427 -19.853 -4.468 1.00 83.31 793 THR A N 1
ATOM 6152 C CA . THR A 1 793 ? -14.325 -19.421 -5.552 1.00 83.31 793 THR A CA 1
ATOM 6153 C C . THR A 1 793 ? -13.912 -18.055 -6.116 1.00 83.31 793 THR A C 1
ATOM 6155 O O . THR A 1 793 ? -13.870 -17.846 -7.326 1.00 83.31 793 THR A O 1
ATOM 6158 N N . TRP A 1 794 ? -13.574 -17.098 -5.251 1.00 82.75 794 TRP A N 1
ATOM 6159 C CA . TRP A 1 794 ? -13.140 -15.762 -5.656 1.00 82.75 794 TRP A CA 1
ATOM 6160 C C . TRP A 1 794 ? -11.797 -15.788 -6.401 1.00 82.75 794 TRP A C 1
ATOM 6162 O O . TRP A 1 794 ? -11.626 -15.069 -7.386 1.00 82.75 794 TRP A O 1
ATOM 6172 N N . THR A 1 795 ? -10.847 -16.630 -5.985 1.00 82.50 795 THR A N 1
ATOM 6173 C CA . THR A 1 795 ? -9.543 -16.777 -6.649 1.00 82.50 795 THR A CA 1
ATOM 6174 C C . THR A 1 795 ? -9.628 -17.499 -7.989 1.00 82.50 795 THR A C 1
ATOM 6176 O O . THR A 1 795 ? -8.954 -17.081 -8.932 1.00 82.50 795 THR A O 1
ATOM 6179 N N . GLU A 1 796 ? -10.486 -18.512 -8.122 1.00 80.69 796 GLU A N 1
ATOM 6180 C CA . GLU A 1 796 ? -10.760 -19.173 -9.403 1.00 80.69 796 GLU A CA 1
ATOM 6181 C C . GLU A 1 796 ? -11.263 -18.168 -10.449 1.00 80.69 796 GLU A C 1
ATOM 6183 O O . GLU A 1 796 ? -10.850 -18.201 -11.611 1.00 80.69 796 GLU A O 1
ATOM 6188 N N . ASN A 1 797 ? -12.060 -17.189 -10.014 1.00 74.81 797 ASN A N 1
ATOM 6189 C CA . ASN A 1 797 ? -12.623 -16.156 -10.884 1.00 74.81 797 ASN A CA 1
ATOM 6190 C C . ASN A 1 797 ? -11.586 -15.109 -11.334 1.00 74.81 797 ASN A C 1
ATOM 6192 O O . ASN A 1 797 ? -11.779 -14.452 -12.361 1.00 74.81 797 ASN A O 1
ATOM 6196 N N . ARG A 1 798 ? -10.464 -14.965 -10.611 1.00 74.44 798 ARG A N 1
ATOM 6197 C CA . ARG A 1 798 ? -9.435 -13.938 -10.873 1.00 74.44 798 ARG A CA 1
ATOM 6198 C C . ARG A 1 798 ? -8.571 -14.233 -12.088 1.00 74.44 798 ARG A C 1
ATOM 6200 O O . ARG A 1 798 ? -8.203 -13.304 -12.800 1.00 74.44 798 ARG A O 1
ATOM 6207 N N . ALA A 1 799 ? -8.234 -15.496 -12.343 1.00 74.44 799 ALA A N 1
ATOM 6208 C CA . ALA A 1 799 ? -7.399 -15.861 -13.486 1.00 74.44 799 ALA A CA 1
ATOM 6209 C C . ALA A 1 799 ? -8.025 -15.461 -14.844 1.00 74.44 799 ALA A C 1
ATOM 6211 O O . ALA A 1 799 ? -7.354 -14.768 -15.615 1.00 74.44 799 ALA A O 1
ATOM 6212 N N . PRO A 1 800 ? -9.292 -15.812 -15.151 1.00 76.44 800 PRO A N 1
ATOM 6213 C CA . PRO A 1 800 ? -9.943 -15.362 -16.381 1.00 76.44 800 PRO A CA 1
ATOM 6214 C C . PRO A 1 800 ? -10.223 -13.850 -16.387 1.00 76.44 800 PRO A C 1
ATOM 6216 O O . PRO A 1 800 ? -10.084 -13.219 -17.435 1.00 76.44 800 PRO A O 1
ATOM 6219 N N . GLU A 1 801 ? -10.530 -13.241 -15.234 1.00 80.62 801 GLU A N 1
ATOM 6220 C CA . GLU A 1 801 ? -10.680 -11.782 -15.110 1.00 80.62 801 GLU A CA 1
ATOM 6221 C C . GLU A 1 801 ? -9.381 -11.050 -15.484 1.00 80.62 801 GLU A C 1
ATOM 6223 O O . GLU A 1 801 ? -9.406 -10.098 -16.258 1.00 80.62 801 GLU A O 1
ATOM 6228 N N . ALA A 1 802 ? -8.227 -11.498 -14.982 1.00 79.12 802 ALA A N 1
ATOM 6229 C CA . ALA A 1 802 ? -6.936 -10.872 -15.257 1.00 79.12 802 ALA A CA 1
ATOM 6230 C C . ALA A 1 802 ? -6.568 -10.938 -16.747 1.00 79.12 802 ALA A C 1
ATOM 6232 O O . ALA A 1 802 ? -5.997 -9.987 -17.286 1.00 79.12 802 ALA A O 1
ATOM 6233 N N . VAL A 1 803 ? -6.915 -12.038 -17.424 1.00 83.06 803 VAL A N 1
ATOM 6234 C CA . VAL A 1 803 ? -6.758 -12.173 -18.881 1.00 83.06 803 VAL A CA 1
ATOM 6235 C C . VAL A 1 803 ? -7.650 -11.165 -19.606 1.00 83.06 803 VAL A C 1
ATOM 6237 O O . VAL A 1 803 ? -7.148 -10.416 -20.445 1.00 83.06 803 VAL A O 1
ATOM 6240 N N . LEU A 1 804 ? -8.927 -11.070 -19.224 1.00 85.69 804 LEU A N 1
ATOM 6241 C CA . LEU A 1 804 ? -9.869 -10.116 -19.811 1.00 85.69 804 LEU A CA 1
ATOM 6242 C C . LEU A 1 804 ? -9.437 -8.663 -19.590 1.00 85.69 804 LEU A C 1
ATOM 6244 O O . LEU A 1 804 ? -9.474 -7.864 -20.516 1.00 85.69 804 LEU A O 1
ATOM 6248 N N . VAL A 1 805 ? -9.011 -8.299 -18.379 1.00 85.75 805 VAL A N 1
ATOM 6249 C CA . VAL A 1 805 ? -8.580 -6.932 -18.054 1.00 85.75 805 VAL A CA 1
ATOM 6250 C C . VAL A 1 805 ? -7.311 -6.564 -18.825 1.00 85.75 805 VAL A C 1
ATOM 6252 O O . VAL A 1 805 ? -7.176 -5.420 -19.260 1.00 85.75 805 VAL A O 1
ATOM 6255 N N . ARG A 1 806 ? -6.393 -7.516 -19.056 1.00 86.31 806 ARG A N 1
ATOM 6256 C CA . ARG A 1 806 ? -5.229 -7.306 -19.934 1.00 86.31 806 ARG A CA 1
ATOM 6257 C C . ARG A 1 806 ? -5.653 -7.085 -21.382 1.00 86.31 806 ARG A C 1
ATOM 6259 O O . ARG A 1 806 ? -5.166 -6.138 -21.995 1.00 86.31 806 ARG A O 1
ATOM 6266 N N . GLU A 1 807 ? -6.569 -7.901 -21.899 1.00 88.12 807 GLU A N 1
ATOM 6267 C CA . GLU A 1 807 ? -7.135 -7.726 -23.242 1.00 88.12 807 GLU A CA 1
ATOM 6268 C C . GLU A 1 807 ? -7.850 -6.368 -23.362 1.00 88.12 807 GLU A C 1
ATOM 6270 O O . GLU A 1 807 ? -7.599 -5.621 -24.302 1.00 88.12 807 GLU A O 1
ATOM 6275 N N . ALA A 1 808 ? -8.646 -5.977 -22.361 1.00 89.31 808 ALA A N 1
ATOM 6276 C CA . ALA A 1 808 ? -9.346 -4.693 -22.293 1.00 89.31 808 ALA A CA 1
ATOM 6277 C C . ALA A 1 808 ? -8.382 -3.503 -22.233 1.00 89.31 808 ALA A C 1
ATOM 6279 O O . ALA A 1 808 ? -8.601 -2.479 -22.879 1.00 89.31 808 ALA A O 1
ATOM 6280 N N . ALA A 1 809 ? -7.295 -3.619 -21.468 1.00 88.56 809 ALA A N 1
ATOM 6281 C CA . ALA A 1 809 ? -6.262 -2.595 -21.380 1.00 88.56 809 ALA A CA 1
ATOM 6282 C C . ALA A 1 809 ? -5.480 -2.454 -22.695 1.00 88.56 809 ALA A C 1
ATOM 6284 O O . ALA A 1 809 ? -5.148 -1.339 -23.091 1.00 88.56 809 ALA A O 1
ATOM 6285 N N . GLN A 1 810 ? -5.187 -3.560 -23.383 1.00 89.19 810 GLN A N 1
ATOM 6286 C CA . GLN A 1 810 ? -4.547 -3.529 -24.700 1.00 89.19 810 GLN A CA 1
ATOM 6287 C C . GLN A 1 810 ? -5.486 -2.925 -25.746 1.00 89.19 810 GLN A C 1
ATOM 6289 O O . GLN A 1 810 ? -5.102 -1.987 -26.442 1.00 89.19 810 GLN A O 1
ATOM 6294 N N . LEU A 1 811 ? -6.733 -3.393 -25.792 1.00 89.25 811 LEU A N 1
ATOM 6295 C CA . LEU A 1 811 ? -7.734 -2.915 -26.734 1.00 89.25 811 LEU A CA 1
ATOM 6296 C C . LEU A 1 811 ? -8.046 -1.430 -26.511 1.00 89.25 811 LEU A C 1
ATOM 6298 O O . LEU A 1 811 ? -7.981 -0.649 -27.454 1.00 89.25 811 LEU A O 1
ATOM 6302 N N . SER A 1 812 ? -8.285 -0.989 -25.274 1.00 90.62 812 SER A N 1
ATOM 6303 C CA . SER A 1 812 ? -8.559 0.428 -24.984 1.00 90.62 812 SER A CA 1
ATOM 6304 C C . SER A 1 812 ? -7.416 1.366 -25.394 1.00 90.62 812 SER A C 1
ATOM 6306 O O . SER A 1 812 ? -7.696 2.465 -25.864 1.00 90.62 812 SER A O 1
ATOM 6308 N N . ARG A 1 813 ? -6.147 0.932 -25.302 1.00 89.25 813 ARG A N 1
ATOM 6309 C CA . ARG A 1 813 ? -4.989 1.696 -25.812 1.00 89.25 813 ARG A CA 1
ATOM 6310 C C . ARG A 1 813 ? -4.966 1.799 -27.333 1.00 89.25 813 ARG A C 1
ATOM 6312 O O . ARG A 1 813 ? -4.510 2.812 -27.847 1.00 89.25 813 ARG A O 1
ATOM 6319 N N . THR A 1 814 ? -5.431 0.766 -28.039 1.00 87.38 814 THR A N 1
ATOM 6320 C CA . THR A 1 814 ? -5.595 0.839 -29.501 1.00 87.38 814 THR A CA 1
ATOM 6321 C C . THR A 1 814 ? -6.784 1.710 -29.898 1.00 87.38 814 THR A C 1
ATOM 6323 O O . THR A 1 814 ? -6.734 2.363 -30.931 1.00 87.38 814 THR A O 1
ATOM 6326 N N . LEU A 1 815 ? -7.836 1.750 -29.070 1.00 86.75 815 LEU A N 1
ATOM 6327 C CA . LEU A 1 815 ? -9.062 2.484 -29.365 1.00 86.75 815 LEU A CA 1
ATOM 6328 C C . LEU A 1 815 ? -8.945 3.990 -29.112 1.00 86.75 815 LEU A C 1
ATOM 6330 O O . LEU A 1 815 ? -9.447 4.753 -29.925 1.00 86.75 815 LEU A O 1
ATOM 6334 N N . THR A 1 816 ? -8.316 4.425 -28.015 1.00 86.81 816 THR A N 1
ATOM 6335 C CA . THR A 1 816 ? -8.218 5.849 -27.645 1.00 86.81 816 THR A CA 1
ATOM 6336 C C . THR A 1 816 ? -6.960 6.152 -26.834 1.00 86.81 816 THR A C 1
ATOM 6338 O O . THR A 1 816 ? -6.449 5.299 -26.108 1.00 86.81 816 THR A O 1
ATOM 6341 N N . ALA A 1 817 ? -6.484 7.398 -26.897 1.00 86.06 817 ALA A N 1
ATOM 6342 C CA . ALA A 1 817 ? -5.416 7.914 -26.038 1.00 86.06 817 ALA A CA 1
ATOM 6343 C C . ALA A 1 817 ? -5.934 8.520 -24.712 1.00 86.06 817 ALA A C 1
ATOM 6345 O O . ALA A 1 817 ? -5.134 8.797 -23.814 1.00 86.06 817 ALA A O 1
ATOM 6346 N N . ASP A 1 818 ? -7.251 8.727 -24.559 1.00 85.88 818 ASP A N 1
ATOM 6347 C CA . ASP A 1 818 ? -7.832 9.330 -23.355 1.00 85.88 818 ASP A CA 1
ATOM 6348 C C . ASP A 1 818 ? -7.794 8.355 -22.164 1.00 85.88 818 ASP A C 1
ATOM 6350 O O . ASP A 1 818 ? -8.519 7.356 -22.104 1.00 85.88 818 ASP A O 1
ATOM 6354 N N . ARG A 1 819 ? -6.980 8.688 -21.154 1.00 84.88 819 ARG A N 1
ATOM 6355 C CA . ARG A 1 819 ? -6.821 7.895 -19.925 1.00 84.88 819 ARG A CA 1
ATOM 6356 C C . ARG A 1 819 ? -8.126 7.716 -19.149 1.00 84.88 819 ARG A C 1
ATOM 6358 O O . ARG A 1 819 ? -8.276 6.705 -18.464 1.00 84.88 819 ARG A O 1
ATOM 6365 N N . ARG A 1 820 ? -9.057 8.673 -19.204 1.00 84.56 820 ARG A N 1
ATOM 6366 C CA . ARG A 1 820 ? -10.349 8.566 -18.511 1.00 84.56 820 ARG A CA 1
ATOM 6367 C C . ARG A 1 820 ? -11.219 7.498 -19.166 1.00 84.56 820 ARG A C 1
ATOM 6369 O O . ARG A 1 820 ? -11.777 6.665 -18.457 1.00 84.56 820 ARG A O 1
ATOM 6376 N N . LEU A 1 821 ? -11.295 7.499 -20.495 1.00 83.06 821 LEU A N 1
ATOM 6377 C CA . LEU A 1 821 ? -12.062 6.511 -21.256 1.00 83.06 821 LEU A CA 1
ATOM 6378 C C . LEU A 1 821 ? -11.420 5.122 -21.181 1.00 83.06 821 LEU A C 1
ATOM 6380 O O . LEU A 1 821 ? -12.138 4.142 -21.017 1.00 83.06 821 LEU A O 1
ATOM 6384 N N . GLN A 1 822 ? -10.085 5.032 -21.181 1.00 87.56 822 GLN A N 1
ATOM 6385 C CA . GLN A 1 822 ? -9.376 3.769 -20.936 1.00 87.56 822 GLN A CA 1
ATOM 6386 C C . GLN A 1 822 ? -9.720 3.171 -19.562 1.00 87.56 822 GLN A C 1
ATOM 6388 O O . GLN A 1 822 ? -9.999 1.979 -19.465 1.00 87.56 822 GLN A O 1
ATOM 6393 N N . ARG A 1 823 ? -9.733 3.993 -18.498 1.00 84.88 823 ARG A N 1
ATOM 6394 C CA . ARG A 1 823 ? -10.108 3.552 -17.141 1.00 84.88 823 ARG A CA 1
ATOM 6395 C C . ARG A 1 823 ? -11.571 3.130 -17.048 1.00 84.88 823 ARG A C 1
ATOM 6397 O O . ARG A 1 823 ? -11.864 2.149 -16.378 1.00 84.88 823 ARG A O 1
ATOM 6404 N N . LEU A 1 824 ? -12.473 3.860 -17.704 1.00 85.88 824 LEU A N 1
ATOM 6405 C CA . LEU A 1 824 ? -13.887 3.495 -17.764 1.00 85.88 824 LEU A CA 1
ATOM 6406 C C . LEU A 1 824 ? -14.072 2.154 -18.487 1.00 85.88 824 LEU A C 1
ATOM 6408 O O . LEU A 1 824 ? -14.736 1.269 -17.963 1.00 85.88 824 LEU A O 1
ATOM 6412 N N . PHE A 1 825 ? -13.421 1.972 -19.639 1.00 89.62 825 PHE A N 1
ATOM 6413 C CA . PHE A 1 825 ? -13.491 0.736 -20.419 1.00 89.62 825 PHE A CA 1
ATOM 6414 C C . PHE A 1 825 ? -13.027 -0.479 -19.605 1.00 89.62 825 PHE A C 1
ATOM 6416 O O . PHE A 1 825 ? -13.706 -1.502 -19.571 1.00 89.62 825 PHE A O 1
ATOM 6423 N N . THR A 1 826 ? -11.887 -0.377 -18.911 1.00 88.38 826 THR A N 1
ATOM 6424 C CA . THR A 1 826 ? -11.382 -1.478 -18.075 1.00 88.38 826 THR A CA 1
ATOM 6425 C C . THR A 1 826 ? -12.233 -1.711 -16.827 1.00 88.38 826 THR A C 1
ATOM 6427 O O . THR A 1 826 ? -12.397 -2.861 -16.420 1.00 88.38 826 THR A O 1
ATOM 6430 N N . HIS A 1 827 ? -12.801 -0.652 -16.237 1.00 88.12 827 HIS A N 1
ATOM 6431 C CA . HIS A 1 827 ? -13.710 -0.752 -15.095 1.00 88.12 827 HIS A CA 1
ATOM 6432 C C . HIS A 1 827 ? -15.000 -1.501 -15.451 1.00 88.12 827 HIS A C 1
ATOM 6434 O O . HIS A 1 827 ? -15.336 -2.484 -14.792 1.00 88.12 827 HIS A O 1
ATOM 6440 N N . GLU A 1 828 ? -15.673 -1.097 -16.530 1.00 89.38 828 GLU A N 1
ATOM 6441 C CA . GLU A 1 828 ? -16.903 -1.745 -16.995 1.00 89.38 828 GLU A CA 1
ATOM 6442 C C . GLU A 1 828 ? -16.645 -3.178 -17.478 1.00 89.38 828 GLU A C 1
ATOM 6444 O O . GLU A 1 828 ? -17.457 -4.066 -17.222 1.00 89.38 828 GLU A O 1
ATOM 6449 N N . ALA A 1 829 ? -15.490 -3.446 -18.108 1.00 89.81 829 ALA A N 1
ATOM 6450 C CA . ALA A 1 829 ? -15.108 -4.797 -18.532 1.00 89.81 829 ALA A CA 1
ATOM 6451 C C . ALA A 1 829 ? -15.023 -5.757 -17.345 1.00 89.81 829 ALA A C 1
ATOM 6453 O O . ALA A 1 829 ? -15.560 -6.864 -17.395 1.00 89.81 829 ALA A O 1
ATOM 6454 N N . LYS A 1 830 ? -14.392 -5.305 -16.258 1.00 87.19 830 LYS A N 1
ATOM 6455 C CA . LYS A 1 830 ? -14.316 -6.056 -15.008 1.00 87.19 830 LYS A CA 1
ATOM 6456 C C . LYS A 1 830 ? -15.704 -6.266 -14.396 1.00 87.19 830 LYS A C 1
ATOM 6458 O O . LYS A 1 830 ? -16.051 -7.395 -14.064 1.00 87.19 830 LYS A O 1
ATOM 6463 N N . LYS A 1 831 ? -16.508 -5.205 -14.294 1.00 86.38 831 LYS A N 1
ATOM 6464 C CA . LYS A 1 831 ? -17.838 -5.233 -13.666 1.00 86.38 831 LYS A CA 1
ATOM 6465 C C . LYS A 1 831 ? -18.809 -6.170 -14.391 1.00 86.38 831 LYS A C 1
ATOM 6467 O O . LYS A 1 831 ? -19.453 -7.007 -13.760 1.00 86.38 831 LYS A O 1
ATOM 6472 N N . LEU A 1 832 ? -18.882 -6.068 -15.721 1.00 88.00 832 LEU A N 1
ATOM 6473 C CA . LEU A 1 832 ? -19.718 -6.935 -16.555 1.00 88.00 832 LEU A CA 1
ATOM 6474 C C . LEU A 1 832 ? -19.274 -8.396 -16.484 1.00 88.00 832 LEU A C 1
ATOM 6476 O O . LEU A 1 832 ? -20.123 -9.282 -16.394 1.00 88.00 832 LEU A O 1
ATOM 6480 N N . TRP A 1 833 ? -17.964 -8.653 -16.492 1.00 85.31 833 TRP A N 1
ATOM 6481 C CA . TRP A 1 833 ? -17.429 -10.002 -16.332 1.00 85.31 833 TRP A CA 1
ATOM 6482 C C . TRP A 1 833 ? -17.808 -10.613 -14.986 1.00 85.31 833 TRP A C 1
ATOM 6484 O O . TRP A 1 833 ? -18.401 -11.689 -14.964 1.00 85.31 833 TRP A O 1
ATOM 6494 N N . GLU A 1 834 ? -17.518 -9.921 -13.881 1.00 79.06 834 GLU A N 1
ATOM 6495 C CA . GLU A 1 834 ? -17.815 -10.407 -12.530 1.00 79.06 834 GLU A CA 1
ATOM 6496 C C . GLU A 1 834 ? -19.310 -10.728 -12.376 1.00 79.06 834 GLU A C 1
ATOM 6498 O O . GLU A 1 834 ? -19.665 -11.803 -11.892 1.00 79.06 834 GLU A O 1
ATOM 6503 N N . GLY A 1 835 ? -20.196 -9.843 -12.848 1.00 79.88 835 GLY A N 1
ATOM 6504 C CA . GLY A 1 835 ? -21.643 -10.051 -12.766 1.00 79.88 835 GLY A CA 1
ATOM 6505 C C . GLY A 1 835 ? -22.157 -11.206 -13.633 1.00 79.88 835 GLY A C 1
ATOM 6506 O O . GLY A 1 835 ? -22.901 -12.061 -13.151 1.00 79.88 835 GLY A O 1
ATOM 6507 N N . LEU A 1 836 ? -21.751 -11.279 -14.904 1.00 84.06 836 LEU A N 1
ATOM 6508 C CA . LEU A 1 836 ? -22.224 -12.324 -15.825 1.00 84.06 836 LEU A CA 1
ATOM 6509 C C . LEU A 1 836 ? -21.645 -13.701 -15.500 1.00 84.06 836 LEU A C 1
ATOM 6511 O O . LEU A 1 836 ? -22.328 -14.711 -15.673 1.00 84.06 836 LEU A O 1
ATOM 6515 N N . TYR A 1 837 ? -20.406 -13.751 -15.018 1.00 80.50 837 TYR A N 1
ATOM 6516 C CA . TYR A 1 837 ? -19.792 -14.987 -14.561 1.00 80.50 837 TYR A CA 1
ATOM 6517 C C . TYR A 1 837 ? -20.492 -15.520 -13.305 1.00 80.50 837 TYR A C 1
ATOM 6519 O O . TYR A 1 837 ? -20.869 -16.691 -13.278 1.00 80.50 837 TYR A O 1
ATOM 6527 N N . ARG A 1 838 ? -20.755 -14.662 -12.301 1.00 74.25 838 ARG A N 1
ATOM 6528 C CA . ARG A 1 838 ? -21.525 -15.036 -11.096 1.00 74.25 838 ARG A CA 1
ATOM 6529 C C . ARG A 1 838 ? -22.914 -15.569 -11.440 1.00 74.25 838 ARG A C 1
ATOM 6531 O O . ARG A 1 838 ? -23.351 -16.555 -10.860 1.00 74.25 838 ARG A O 1
ATOM 6538 N N . ALA A 1 839 ? -23.571 -14.966 -12.428 1.00 74.50 839 ALA A N 1
ATOM 6539 C CA . ALA A 1 839 ? -24.861 -15.427 -12.933 1.00 74.50 839 ALA A CA 1
ATOM 6540 C C . ALA A 1 839 ? -24.786 -16.750 -13.732 1.00 74.50 839 ALA A C 1
ATOM 6542 O O . ALA A 1 839 ? -25.814 -17.254 -14.184 1.00 74.50 839 ALA A O 1
ATOM 6543 N N . GLY A 1 840 ? -23.588 -17.298 -13.970 1.00 76.75 840 GLY A N 1
ATOM 6544 C CA . GLY A 1 840 ? -23.370 -18.483 -14.804 1.00 76.75 840 GLY A CA 1
ATOM 6545 C C . GLY A 1 840 ? -23.631 -18.250 -16.297 1.00 76.75 840 GLY A C 1
ATOM 6546 O O . GLY A 1 840 ? -23.722 -19.210 -17.063 1.00 76.75 840 GLY A O 1
ATOM 6547 N N . LEU A 1 841 ? -23.749 -16.989 -16.723 1.00 81.00 841 LEU A N 1
ATOM 6548 C CA . LEU A 1 841 ? -24.125 -16.588 -18.080 1.00 81.00 841 LEU A CA 1
ATOM 6549 C C . LEU A 1 841 ? -22.936 -16.548 -19.043 1.00 81.00 841 LEU A C 1
ATOM 6551 O O . LEU A 1 841 ? -23.131 -16.611 -20.258 1.00 81.00 841 LEU A O 1
ATOM 6555 N N . MET A 1 842 ? -21.711 -16.459 -18.522 1.00 78.50 842 MET A N 1
ATOM 6556 C CA . MET A 1 842 ? -20.489 -16.409 -19.319 1.00 78.50 842 MET A CA 1
ATOM 6557 C C . MET A 1 842 ? -19.383 -17.244 -18.672 1.00 78.50 842 MET A C 1
ATOM 6559 O O . MET A 1 842 ? -19.124 -17.115 -17.482 1.00 78.50 842 MET A O 1
ATOM 6563 N N . ARG A 1 843 ? -18.715 -18.096 -19.463 1.00 69.38 843 ARG A N 1
ATOM 6564 C CA . ARG A 1 843 ? -17.623 -18.973 -18.986 1.00 69.38 843 ARG A CA 1
ATOM 6565 C C . ARG A 1 843 ? -16.257 -18.677 -19.604 1.00 69.38 843 ARG A C 1
ATOM 6567 O O . ARG A 1 843 ? -15.246 -19.078 -19.040 1.00 69.38 843 ARG A O 1
ATOM 6574 N N . ARG A 1 844 ? -16.205 -18.020 -20.768 1.00 70.31 844 ARG A N 1
ATOM 6575 C CA . ARG A 1 844 ? -14.952 -17.678 -21.457 1.00 70.31 844 ARG A CA 1
ATOM 6576 C C . ARG A 1 844 ? -14.937 -16.194 -21.816 1.00 70.31 844 ARG A C 1
ATOM 6578 O O . ARG A 1 844 ? -15.786 -15.782 -22.603 1.00 70.31 844 ARG A O 1
ATOM 6585 N N . PRO A 1 845 ? -13.999 -15.409 -21.267 1.00 68.31 845 PRO A N 1
ATOM 6586 C CA . PRO A 1 845 ? -13.845 -14.017 -21.644 1.00 68.31 845 PRO A CA 1
ATOM 6587 C C . PRO A 1 845 ? -13.069 -13.900 -22.960 1.00 68.31 845 PRO A C 1
ATOM 6589 O O . PRO A 1 845 ? -11.998 -14.486 -23.102 1.00 68.31 845 PRO A O 1
ATOM 6592 N N . ALA A 1 846 ? -13.606 -13.135 -23.905 1.00 82.94 846 ALA A N 1
ATOM 6593 C CA . ALA A 1 846 ? -12.875 -12.609 -25.056 1.00 82.94 846 ALA A CA 1
ATOM 6594 C C . ALA A 1 846 ? -13.559 -11.314 -25.501 1.00 82.94 846 ALA A C 1
ATOM 6596 O O . ALA A 1 846 ? -14.792 -11.249 -25.515 1.00 82.94 846 ALA A O 1
ATOM 6597 N N . LEU A 1 847 ? -12.790 -10.292 -25.866 1.00 88.62 847 LEU A N 1
ATOM 6598 C CA . LEU A 1 847 ? -13.312 -9.028 -26.403 1.00 88.62 847 LEU A CA 1
ATOM 6599 C C . LEU A 1 847 ? -13.289 -9.009 -27.928 1.00 88.62 847 LEU A C 1
ATOM 6601 O O . LEU A 1 847 ? -14.124 -8.356 -28.554 1.00 88.62 847 LEU A O 1
ATOM 6605 N N . LEU A 1 848 ? -12.355 -9.747 -28.525 1.00 89.06 848 LEU A N 1
ATOM 6606 C CA . LEU A 1 848 ? -12.183 -9.859 -29.969 1.00 89.06 848 LEU A CA 1
ATOM 6607 C C . LEU A 1 848 ? -12.642 -11.224 -30.486 1.00 89.06 848 LEU A C 1
ATOM 6609 O O . LEU A 1 848 ? -12.419 -12.262 -29.861 1.00 89.06 848 LEU A O 1
ATOM 6613 N N . ARG A 1 849 ? -13.263 -11.235 -31.668 1.00 88.94 849 ARG A N 1
ATOM 6614 C CA . ARG A 1 849 ? -13.532 -12.485 -32.391 1.00 88.94 849 ARG A CA 1
ATOM 6615 C C . ARG A 1 849 ? -12.239 -13.042 -33.002 1.00 88.94 849 ARG A C 1
ATOM 6617 O O . ARG A 1 849 ? -11.278 -12.291 -33.189 1.00 88.94 849 ARG A O 1
ATOM 6624 N N . PRO A 1 850 ? -12.192 -14.335 -33.374 1.00 85.12 850 PRO A N 1
ATOM 6625 C CA . PRO A 1 850 ? -11.073 -14.881 -34.141 1.00 85.12 850 PRO A CA 1
ATOM 6626 C C . PRO A 1 850 ? -10.813 -14.048 -35.409 1.00 85.12 850 PRO A C 1
ATOM 6628 O O . PRO A 1 850 ? -11.704 -13.880 -36.235 1.00 85.12 850 PRO A O 1
ATOM 6631 N N . GLY A 1 851 ? -9.603 -13.494 -35.546 1.00 81.75 851 GLY A N 1
ATOM 6632 C CA . GLY A 1 851 ? -9.233 -12.584 -36.644 1.00 81.75 851 GLY A CA 1
ATOM 6633 C C . GLY A 1 851 ? -9.583 -11.101 -36.425 1.00 81.75 851 GLY A C 1
ATOM 6634 O O . GLY A 1 851 ? -9.119 -10.254 -37.186 1.00 81.75 851 GLY A O 1
ATOM 6635 N N . GLY A 1 852 ? -10.317 -10.760 -35.362 1.00 83.88 852 GLY A N 1
ATOM 6636 C CA . GLY A 1 852 ? -10.715 -9.387 -35.032 1.00 83.88 852 GLY A CA 1
ATOM 6637 C C . GLY A 1 852 ? -9.539 -8.456 -34.727 1.00 83.88 852 GLY A C 1
ATOM 6638 O O . GLY A 1 852 ? -9.564 -7.295 -35.123 1.00 83.88 852 GLY A O 1
ATOM 6639 N N . ALA A 1 853 ? -8.463 -8.967 -34.117 1.00 85.31 853 ALA A N 1
ATOM 6640 C CA . ALA A 1 853 ? -7.250 -8.185 -33.849 1.00 85.31 853 ALA A CA 1
ATOM 6641 C C . ALA A 1 853 ? -6.628 -7.603 -35.132 1.00 85.31 853 ALA A C 1
ATOM 6643 O O . ALA A 1 853 ? -6.239 -6.438 -35.156 1.00 85.31 853 ALA A O 1
ATOM 6644 N N . ALA A 1 854 ? -6.601 -8.387 -36.217 1.00 86.19 854 ALA A N 1
ATOM 6645 C CA . ALA A 1 854 ? -6.090 -7.935 -37.508 1.00 86.19 854 ALA A CA 1
ATOM 6646 C C . ALA A 1 854 ? -6.988 -6.855 -38.132 1.00 86.19 854 ALA A C 1
ATOM 6648 O O . ALA A 1 854 ? -6.481 -5.909 -38.725 1.00 86.19 854 ALA A O 1
ATOM 6649 N N . LEU A 1 855 ? -8.313 -6.963 -37.959 1.00 85.56 855 LEU A N 1
ATOM 6650 C CA . LEU A 1 855 ? -9.262 -5.947 -38.425 1.00 85.56 855 LEU A CA 1
ATOM 6651 C C . LEU A 1 855 ? -9.069 -4.623 -37.675 1.00 85.56 855 LEU A C 1
ATOM 6653 O O . LEU A 1 855 ? -8.961 -3.574 -38.307 1.00 85.56 855 LEU A O 1
ATOM 6657 N N . VAL A 1 856 ? -8.974 -4.666 -36.342 1.00 86.88 856 VAL A N 1
ATOM 6658 C CA . VAL A 1 856 ? -8.744 -3.468 -35.517 1.00 86.88 856 VAL A CA 1
ATOM 6659 C C . VAL A 1 856 ? -7.400 -2.823 -35.848 1.00 86.88 856 VAL A C 1
ATOM 6661 O O . VAL A 1 856 ? -7.338 -1.606 -36.008 1.00 86.88 856 VAL A O 1
ATOM 6664 N N . GLN A 1 857 ? -6.345 -3.620 -36.026 1.00 85.44 857 GLN A N 1
ATOM 6665 C CA . GLN A 1 857 ? -5.027 -3.113 -36.402 1.00 85.44 857 GLN A CA 1
ATOM 6666 C C . GLN A 1 857 ? -5.027 -2.480 -37.802 1.00 85.44 857 GLN A C 1
ATOM 6668 O O . GLN A 1 857 ? -4.494 -1.388 -37.974 1.00 85.44 857 GLN A O 1
ATOM 6673 N N . GLN A 1 858 ? -5.692 -3.100 -38.782 1.00 85.12 858 GLN A N 1
ATOM 6674 C CA . GLN A 1 858 ? -5.840 -2.539 -40.128 1.00 85.12 858 GLN A CA 1
ATOM 6675 C C . GLN A 1 858 ? -6.551 -1.174 -40.111 1.00 85.12 858 GLN A C 1
ATOM 6677 O O . GLN A 1 858 ? -6.194 -0.271 -40.873 1.00 85.12 858 GLN A O 1
ATOM 6682 N N . LEU A 1 859 ? -7.553 -1.007 -39.240 1.00 85.06 859 LEU A N 1
ATOM 6683 C CA . LEU A 1 859 ? -8.229 0.276 -39.060 1.00 85.06 859 LEU A CA 1
ATOM 6684 C C . LEU A 1 859 ? -7.318 1.301 -38.362 1.00 85.06 859 LEU A C 1
ATOM 6686 O O . LEU A 1 859 ? -7.240 2.439 -38.818 1.00 85.06 859 LEU A O 1
ATOM 6690 N N . ALA A 1 860 ? -6.593 0.892 -37.315 1.00 84.62 860 ALA A N 1
ATOM 6691 C CA . ALA A 1 860 ? -5.639 1.740 -36.594 1.00 84.62 860 ALA A CA 1
ATOM 6692 C C . ALA A 1 860 ? -4.510 2.266 -37.498 1.00 84.62 860 ALA A C 1
ATOM 6694 O O . ALA A 1 860 ? -4.136 3.425 -37.399 1.00 84.62 860 ALA A O 1
ATOM 6695 N N . GLU A 1 861 ? -4.006 1.451 -38.426 1.00 84.31 861 GLU A N 1
ATOM 6696 C CA . GLU A 1 861 ? -2.987 1.861 -39.406 1.00 84.31 861 GLU A CA 1
ATOM 6697 C C . GLU A 1 861 ? -3.522 2.859 -40.448 1.00 84.31 861 GLU A C 1
ATOM 6699 O O . GLU A 1 861 ? -2.752 3.579 -41.081 1.00 84.31 861 GLU A O 1
ATOM 6704 N N . THR A 1 862 ? -4.843 2.904 -40.641 1.00 80.62 862 THR A N 1
ATOM 6705 C CA . THR A 1 862 ? -5.499 3.808 -41.597 1.00 80.62 862 THR A CA 1
ATOM 6706 C C . THR A 1 862 ? -5.887 5.148 -40.956 1.00 80.62 862 THR A C 1
ATOM 6708 O O . THR A 1 862 ? -5.994 6.154 -41.658 1.00 80.62 862 THR A O 1
ATOM 6711 N N . VAL A 1 863 ? -6.098 5.177 -39.636 1.00 76.88 863 VAL A N 1
ATOM 6712 C CA . VAL A 1 863 ? -6.532 6.353 -38.871 1.00 76.88 863 VAL A CA 1
ATOM 6713 C C . VAL A 1 863 ? -5.358 6.908 -38.059 1.00 76.88 863 VAL A C 1
ATOM 6715 O O . VAL A 1 863 ? -4.965 6.330 -37.054 1.00 76.88 863 VAL A O 1
ATOM 6718 N N . GLU A 1 864 ? -4.840 8.083 -38.423 1.00 63.81 864 GLU A N 1
ATOM 6719 C CA . GLU A 1 864 ? -3.825 8.808 -37.631 1.00 63.81 864 GLU A CA 1
ATOM 6720 C C . GLU A 1 864 ? -4.449 9.528 -36.405 1.00 63.81 864 GLU A C 1
ATOM 6722 O O . GLU A 1 864 ? -4.263 10.728 -36.207 1.00 63.81 864 GLU A O 1
ATOM 6727 N N . GLY A 1 865 ? -5.252 8.830 -35.589 1.00 68.75 865 GLY A N 1
ATOM 6728 C CA . GLY A 1 865 ? -6.025 9.446 -34.500 1.00 68.75 865 GLY A CA 1
ATOM 6729 C C . GLY A 1 865 ? -6.860 8.482 -33.643 1.00 68.75 865 GLY A C 1
ATOM 6730 O O . GLY A 1 865 ? -6.726 7.267 -33.728 1.00 68.75 865 GLY A O 1
ATOM 6731 N N . ASP A 1 866 ? -7.724 9.040 -32.786 1.00 83.19 866 ASP A N 1
ATOM 6732 C CA . ASP A 1 866 ? -8.571 8.288 -31.844 1.00 83.19 866 ASP A CA 1
ATOM 6733 C C . ASP A 1 866 ? -9.690 7.524 -32.580 1.00 83.19 866 ASP A C 1
ATOM 6735 O O . ASP A 1 866 ? -10.621 8.137 -33.117 1.00 83.19 866 ASP A O 1
ATOM 6739 N N . LEU A 1 867 ? -9.631 6.187 -32.579 1.00 85.56 867 LEU A N 1
ATOM 6740 C CA . LEU A 1 867 ? -10.623 5.328 -33.233 1.00 85.56 867 LEU A CA 1
ATOM 6741 C C . LEU A 1 867 ? -12.024 5.501 -32.640 1.00 85.56 867 LEU A C 1
ATOM 6743 O O . LEU A 1 867 ? -13.002 5.420 -33.382 1.00 85.56 867 LEU A O 1
ATOM 6747 N N . LEU A 1 868 ? -12.153 5.801 -31.340 1.00 85.75 868 LEU A N 1
ATOM 6748 C CA . LEU A 1 868 ? -13.463 6.076 -30.742 1.00 85.75 868 LEU A CA 1
ATOM 6749 C C . LEU A 1 868 ? -14.090 7.338 -31.332 1.00 85.75 868 LEU A C 1
ATOM 6751 O O . LEU A 1 868 ? -15.301 7.385 -31.528 1.00 85.75 868 LEU A O 1
ATOM 6755 N N . SER A 1 869 ? -13.286 8.354 -31.652 1.00 80.62 869 SER A N 1
ATOM 6756 C CA . SER A 1 869 ? -13.787 9.569 -32.306 1.00 80.62 869 SER A CA 1
ATOM 6757 C C . SER A 1 869 ? -14.285 9.289 -33.728 1.00 80.62 869 SER A C 1
ATOM 6759 O O . SER A 1 869 ? -15.305 9.841 -34.143 1.00 80.62 869 SER A O 1
ATOM 6761 N N . VAL A 1 870 ? -13.616 8.376 -34.441 1.00 81.94 870 VAL A N 1
ATOM 6762 C CA . VAL A 1 870 ? -14.029 7.905 -35.768 1.00 81.94 870 VAL A CA 1
ATOM 6763 C C . VAL A 1 870 ? -15.335 7.123 -35.665 1.00 81.94 870 VAL A C 1
ATOM 6765 O O . VAL A 1 870 ? -16.277 7.445 -36.386 1.00 81.94 870 VAL A O 1
ATOM 6768 N N . PHE A 1 871 ? -15.444 6.181 -34.723 1.00 84.88 871 PHE A N 1
ATOM 6769 C CA . PHE A 1 871 ? -16.690 5.451 -34.475 1.00 84.88 871 PHE A CA 1
ATOM 6770 C C . PHE A 1 871 ? -17.849 6.395 -34.147 1.00 84.88 871 PHE A C 1
ATOM 6772 O O . PHE A 1 871 ? -18.899 6.290 -34.772 1.00 84.88 871 PHE A O 1
ATOM 6779 N N . ARG A 1 872 ? -17.649 7.379 -33.254 1.00 79.38 872 ARG A N 1
ATOM 6780 C CA . ARG A 1 872 ? -18.687 8.374 -32.920 1.00 79.38 872 ARG A CA 1
ATOM 6781 C C . ARG A 1 872 ? -19.181 9.124 -34.153 1.00 79.38 872 ARG A C 1
ATOM 6783 O O . ARG A 1 872 ? -20.386 9.257 -34.332 1.00 79.38 872 ARG A O 1
ATOM 6790 N N . ARG A 1 873 ? -18.270 9.613 -34.996 1.00 77.62 873 ARG A N 1
ATOM 6791 C CA . ARG A 1 873 ? -18.625 10.432 -36.165 1.00 77.62 873 ARG A CA 1
ATOM 6792 C C . ARG A 1 873 ? -19.300 9.611 -37.268 1.00 77.62 873 ARG A C 1
ATOM 6794 O O . ARG A 1 873 ? -20.339 10.031 -37.770 1.00 77.62 873 ARG A O 1
ATOM 6801 N N . PHE A 1 874 ? -18.792 8.414 -37.576 1.00 78.12 874 PHE A N 1
ATOM 6802 C CA . PHE A 1 874 ? -19.421 7.503 -38.547 1.00 78.12 874 PHE A CA 1
ATOM 6803 C C . PHE A 1 874 ? -20.788 6.986 -38.078 1.00 78.12 874 PHE A C 1
ATOM 6805 O O . PHE A 1 874 ? -21.687 6.782 -38.895 1.00 78.12 874 PHE A O 1
ATOM 6812 N N . GLU A 1 875 ? -20.987 6.800 -36.771 1.00 73.62 875 GLU A N 1
ATOM 6813 C CA . GLU A 1 875 ? -22.287 6.386 -36.228 1.00 73.62 875 GLU A CA 1
ATOM 6814 C C . GLU A 1 875 ? -23.337 7.492 -36.238 1.00 73.62 875 GLU A C 1
ATOM 6816 O O . GLU A 1 875 ? -24.531 7.205 -36.324 1.00 73.62 875 GLU A O 1
ATOM 6821 N N . ARG A 1 876 ? -22.891 8.750 -36.236 1.00 68.44 876 ARG A N 1
ATOM 6822 C CA . ARG A 1 876 ? -23.744 9.943 -36.307 1.00 68.44 876 ARG A CA 1
ATOM 6823 C C . ARG A 1 876 ? -23.944 10.482 -37.721 1.00 68.44 876 ARG A C 1
ATOM 6825 O O . ARG A 1 876 ? -24.776 11.362 -37.911 1.00 68.44 876 ARG A O 1
ATOM 6832 N N . GLY A 1 877 ? -23.194 9.980 -38.703 1.00 66.56 877 GLY A N 1
ATOM 6833 C CA . GLY A 1 877 ? -23.161 10.564 -40.046 1.00 66.56 877 GLY A CA 1
ATOM 6834 C C . GLY A 1 877 ? -22.572 11.981 -40.068 1.00 66.56 877 GLY A C 1
ATOM 6835 O O . GLY A 1 877 ? -22.930 12.778 -40.930 1.00 66.56 877 GLY A O 1
ATOM 6836 N N . GLU A 1 878 ? -21.710 12.310 -39.102 1.00 70.88 878 GLU A N 1
ATOM 6837 C CA . GLU A 1 878 ? -21.000 13.591 -39.024 1.00 70.88 878 GLU A CA 1
ATOM 6838 C C . GLU A 1 878 ? -19.755 13.580 -39.923 1.00 70.88 878 GLU A C 1
ATOM 6840 O O . GLU A 1 878 ? -19.146 12.532 -40.147 1.00 70.88 878 GLU A O 1
ATOM 6845 N N . GLU A 1 879 ? -19.331 14.754 -40.405 1.00 64.88 879 GLU A N 1
ATOM 6846 C CA . GLU A 1 879 ? -18.104 14.867 -41.200 1.00 64.88 879 GLU A CA 1
ATOM 6847 C C . GLU A 1 879 ? -16.870 14.448 -40.387 1.00 64.88 879 GLU A C 1
ATOM 6849 O O . GLU A 1 879 ? -16.539 15.001 -39.331 1.00 64.88 879 GLU A O 1
ATOM 6854 N N . VAL A 1 880 ? -16.150 13.455 -40.907 1.00 68.00 880 VAL A N 1
ATOM 6855 C CA . VAL A 1 880 ? -14.928 12.940 -40.298 1.00 68.00 880 VAL A CA 1
ATOM 6856 C C . VAL A 1 880 ? -13.740 13.722 -40.851 1.00 68.00 880 VAL A C 1
ATOM 6858 O O . VAL A 1 880 ? -13.404 13.624 -42.027 1.00 68.00 880 VAL A O 1
ATOM 6861 N N . GLN A 1 881 ? -13.074 14.492 -39.988 1.00 64.50 881 GLN A N 1
ATOM 6862 C CA . GLN A 1 881 ? -11.853 15.228 -40.333 1.00 64.50 881 GLN A CA 1
ATOM 6863 C C . GLN A 1 881 ? -10.657 14.272 -40.486 1.00 64.50 881 GLN A C 1
ATOM 6865 O O . GLN A 1 881 ? -9.850 14.121 -39.571 1.00 64.50 881 GLN A O 1
ATOM 6870 N N . LEU A 1 882 ? -10.566 13.602 -41.632 1.00 68.88 882 LEU A N 1
ATOM 6871 C CA . LEU A 1 882 ? -9.442 12.756 -42.038 1.00 68.88 882 LEU A CA 1
ATOM 6872 C C . LEU A 1 882 ? -8.971 13.154 -43.440 1.00 68.88 882 LEU A C 1
ATOM 6874 O O . LEU A 1 882 ? -9.677 13.844 -44.177 1.00 68.88 882 LEU A O 1
ATOM 6878 N N . SER A 1 883 ? -7.769 12.716 -43.824 1.00 72.81 883 SER A N 1
ATOM 6879 C CA . SER A 1 883 ? -7.313 12.889 -45.204 1.00 72.81 883 SER A CA 1
ATOM 6880 C C . SER A 1 883 ? -8.276 12.171 -46.167 1.00 72.81 883 SER A C 1
ATOM 6882 O O . SER A 1 883 ? -8.775 11.088 -45.845 1.00 72.81 883 SER A O 1
ATOM 6884 N N . PRO A 1 884 ? -8.549 12.725 -47.362 1.00 71.25 884 PRO A N 1
ATOM 6885 C CA . PRO A 1 884 ? -9.521 12.147 -48.294 1.00 71.25 884 PRO A CA 1
ATOM 6886 C C . PRO A 1 884 ? -9.156 10.717 -48.731 1.00 71.25 884 PRO A C 1
ATOM 6888 O O . PRO A 1 884 ? -10.033 9.909 -49.023 1.00 71.25 884 PRO A O 1
ATOM 6891 N N . THR A 1 885 ? -7.866 10.368 -48.720 1.00 74.75 885 THR A N 1
ATOM 6892 C CA . THR A 1 885 ? -7.372 9.010 -48.988 1.00 74.75 885 THR A CA 1
ATOM 6893 C C . THR A 1 885 ? -7.609 8.038 -47.828 1.00 74.75 885 THR A C 1
ATOM 6895 O O . THR A 1 885 ? -7.851 6.858 -48.076 1.00 74.75 885 THR A O 1
ATOM 6898 N N . ALA A 1 886 ? -7.547 8.498 -46.575 1.00 73.75 886 ALA A N 1
ATOM 6899 C CA . ALA A 1 886 ? -7.877 7.689 -45.402 1.00 73.75 886 ALA A CA 1
ATOM 6900 C C . ALA A 1 886 ? -9.393 7.484 -45.274 1.00 73.75 886 ALA A C 1
ATOM 6902 O O . ALA A 1 886 ? -9.833 6.367 -45.007 1.00 73.75 886 ALA A O 1
ATOM 6903 N N . LEU A 1 887 ? -10.186 8.526 -45.546 1.00 78.56 887 LEU A N 1
ATOM 6904 C CA . LEU A 1 887 ? -11.648 8.465 -45.539 1.00 78.56 887 LEU A CA 1
ATOM 6905 C C . LEU A 1 887 ? -12.178 7.417 -46.536 1.00 78.56 887 LEU A C 1
ATOM 6907 O O . LEU A 1 887 ? -12.902 6.514 -46.131 1.00 78.56 887 LEU A O 1
ATOM 6911 N N . ASP A 1 888 ? -11.729 7.456 -47.798 1.00 78.38 888 ASP A N 1
ATOM 6912 C CA . ASP A 1 888 ? -12.120 6.487 -48.840 1.00 78.38 888 ASP A CA 1
ATOM 6913 C C . ASP A 1 888 ? -11.726 5.040 -48.478 1.00 78.38 888 ASP A C 1
ATOM 6915 O O . ASP A 1 888 ? -12.461 4.089 -48.750 1.00 78.38 888 ASP A O 1
ATOM 6919 N N . ARG A 1 889 ? -10.582 4.842 -47.807 1.00 78.94 889 ARG A N 1
ATOM 6920 C CA . ARG A 1 889 ? -10.172 3.516 -47.313 1.00 78.94 889 ARG A CA 1
ATOM 6921 C C . ARG A 1 889 ? -11.070 3.015 -46.185 1.00 78.94 889 ARG A C 1
ATOM 6923 O O . ARG A 1 889 ? -11.430 1.841 -46.203 1.00 78.94 889 ARG A O 1
ATOM 6930 N N . ILE A 1 890 ? -11.435 3.871 -45.232 1.00 79.75 890 ILE A N 1
ATOM 6931 C CA . ILE A 1 890 ? -12.309 3.517 -44.102 1.00 79.75 890 ILE A CA 1
ATOM 6932 C C . ILE A 1 890 ? -13.727 3.234 -44.590 1.00 79.75 890 ILE A C 1
ATOM 6934 O O . ILE A 1 890 ? -14.301 2.207 -44.235 1.00 79.75 890 ILE A O 1
ATOM 6938 N N . GLU A 1 891 ? -14.261 4.082 -45.470 1.00 77.06 891 GLU A N 1
ATOM 6939 C CA . GLU A 1 891 ? -15.560 3.864 -46.104 1.00 77.06 891 GLU A CA 1
ATOM 6940 C C . GLU A 1 891 ? -15.577 2.546 -46.873 1.00 77.06 891 GLU A C 1
ATOM 6942 O O . GLU A 1 891 ? -16.513 1.771 -46.716 1.00 77.06 891 GLU A O 1
ATOM 6947 N N . LYS A 1 892 ? -14.515 2.211 -47.618 1.00 77.75 892 LYS A N 1
ATOM 6948 C CA . LYS A 1 892 ? -14.385 0.897 -48.266 1.00 77.75 892 LYS A CA 1
ATOM 6949 C C . LYS A 1 892 ? -14.270 -0.250 -47.265 1.00 77.75 892 LYS A C 1
ATOM 6951 O O . LYS A 1 892 ? -14.837 -1.307 -47.523 1.00 77.75 892 LYS A O 1
ATOM 6956 N N . LEU A 1 893 ? -13.564 -0.085 -46.145 1.00 77.62 893 LEU A N 1
ATOM 6957 C CA . LEU A 1 893 ? -13.453 -1.113 -45.101 1.00 77.62 893 LEU A CA 1
ATOM 6958 C C . LEU A 1 893 ? -14.806 -1.405 -44.440 1.00 77.62 893 LEU A C 1
ATOM 6960 O O . LEU A 1 893 ? -15.147 -2.576 -44.266 1.00 77.62 893 LEU A O 1
ATOM 6964 N N . PHE A 1 894 ? -15.586 -0.367 -44.133 1.00 79.56 894 PHE A N 1
ATOM 6965 C CA . PHE A 1 894 ? -16.933 -0.498 -43.575 1.00 79.56 894 PHE A CA 1
ATOM 6966 C C . PHE A 1 894 ? -17.949 -0.974 -44.630 1.00 79.56 894 PHE A C 1
ATOM 6968 O O . PHE A 1 894 ? -18.759 -1.855 -44.352 1.00 79.56 894 PHE A O 1
ATOM 6975 N N . ALA A 1 895 ? -17.873 -0.477 -45.869 1.00 67.56 895 ALA A N 1
ATOM 6976 C CA . ALA A 1 895 ? -18.796 -0.821 -46.955 1.00 67.56 895 ALA A CA 1
ATOM 6977 C C . ALA A 1 895 ? -18.580 -2.228 -47.525 1.00 67.56 895 ALA A C 1
ATOM 6979 O O . ALA A 1 895 ? -19.545 -2.879 -47.916 1.00 67.56 895 ALA A O 1
ATOM 6980 N N . LYS A 1 896 ? -17.342 -2.746 -47.536 1.00 60.88 896 LYS A N 1
ATOM 6981 C CA . LYS A 1 896 ? -17.035 -4.115 -47.998 1.00 60.88 896 LYS A CA 1
ATOM 6982 C C . LYS A 1 896 ? -17.723 -5.192 -47.149 1.00 60.88 896 LYS A C 1
ATOM 6984 O O . LYS A 1 896 ? -17.724 -6.356 -47.542 1.00 60.88 896 LYS A O 1
ATOM 6989 N N . LYS A 1 897 ? -18.269 -4.813 -45.989 1.00 57.44 897 LYS A N 1
ATOM 6990 C CA . LYS A 1 897 ? -18.799 -5.726 -44.976 1.00 57.44 897 LYS A CA 1
ATOM 6991 C C . LYS A 1 897 ? -20.127 -5.288 -44.346 1.00 57.44 897 LYS A C 1
ATOM 6993 O O . LYS A 1 897 ? -20.548 -5.888 -43.360 1.00 57.44 897 LYS A O 1
ATOM 6998 N N . ALA A 1 898 ? -20.791 -4.272 -44.900 1.00 54.22 898 ALA A N 1
ATOM 6999 C CA . ALA A 1 898 ? -22.150 -3.922 -44.495 1.00 54.22 898 ALA A CA 1
ATOM 7000 C C . ALA A 1 898 ? -23.073 -5.137 -44.711 1.00 54.22 898 ALA A C 1
ATOM 7002 O O . ALA A 1 898 ? -23.017 -5.783 -45.759 1.00 54.22 898 ALA A O 1
ATOM 7003 N N . SER A 1 899 ? -23.854 -5.492 -43.689 1.00 46.66 899 SER A N 1
ATOM 7004 C CA . SER A 1 899 ? -24.689 -6.694 -43.686 1.00 46.66 899 SER A CA 1
ATOM 7005 C C . SER A 1 899 ? -25.772 -6.637 -44.773 1.00 46.66 899 SER A C 1
ATOM 7007 O O . SER A 1 899 ? -26.175 -5.571 -45.233 1.00 46.66 899 SER A O 1
ATOM 7009 N N . GLU A 1 900 ? -26.293 -7.802 -45.159 1.00 46.75 900 GLU A N 1
ATOM 7010 C CA . GLU A 1 900 ? -27.393 -7.979 -46.122 1.00 46.75 900 GLU A CA 1
ATOM 7011 C C . GLU A 1 900 ? -28.730 -7.331 -45.681 1.00 46.75 900 GLU A C 1
ATOM 7013 O O . GLU A 1 900 ? -29.734 -7.438 -46.390 1.00 46.75 900 GLU A O 1
ATOM 7018 N N . LYS A 1 901 ? -28.782 -6.664 -44.515 1.00 52.56 901 LYS A N 1
ATOM 7019 C CA . LYS A 1 901 ? -29.994 -6.058 -43.952 1.00 52.56 901 LYS A CA 1
ATOM 7020 C C . LYS A 1 901 ? -30.045 -4.547 -44.222 1.00 52.56 901 LYS A C 1
ATOM 7022 O O . LYS A 1 901 ? -29.149 -3.818 -43.798 1.00 52.56 901 LYS A O 1
ATOM 7027 N N . PRO A 1 902 ? -31.104 -4.040 -44.878 1.00 50.12 902 PRO A N 1
ATOM 7028 C CA . PRO A 1 902 ? -31.240 -2.613 -45.147 1.00 50.12 902 PRO A CA 1
ATOM 7029 C C . PRO A 1 902 ? -31.430 -1.833 -43.837 1.00 50.12 902 PRO A C 1
ATOM 7031 O O . PRO A 1 902 ? -32.378 -2.095 -43.104 1.00 50.12 902 PRO A O 1
ATOM 7034 N N . GLY A 1 903 ? -30.544 -0.869 -43.558 1.00 57.16 903 GLY A N 1
ATOM 7035 C CA . GLY A 1 903 ? -30.675 0.080 -42.440 1.00 57.16 903 GLY A CA 1
ATOM 7036 C C . GLY A 1 903 ? -29.623 -0.026 -41.326 1.00 57.16 903 GLY A C 1
ATOM 7037 O O . GLY A 1 903 ? -29.553 0.873 -40.491 1.00 57.16 903 GLY A O 1
ATOM 7038 N N . GLU A 1 904 ? -28.772 -1.058 -41.308 1.00 61.66 904 GLU A N 1
ATOM 7039 C CA . GLU A 1 904 ? -27.687 -1.164 -40.318 1.00 61.66 904 GLU A CA 1
ATOM 7040 C C . GLU A 1 904 ? -26.498 -0.244 -40.672 1.00 61.66 904 GLU A C 1
ATOM 7042 O O . GLU A 1 904 ? -26.037 -0.201 -41.813 1.00 61.66 904 GLU A O 1
ATOM 7047 N N . ASN A 1 905 ? -25.972 0.495 -39.684 1.00 72.38 905 ASN A N 1
ATOM 7048 C CA . ASN A 1 905 ? -24.789 1.340 -39.869 1.00 72.38 905 ASN A CA 1
ATOM 7049 C C . ASN A 1 905 ? -23.556 0.473 -40.205 1.00 72.38 905 ASN A C 1
ATOM 7051 O O . ASN A 1 905 ? -23.201 -0.429 -39.444 1.00 72.38 905 ASN A O 1
ATOM 7055 N N . ALA A 1 906 ? -22.877 0.774 -41.316 1.00 75.88 906 ALA A N 1
ATOM 7056 C CA . ALA A 1 906 ? -21.733 0.004 -41.811 1.00 75.88 906 ALA A CA 1
ATOM 7057 C C . ALA A 1 906 ? -20.551 -0.062 -40.819 1.00 75.88 906 ALA A C 1
ATOM 7059 O O . ALA A 1 906 ? -19.905 -1.103 -40.702 1.00 75.88 906 ALA A O 1
ATOM 7060 N N . CYS A 1 907 ? -20.300 1.009 -40.057 1.00 80.12 907 CYS A N 1
ATOM 7061 C CA . CYS A 1 907 ? -19.290 1.031 -38.992 1.00 80.12 907 CYS A CA 1
ATOM 7062 C C . CYS A 1 907 ? -19.642 0.033 -37.881 1.00 80.12 907 CYS A C 1
ATOM 7064 O O . CYS A 1 907 ? -18.800 -0.742 -37.429 1.00 80.12 907 CYS A O 1
ATOM 7066 N N . ARG A 1 908 ? -20.914 -0.023 -37.483 1.00 78.06 908 ARG A N 1
ATOM 7067 C CA . ARG A 1 908 ? -21.386 -0.944 -36.446 1.00 78.06 908 ARG A CA 1
ATOM 7068 C C . ARG A 1 908 ? -21.378 -2.401 -36.901 1.00 78.06 908 ARG A C 1
ATOM 7070 O O . ARG A 1 908 ? -20.941 -3.266 -36.145 1.00 78.06 908 ARG A O 1
ATOM 7077 N N . ALA A 1 909 ? -21.811 -2.675 -38.131 1.00 79.25 909 ALA A N 1
ATOM 7078 C CA . ALA A 1 909 ? -21.738 -4.015 -38.715 1.00 79.25 909 ALA A CA 1
ATOM 7079 C C . ALA A 1 909 ? -20.293 -4.544 -38.701 1.00 79.25 909 ALA A C 1
ATOM 7081 O O . ALA A 1 909 ? -20.045 -5.683 -38.307 1.00 79.25 909 ALA A O 1
ATOM 7082 N N . TRP A 1 910 ? -19.330 -3.675 -39.024 1.00 85.94 910 TRP A N 1
ATOM 7083 C CA . TRP A 1 910 ? -17.908 -3.981 -38.911 1.00 85.94 910 TRP A CA 1
ATOM 7084 C C . TRP A 1 910 ? -17.470 -4.235 -37.454 1.00 85.94 910 TRP A C 1
ATOM 7086 O O . TRP A 1 910 ? -16.781 -5.222 -37.183 1.00 85.94 910 TRP A O 1
ATOM 7096 N N . ARG A 1 911 ? -17.913 -3.413 -36.487 1.00 84.75 911 ARG A N 1
ATOM 7097 C CA . ARG A 1 911 ? -17.603 -3.607 -35.054 1.00 84.75 911 ARG A CA 1
ATOM 7098 C C . ARG A 1 911 ? -18.117 -4.948 -34.524 1.00 84.75 911 ARG A C 1
ATOM 7100 O O . ARG A 1 911 ? -17.402 -5.601 -33.774 1.00 84.75 911 ARG A O 1
ATOM 7107 N N . LEU A 1 912 ? -19.305 -5.392 -34.936 1.00 83.00 912 LEU A N 1
ATOM 7108 C CA . LEU A 1 912 ? -19.872 -6.686 -34.531 1.00 83.00 912 LEU A CA 1
ATOM 7109 C C . LEU A 1 912 ? -19.129 -7.894 -35.121 1.00 83.00 912 LEU A C 1
ATOM 7111 O O . LEU A 1 912 ? -19.257 -9.000 -34.597 1.00 83.00 912 LEU A O 1
ATOM 7115 N N . GLU A 1 913 ? -18.359 -7.709 -36.191 1.00 83.38 913 GLU A N 1
ATOM 7116 C CA . GLU A 1 913 ? -17.484 -8.740 -36.751 1.00 83.38 913 GLU A CA 1
ATOM 7117 C C . GLU A 1 913 ? -16.104 -8.751 -36.073 1.00 83.38 913 GLU A C 1
ATOM 7119 O O . GLU A 1 913 ? -15.534 -9.818 -35.846 1.00 83.38 913 GLU A O 1
ATOM 7124 N N . ALA A 1 914 ? -15.573 -7.577 -35.717 1.00 87.00 914 ALA A N 1
ATOM 7125 C CA . ALA A 1 914 ? -14.295 -7.458 -35.019 1.00 87.00 914 ALA A CA 1
ATOM 7126 C C . ALA A 1 914 ? -14.399 -7.855 -33.534 1.00 87.00 914 ALA A C 1
ATOM 7128 O O . ALA A 1 914 ? -13.542 -8.579 -33.016 1.00 87.00 914 ALA A O 1
ATOM 7129 N N . PHE A 1 915 ? -15.459 -7.414 -32.854 1.00 90.31 915 PHE A N 1
ATOM 7130 C CA . PHE A 1 915 ? -15.672 -7.598 -31.422 1.00 90.31 915 PHE A CA 1
ATOM 7131 C C . PHE A 1 915 ? -16.648 -8.737 -31.110 1.00 90.31 915 PHE A C 1
ATOM 7133 O O . PHE A 1 915 ? -17.587 -9.043 -31.853 1.00 90.31 915 PHE A O 1
ATOM 7140 N N . THR A 1 916 ? -16.439 -9.384 -29.967 1.00 90.25 916 THR A N 1
ATOM 7141 C CA . THR A 1 916 ? -17.465 -10.233 -29.346 1.00 90.25 916 THR A CA 1
ATOM 7142 C C . THR A 1 916 ? -18.629 -9.361 -28.851 1.00 90.25 916 THR A C 1
ATOM 7144 O O . THR A 1 916 ? -18.473 -8.141 -28.743 1.00 90.25 916 THR A O 1
ATOM 7147 N N . PRO A 1 917 ? -19.795 -9.938 -28.496 1.00 88.25 917 PRO A N 1
ATOM 7148 C CA . PRO A 1 917 ? -20.887 -9.167 -27.895 1.00 88.25 917 PRO A CA 1
ATOM 7149 C C . PRO A 1 917 ? -20.447 -8.343 -26.675 1.00 88.25 917 PRO A C 1
ATOM 7151 O O . PRO A 1 917 ? -20.860 -7.198 -26.525 1.00 88.25 917 PRO A O 1
ATOM 7154 N N . LEU A 1 918 ? -19.545 -8.884 -25.845 1.00 89.50 918 LEU A N 1
ATOM 7155 C CA . LEU A 1 918 ? -18.967 -8.167 -24.707 1.00 89.50 918 LEU A CA 1
ATOM 7156 C C . LEU A 1 918 ? -18.102 -6.976 -25.155 1.00 89.50 918 LEU A C 1
ATOM 7158 O O . LEU A 1 918 ? -18.256 -5.877 -24.626 1.00 89.50 918 LEU A O 1
ATOM 7162 N N . GLY A 1 919 ? -17.220 -7.167 -26.143 1.00 88.50 919 GLY A N 1
ATOM 7163 C CA . GLY A 1 919 ? -16.383 -6.087 -26.678 1.00 88.50 919 GLY A CA 1
ATOM 7164 C C . GLY A 1 919 ? -17.186 -4.980 -27.373 1.00 88.50 919 GLY A C 1
ATOM 7165 O O . GLY A 1 919 ? -16.836 -3.803 -27.261 1.00 88.50 919 GLY A O 1
ATOM 7166 N N . ALA A 1 920 ? -18.295 -5.332 -28.029 1.00 88.25 920 ALA A N 1
ATOM 7167 C CA . ALA A 1 920 ? -19.206 -4.371 -28.645 1.00 88.25 920 ALA A CA 1
ATOM 7168 C C . ALA A 1 920 ? -19.932 -3.520 -27.588 1.00 88.25 920 ALA A C 1
ATOM 7170 O O . ALA A 1 920 ? -19.837 -2.295 -27.645 1.00 88.25 920 ALA A O 1
ATOM 7171 N N . VAL A 1 921 ? -20.536 -4.154 -26.569 1.00 89.88 921 VAL A N 1
ATOM 7172 C CA . VAL A 1 921 ? -21.190 -3.461 -25.439 1.00 89.88 921 VAL A CA 1
ATOM 7173 C C . VAL A 1 921 ? -20.232 -2.499 -24.743 1.00 89.88 921 VAL A C 1
ATOM 7175 O O . VAL A 1 921 ? -20.583 -1.349 -24.497 1.00 89.88 921 VAL A O 1
ATOM 7178 N N . LEU A 1 922 ? -19.007 -2.938 -24.443 1.00 90.38 922 LEU A N 1
ATOM 7179 C CA . LEU A 1 922 ? -18.014 -2.088 -23.780 1.00 90.38 922 LEU A CA 1
ATOM 7180 C C . LEU A 1 922 ? -17.634 -0.875 -24.622 1.00 90.38 922 LEU A C 1
ATOM 7182 O O . LEU A 1 922 ? -17.477 0.225 -24.094 1.00 90.38 922 LEU A O 1
ATOM 7186 N N . THR A 1 923 ? -17.510 -1.069 -25.934 1.00 88.06 923 THR A N 1
ATOM 7187 C CA . THR A 1 923 ? -17.252 0.037 -26.856 1.00 88.06 923 THR A CA 1
ATOM 7188 C C . THR A 1 923 ? -18.420 1.020 -26.830 1.00 88.06 923 THR A C 1
ATOM 7190 O O . THR A 1 923 ? -18.197 2.214 -26.653 1.00 88.06 923 THR A O 1
ATOM 7193 N N . ASP A 1 924 ? -19.657 0.527 -26.895 1.00 86.38 924 ASP A N 1
ATOM 7194 C CA . ASP A 1 924 ? -20.869 1.354 -26.886 1.00 86.38 924 ASP A CA 1
ATOM 7195 C C . ASP A 1 924 ? -21.052 2.153 -25.595 1.00 86.38 924 ASP A C 1
ATOM 7197 O O . ASP A 1 924 ? -21.390 3.335 -25.652 1.00 86.38 924 ASP A O 1
ATOM 7201 N N . LEU A 1 925 ? -20.756 1.563 -24.433 1.00 88.00 925 LEU A N 1
ATOM 7202 C CA . LEU A 1 925 ? -20.808 2.265 -23.145 1.00 88.00 925 LEU A CA 1
ATOM 7203 C C . LEU A 1 925 ? -19.871 3.483 -23.113 1.00 88.00 925 LEU A C 1
ATOM 7205 O O . LEU A 1 925 ? -20.223 4.523 -22.559 1.00 88.00 925 LEU A O 1
ATOM 7209 N N . VAL A 1 926 ? -18.697 3.386 -23.743 1.00 86.75 926 VAL A N 1
ATOM 7210 C CA . VAL A 1 926 ? -17.710 4.479 -23.828 1.00 86.75 926 VAL A CA 1
ATOM 7211 C C . VAL A 1 926 ? -18.058 5.497 -24.931 1.00 86.75 926 VAL A C 1
ATOM 7213 O O . VAL A 1 926 ? -17.566 6.635 -24.929 1.00 86.75 926 VAL A O 1
ATOM 7216 N N . LEU A 1 927 ? -18.934 5.127 -25.869 1.00 82.69 927 LEU A N 1
ATOM 7217 C CA . LEU A 1 927 ? -19.477 6.028 -26.889 1.00 82.69 927 LEU A CA 1
ATOM 7218 C C . LEU A 1 927 ? -20.643 6.895 -26.364 1.00 82.69 927 LEU A C 1
ATOM 7220 O O . LEU A 1 927 ? -20.961 7.898 -27.009 1.00 82.69 927 LEU A O 1
ATOM 7224 N N . LEU A 1 928 ? -21.223 6.586 -25.192 1.00 82.62 928 LEU A N 1
ATOM 7225 C CA . LEU A 1 928 ? -22.271 7.394 -24.546 1.00 82.62 928 LEU A CA 1
ATOM 7226 C C . LEU A 1 928 ? -21.741 8.786 -24.153 1.00 82.62 928 LEU A C 1
ATOM 7228 O O . LEU A 1 928 ? -20.921 8.945 -23.246 1.00 82.62 928 LEU A O 1
ATOM 7232 N N . GLU A 1 929 ? -22.226 9.828 -24.822 1.00 66.88 929 GLU A N 1
ATOM 7233 C CA . GLU A 1 929 ? -21.731 11.196 -24.645 1.00 66.88 929 GLU A CA 1
ATOM 7234 C C . GLU A 1 929 ? -22.263 11.850 -23.356 1.00 66.88 929 GLU A C 1
ATOM 7236 O O . GLU A 1 929 ? -23.369 11.552 -22.898 1.00 66.88 929 GLU A O 1
ATOM 7241 N N . ASN A 1 930 ? -21.471 12.752 -22.755 1.00 65.75 930 ASN A N 1
ATOM 7242 C CA . ASN A 1 930 ? -21.823 13.574 -21.580 1.00 65.75 930 ASN A CA 1
ATOM 7243 C C . ASN A 1 930 ? -22.287 12.810 -20.325 1.00 65.75 930 ASN A C 1
ATOM 7245 O O . ASN A 1 930 ? -22.720 13.421 -19.344 1.00 65.75 930 ASN A O 1
ATOM 7249 N N . SER A 1 931 ? -22.166 11.483 -20.321 1.00 70.56 931 SER A N 1
ATOM 7250 C CA . SER A 1 931 ? -22.580 10.644 -19.204 1.00 70.56 931 SER A CA 1
ATOM 7251 C C . SER A 1 931 ? -21.489 10.632 -18.135 1.00 70.56 931 SER A C 1
ATOM 7253 O O . SER A 1 931 ? -20.299 10.450 -18.409 1.00 70.56 931 SER A O 1
ATOM 7255 N N . ARG A 1 932 ? -21.882 10.870 -16.881 1.00 77.12 932 ARG A N 1
ATOM 7256 C CA . ARG A 1 932 ? -20.959 10.717 -15.746 1.00 77.12 932 ARG A CA 1
ATOM 7257 C C . ARG A 1 932 ? -20.694 9.228 -15.534 1.00 77.12 932 ARG A C 1
ATOM 7259 O O . ARG A 1 932 ? -21.593 8.424 -15.751 1.00 77.12 932 ARG A O 1
ATOM 7266 N N . GLN A 1 933 ? -19.509 8.880 -15.033 1.00 81.19 933 GLN A N 1
ATOM 7267 C CA . GLN A 1 933 ? -19.159 7.489 -14.716 1.00 81.19 933 GLN A CA 1
ATOM 7268 C C . GLN A 1 933 ? -20.240 6.822 -13.848 1.00 81.19 933 GLN A C 1
ATOM 7270 O O . GLN A 1 933 ? -20.750 5.781 -14.226 1.00 81.19 933 GLN A O 1
ATOM 7275 N N . ALA A 1 934 ? -20.731 7.517 -12.816 1.00 78.44 934 ALA A N 1
ATOM 7276 C CA . ALA A 1 934 ? -21.819 7.035 -11.960 1.00 78.44 934 ALA A CA 1
ATOM 7277 C C . ALA A 1 934 ? -23.122 6.660 -12.705 1.00 78.44 934 ALA A C 1
ATOM 7279 O O . ALA A 1 934 ? -23.866 5.799 -12.252 1.00 78.44 934 ALA A O 1
ATOM 7280 N N . GLN A 1 935 ? -23.430 7.307 -13.836 1.00 84.31 935 GLN A N 1
ATOM 7281 C CA . GLN A 1 935 ? -24.629 6.990 -14.625 1.00 84.31 935 GLN A CA 1
ATOM 7282 C C . GLN A 1 935 ? -24.427 5.746 -15.496 1.00 84.31 935 GLN A C 1
ATOM 7284 O O . GLN A 1 935 ? -25.372 4.992 -15.705 1.00 84.31 935 GLN A O 1
ATOM 7289 N N . ILE A 1 936 ? -23.208 5.541 -15.998 1.00 85.75 936 ILE A N 1
ATOM 7290 C CA . ILE A 1 936 ? -22.820 4.334 -16.738 1.00 85.75 936 ILE A CA 1
ATOM 7291 C C . ILE A 1 936 ? -22.766 3.152 -15.766 1.00 85.75 936 ILE A C 1
ATOM 7293 O O . ILE A 1 936 ? -23.368 2.119 -16.031 1.00 85.75 936 ILE A O 1
ATOM 7297 N N . ASP A 1 937 ? -22.194 3.363 -14.581 1.00 84.94 937 ASP A N 1
ATOM 7298 C CA . ASP A 1 937 ? -22.191 2.391 -13.492 1.00 84.94 937 ASP A CA 1
ATOM 7299 C C . ASP A 1 937 ? -23.603 1.921 -13.133 1.00 84.94 937 ASP A C 1
ATOM 7301 O O . ASP A 1 937 ? -23.840 0.717 -13.028 1.00 84.94 937 ASP A O 1
ATOM 7305 N N . GLN A 1 938 ? -24.541 2.865 -12.987 1.00 86.88 938 GLN A N 1
ATOM 7306 C CA . GLN A 1 938 ? -25.945 2.576 -12.702 1.00 86.88 938 GLN A CA 1
ATOM 7307 C C . GLN A 1 938 ? -26.615 1.792 -13.840 1.00 86.88 938 GLN A C 1
ATOM 7309 O O . GLN A 1 938 ? -27.436 0.908 -13.581 1.00 86.88 938 GLN A O 1
ATOM 7314 N N . LEU A 1 939 ? -26.293 2.117 -15.095 1.00 89.00 939 LEU A N 1
ATOM 7315 C CA . LEU A 1 939 ? -26.806 1.422 -16.275 1.00 89.00 939 LEU A CA 1
ATOM 7316 C C . LEU A 1 939 ? -26.346 -0.040 -16.289 1.00 89.00 939 LEU A C 1
ATOM 7318 O O . LEU A 1 939 ? -27.174 -0.944 -16.420 1.00 89.00 939 LEU A O 1
ATOM 7322 N N . THR A 1 940 ? -25.046 -0.262 -16.088 1.00 89.94 940 THR A N 1
ATOM 7323 C CA . THR A 1 940 ? -24.435 -1.591 -16.023 1.00 89.94 940 THR A CA 1
ATOM 7324 C C . THR A 1 940 ? -24.977 -2.403 -14.846 1.00 89.94 940 THR A C 1
ATOM 7326 O O . THR A 1 940 ? -25.349 -3.559 -15.028 1.00 89.94 940 THR A O 1
ATOM 7329 N N . GLU A 1 941 ? -25.098 -1.810 -13.653 1.00 88.44 941 GLU A N 1
ATOM 7330 C CA . GLU A 1 941 ? -25.687 -2.474 -12.477 1.00 88.44 941 GLU A CA 1
ATOM 7331 C C . GLU A 1 941 ? -27.131 -2.894 -12.721 1.00 88.44 941 GLU A C 1
ATOM 7333 O O . GLU A 1 941 ? -27.494 -4.034 -12.448 1.00 88.44 941 GLU A O 1
ATOM 7338 N N . SER A 1 942 ? -27.936 -1.999 -13.295 1.00 89.19 942 SER A N 1
ATOM 7339 C CA . SER A 1 942 ? -29.335 -2.284 -13.620 1.00 89.19 942 SER A CA 1
ATOM 7340 C C . SER A 1 942 ? -29.456 -3.462 -14.590 1.00 89.19 942 SER A C 1
ATOM 7342 O O . SER A 1 942 ? -30.321 -4.321 -14.426 1.00 89.19 942 SER A O 1
ATOM 7344 N N . PHE A 1 943 ? -28.578 -3.526 -15.596 1.00 90.75 943 PHE A N 1
ATOM 7345 C CA . PHE A 1 943 ? -28.520 -4.653 -16.524 1.00 90.75 943 PHE A CA 1
ATOM 7346 C C . PHE A 1 943 ? -28.108 -5.952 -15.825 1.00 90.75 943 PHE A C 1
ATOM 7348 O O . PHE A 1 943 ? -28.760 -6.978 -16.032 1.00 90.75 943 PHE A O 1
ATOM 7355 N N . LEU A 1 944 ? -27.060 -5.918 -15.000 1.00 89.06 944 LEU A N 1
ATOM 7356 C CA . LEU A 1 944 ? -26.556 -7.094 -14.293 1.00 89.06 944 LEU A CA 1
ATOM 7357 C C . LEU A 1 944 ? -27.584 -7.652 -13.308 1.00 89.06 944 LEU A C 1
ATOM 7359 O O . LEU A 1 944 ? -27.818 -8.854 -13.316 1.00 89.06 944 LEU A O 1
ATOM 7363 N N . GLU A 1 945 ? -28.259 -6.805 -12.530 1.00 86.56 945 GLU A N 1
ATOM 7364 C CA . GLU A 1 945 ? -29.281 -7.240 -11.571 1.00 86.56 945 GLU A CA 1
ATOM 7365 C C . GLU A 1 945 ? -30.449 -7.961 -12.252 1.00 86.56 945 GLU A C 1
ATOM 7367 O O . GLU A 1 945 ? -30.872 -9.031 -11.807 1.00 86.56 945 GLU A O 1
ATOM 7372 N N . VAL A 1 946 ? -30.960 -7.399 -13.352 1.00 87.50 946 VAL A N 1
ATOM 7373 C CA . VAL A 1 946 ? -32.060 -8.014 -14.108 1.00 87.50 946 VAL A CA 1
ATOM 7374 C C . VAL A 1 946 ? -31.588 -9.289 -14.809 1.00 87.50 946 VAL A C 1
ATOM 7376 O O . VAL A 1 946 ? -32.317 -10.281 -14.832 1.00 87.50 946 VAL A O 1
ATOM 7379 N N . SER A 1 947 ? -30.370 -9.293 -15.353 1.00 85.88 947 SER A N 1
ATOM 7380 C CA . SER A 1 947 ? -29.804 -10.450 -16.058 1.00 85.88 947 SER A CA 1
ATOM 7381 C C . SER A 1 947 ? -29.485 -11.607 -15.114 1.00 85.88 947 SER A C 1
ATOM 7383 O O . SER A 1 947 ? -29.765 -12.753 -15.446 1.00 85.88 947 SER A O 1
ATOM 7385 N N . GLU A 1 948 ? -28.959 -11.337 -13.923 1.00 84.06 948 GLU A N 1
ATOM 7386 C CA . GLU A 1 948 ? -28.686 -12.358 -12.910 1.00 84.06 948 GLU A CA 1
ATOM 7387 C C . GLU A 1 948 ? -29.987 -13.005 -12.416 1.00 84.06 948 GLU A C 1
ATOM 7389 O O . GLU A 1 948 ? -30.075 -14.225 -12.294 1.00 84.06 948 GLU A O 1
ATOM 7394 N N . PHE A 1 949 ? -31.038 -12.206 -12.208 1.00 83.19 949 PHE A N 1
ATOM 7395 C CA . PHE A 1 949 ? -32.314 -12.716 -11.710 1.00 83.19 949 PHE A CA 1
ATOM 7396 C C . PHE A 1 949 ? -33.149 -13.427 -12.794 1.00 83.19 949 PHE A C 1
ATOM 7398 O O . PHE A 1 949 ? -33.709 -14.502 -12.555 1.00 83.19 949 PHE A O 1
ATOM 7405 N N . LEU A 1 950 ? -33.236 -12.865 -14.006 1.00 81.12 950 LEU A N 1
ATOM 7406 C CA . LEU A 1 950 ? -34.135 -13.341 -15.073 1.00 81.12 950 LEU A CA 1
ATOM 7407 C C . LEU A 1 950 ? -33.424 -14.018 -16.258 1.00 81.12 950 LEU A C 1
ATOM 7409 O O . LEU A 1 950 ? -34.101 -14.552 -17.135 1.00 81.12 950 LEU A O 1
ATOM 7413 N N . GLY A 1 951 ? -32.094 -13.989 -16.350 1.00 70.69 951 GLY A N 1
ATOM 7414 C CA . GLY A 1 951 ? -31.348 -14.292 -17.581 1.00 70.69 951 GLY A CA 1
ATOM 7415 C C . GLY A 1 951 ? -30.862 -15.732 -17.780 1.00 70.69 951 GLY A C 1
ATOM 7416 O O . GLY A 1 951 ? -30.373 -16.042 -18.865 1.00 70.69 951 GLY A O 1
ATOM 7417 N N . THR A 1 952 ? -31.010 -16.622 -16.792 1.00 66.25 952 THR A N 1
ATOM 7418 C CA . THR A 1 952 ? -30.316 -17.932 -16.714 1.00 66.25 952 THR A CA 1
ATOM 7419 C C . THR A 1 952 ? -30.593 -18.922 -17.859 1.00 66.25 952 THR A C 1
ATOM 7421 O O . THR A 1 952 ? -29.804 -19.836 -18.065 1.00 66.25 952 THR A O 1
ATOM 7424 N N . GLU A 1 953 ? -31.669 -18.753 -18.633 1.00 61.19 953 GLU A N 1
ATOM 7425 C CA . GLU A 1 953 ? -32.070 -19.684 -19.710 1.00 61.19 953 GLU A CA 1
ATOM 7426 C C . GLU A 1 953 ? -31.783 -19.184 -21.140 1.00 61.19 953 GLU A C 1
ATOM 7428 O O . GLU A 1 953 ? -31.795 -19.971 -22.077 1.00 61.19 953 GLU A O 1
ATOM 7433 N N . THR A 1 954 ? -31.557 -17.881 -21.341 1.00 61.47 954 THR A N 1
ATOM 7434 C CA . THR A 1 954 ? -31.325 -17.264 -22.674 1.00 61.47 954 THR A CA 1
ATOM 7435 C C . THR A 1 954 ? -29.854 -17.274 -23.104 1.00 61.47 954 THR A C 1
ATOM 7437 O O . THR A 1 954 ? -29.537 -16.940 -24.236 1.00 61.47 954 THR A O 1
ATOM 7440 N N . GLY A 1 955 ? -28.939 -17.654 -22.207 1.00 71.44 955 GLY A N 1
ATOM 7441 C CA . GLY A 1 955 ? -27.497 -17.528 -22.431 1.00 71.44 955 GLY A CA 1
ATOM 7442 C C . GLY A 1 955 ? -27.007 -16.072 -22.356 1.00 71.44 955 GLY A C 1
ATOM 7443 O O . GLY A 1 955 ? -27.744 -15.122 -22.625 1.00 71.44 955 GLY A O 1
ATOM 7444 N N . GLY A 1 956 ? -25.748 -15.876 -21.953 1.00 79.12 956 GLY A N 1
ATOM 7445 C CA . GLY A 1 956 ? -25.185 -14.534 -21.755 1.00 79.12 956 GLY A CA 1
ATOM 7446 C C . GLY A 1 956 ? -24.953 -13.746 -23.044 1.00 79.12 956 GLY A C 1
ATOM 7447 O O . GLY A 1 956 ? -25.104 -12.527 -23.047 1.00 79.12 956 GLY A O 1
ATOM 7448 N N . GLU A 1 957 ? -24.627 -14.417 -24.152 1.00 80.94 957 GLU A N 1
ATOM 7449 C CA . GLU A 1 957 ? -24.342 -13.745 -25.428 1.00 80.94 957 GLU A CA 1
ATOM 7450 C C . GLU A 1 957 ? -25.586 -13.088 -26.039 1.00 80.94 957 GLU A C 1
ATOM 7452 O O . GLU A 1 957 ? -25.499 -11.965 -26.532 1.00 80.94 957 GLU A O 1
ATOM 7457 N N . GLU A 1 958 ? -26.757 -13.728 -25.954 1.00 83.00 958 GLU A N 1
ATOM 7458 C CA . GLU A 1 958 ? -28.013 -13.152 -26.456 1.00 83.00 958 GLU A CA 1
ATOM 7459 C C . GLU A 1 958 ? -28.436 -11.915 -25.656 1.00 83.00 958 GLU A C 1
ATOM 7461 O O . GLU A 1 958 ? -28.889 -10.923 -26.232 1.00 83.00 958 GLU A O 1
ATOM 7466 N N . LEU A 1 959 ? -28.247 -11.945 -24.332 1.00 86.38 959 LEU A N 1
ATOM 7467 C CA . LEU A 1 959 ? -28.525 -10.805 -23.456 1.00 86.38 959 LEU A CA 1
ATOM 7468 C C . LEU A 1 959 ? -27.576 -9.638 -23.731 1.00 86.38 959 LEU A C 1
ATOM 7470 O O . LEU A 1 959 ? -28.023 -8.495 -23.778 1.00 86.38 959 LEU A O 1
ATOM 7474 N N . LEU A 1 960 ? -26.292 -9.919 -23.965 1.00 88.06 960 LEU A N 1
ATOM 7475 C CA . LEU A 1 960 ? -25.317 -8.901 -24.353 1.00 88.06 960 LEU A CA 1
ATOM 7476 C C . LEU A 1 960 ? -25.632 -8.294 -25.721 1.00 88.06 960 LEU A C 1
ATOM 7478 O O . LEU A 1 960 ? -25.548 -7.082 -25.870 1.00 88.06 960 LEU A O 1
ATOM 7482 N N . LEU A 1 961 ? -26.061 -9.097 -26.698 1.00 86.25 961 LEU A N 1
ATOM 7483 C CA . LEU A 1 961 ? -26.523 -8.588 -27.993 1.00 86.25 961 LEU A CA 1
ATOM 7484 C C . LEU A 1 961 ? -27.785 -7.726 -27.855 1.00 86.25 961 LEU A C 1
ATOM 7486 O O . LEU A 1 961 ? -27.941 -6.731 -28.557 1.00 86.25 961 LEU A O 1
ATOM 7490 N N . ALA A 1 962 ? -28.701 -8.082 -26.956 1.00 84.31 962 ALA A N 1
ATOM 7491 C CA . ALA A 1 962 ? -29.874 -7.258 -26.688 1.00 84.31 962 ALA A CA 1
ATOM 7492 C C . ALA A 1 962 ? -29.512 -5.954 -25.955 1.00 84.31 962 ALA A C 1
ATOM 7494 O O . ALA A 1 962 ? -30.103 -4.913 -26.240 1.00 84.31 962 ALA A O 1
ATOM 7495 N N . PHE A 1 963 ? -28.526 -5.994 -25.053 1.00 88.50 963 PHE A N 1
ATOM 7496 C CA . PHE A 1 963 ? -27.994 -4.809 -24.383 1.00 88.50 963 PHE A CA 1
ATOM 7497 C C . PHE A 1 963 ? -27.316 -3.865 -25.380 1.00 88.50 963 PHE A C 1
ATOM 7499 O O . PHE A 1 963 ? -27.671 -2.692 -25.436 1.00 88.50 963 PHE A O 1
ATOM 7506 N N . GLU A 1 964 ? -26.440 -4.393 -26.233 1.00 86.56 964 GLU A N 1
ATOM 7507 C CA . GLU A 1 964 ? -25.791 -3.681 -27.344 1.00 86.56 964 GLU A CA 1
ATOM 7508 C C . GLU A 1 964 ? -26.824 -2.948 -28.217 1.00 86.56 964 GLU A C 1
ATOM 7510 O O . GLU A 1 964 ? -26.718 -1.746 -28.462 1.00 86.56 964 GLU A O 1
ATOM 7515 N N . ARG A 1 965 ? -27.929 -3.615 -28.575 1.00 80.62 965 ARG A N 1
ATOM 7516 C CA . ARG A 1 965 ? -29.030 -2.982 -29.322 1.00 80.62 965 ARG A CA 1
ATOM 7517 C C . ARG A 1 965 ? -29.660 -1.799 -28.594 1.00 80.62 965 ARG A C 1
ATOM 7519 O O . ARG A 1 965 ? -29.991 -0.808 -29.241 1.00 80.62 965 ARG A O 1
ATOM 7526 N N . CYS A 1 966 ? -29.792 -1.867 -27.274 1.00 81.31 966 CYS A N 1
ATOM 7527 C CA . CYS A 1 966 ? -30.367 -0.783 -26.475 1.00 81.31 966 CYS A CA 1
ATOM 7528 C C . CYS A 1 966 ? -29.408 0.403 -26.281 1.00 81.31 966 CYS A C 1
ATOM 7530 O O . CYS A 1 966 ? -29.868 1.511 -26.008 1.00 81.31 966 CYS A O 1
ATOM 7532 N N . LEU A 1 967 ? -28.097 0.178 -26.405 1.00 79.75 967 LEU A N 1
ATOM 7533 C CA . LEU A 1 967 ? -27.072 1.225 -26.337 1.00 79.75 967 LEU A CA 1
ATOM 7534 C C . LEU A 1 967 ? -26.925 1.994 -27.656 1.00 79.75 967 LEU A C 1
ATOM 7536 O O . LEU A 1 967 ? -26.294 3.048 -27.693 1.00 79.75 967 LEU A O 1
ATOM 7540 N N . SER A 1 968 ? -27.514 1.478 -28.732 1.00 68.44 968 SER A N 1
ATOM 7541 C CA . SER A 1 968 ? -27.309 2.001 -30.074 1.00 68.44 968 SER A CA 1
ATOM 7542 C C . SER A 1 968 ? -28.268 3.113 -30.502 1.00 68.44 968 SER A C 1
ATOM 7544 O O . SER A 1 968 ? -29.391 3.231 -30.011 1.00 68.44 968 SER A O 1
ATOM 7546 N N . VAL A 1 969 ? -27.816 3.917 -31.471 1.00 59.84 969 VAL A N 1
ATOM 7547 C CA . VAL A 1 969 ? -28.611 4.952 -32.146 1.00 59.84 969 VAL A CA 1
ATOM 7548 C C . VAL A 1 969 ? -29.761 4.287 -32.909 1.00 59.84 969 VAL A C 1
ATOM 7550 O O . VAL A 1 969 ? -29.533 3.411 -33.743 1.00 59.84 969 VAL A O 1
ATOM 7553 N N . GLY A 1 970 ? -31.001 4.692 -32.620 1.00 53.72 970 GLY A N 1
ATOM 7554 C CA . GLY A 1 970 ? -32.178 4.214 -33.347 1.00 53.72 970 GLY A CA 1
ATOM 7555 C C . GLY A 1 970 ? -32.144 4.590 -34.834 1.00 53.72 970 GLY A C 1
ATOM 7556 O O . GLY A 1 970 ? -31.517 5.576 -35.223 1.00 53.72 970 GLY A O 1
ATOM 7557 N N . GLU A 1 971 ? -32.843 3.811 -35.662 1.00 48.06 971 GLU A N 1
ATOM 7558 C CA . GLU A 1 971 ? -33.059 4.074 -37.091 1.00 48.06 971 GLU A CA 1
ATOM 7559 C C . GLU A 1 971 ? -33.610 5.503 -37.288 1.00 48.06 971 GLU A C 1
ATOM 7561 O O . GLU A 1 971 ? -34.775 5.772 -36.999 1.00 48.06 971 GLU A O 1
ATOM 7566 N N . GLY A 1 972 ? -32.764 6.452 -37.709 1.00 46.88 972 GLY A N 1
ATOM 7567 C CA . GLY A 1 972 ? -33.175 7.855 -37.879 1.00 46.88 972 GLY A CA 1
ATOM 7568 C C . GLY A 1 972 ? -32.098 8.932 -37.711 1.00 46.88 972 GLY A C 1
ATOM 7569 O O . GLY A 1 972 ? -32.401 10.104 -37.898 1.00 46.88 972 GLY A O 1
ATOM 7570 N N . GLY A 1 973 ? -30.851 8.585 -37.374 1.00 48.00 973 GLY A N 1
ATOM 7571 C CA . GLY A 1 973 ? -29.694 9.485 -37.529 1.00 48.00 973 GLY A CA 1
ATOM 7572 C C . GLY A 1 973 ? -29.569 10.657 -36.541 1.00 48.00 973 GLY A C 1
ATOM 7573 O O . GLY A 1 973 ? -28.568 11.365 -36.582 1.00 48.00 973 GLY A O 1
ATOM 7574 N N . HIS A 1 974 ? -30.517 10.866 -35.622 1.00 47.56 974 HIS A N 1
ATOM 7575 C CA . HIS A 1 974 ? -30.482 11.982 -34.659 1.00 47.56 974 HIS A CA 1
ATOM 7576 C C . HIS A 1 974 ? -30.791 11.541 -33.226 1.00 47.56 974 HIS A C 1
ATOM 7578 O O . HIS A 1 974 ? -31.687 12.075 -32.573 1.00 47.56 974 HIS A O 1
ATOM 7584 N N . PHE A 1 975 ? -30.063 10.549 -32.719 1.00 49.72 975 PHE A N 1
ATOM 7585 C CA . PHE A 1 975 ? -30.174 10.168 -31.315 1.00 49.72 975 PHE A CA 1
ATOM 7586 C C . PHE A 1 975 ? -28.784 9.970 -30.718 1.00 49.72 975 PHE A C 1
ATOM 7588 O O . PHE A 1 975 ? -28.070 9.054 -31.108 1.00 49.72 975 PHE A O 1
ATOM 7595 N N . THR A 1 976 ? -28.381 10.831 -29.785 1.00 56.72 976 THR A N 1
ATOM 7596 C CA . THR A 1 976 ? -27.205 10.603 -28.940 1.00 56.72 976 THR A CA 1
ATOM 7597 C C . THR A 1 976 ? -27.688 9.952 -27.646 1.00 56.72 976 THR A C 1
ATOM 7599 O O . THR A 1 976 ? -28.200 10.660 -26.783 1.00 56.72 976 THR A O 1
ATOM 7602 N N . PRO A 1 977 ? -27.589 8.618 -27.476 1.00 65.62 977 PRO A N 1
ATOM 7603 C CA . PRO A 1 977 ? -28.048 7.993 -26.247 1.00 65.62 977 PRO A CA 1
ATOM 7604 C C . PRO A 1 977 ? -27.179 8.486 -25.088 1.00 65.62 977 PRO A C 1
ATOM 7606 O O . PRO A 1 977 ? -25.986 8.202 -25.002 1.00 65.62 977 PRO A O 1
ATOM 7609 N N . THR A 1 978 ? -27.779 9.247 -24.180 1.00 78.12 978 THR A N 1
ATOM 7610 C CA . THR A 1 978 ? -27.217 9.429 -22.840 1.00 78.12 978 THR A CA 1
ATOM 7611 C C . THR A 1 978 ? -27.440 8.152 -22.027 1.00 78.12 978 THR A C 1
ATOM 7613 O O . THR A 1 978 ? -28.390 7.407 -22.282 1.00 78.12 978 THR A O 1
ATOM 7616 N N . ALA A 1 979 ? -26.638 7.894 -20.987 1.00 81.19 979 ALA A N 1
ATOM 7617 C CA . ALA A 1 979 ? -26.826 6.718 -20.124 1.00 81.19 979 ALA A CA 1
ATOM 7618 C C . ALA A 1 979 ? -28.257 6.616 -19.546 1.00 81.19 979 ALA A C 1
ATOM 7620 O O . ALA A 1 979 ? -28.803 5.526 -19.378 1.00 81.19 979 ALA A O 1
ATOM 7621 N N . ARG A 1 980 ? -28.919 7.759 -19.312 1.00 81.00 980 ARG A N 1
ATOM 7622 C CA . ARG A 1 980 ? -30.310 7.814 -18.837 1.00 81.00 980 ARG A CA 1
ATOM 7623 C C . ARG A 1 980 ? -31.320 7.359 -19.894 1.00 81.00 980 ARG A C 1
ATOM 7625 O O . ARG A 1 980 ? -32.329 6.745 -19.552 1.00 81.00 980 ARG A O 1
ATOM 7632 N N . GLU A 1 981 ? -31.091 7.687 -21.158 1.00 80.56 981 GLU A N 1
ATOM 7633 C CA . GLU A 1 981 ? -31.951 7.263 -22.266 1.00 80.56 981 GLU A CA 1
ATOM 7634 C C . GLU A 1 981 ? -31.725 5.799 -22.614 1.00 80.56 981 GLU A C 1
ATOM 7636 O O . GLU A 1 981 ? -32.702 5.071 -22.784 1.00 80.56 981 GLU A O 1
ATOM 7641 N N . ALA A 1 982 ? -30.469 5.349 -22.603 1.00 83.12 982 ALA A N 1
ATOM 7642 C CA . ALA A 1 982 ? -30.122 3.939 -22.711 1.00 83.12 982 ALA A CA 1
ATOM 7643 C C . ALA A 1 982 ? -30.824 3.101 -21.628 1.00 83.12 982 ALA A C 1
ATOM 7645 O O . ALA A 1 982 ? -31.407 2.064 -21.934 1.00 83.12 982 ALA A O 1
ATOM 7646 N N . LEU A 1 983 ? -30.882 3.587 -20.379 1.00 84.19 983 LEU A N 1
ATOM 7647 C CA . LEU A 1 983 ? -31.613 2.909 -19.302 1.00 84.19 983 LEU A CA 1
ATOM 7648 C C . LEU A 1 983 ? -33.121 2.811 -19.587 1.00 84.19 983 LEU A C 1
ATOM 7650 O O . LEU A 1 983 ? -33.741 1.783 -19.321 1.00 84.19 983 LEU A O 1
ATOM 7654 N N . ARG A 1 984 ? -33.728 3.861 -20.157 1.00 84.00 984 ARG A N 1
ATOM 7655 C CA . ARG A 1 984 ? -35.150 3.845 -20.554 1.00 84.00 984 ARG A CA 1
ATOM 7656 C C . ARG A 1 984 ? -35.409 2.878 -21.708 1.00 84.00 984 ARG A C 1
ATOM 7658 O O . ARG A 1 984 ? -36.446 2.213 -21.722 1.00 84.00 984 ARG A O 1
ATOM 7665 N N . LEU A 1 985 ? -34.495 2.814 -22.676 1.00 84.62 985 LEU A N 1
ATOM 7666 C CA . LEU A 1 985 ? -34.567 1.869 -23.788 1.00 84.62 985 LEU A CA 1
ATOM 7667 C C . LEU A 1 985 ? -34.416 0.435 -23.290 1.00 84.62 985 LEU A C 1
ATOM 7669 O O . LEU A 1 985 ? -35.233 -0.399 -23.665 1.00 84.62 985 LEU A O 1
ATOM 7673 N N . LEU A 1 986 ? -33.478 0.177 -22.377 1.00 86.38 986 LEU A N 1
ATOM 7674 C CA . LEU A 1 986 ? -33.339 -1.117 -21.713 1.00 86.38 986 LEU A CA 1
ATOM 7675 C C . LEU A 1 986 ? -34.604 -1.522 -20.969 1.00 86.38 986 LEU A C 1
ATOM 7677 O O . LEU A 1 986 ? -35.076 -2.640 -21.167 1.00 86.38 986 LEU A O 1
ATOM 7681 N N . ASP A 1 987 ? -35.204 -0.619 -20.184 1.00 85.00 987 ASP A N 1
ATOM 7682 C CA . ASP A 1 987 ? -36.466 -0.912 -19.495 1.00 85.00 987 ASP A CA 1
ATOM 7683 C C . ASP A 1 987 ? -37.559 -1.321 -20.493 1.00 85.00 987 ASP A C 1
ATOM 7685 O O . ASP A 1 987 ? -38.245 -2.327 -20.308 1.00 85.00 987 ASP A O 1
ATOM 7689 N N . LYS A 1 988 ? -37.685 -0.591 -21.606 1.00 85.44 988 LYS A N 1
ATOM 7690 C CA . LYS A 1 988 ? -38.727 -0.826 -22.613 1.00 85.44 988 LYS A CA 1
ATOM 7691 C C . LYS A 1 988 ? -38.482 -2.070 -23.477 1.00 85.44 988 LYS A C 1
ATOM 7693 O O . LYS A 1 988 ? -39.433 -2.805 -23.740 1.00 85.44 988 LYS A O 1
ATOM 7698 N N . GLN A 1 989 ? -37.259 -2.261 -23.967 1.00 83.94 989 GLN A N 1
ATOM 7699 C CA . GLN A 1 989 ? -36.913 -3.234 -25.010 1.00 83.94 989 GLN A CA 1
ATOM 7700 C C . GLN A 1 989 ? -36.370 -4.554 -24.458 1.00 83.94 989 GLN A C 1
ATOM 7702 O O . GLN A 1 989 ? -36.540 -5.580 -25.113 1.00 83.94 989 GLN A O 1
ATOM 7707 N N . LEU A 1 990 ? -35.764 -4.551 -23.266 1.00 86.31 990 LEU A N 1
ATOM 7708 C CA . LEU A 1 990 ? -35.162 -5.741 -22.663 1.00 86.31 990 LEU A CA 1
ATOM 7709 C C . LEU A 1 990 ? -35.840 -6.128 -21.345 1.00 86.31 990 LEU A C 1
ATOM 7711 O O . LEU A 1 990 ? -36.369 -7.234 -21.235 1.00 86.31 990 LEU A O 1
ATOM 7715 N N . PHE A 1 991 ? -35.892 -5.226 -20.362 1.00 89.94 991 PHE A N 1
ATOM 7716 C CA . PHE A 1 991 ? -36.341 -5.579 -19.014 1.00 89.94 991 PHE A CA 1
ATOM 7717 C C . PHE A 1 991 ? -37.836 -5.904 -18.960 1.00 89.94 991 PHE A C 1
ATOM 7719 O O . PHE A 1 991 ? -38.194 -6.956 -18.443 1.00 89.94 991 PHE A O 1
ATOM 7726 N N . ARG A 1 992 ? -38.727 -5.080 -19.533 1.00 88.62 992 ARG A N 1
ATOM 7727 C CA . ARG A 1 992 ? -40.177 -5.371 -19.549 1.00 88.62 992 ARG A CA 1
ATOM 7728 C C . ARG A 1 992 ? -40.524 -6.670 -20.282 1.00 88.62 992 ARG A C 1
ATOM 7730 O O . ARG A 1 992 ? -41.349 -7.420 -19.759 1.00 88.62 992 ARG A O 1
ATOM 7737 N N . PRO A 1 993 ? -39.951 -6.976 -21.462 1.00 87.69 993 PRO A N 1
ATOM 7738 C CA . PRO A 1 993 ? -40.158 -8.275 -22.097 1.00 87.69 993 PRO A CA 1
ATOM 7739 C C . PRO A 1 993 ? -39.659 -9.453 -21.257 1.00 87.69 993 PRO A C 1
ATOM 7741 O O . PRO A 1 993 ? -40.388 -10.436 -21.131 1.00 87.69 993 PRO A O 1
ATOM 7744 N N . LEU A 1 994 ? -38.465 -9.355 -20.659 1.00 85.06 994 LEU A N 1
ATOM 7745 C CA . LEU A 1 994 ? -37.939 -10.398 -19.769 1.00 85.06 994 LEU A CA 1
ATOM 7746 C C . LEU A 1 994 ? -38.835 -10.587 -18.543 1.00 85.06 994 LEU A C 1
ATOM 7748 O O . LEU A 1 994 ? -39.201 -11.714 -18.219 1.00 85.06 994 LEU A O 1
ATOM 7752 N N . TRP A 1 995 ? -39.259 -9.489 -17.923 1.00 87.25 995 TRP A N 1
ATOM 7753 C CA . TRP A 1 995 ? -40.178 -9.482 -16.791 1.00 87.25 995 TRP A CA 1
ATOM 7754 C C . TRP A 1 995 ? -41.502 -10.166 -17.129 1.00 87.25 995 TRP A C 1
ATOM 7756 O O . TRP A 1 995 ? -41.889 -11.120 -16.464 1.00 87.25 995 TRP A O 1
ATOM 7766 N N . ARG A 1 996 ? -42.162 -9.766 -18.224 1.00 85.69 996 ARG A N 1
ATOM 7767 C CA . ARG A 1 996 ? -43.434 -10.370 -18.662 1.00 85.69 996 ARG A CA 1
ATOM 7768 C C . ARG A 1 996 ? -43.331 -11.869 -18.925 1.00 85.69 996 ARG A C 1
ATOM 7770 O O . ARG A 1 996 ? -44.305 -12.580 -18.720 1.00 85.69 996 ARG A O 1
ATOM 7777 N N . ARG A 1 997 ? -42.184 -12.337 -19.422 1.00 82.25 997 ARG A N 1
ATOM 7778 C CA . ARG A 1 997 ? -41.976 -13.754 -19.742 1.00 82.25 997 ARG A CA 1
ATOM 7779 C C . ARG A 1 997 ? -41.610 -14.594 -18.521 1.00 82.25 997 ARG A C 1
ATOM 7781 O O . ARG A 1 997 ? -41.965 -15.763 -18.503 1.00 82.25 997 ARG A O 1
ATOM 7788 N N . ARG A 1 998 ? -40.868 -14.036 -17.555 1.00 83.31 998 ARG A N 1
ATOM 7789 C CA . ARG A 1 998 ? -40.157 -14.831 -16.533 1.00 83.31 998 ARG A CA 1
ATOM 7790 C C . ARG A 1 998 ? -40.429 -14.455 -15.083 1.00 83.31 998 ARG A C 1
ATOM 7792 O O . ARG A 1 998 ? -40.119 -15.253 -14.203 1.00 83.31 998 ARG A O 1
ATOM 7799 N N . ALA A 1 999 ? -40.992 -13.280 -14.808 1.00 83.31 999 ALA A N 1
ATOM 7800 C CA . ALA A 1 999 ? -41.242 -12.859 -13.430 1.00 83.31 999 ALA A CA 1
ATOM 7801 C C . ALA A 1 999 ? -42.177 -13.838 -12.707 1.00 83.31 999 ALA A C 1
ATOM 7803 O O . ALA A 1 999 ? -41.891 -14.211 -11.575 1.00 83.31 999 ALA A O 1
ATOM 7804 N N . MET A 1 1000 ? -43.219 -14.331 -13.388 1.00 83.62 1000 MET A N 1
ATOM 7805 C CA . MET A 1 1000 ? -44.170 -15.284 -12.805 1.00 83.62 1000 MET A CA 1
ATOM 7806 C C . MET A 1 1000 ? -43.509 -16.590 -12.375 1.00 83.62 1000 MET A C 1
ATOM 7808 O O . MET A 1 1000 ? -43.700 -17.002 -11.242 1.00 83.62 1000 MET A O 1
ATOM 7812 N N . SER A 1 1001 ? -42.647 -17.185 -13.202 1.00 82.75 1001 SER A N 1
ATOM 7813 C CA . SER A 1 1001 ? -41.935 -18.415 -12.828 1.00 82.75 1001 SER A CA 1
ATOM 7814 C C . SER A 1 1001 ? -41.029 -18.220 -11.607 1.00 82.75 1001 SER A C 1
ATOM 7816 O O . SER A 1 1001 ? -40.876 -19.127 -10.794 1.00 82.75 1001 SER A O 1
ATOM 7818 N N . ARG A 1 1002 ? -40.436 -17.028 -11.438 1.00 82.88 1002 ARG A N 1
ATOM 7819 C CA . ARG A 1 1002 ? -39.657 -16.692 -10.233 1.00 82.88 1002 ARG A CA 1
ATOM 7820 C C . ARG A 1 1002 ? -40.546 -16.500 -9.008 1.00 82.88 1002 ARG A C 1
ATOM 7822 O O . ARG A 1 1002 ? -40.209 -17.011 -7.947 1.00 82.88 1002 ARG A O 1
ATOM 7829 N N . VAL A 1 1003 ? -41.671 -15.808 -9.158 1.00 84.50 1003 VAL A N 1
ATOM 7830 C CA . VAL A 1 1003 ? -42.661 -15.620 -8.089 1.00 84.50 1003 VAL A CA 1
ATOM 7831 C C . VAL A 1 1003 ? -43.247 -16.965 -7.643 1.00 84.50 1003 VAL A C 1
ATOM 7833 O O . VAL A 1 1003 ? -43.327 -17.231 -6.449 1.00 84.50 1003 VAL A O 1
ATOM 7836 N N . GLU A 1 1004 ? -43.568 -17.855 -8.582 1.00 82.31 1004 GLU A N 1
ATOM 7837 C CA . GLU A 1 1004 ? -44.059 -19.209 -8.304 1.00 82.31 1004 GLU A CA 1
ATOM 7838 C C . GLU A 1 1004 ? -43.051 -20.047 -7.510 1.00 82.31 1004 GLU A C 1
ATOM 7840 O O . GLU A 1 1004 ? -43.452 -20.764 -6.595 1.00 82.31 1004 GLU A O 1
ATOM 7845 N N . LEU A 1 1005 ? -41.751 -19.937 -7.819 1.00 82.75 1005 LEU A N 1
ATOM 7846 C CA . LEU A 1 1005 ? -40.687 -20.590 -7.048 1.00 82.75 1005 LEU A CA 1
ATOM 7847 C C . LEU A 1 1005 ? -40.634 -20.085 -5.598 1.00 82.75 1005 LEU A C 1
ATOM 7849 O O . LEU A 1 1005 ? -40.443 -20.888 -4.690 1.00 82.75 1005 LEU A O 1
ATOM 7853 N N . MET A 1 1006 ? -40.829 -18.783 -5.371 1.00 79.94 1006 MET A N 1
ATOM 7854 C CA . MET A 1 1006 ? -40.835 -18.199 -4.019 1.00 79.94 1006 MET A CA 1
ATOM 7855 C C . MET A 1 1006 ? -42.074 -18.602 -3.206 1.00 79.94 1006 MET A C 1
ATOM 7857 O O . MET A 1 1006 ? -41.997 -18.758 -1.993 1.00 79.94 1006 MET A O 1
ATOM 7861 N N . LEU A 1 1007 ? -43.209 -18.814 -3.876 1.00 82.25 1007 LEU A N 1
ATOM 7862 C CA . LEU A 1 1007 ? -44.478 -19.227 -3.263 1.00 82.25 1007 LEU A CA 1
ATOM 7863 C C . LEU A 1 1007 ? -44.580 -20.740 -3.004 1.00 82.25 1007 LEU A C 1
ATOM 7865 O O . LEU A 1 1007 ? -45.612 -21.231 -2.528 1.00 82.25 1007 LEU A O 1
ATOM 7869 N N . MET A 1 1008 ? -43.545 -21.517 -3.339 1.00 77.19 1008 MET A N 1
ATOM 7870 C CA . MET A 1 1008 ? -43.544 -22.958 -3.104 1.00 77.19 1008 MET A CA 1
ATOM 7871 C C . MET A 1 1008 ? -43.647 -23.259 -1.603 1.00 77.19 1008 MET A C 1
ATOM 7873 O O . MET A 1 1008 ? -42.729 -22.997 -0.837 1.00 77.19 1008 MET A O 1
ATOM 7877 N N . GLY A 1 1009 ? -44.774 -23.853 -1.198 1.00 71.12 1009 GLY A N 1
ATOM 7878 C CA . GLY A 1 1009 ? -45.038 -24.252 0.190 1.00 71.12 1009 GLY A CA 1
ATOM 7879 C C . GLY A 1 1009 ? -45.941 -23.306 0.993 1.00 71.12 1009 GLY A C 1
ATOM 7880 O O . GLY A 1 1009 ? -46.258 -23.644 2.127 1.00 71.12 1009 GLY A O 1
ATOM 7881 N N . MET A 1 1010 ? -46.395 -22.185 0.416 1.00 79.69 1010 MET A N 1
ATOM 7882 C CA . MET A 1 1010 ? -47.298 -21.217 1.068 1.00 79.69 1010 MET A CA 1
ATOM 7883 C C . MET A 1 1010 ? -48.789 -21.495 0.796 1.00 79.69 1010 MET A C 1
ATOM 7885 O O . MET A 1 1010 ? -49.130 -22.163 -0.193 1.00 79.69 1010 MET A O 1
ATOM 7889 N N . GLY A 1 1011 ? -49.668 -21.001 1.680 1.00 70.31 1011 GLY A N 1
ATOM 7890 C CA . GLY A 1 1011 ? -51.127 -21.101 1.564 1.00 70.31 1011 GLY A CA 1
ATOM 7891 C C . GLY A 1 1011 ? -51.711 -20.133 0.524 1.00 70.31 1011 GLY A C 1
ATOM 7892 O O . GLY A 1 1011 ? -51.050 -19.186 0.130 1.00 70.31 1011 GLY A O 1
ATOM 7893 N N . ASP A 1 1012 ? -52.924 -20.421 0.025 1.00 76.81 1012 ASP A N 1
ATOM 7894 C CA . ASP A 1 1012 ? -53.718 -19.600 -0.925 1.00 76.81 1012 ASP A CA 1
ATOM 7895 C C . ASP A 1 1012 ? -52.898 -18.740 -1.922 1.00 76.81 1012 ASP A C 1
ATOM 7897 O O . ASP A 1 1012 ? -52.884 -17.505 -1.897 1.00 76.81 1012 ASP A O 1
ATOM 7901 N N . ARG A 1 1013 ? -52.176 -19.435 -2.814 1.00 82.31 1013 ARG A N 1
ATOM 7902 C CA . ARG A 1 1013 ? -51.156 -18.844 -3.698 1.00 82.31 1013 ARG A CA 1
ATOM 7903 C C . ARG A 1 1013 ? -51.680 -17.703 -4.560 1.00 82.31 1013 ARG A C 1
ATOM 7905 O O . ARG A 1 1013 ? -50.973 -16.714 -4.719 1.00 82.31 1013 ARG A O 1
ATOM 7912 N N . ASP A 1 1014 ? -52.893 -17.820 -5.091 1.00 81.94 1014 ASP A N 1
ATOM 7913 C CA . ASP A 1 1014 ? -53.452 -16.831 -6.019 1.00 81.94 1014 ASP A CA 1
ATOM 7914 C C . ASP A 1 1014 ? -53.597 -15.460 -5.340 1.00 81.94 1014 ASP A C 1
ATOM 7916 O O . ASP A 1 1014 ? -53.202 -14.437 -5.897 1.00 81.94 1014 ASP A O 1
ATOM 7920 N N . ARG A 1 1015 ? -54.040 -15.436 -4.075 1.00 83.62 1015 ARG A N 1
ATOM 7921 C CA . ARG A 1 1015 ? -54.153 -14.189 -3.303 1.00 83.62 1015 ARG A CA 1
ATOM 7922 C C . ARG A 1 1015 ? -52.799 -13.582 -2.954 1.00 83.62 1015 ARG A C 1
ATOM 7924 O O . ARG A 1 1015 ? -52.669 -12.358 -2.930 1.00 83.62 1015 ARG A O 1
ATOM 7931 N N . LEU A 1 1016 ? -51.798 -14.410 -2.652 1.00 85.50 1016 LEU A N 1
ATOM 7932 C CA . LEU A 1 1016 ? -50.436 -13.935 -2.386 1.00 85.50 1016 LEU A CA 1
ATOM 7933 C C . LEU A 1 1016 ? -49.780 -13.365 -3.647 1.00 85.50 1016 LEU A C 1
ATOM 7935 O O . LEU A 1 1016 ? -49.118 -12.328 -3.568 1.00 85.50 1016 LEU A O 1
ATOM 7939 N N . VAL A 1 1017 ? -50.003 -13.995 -4.806 1.00 87.19 1017 VAL A N 1
ATOM 7940 C CA . VAL A 1 1017 ? -49.569 -13.476 -6.110 1.00 87.19 1017 VAL A CA 1
ATOM 7941 C C . VAL A 1 1017 ? -50.181 -12.104 -6.359 1.00 87.19 1017 VAL A C 1
ATOM 7943 O O . VAL A 1 1017 ? -49.432 -11.165 -6.626 1.00 87.19 1017 VAL A O 1
ATOM 7946 N N . ASP A 1 1018 ? -51.503 -11.966 -6.231 1.00 86.31 1018 ASP A N 1
ATOM 7947 C CA . ASP A 1 1018 ? -52.197 -10.700 -6.490 1.00 86.31 1018 ASP A CA 1
ATOM 7948 C C . ASP A 1 1018 ? -51.634 -9.567 -5.623 1.00 86.31 1018 ASP A C 1
ATOM 7950 O O . ASP A 1 1018 ? -51.294 -8.496 -6.125 1.00 86.31 1018 ASP A O 1
ATOM 7954 N N . ARG A 1 1019 ? -51.416 -9.824 -4.329 1.00 86.44 1019 ARG A N 1
ATOM 7955 C CA . ARG A 1 1019 ? -50.859 -8.819 -3.410 1.00 86.44 1019 ARG A CA 1
ATOM 7956 C C . ARG A 1 1019 ? -49.406 -8.479 -3.685 1.00 86.44 1019 ARG A C 1
ATOM 7958 O O . ARG A 1 1019 ? -49.014 -7.316 -3.574 1.00 86.44 1019 ARG A O 1
ATOM 7965 N N . LEU A 1 1020 ? -48.594 -9.472 -4.033 1.00 89.06 1020 LEU A N 1
ATOM 7966 C CA . LEU A 1 1020 ? -47.210 -9.233 -4.414 1.00 89.06 1020 LEU A CA 1
ATOM 7967 C C . LEU A 1 1020 ? -47.147 -8.401 -5.698 1.00 89.06 1020 LEU A C 1
ATOM 7969 O O . LEU A 1 1020 ? -46.369 -7.453 -5.767 1.00 89.06 1020 LEU A O 1
ATOM 7973 N N . LEU A 1 1021 ? -47.990 -8.696 -6.690 1.00 88.19 1021 LEU A N 1
ATOM 7974 C CA . LEU A 1 1021 ? -48.092 -7.909 -7.920 1.00 88.19 1021 LEU A CA 1
ATOM 7975 C C . LEU A 1 1021 ? -48.580 -6.480 -7.645 1.00 88.19 1021 LEU A C 1
ATOM 7977 O O . LEU A 1 1021 ? -47.986 -5.534 -8.170 1.00 88.19 1021 LEU A O 1
ATOM 7981 N N . ASP A 1 1022 ? -49.572 -6.301 -6.770 1.00 88.25 1022 ASP A N 1
ATOM 7982 C CA . ASP A 1 1022 ? -50.029 -4.984 -6.316 1.00 88.25 1022 ASP A CA 1
ATOM 7983 C C . ASP A 1 1022 ? -48.890 -4.204 -5.658 1.00 88.25 1022 ASP A C 1
ATOM 7985 O O . ASP A 1 1022 ? -48.678 -3.025 -5.957 1.00 88.25 1022 ASP A O 1
ATOM 7989 N N . ARG A 1 1023 ? -48.086 -4.854 -4.810 1.00 89.00 1023 ARG A N 1
ATOM 7990 C CA . ARG A 1 1023 ? -46.923 -4.216 -4.189 1.00 89.00 1023 ARG A CA 1
ATOM 7991 C C . ARG A 1 1023 ? -45.842 -3.869 -5.210 1.00 89.00 1023 ARG A C 1
ATOM 7993 O O . ARG A 1 1023 ? -45.290 -2.769 -5.148 1.00 89.00 1023 ARG A O 1
ATOM 8000 N N . LEU A 1 1024 ? -45.553 -4.760 -6.155 1.00 88.56 1024 LEU A N 1
ATOM 8001 C CA . LEU A 1 1024 ? -44.571 -4.541 -7.221 1.00 88.56 1024 LEU A CA 1
ATOM 8002 C C . LEU A 1 1024 ? -45.002 -3.443 -8.198 1.00 88.56 1024 LEU A C 1
ATOM 8004 O O . LEU A 1 1024 ? -44.148 -2.767 -8.773 1.00 88.56 1024 LEU A O 1
ATOM 8008 N N . SER A 1 1025 ? -46.306 -3.218 -8.372 1.00 86.50 1025 SER A N 1
ATOM 8009 C CA . SER A 1 1025 ? -46.829 -2.128 -9.205 1.00 86.50 1025 SER A CA 1
ATOM 8010 C C . SER A 1 1025 ? -46.434 -0.738 -8.686 1.00 86.50 1025 SER A C 1
ATOM 8012 O O . SER A 1 1025 ? -46.345 0.208 -9.469 1.00 86.50 1025 SER A O 1
ATOM 8014 N N . LYS A 1 1026 ? -46.145 -0.627 -7.381 1.00 87.06 1026 LYS A N 1
ATOM 8015 C CA . LYS A 1 1026 ? -45.705 0.611 -6.726 1.00 87.06 1026 LYS A CA 1
ATOM 8016 C C . LYS A 1 1026 ? -44.215 0.907 -6.933 1.00 87.06 1026 LYS A C 1
ATOM 8018 O O . LYS A 1 1026 ? -43.788 2.030 -6.682 1.00 87.06 1026 LYS A O 1
ATOM 8023 N N . GLU A 1 1027 ? -43.425 -0.068 -7.385 1.00 85.94 1027 GLU A N 1
ATOM 8024 C CA . GLU A 1 1027 ? -41.990 0.111 -7.621 1.00 85.94 1027 GLU A CA 1
ATOM 8025 C C . GLU A 1 1027 ? -41.704 0.798 -8.972 1.00 85.94 1027 GLU A C 1
ATOM 8027 O O . GLU A 1 1027 ? -42.327 0.470 -9.991 1.00 85.94 1027 GLU A O 1
ATOM 8032 N N . PRO A 1 1028 ? -40.734 1.731 -9.037 1.00 82.00 1028 PRO A N 1
ATOM 8033 C CA . PRO A 1 1028 ? -40.438 2.465 -10.259 1.00 82.00 1028 PRO A CA 1
ATOM 8034 C C . PRO A 1 1028 ? -39.621 1.608 -11.241 1.00 82.00 1028 PRO A C 1
ATOM 8036 O O . PRO A 1 1028 ? -38.389 1.604 -11.209 1.00 82.00 1028 PRO A O 1
ATOM 8039 N N . GLY A 1 1029 ? -40.319 0.916 -12.146 1.00 85.50 1029 GLY A N 1
ATOM 8040 C CA . GLY A 1 1029 ? -39.734 0.155 -13.260 1.00 85.50 1029 GLY A CA 1
ATOM 8041 C C . GLY A 1 1029 ? -39.249 -1.251 -12.888 1.00 85.50 1029 GLY A C 1
ATOM 8042 O O . GLY A 1 1029 ? -39.275 -1.650 -11.725 1.00 85.50 1029 GLY A O 1
ATOM 8043 N N . VAL A 1 1030 ? -38.794 -2.018 -13.886 1.00 87.19 1030 VAL A N 1
ATOM 8044 C CA . VAL A 1 1030 ? -38.490 -3.454 -13.706 1.00 87.19 1030 VAL A CA 1
ATOM 8045 C C . VAL A 1 1030 ? -37.290 -3.690 -12.789 1.00 87.19 1030 VAL A C 1
ATOM 8047 O O . VAL A 1 1030 ? -37.284 -4.637 -12.011 1.00 87.19 1030 VAL A O 1
ATOM 8050 N N . VAL A 1 1031 ? -36.280 -2.822 -12.842 1.00 87.12 1031 VAL A N 1
ATOM 8051 C CA . VAL A 1 1031 ? -35.074 -2.943 -12.002 1.00 87.12 1031 VAL A CA 1
ATOM 8052 C C . VAL A 1 1031 ? -35.446 -2.891 -10.518 1.00 87.12 1031 VAL A C 1
ATOM 8054 O O . VAL A 1 1031 ? -35.047 -3.760 -9.748 1.00 87.12 1031 VAL A O 1
ATOM 8057 N N . SER A 1 1032 ? -36.272 -1.920 -10.122 1.00 86.62 1032 SER A N 1
ATOM 8058 C CA . SER A 1 1032 ? -36.748 -1.777 -8.741 1.00 86.62 1032 SER A CA 1
ATOM 8059 C C . SER A 1 1032 ? -37.632 -2.953 -8.320 1.00 86.62 1032 SER A C 1
ATOM 8061 O O . SER A 1 1032 ? -37.489 -3.460 -7.211 1.00 86.62 1032 SER A O 1
ATOM 8063 N N . GLN A 1 1033 ? -38.468 -3.463 -9.230 1.00 89.38 1033 GLN A N 1
ATOM 8064 C CA . GLN A 1 1033 ? -39.269 -4.669 -8.997 1.00 89.38 1033 GLN A CA 1
ATOM 8065 C C . GLN A 1 1033 ? -38.399 -5.914 -8.753 1.00 89.38 1033 GLN A C 1
ATOM 8067 O O . GLN A 1 1033 ? -38.657 -6.676 -7.823 1.00 89.38 1033 GLN A O 1
ATOM 8072 N N . VAL A 1 1034 ? -37.336 -6.105 -9.542 1.00 88.25 1034 VAL A N 1
ATOM 8073 C CA . VAL A 1 1034 ? -36.365 -7.195 -9.350 1.00 88.25 1034 VAL A CA 1
ATOM 8074 C C . VAL A 1 1034 ? -35.616 -7.035 -8.027 1.00 88.25 1034 VAL A C 1
ATOM 8076 O O . VAL A 1 1034 ? -35.497 -8.007 -7.283 1.00 88.25 1034 VAL A O 1
ATOM 8079 N N . ARG A 1 1035 ? -35.145 -5.824 -7.697 1.00 87.06 1035 ARG A N 1
ATOM 8080 C CA . ARG A 1 1035 ? -34.481 -5.540 -6.411 1.00 87.06 1035 ARG A CA 1
ATOM 8081 C C . ARG A 1 1035 ? -35.384 -5.868 -5.229 1.00 87.06 1035 ARG A C 1
ATOM 8083 O O . ARG A 1 1035 ? -34.917 -6.488 -4.277 1.00 87.06 1035 ARG A O 1
ATOM 8090 N N . PHE A 1 1036 ? -36.659 -5.485 -5.309 1.00 88.44 1036 PHE A N 1
ATOM 8091 C CA . PHE A 1 1036 ? -37.646 -5.794 -4.283 1.00 88.44 1036 PHE A CA 1
ATOM 8092 C C . PHE A 1 1036 ? -37.836 -7.304 -4.134 1.00 88.44 1036 PHE A C 1
ATOM 8094 O O . PHE A 1 1036 ? -37.687 -7.819 -3.032 1.00 88.44 1036 PHE A O 1
ATOM 8101 N N . LEU A 1 1037 ? -38.094 -8.027 -5.230 1.00 88.00 1037 LEU A N 1
ATOM 8102 C CA . LEU A 1 1037 ? -38.286 -9.480 -5.185 1.00 88.00 1037 LEU A CA 1
ATOM 8103 C C . LEU A 1 1037 ? -37.072 -10.208 -4.615 1.00 88.00 1037 LEU A C 1
ATOM 8105 O O . LEU A 1 1037 ? -37.220 -11.029 -3.716 1.00 88.00 1037 LEU A O 1
ATOM 8109 N N . ARG A 1 1038 ? -35.877 -9.886 -5.117 1.00 84.81 1038 ARG A N 1
ATOM 8110 C CA . ARG A 1 1038 ? -34.635 -10.557 -4.727 1.00 84.81 1038 ARG A CA 1
ATOM 8111 C C . ARG A 1 1038 ? -34.300 -10.345 -3.253 1.00 84.81 1038 ARG A C 1
ATOM 8113 O O . ARG A 1 1038 ? -33.847 -11.277 -2.601 1.00 84.81 1038 ARG A O 1
ATOM 8120 N N . ARG A 1 1039 ? -34.489 -9.125 -2.744 1.00 85.62 1039 ARG A N 1
ATOM 8121 C CA . ARG A 1 1039 ? -34.084 -8.770 -1.378 1.00 85.62 1039 ARG A CA 1
ATOM 8122 C C . ARG A 1 1039 ? -35.196 -8.994 -0.366 1.00 85.62 1039 ARG A C 1
ATOM 8124 O O . ARG A 1 1039 ? -34.936 -9.539 0.688 1.00 85.62 1039 ARG A O 1
ATOM 8131 N N . PHE A 1 1040 ? -36.424 -8.587 -0.668 1.00 87.56 1040 PHE A N 1
ATOM 8132 C CA . PHE A 1 1040 ? -37.507 -8.498 0.315 1.00 87.56 1040 PHE A CA 1
ATOM 8133 C C . PHE A 1 1040 ? -38.718 -9.378 -0.001 1.00 87.56 1040 PHE A C 1
ATOM 8135 O O . PHE A 1 1040 ? -39.611 -9.494 0.838 1.00 87.56 1040 PHE A O 1
ATOM 8142 N N . GLY A 1 1041 ? -38.770 -9.999 -1.183 1.00 87.50 1041 GLY A N 1
ATOM 8143 C CA . GLY A 1 1041 ? -39.939 -10.754 -1.627 1.00 87.50 1041 GLY A CA 1
ATOM 8144 C C . GLY A 1 1041 ? -40.316 -11.882 -0.665 1.00 87.50 1041 GLY A C 1
ATOM 8145 O O . GLY A 1 1041 ? -41.490 -12.025 -0.342 1.00 87.50 1041 GLY A O 1
ATOM 8146 N N . GLN A 1 1042 ? -39.333 -12.621 -0.138 1.00 86.06 1042 GLN A N 1
ATOM 8147 C CA . GLN A 1 1042 ? -39.591 -13.720 0.797 1.00 86.06 1042 GLN A CA 1
ATOM 8148 C C . GLN A 1 1042 ? -40.181 -13.215 2.118 1.00 86.06 1042 GLN A C 1
ATOM 8150 O O . GLN A 1 1042 ? -41.185 -13.746 2.584 1.00 86.06 1042 GLN A O 1
ATOM 8155 N N . LEU A 1 1043 ? -39.599 -12.159 2.696 1.00 87.44 1043 LEU A N 1
ATOM 8156 C CA . LEU A 1 1043 ? -40.100 -11.546 3.926 1.00 87.44 1043 LEU A CA 1
ATOM 8157 C C . LEU A 1 1043 ? -41.529 -11.016 3.739 1.00 87.44 1043 LEU A C 1
ATOM 8159 O O . LEU A 1 1043 ? -42.391 -11.293 4.565 1.00 87.44 1043 LEU A O 1
ATOM 8163 N N . PHE A 1 1044 ? -41.796 -10.310 2.636 1.00 90.12 1044 PHE A N 1
ATOM 8164 C CA . PHE A 1 1044 ? -43.137 -9.819 2.310 1.00 90.12 1044 PHE A CA 1
ATOM 8165 C C . PHE A 1 1044 ? -44.155 -10.965 2.227 1.00 90.12 1044 PHE A C 1
ATOM 8167 O O . PHE A 1 1044 ? -45.208 -10.903 2.858 1.00 90.12 1044 PHE A O 1
ATOM 8174 N N . LEU A 1 1045 ? -43.826 -12.026 1.486 1.00 89.19 1045 LEU A N 1
ATOM 8175 C CA . LEU A 1 1045 ? -44.716 -13.166 1.280 1.00 89.19 1045 LEU A CA 1
ATOM 8176 C C . LEU A 1 1045 ? -45.012 -13.920 2.576 1.00 89.19 1045 LEU A C 1
ATOM 8178 O O . LEU A 1 1045 ? -46.163 -14.248 2.841 1.00 89.19 1045 LEU A O 1
ATOM 8182 N N . VAL A 1 1046 ? -43.993 -14.144 3.405 1.00 87.19 1046 VAL A N 1
ATOM 8183 C CA . VAL A 1 1046 ? -44.137 -14.799 4.710 1.00 87.19 1046 VAL A CA 1
ATOM 8184 C C . VAL A 1 1046 ? -45.082 -14.019 5.633 1.00 87.19 1046 VAL A C 1
ATOM 8186 O O . VAL A 1 1046 ? -45.891 -14.619 6.339 1.00 87.19 1046 VAL A O 1
ATOM 8189 N N . VAL A 1 1047 ? -45.007 -12.687 5.630 1.00 87.44 1047 VAL A N 1
ATOM 8190 C CA . VAL A 1 1047 ? -45.893 -11.852 6.452 1.00 87.44 1047 VAL A CA 1
ATOM 8191 C C . VAL A 1 1047 ? -47.317 -11.820 5.899 1.00 87.44 1047 VAL A C 1
ATOM 8193 O O . VAL A 1 1047 ? -48.278 -11.885 6.667 1.00 87.44 1047 VAL A O 1
ATOM 8196 N N . GLU A 1 1048 ? -47.478 -11.746 4.578 1.00 88.19 1048 GLU A N 1
ATOM 8197 C CA . GLU A 1 1048 ? -48.800 -11.779 3.949 1.00 88.19 1048 GLU A CA 1
ATOM 8198 C C . GLU A 1 1048 ? -49.508 -13.125 4.151 1.00 88.19 1048 GLU A C 1
ATOM 8200 O O . GLU A 1 1048 ? -50.703 -13.130 4.451 1.00 88.19 1048 GLU A O 1
ATOM 8205 N N . ASP A 1 1049 ? -48.783 -14.245 4.067 1.00 87.06 1049 ASP A N 1
ATOM 8206 C CA . ASP A 1 1049 ? -49.286 -15.592 4.379 1.00 87.06 1049 ASP A CA 1
ATOM 8207 C C . ASP A 1 1049 ? -49.750 -15.671 5.844 1.00 87.06 1049 ASP A C 1
ATOM 8209 O O . ASP A 1 1049 ? -50.869 -16.099 6.132 1.00 87.06 1049 ASP A O 1
ATOM 8213 N N . ALA A 1 1050 ? -48.967 -15.113 6.773 1.00 84.75 1050 ALA A N 1
ATOM 8214 C CA . ALA A 1 1050 ? -49.347 -15.026 8.182 1.00 84.75 1050 ALA A CA 1
ATOM 8215 C C . ALA A 1 1050 ? -50.608 -14.182 8.417 1.00 84.75 1050 ALA A C 1
ATOM 8217 O O . ALA A 1 1050 ? -51.452 -14.547 9.233 1.00 84.75 1050 ALA A O 1
ATOM 8218 N N . CYS A 1 1051 ? -50.769 -13.072 7.689 1.00 83.94 1051 CYS A N 1
ATOM 8219 C CA . CYS A 1 1051 ? -51.977 -12.251 7.771 1.00 83.94 1051 CYS A CA 1
ATOM 8220 C C . CYS A 1 1051 ? -53.207 -12.986 7.239 1.00 83.94 1051 CYS A C 1
ATOM 8222 O O . CYS A 1 1051 ? -54.296 -12.808 7.773 1.00 83.94 1051 CYS A O 1
ATOM 8224 N N . GLN A 1 1052 ? -53.052 -13.786 6.182 1.00 81.75 1052 GLN A N 1
ATOM 8225 C CA . GLN A 1 1052 ? -54.134 -14.620 5.650 1.00 81.75 1052 GLN A CA 1
ATOM 8226 C C . GLN A 1 1052 ? -54.498 -15.770 6.597 1.00 81.75 1052 GLN A C 1
ATOM 8228 O O . GLN A 1 1052 ? -55.655 -16.180 6.638 1.00 81.75 1052 GLN A O 1
ATOM 8233 N N . GLY A 1 1053 ? -53.540 -16.255 7.391 1.00 77.19 1053 GLY A N 1
ATOM 8234 C CA . GLY A 1 1053 ? -53.767 -17.245 8.444 1.00 77.19 1053 GLY A CA 1
ATOM 8235 C C . GLY A 1 1053 ? -54.595 -16.742 9.637 1.00 77.19 1053 GLY A C 1
ATOM 8236 O O . GLY A 1 1053 ? -55.040 -17.557 10.447 1.00 77.19 1053 GLY A O 1
ATOM 8237 N N . ILE A 1 1054 ? -54.840 -15.429 9.757 1.00 78.94 1054 ILE A N 1
ATOM 8238 C CA . ILE A 1 1054 ? -55.701 -14.850 10.799 1.00 78.94 1054 ILE A CA 1
ATOM 8239 C C . ILE A 1 1054 ? -57.160 -15.179 10.455 1.00 78.94 1054 ILE A C 1
ATOM 8241 O O . ILE A 1 1054 ? -57.772 -14.542 9.605 1.00 78.94 1054 ILE A O 1
ATOM 8245 N N . GLY A 1 1055 ? -57.740 -16.173 11.132 1.00 65.62 1055 GLY A N 1
ATOM 8246 C CA . GLY A 1 1055 ? -59.095 -16.668 10.844 1.00 65.62 1055 GLY A CA 1
ATOM 8247 C C . GLY A 1 1055 ? -60.248 -15.663 11.039 1.00 65.62 1055 GLY A C 1
ATOM 8248 O O . GLY A 1 1055 ? -61.375 -15.972 10.651 1.00 65.62 1055 GLY A O 1
ATOM 8249 N N . ASP A 1 1056 ? -59.999 -14.481 11.622 1.00 77.12 1056 ASP A N 1
ATOM 8250 C CA . ASP A 1 1056 ? -60.974 -13.387 11.772 1.00 77.12 1056 ASP A CA 1
ATOM 8251 C C . ASP A 1 1056 ? -60.724 -12.261 10.738 1.00 77.12 1056 ASP A C 1
ATOM 8253 O O . ASP A 1 1056 ? -59.727 -11.537 10.852 1.00 77.12 1056 ASP A O 1
ATOM 8257 N N . PRO A 1 1057 ? -61.660 -12.022 9.792 1.00 75.81 1057 PRO A N 1
ATOM 8258 C CA . PRO A 1 1057 ? -61.529 -10.992 8.758 1.00 75.81 1057 PRO A CA 1
ATOM 8259 C C . PRO A 1 1057 ? -61.340 -9.569 9.299 1.00 75.81 1057 PRO A C 1
ATOM 8261 O O . PRO A 1 1057 ? -60.716 -8.736 8.647 1.00 75.81 1057 PRO A O 1
ATOM 8264 N N . ARG A 1 1058 ? -61.885 -9.244 10.481 1.00 73.69 1058 ARG A N 1
ATOM 8265 C CA . ARG A 1 1058 ? -61.741 -7.896 11.064 1.00 73.69 1058 ARG A CA 1
ATOM 8266 C C . ARG A 1 1058 ? -60.332 -7.667 11.599 1.00 73.69 1058 ARG A C 1
ATOM 8268 O O . ARG A 1 1058 ? -59.792 -6.573 11.454 1.00 73.69 1058 ARG A O 1
ATOM 8275 N N . ARG A 1 1059 ? -59.735 -8.702 12.191 1.00 73.38 1059 ARG A N 1
ATOM 8276 C CA . ARG A 1 1059 ? -58.354 -8.671 12.694 1.00 73.38 1059 ARG A CA 1
ATOM 8277 C C . ARG A 1 1059 ? -57.349 -8.687 11.558 1.00 73.38 1059 ARG A C 1
ATOM 8279 O O . ARG A 1 1059 ? -56.353 -7.981 11.629 1.00 73.38 1059 ARG A O 1
ATOM 8286 N N . GLU A 1 1060 ? -57.645 -9.428 10.498 1.00 80.25 1060 GLU A N 1
ATOM 8287 C CA . GLU A 1 1060 ? -56.879 -9.401 9.255 1.00 80.25 1060 GLU A CA 1
ATOM 8288 C C . GLU A 1 1060 ? -56.807 -7.974 8.674 1.00 80.25 1060 GLU A C 1
ATOM 8290 O O . GLU A 1 1060 ? -55.726 -7.502 8.318 1.00 80.25 1060 GLU A O 1
ATOM 8295 N N . VAL A 1 1061 ? -57.938 -7.255 8.621 1.00 81.81 1061 VAL A N 1
ATOM 8296 C CA . VAL A 1 1061 ? -57.978 -5.848 8.181 1.00 81.81 1061 VAL A CA 1
ATOM 8297 C C . VAL A 1 1061 ? -57.186 -4.947 9.130 1.00 81.81 1061 VAL A C 1
ATOM 8299 O O . VAL A 1 1061 ? -56.351 -4.176 8.664 1.00 81.81 1061 VAL A O 1
ATOM 8302 N N . PHE A 1 1062 ? -57.374 -5.091 10.444 1.00 78.88 1062 PHE A N 1
ATOM 8303 C CA . PHE A 1 1062 ? -56.636 -4.314 11.443 1.00 78.88 1062 PHE A CA 1
ATOM 8304 C C . PHE A 1 1062 ? -55.116 -4.518 11.346 1.00 78.88 1062 PHE A C 1
ATOM 8306 O O . PHE A 1 1062 ? -54.363 -3.548 11.356 1.00 78.88 1062 PHE A O 1
ATOM 8313 N N . ALA A 1 1063 ? -54.656 -5.764 11.191 1.00 80.38 1063 ALA A N 1
ATOM 8314 C CA . ALA A 1 1063 ? -53.241 -6.087 11.024 1.00 80.38 1063 ALA A CA 1
ATOM 8315 C C . ALA A 1 1063 ? -52.652 -5.356 9.810 1.00 80.38 1063 ALA A C 1
ATOM 8317 O O . ALA A 1 1063 ? -51.580 -4.757 9.889 1.00 80.38 1063 ALA A O 1
ATOM 8318 N N . ARG A 1 1064 ? -53.383 -5.339 8.689 1.00 82.38 1064 ARG A N 1
ATOM 8319 C CA . ARG A 1 1064 ? -52.960 -4.630 7.475 1.00 82.38 1064 ARG A CA 1
ATOM 8320 C C . ARG A 1 1064 ? -52.977 -3.119 7.624 1.00 82.38 1064 ARG A C 1
ATOM 8322 O O . ARG A 1 1064 ? -52.062 -2.461 7.136 1.00 82.38 1064 ARG A O 1
ATOM 8329 N N . GLU A 1 1065 ? -53.985 -2.564 8.287 1.00 82.06 1065 GLU A N 1
ATOM 8330 C CA . GLU A 1 1065 ? -54.046 -1.131 8.579 1.00 82.06 1065 GLU A CA 1
ATOM 8331 C C . GLU A 1 1065 ? -52.875 -0.709 9.472 1.00 82.06 1065 GLU A C 1
ATOM 8333 O O . GLU A 1 1065 ? -52.204 0.278 9.169 1.00 82.06 1065 GLU A O 1
ATOM 8338 N N . ALA A 1 1066 ? -52.541 -1.496 10.495 1.00 80.19 1066 ALA A N 1
ATOM 8339 C CA . ALA A 1 1066 ? -51.394 -1.240 11.362 1.00 80.19 1066 ALA A CA 1
ATOM 8340 C C . ALA A 1 1066 ? -50.059 -1.300 10.592 1.00 80.19 1066 ALA A C 1
ATOM 8342 O O . ALA A 1 1066 ? -49.191 -0.440 10.763 1.00 80.19 1066 ALA A O 1
ATOM 8343 N N . MET A 1 1067 ? -49.917 -2.259 9.671 1.00 83.94 1067 MET A N 1
ATOM 8344 C CA . MET A 1 1067 ? -48.730 -2.400 8.816 1.00 83.94 1067 MET A CA 1
ATOM 8345 C C . MET A 1 1067 ? -48.684 -1.420 7.632 1.00 83.94 1067 MET A C 1
ATOM 8347 O O . MET A 1 1067 ? -47.656 -1.319 6.962 1.00 83.94 1067 MET A O 1
ATOM 8351 N N . SER A 1 1068 ? -49.749 -0.658 7.366 1.00 80.50 1068 SER A N 1
ATOM 8352 C CA . SER A 1 1068 ? -49.811 0.294 6.243 1.00 80.50 1068 SER A CA 1
ATOM 8353 C C . SER A 1 1068 ? -48.789 1.435 6.345 1.00 80.50 1068 SER A C 1
ATOM 8355 O O . SER A 1 1068 ? -48.489 2.095 5.351 1.00 80.50 1068 SER A O 1
ATOM 8357 N N . SER A 1 1069 ? -48.216 1.652 7.530 1.00 77.50 1069 SER A N 1
ATOM 8358 C CA . SER A 1 1069 ? -47.125 2.602 7.766 1.00 77.50 1069 SER A CA 1
ATOM 8359 C C . SER A 1 1069 ? -45.747 2.065 7.342 1.00 77.50 1069 SER A C 1
ATOM 8361 O O . SER A 1 1069 ? -44.836 2.849 7.067 1.00 77.50 1069 SER A O 1
ATOM 8363 N N . VAL A 1 1070 ? -45.592 0.743 7.213 1.00 84.06 1070 VAL A N 1
ATOM 8364 C CA . VAL A 1 1070 ? -44.322 0.073 6.901 1.00 84.06 1070 VAL A CA 1
ATOM 8365 C C . VAL A 1 1070 ? -44.076 0.090 5.390 1.00 84.06 1070 VAL A C 1
ATOM 8367 O O . VAL A 1 1070 ? -44.910 -0.364 4.601 1.00 84.06 1070 VAL A O 1
ATOM 8370 N N . TRP A 1 1071 ? -42.907 0.585 4.962 1.00 86.06 1071 TRP A N 1
ATOM 8371 C CA . TRP A 1 1071 ? -42.547 0.713 3.538 1.00 86.06 1071 TRP A CA 1
ATOM 8372 C C . TRP A 1 1071 ? -42.672 -0.604 2.754 1.00 86.06 1071 TRP A C 1
ATOM 8374 O O . TRP A 1 1071 ? -43.094 -0.596 1.592 1.00 86.06 1071 TRP A O 1
ATOM 8384 N N . LEU A 1 1072 ? -42.350 -1.733 3.397 1.00 86.06 1072 LEU A N 1
ATOM 8385 C CA . LEU A 1 1072 ? -42.402 -3.063 2.791 1.00 86.06 1072 LEU A CA 1
ATOM 8386 C C . LEU A 1 1072 ? -43.778 -3.365 2.167 1.00 86.06 1072 LEU A C 1
ATOM 8388 O O . LEU A 1 1072 ? -43.824 -3.932 1.080 1.00 86.06 1072 LEU A O 1
ATOM 8392 N N . PHE A 1 1073 ? -44.877 -2.899 2.775 1.00 85.19 1073 PHE A N 1
ATOM 8393 C CA . PHE A 1 1073 ? -46.254 -3.110 2.294 1.00 85.19 1073 PHE A CA 1
ATOM 8394 C C . PHE A 1 1073 ? -46.837 -1.870 1.601 1.00 85.19 1073 PHE A C 1
ATOM 8396 O O . PHE A 1 1073 ? -47.554 -1.957 0.595 1.00 85.19 1073 PHE A O 1
ATOM 8403 N N . SER A 1 1074 ? -46.517 -0.680 2.109 1.00 80.88 1074 SER A N 1
ATOM 8404 C CA . SER A 1 1074 ? -47.117 0.564 1.628 1.00 80.88 1074 SER A CA 1
ATOM 8405 C C . SER A 1 1074 ? -46.508 1.062 0.323 1.00 80.88 1074 SER A C 1
ATOM 8407 O O . SER A 1 1074 ? -47.237 1.596 -0.514 1.00 80.88 1074 SER A O 1
ATOM 8409 N N . GLY A 1 1075 ? -45.205 0.850 0.118 1.00 76.75 1075 GLY A N 1
ATOM 8410 C CA . GLY A 1 1075 ? -44.419 1.419 -0.981 1.00 76.75 1075 GLY A CA 1
ATOM 8411 C C . GLY A 1 1075 ? -44.090 2.909 -0.825 1.00 76.75 1075 GLY A C 1
ATOM 8412 O O . GLY A 1 1075 ? -43.302 3.436 -1.602 1.00 76.75 1075 GLY A O 1
ATOM 8413 N N . THR A 1 1076 ? -44.651 3.593 0.179 1.00 72.38 1076 THR A N 1
ATOM 8414 C CA . THR A 1 1076 ? -44.531 5.053 0.374 1.00 72.38 1076 THR A CA 1
ATOM 8415 C C . THR A 1 1076 ? -43.930 5.448 1.729 1.00 72.38 1076 THR A C 1
ATOM 8417 O O . THR A 1 1076 ? -43.885 6.633 2.056 1.00 72.38 1076 THR A O 1
ATOM 8420 N N . GLY A 1 1077 ? -43.481 4.478 2.533 1.00 66.12 1077 GLY A N 1
ATOM 8421 C CA . GLY A 1 1077 ? -42.808 4.713 3.818 1.00 66.12 1077 GLY A CA 1
ATOM 8422 C C . GLY A 1 1077 ? -41.335 5.119 3.675 1.00 66.12 1077 GLY A C 1
ATOM 8423 O O . GLY A 1 1077 ? -40.723 4.925 2.625 1.00 66.12 1077 GLY A O 1
ATOM 8424 N N . ARG A 1 1078 ? -40.748 5.668 4.749 1.00 65.88 1078 ARG A N 1
ATOM 8425 C CA . ARG A 1 1078 ? -39.291 5.868 4.838 1.00 65.88 1078 ARG A CA 1
ATOM 8426 C C . ARG A 1 1078 ? -38.617 4.496 4.936 1.00 65.88 1078 ARG A C 1
ATOM 8428 O O . ARG A 1 1078 ? -39.065 3.667 5.718 1.00 65.88 1078 ARG A O 1
ATOM 8435 N N . HIS A 1 1079 ? -37.563 4.275 4.159 1.00 71.31 1079 HIS A N 1
ATOM 8436 C CA . HIS A 1 1079 ? -36.699 3.104 4.281 1.00 71.31 1079 HIS A CA 1
ATOM 8437 C C . HIS A 1 1079 ? -35.234 3.547 4.219 1.00 71.31 1079 HIS A C 1
ATOM 8439 O O . HIS A 1 1079 ? -34.918 4.583 3.625 1.00 71.31 1079 HIS A O 1
ATOM 8445 N N . SER A 1 1080 ? -34.340 2.774 4.831 1.00 70.62 1080 SER A N 1
ATOM 8446 C CA . SER A 1 1080 ? -32.899 3.021 4.757 1.00 70.62 1080 SER A CA 1
ATOM 8447 C C . SER A 1 1080 ? -32.358 2.706 3.355 1.00 70.62 1080 SER A C 1
ATOM 8449 O O . SER A 1 1080 ? -32.900 1.876 2.624 1.00 70.62 1080 SER A O 1
ATOM 8451 N N . GLU A 1 1081 ? -31.254 3.344 2.958 1.00 67.69 1081 GLU A N 1
ATOM 8452 C CA . GLU A 1 1081 ? -30.500 2.943 1.758 1.00 67.69 1081 GLU A CA 1
ATOM 8453 C C . GLU A 1 1081 ? -29.879 1.542 1.914 1.00 67.69 1081 GLU A C 1
ATOM 8455 O O . GLU A 1 1081 ? -29.538 0.894 0.924 1.00 67.69 1081 GLU A O 1
ATOM 8460 N N . PHE A 1 1082 ? -29.724 1.067 3.154 1.00 75.12 1082 PHE A N 1
ATOM 8461 C CA . PHE A 1 1082 ? -29.199 -0.255 3.462 1.00 75.12 1082 PHE A CA 1
ATOM 8462 C C . PHE A 1 1082 ? -30.325 -1.278 3.564 1.00 75.12 1082 PHE A C 1
ATOM 8464 O O . PHE A 1 1082 ? -31.284 -1.115 4.323 1.00 75.12 1082 PHE A O 1
ATOM 8471 N N . ALA A 1 1083 ? -30.208 -2.343 2.772 1.00 78.12 1083 ALA A N 1
ATOM 8472 C CA . ALA A 1 1083 ? -31.267 -3.333 2.650 1.00 78.12 1083 ALA A CA 1
ATOM 8473 C C . ALA A 1 1083 ? -31.517 -4.127 3.948 1.00 78.12 1083 ALA A C 1
ATOM 8475 O O . ALA A 1 1083 ? -32.686 -4.247 4.311 1.00 78.12 1083 ALA A O 1
ATOM 8476 N N . PRO A 1 1084 ? -30.492 -4.595 4.691 1.00 82.88 1084 PRO A N 1
ATOM 8477 C CA . PRO A 1 1084 ? -30.716 -5.309 5.949 1.00 82.88 1084 PRO A CA 1
ATOM 8478 C C . PRO A 1 1084 ? -31.431 -4.474 7.011 1.00 82.88 1084 PRO A C 1
ATOM 8480 O O . PRO A 1 1084 ? -32.371 -4.964 7.619 1.00 82.88 1084 PRO A O 1
ATOM 8483 N N . GLU A 1 1085 ? -31.065 -3.197 7.175 1.00 80.75 1085 GLU A N 1
ATOM 8484 C CA . GLU A 1 1085 ? -31.763 -2.279 8.093 1.00 80.75 1085 GLU A CA 1
ATOM 8485 C C . GLU A 1 1085 ? -33.245 -2.150 7.734 1.00 80.75 1085 GLU A C 1
ATOM 8487 O O . GLU A 1 1085 ? -34.104 -2.270 8.599 1.00 80.75 1085 GLU A O 1
ATOM 8492 N N . SER A 1 1086 ? -33.553 -1.967 6.448 1.00 82.25 1086 SER A N 1
ATOM 8493 C CA . SER A 1 1086 ? -34.943 -1.856 5.989 1.00 82.25 1086 SER A CA 1
ATOM 8494 C C . SER A 1 1086 ? -35.726 -3.157 6.201 1.00 82.25 1086 SER A C 1
ATOM 8496 O O . SER A 1 1086 ? -36.909 -3.115 6.536 1.00 82.25 1086 SER A O 1
ATOM 8498 N N . ALA A 1 1087 ? -35.080 -4.317 6.025 1.00 84.56 1087 ALA A N 1
ATOM 8499 C CA . ALA A 1 1087 ? -35.683 -5.618 6.320 1.00 84.56 1087 ALA A CA 1
ATOM 8500 C C . ALA A 1 1087 ? -35.935 -5.792 7.822 1.00 84.56 1087 ALA A C 1
ATOM 8502 O O . ALA A 1 1087 ? -36.988 -6.292 8.208 1.00 84.56 1087 ALA A O 1
ATOM 8503 N N . ARG A 1 1088 ? -34.993 -5.351 8.656 1.00 83.81 1088 ARG A N 1
ATOM 8504 C CA . ARG A 1 1088 ? -35.068 -5.425 10.112 1.00 83.81 1088 ARG A CA 1
ATOM 8505 C C . ARG A 1 1088 ? -36.166 -4.536 10.678 1.00 83.81 1088 ARG A C 1
ATOM 8507 O O . ARG A 1 1088 ? -37.006 -5.027 11.418 1.00 83.81 1088 ARG A O 1
ATOM 8514 N N . GLU A 1 1089 ? -36.203 -3.264 10.279 1.00 83.44 1089 GLU A N 1
ATOM 8515 C CA . GLU A 1 1089 ? -37.247 -2.311 10.678 1.00 83.44 1089 GLU A CA 1
ATOM 8516 C C . GLU A 1 1089 ? -38.635 -2.823 10.274 1.00 83.44 1089 GLU A C 1
ATOM 8518 O O . GLU A 1 1089 ? -39.584 -2.756 11.055 1.00 83.44 1089 GLU A O 1
ATOM 8523 N N . ALA A 1 1090 ? -38.753 -3.398 9.071 1.00 84.25 1090 ALA A N 1
ATOM 8524 C CA . ALA A 1 1090 ? -39.989 -4.032 8.636 1.00 84.25 1090 ALA A CA 1
ATOM 8525 C C . ALA A 1 1090 ? -40.333 -5.265 9.488 1.00 84.25 1090 ALA A C 1
ATOM 8527 O O . ALA A 1 1090 ? -41.475 -5.399 9.919 1.00 84.25 1090 ALA A O 1
ATOM 8528 N N . TYR A 1 1091 ? -39.364 -6.141 9.759 1.00 88.19 1091 TYR A N 1
ATOM 8529 C CA . TYR A 1 1091 ? -39.546 -7.316 10.610 1.00 88.19 1091 TYR A CA 1
ATOM 8530 C C . TYR A 1 1091 ? -39.987 -6.939 12.031 1.00 88.19 1091 TYR A C 1
ATOM 8532 O O . TYR A 1 1091 ? -40.962 -7.499 12.519 1.00 88.19 1091 TYR A O 1
ATOM 8540 N N . GLU A 1 1092 ? -39.330 -5.976 12.679 1.00 85.62 1092 GLU A N 1
ATOM 8541 C CA . GLU A 1 1092 ? -39.654 -5.516 14.036 1.00 85.62 1092 GLU A CA 1
ATOM 8542 C C . GLU A 1 1092 ? -41.052 -4.890 14.104 1.00 85.62 1092 GLU A C 1
ATOM 8544 O O . GLU A 1 1092 ? -41.838 -5.235 14.989 1.00 85.62 1092 GLU A O 1
ATOM 8549 N N . ALA A 1 1093 ? -41.395 -4.026 13.142 1.00 84.50 1093 ALA A N 1
ATOM 8550 C CA . ALA A 1 1093 ? -42.714 -3.403 13.075 1.00 84.50 1093 ALA A CA 1
ATOM 8551 C C . ALA A 1 1093 ? -43.825 -4.446 12.882 1.00 84.50 1093 ALA A C 1
ATOM 8553 O O . ALA A 1 1093 ? -44.844 -4.409 13.572 1.00 84.50 1093 ALA A O 1
ATOM 8554 N N . VAL A 1 1094 ? -43.617 -5.412 11.982 1.00 86.12 1094 VAL A N 1
ATOM 8555 C CA . VAL A 1 1094 ? -44.560 -6.519 11.776 1.00 86.12 1094 VAL A CA 1
ATOM 8556 C C . VAL A 1 1094 ? -44.656 -7.384 13.031 1.00 86.12 1094 VAL A C 1
ATOM 8558 O O . VAL A 1 1094 ? -45.755 -7.731 13.462 1.00 86.12 1094 VAL A O 1
ATOM 8561 N N . LEU A 1 1095 ? -43.524 -7.726 13.643 1.00 85.44 1095 LEU A N 1
ATOM 8562 C CA . LEU A 1 1095 ? -43.487 -8.555 14.839 1.00 85.44 1095 LEU A CA 1
ATOM 8563 C C . LEU A 1 1095 ? -44.267 -7.908 15.987 1.00 85.44 1095 LEU A C 1
ATOM 8565 O O . LEU A 1 1095 ? -45.003 -8.609 16.678 1.00 85.44 1095 LEU A O 1
ATOM 8569 N N . GLU A 1 1096 ? -44.166 -6.591 16.174 1.00 84.06 1096 GLU A N 1
ATOM 8570 C CA . GLU A 1 1096 ? -44.927 -5.886 17.210 1.00 84.06 1096 GLU A CA 1
ATOM 8571 C C . GLU A 1 1096 ? -46.433 -5.866 16.918 1.00 84.06 1096 GLU A C 1
ATOM 8573 O O . GLU A 1 1096 ? -47.231 -6.086 17.831 1.00 84.06 1096 GLU A O 1
ATOM 8578 N N . VAL A 1 1097 ? -46.841 -5.722 15.650 1.00 83.69 1097 VAL A N 1
ATOM 8579 C CA . VAL A 1 1097 ? -48.255 -5.864 15.259 1.00 83.69 1097 VAL A CA 1
ATOM 8580 C C . VAL A 1 1097 ? -48.768 -7.258 15.624 1.00 83.69 1097 VAL A C 1
ATOM 8582 O O . VAL A 1 1097 ? -49.786 -7.380 16.306 1.00 83.69 1097 VAL A O 1
ATOM 8585 N N . PHE A 1 1098 ? -48.047 -8.320 15.265 1.00 82.19 1098 PHE A N 1
ATOM 8586 C CA . PHE A 1 1098 ? -48.465 -9.688 15.588 1.00 82.19 1098 PHE A CA 1
ATOM 8587 C C . PHE A 1 1098 ? -48.384 -10.014 17.088 1.00 82.19 1098 PHE A C 1
ATOM 8589 O O . PHE A 1 1098 ? -49.226 -10.754 17.597 1.00 82.19 1098 PHE A O 1
ATOM 8596 N N . ARG A 1 1099 ? -47.439 -9.428 17.834 1.00 79.75 1099 ARG A N 1
ATOM 8597 C CA . ARG A 1 1099 ? -47.427 -9.492 19.305 1.00 79.75 1099 ARG A CA 1
ATOM 8598 C C . ARG A 1 1099 ? -48.652 -8.808 19.896 1.00 79.75 1099 ARG A C 1
ATOM 8600 O O . ARG A 1 1099 ? -49.251 -9.365 20.805 1.00 79.75 1099 ARG A O 1
ATOM 8607 N N . SER A 1 1100 ? -49.053 -7.645 19.383 1.00 76.69 1100 SER A N 1
ATOM 8608 C CA . SER A 1 1100 ? -50.256 -6.946 19.851 1.00 76.69 1100 SER A CA 1
ATOM 8609 C C . SER A 1 1100 ? -51.529 -7.768 19.606 1.00 76.69 1100 SER A C 1
ATOM 8611 O O . SER A 1 1100 ? -52.383 -7.850 20.488 1.00 76.69 1100 SER A O 1
ATOM 8613 N N . LEU A 1 1101 ? -51.605 -8.466 18.467 1.00 75.12 1101 LEU A N 1
ATOM 8614 C CA . LEU A 1 1101 ? -52.690 -9.397 18.152 1.00 75.12 1101 LEU A CA 1
ATOM 8615 C C . LEU A 1 1101 ? -52.713 -10.591 19.117 1.00 75.12 1101 LEU A C 1
ATOM 8617 O O . LEU A 1 1101 ? -53.764 -10.881 19.682 1.00 75.12 1101 LEU A O 1
ATOM 8621 N N . ARG A 1 1102 ? -51.558 -11.218 19.391 1.00 71.94 1102 ARG A N 1
ATOM 8622 C CA . ARG A 1 1102 ? -51.445 -12.301 20.388 1.00 71.94 1102 ARG A CA 1
ATOM 8623 C C . ARG A 1 1102 ? -51.757 -11.842 21.816 1.00 71.94 1102 ARG A C 1
ATOM 8625 O O . ARG A 1 1102 ? -52.427 -12.557 22.556 1.00 71.94 1102 ARG A O 1
ATOM 8632 N N . ARG A 1 1103 ? -51.350 -10.623 22.199 1.00 68.06 1103 ARG A N 1
ATOM 8633 C CA . ARG A 1 1103 ? -51.714 -10.008 23.492 1.00 68.06 1103 ARG A CA 1
ATOM 8634 C C . ARG A 1 1103 ? -53.228 -9.830 23.611 1.00 68.06 1103 ARG A C 1
ATOM 8636 O O . ARG A 1 1103 ? -53.789 -10.157 24.651 1.00 68.06 1103 ARG A O 1
ATOM 8643 N N . ALA A 1 1104 ? -53.897 -9.379 22.547 1.00 63.75 1104 ALA A N 1
ATOM 8644 C CA . ALA A 1 1104 ? -55.358 -9.285 22.501 1.00 63.75 1104 ALA A CA 1
ATOM 8645 C C . ALA A 1 1104 ? -56.058 -10.661 22.558 1.00 63.75 1104 ALA A C 1
ATOM 8647 O O . ALA A 1 1104 ? -57.233 -10.742 22.914 1.00 63.75 1104 ALA A O 1
ATOM 8648 N N . GLU A 1 1105 ? -55.342 -11.742 22.233 1.00 61.09 1105 GLU A N 1
ATOM 8649 C CA . GLU A 1 1105 ? -55.785 -13.137 22.368 1.00 61.09 1105 GLU A CA 1
ATOM 8650 C C . GLU A 1 1105 ? -55.456 -13.755 23.740 1.00 61.09 1105 GLU A C 1
ATOM 8652 O O . GLU A 1 1105 ? -55.927 -14.850 24.043 1.00 61.09 1105 GLU A O 1
ATOM 8657 N N . GLY A 1 1106 ? -54.723 -13.040 24.603 1.00 54.47 1106 GLY A N 1
ATOM 8658 C CA . GLY A 1 1106 ? -54.356 -13.486 25.950 1.00 54.47 1106 GLY A CA 1
ATOM 8659 C C . GLY A 1 1106 ? -53.071 -14.321 26.027 1.00 54.47 1106 GLY A C 1
ATOM 8660 O O . GLY A 1 1106 ? -52.754 -14.846 27.093 1.00 54.47 1106 GLY A O 1
ATOM 8661 N N . GLU A 1 1107 ? -52.308 -14.434 24.937 1.00 56.59 1107 GLU A N 1
ATOM 8662 C CA . GLU A 1 1107 ? -51.021 -15.136 24.912 1.00 56.59 1107 GLU A CA 1
ATOM 8663 C C . GLU A 1 1107 ? -49.880 -14.182 25.309 1.00 56.59 1107 GLU A C 1
ATOM 8665 O O . GLU A 1 1107 ? -49.350 -13.435 24.484 1.00 56.59 1107 GLU A O 1
ATOM 8670 N N . VAL A 1 1108 ? -49.491 -14.194 26.591 1.00 54.00 1108 VAL A N 1
ATOM 8671 C CA . VAL A 1 1108 ? -48.343 -13.426 27.115 1.00 54.00 1108 VAL A CA 1
ATOM 8672 C C . VAL A 1 1108 ? -47.167 -14.367 27.371 1.00 54.00 1108 VAL A C 1
ATOM 8674 O O . VAL A 1 1108 ? -47.318 -15.415 27.999 1.00 54.00 1108 VAL A O 1
ATOM 8677 N N . THR A 1 1109 ? -45.978 -14.006 26.887 1.00 53.25 1109 THR A N 1
ATOM 8678 C CA . THR A 1 1109 ? -44.762 -14.804 27.104 1.00 53.25 1109 THR A CA 1
ATOM 8679 C C . THR A 1 1109 ? -44.249 -14.652 28.543 1.00 53.25 1109 THR A C 1
ATOM 8681 O O . THR A 1 1109 ? -44.444 -13.618 29.180 1.00 53.25 1109 THR A O 1
ATOM 8684 N N . ALA A 1 1110 ? -43.563 -15.673 29.070 1.00 49.56 1110 ALA A N 1
ATOM 8685 C CA . ALA A 1 1110 ? -43.086 -15.689 30.461 1.00 49.56 1110 ALA A CA 1
ATOM 8686 C C . ALA A 1 1110 ? -42.189 -14.484 30.822 1.00 49.56 1110 ALA A C 1
ATOM 8688 O O . ALA A 1 1110 ? -42.333 -13.921 31.902 1.00 49.56 1110 ALA A O 1
ATOM 8689 N N . ALA A 1 1111 ? -41.332 -14.042 29.895 1.00 45.94 1111 ALA A N 1
ATOM 8690 C CA . ALA A 1 1111 ? -40.466 -12.876 30.082 1.00 45.94 1111 ALA A CA 1
ATOM 8691 C C . ALA A 1 1111 ? -41.254 -11.553 30.150 1.00 45.94 1111 ALA A C 1
ATOM 8693 O O . ALA A 1 1111 ? -40.933 -10.680 30.949 1.00 45.94 1111 ALA A O 1
ATOM 8694 N N . GLN A 1 1112 ? -42.332 -11.420 29.370 1.00 49.50 1112 GLN A N 1
ATOM 8695 C CA . GLN A 1 1112 ? -43.199 -10.237 29.413 1.00 49.50 1112 GLN A CA 1
ATOM 8696 C C . GLN A 1 1112 ? -44.015 -10.185 30.708 1.00 49.50 1112 GLN A C 1
ATOM 8698 O O . GLN A 1 1112 ? -44.211 -9.114 31.272 1.00 49.50 1112 GLN A O 1
ATOM 8703 N N . ALA A 1 1113 ? -44.442 -11.337 31.232 1.00 50.62 1113 ALA A N 1
ATOM 8704 C CA . ALA A 1 1113 ? -45.073 -11.402 32.549 1.00 50.62 1113 ALA A CA 1
ATOM 8705 C C . ALA A 1 1113 ? -44.108 -10.981 33.678 1.00 50.62 1113 ALA A C 1
ATOM 8707 O O . ALA A 1 1113 ? -44.527 -10.370 34.663 1.00 50.62 1113 ALA A O 1
ATOM 8708 N N . GLU A 1 1114 ? -42.816 -11.275 33.526 1.00 45.69 1114 GLU A N 1
ATOM 8709 C CA . GLU A 1 1114 ? -41.769 -10.916 34.483 1.00 45.69 1114 GLU A CA 1
ATOM 8710 C C . GLU A 1 1114 ? -41.411 -9.421 34.424 1.00 45.69 1114 GLU A C 1
ATOM 8712 O O . GLU A 1 1114 ? -41.309 -8.774 35.465 1.00 45.69 1114 GLU A O 1
ATOM 8717 N N . GLU A 1 1115 ? -41.324 -8.833 33.231 1.00 47.47 1115 GLU A N 1
ATOM 8718 C CA . GLU A 1 1115 ? -41.049 -7.403 33.032 1.00 47.47 1115 GLU A CA 1
ATOM 8719 C C . GLU A 1 1115 ? -42.180 -6.518 33.581 1.00 47.47 1115 GLU A C 1
ATOM 8721 O O . GLU A 1 1115 ? -41.935 -5.619 34.391 1.00 47.47 1115 GLU A O 1
ATOM 8726 N N . ILE A 1 1116 ? -43.436 -6.865 33.270 1.00 48.97 1116 ILE A N 1
ATOM 8727 C CA . ILE A 1 1116 ? -44.620 -6.200 33.835 1.00 48.97 1116 ILE A CA 1
ATOM 8728 C C . ILE A 1 1116 ? -44.645 -6.388 35.369 1.00 48.97 1116 ILE A C 1
ATOM 8730 O O . ILE A 1 1116 ? -44.961 -5.460 36.118 1.00 48.97 1116 ILE A O 1
ATOM 8734 N N . SER A 1 1117 ? -44.234 -7.559 35.879 1.00 45.50 1117 SER A N 1
ATOM 8735 C CA . SER A 1 1117 ? -44.091 -7.797 37.323 1.00 45.50 1117 SER A CA 1
ATOM 8736 C C . SER A 1 1117 ? -43.023 -6.912 37.981 1.00 45.50 1117 SER A C 1
ATOM 8738 O O . SER A 1 1117 ? -43.189 -6.549 39.151 1.00 45.50 1117 SER A O 1
ATOM 8740 N N . VAL A 1 1118 ? -41.914 -6.615 37.305 1.00 50.06 1118 VAL A N 1
ATOM 8741 C CA . VAL A 1 1118 ? -40.791 -5.836 37.850 1.00 50.06 1118 VAL A CA 1
ATOM 8742 C C . VAL A 1 1118 ? -41.112 -4.342 37.870 1.00 50.06 1118 VAL A C 1
ATOM 8744 O O . VAL A 1 1118 ? -40.828 -3.671 38.867 1.00 50.06 1118 VAL A O 1
ATOM 8747 N N . GLU A 1 1119 ? -41.767 -3.827 36.830 1.00 45.72 1119 GLU A N 1
ATOM 8748 C CA . GLU A 1 1119 ? -42.231 -2.437 36.780 1.00 45.72 1119 GLU A CA 1
ATOM 8749 C C . GLU A 1 1119 ? -43.250 -2.140 37.891 1.00 45.72 1119 GLU A C 1
ATOM 8751 O O . GLU A 1 1119 ? -43.150 -1.126 38.591 1.00 45.72 1119 GLU A O 1
ATOM 8756 N N . MET A 1 1120 ? -44.163 -3.081 38.153 1.00 49.34 1120 MET A N 1
ATOM 8757 C CA . MET A 1 1120 ? -45.120 -2.960 39.253 1.00 49.34 1120 MET A CA 1
ATOM 8758 C C . MET A 1 1120 ? -44.463 -3.051 40.642 1.00 49.34 1120 MET A C 1
ATOM 8760 O O . MET A 1 1120 ? -44.846 -2.307 41.545 1.00 49.34 1120 MET A O 1
ATOM 8764 N N . LYS A 1 1121 ? -43.414 -3.866 40.828 1.00 49.75 1121 LYS A N 1
ATOM 8765 C CA . LYS A 1 1121 ? -42.659 -3.942 42.102 1.00 49.75 1121 LYS A CA 1
ATOM 8766 C C . LYS A 1 1121 ? -41.946 -2.635 42.480 1.00 49.75 1121 LYS A C 1
ATOM 8768 O O . LYS A 1 1121 ? -41.683 -2.415 43.660 1.00 49.75 1121 LYS A O 1
ATOM 8773 N N . ARG A 1 1122 ? -41.627 -1.758 41.517 1.00 49.59 1122 ARG A N 1
ATOM 8774 C CA . ARG A 1 1122 ? -41.010 -0.441 41.786 1.00 49.59 1122 ARG A CA 1
ATOM 8775 C C . ARG A 1 1122 ? -42.010 0.618 42.253 1.00 49.59 1122 ARG A C 1
ATOM 8777 O O . ARG A 1 1122 ? -41.628 1.474 43.048 1.00 49.59 1122 ARG A O 1
ATOM 8784 N N . LYS A 1 1123 ? -43.261 0.568 41.782 1.00 48.34 1123 LYS A N 1
ATOM 8785 C CA . LYS A 1 1123 ? -44.322 1.514 42.179 1.00 48.34 1123 LYS A CA 1
ATOM 8786 C C . LYS A 1 1123 ? -45.039 1.103 43.476 1.00 48.34 1123 LYS A C 1
ATOM 8788 O O . LYS A 1 1123 ? -45.428 1.977 44.243 1.00 48.34 1123 LYS A O 1
ATOM 8793 N N . TYR A 1 1124 ? -45.164 -0.195 43.760 1.00 53.28 1124 TYR A N 1
ATOM 8794 C CA . TYR A 1 1124 ? -45.951 -0.716 44.885 1.00 53.28 1124 TYR A CA 1
ATOM 8795 C C . TYR A 1 1124 ? -45.050 -1.493 45.864 1.00 53.28 1124 TYR A C 1
ATOM 8797 O O . TYR A 1 1124 ? -44.689 -2.642 45.613 1.00 53.28 1124 TYR A O 1
ATOM 8805 N N . ARG A 1 1125 ? -44.634 -0.854 46.970 1.00 51.81 1125 ARG A N 1
ATOM 8806 C CA . ARG A 1 1125 ? -43.739 -1.463 47.976 1.00 51.81 1125 ARG A CA 1
ATOM 8807 C C . ARG A 1 1125 ? -44.412 -2.636 48.716 1.00 51.81 1125 ARG A C 1
ATOM 8809 O O . ARG A 1 1125 ? -45.435 -2.464 49.365 1.00 51.81 1125 ARG A O 1
ATOM 8816 N N . ASP A 1 1126 ? -43.748 -3.790 48.656 1.00 52.78 1126 ASP A N 1
ATOM 8817 C CA . ASP A 1 1126 ? -43.757 -4.934 49.586 1.00 52.78 1126 ASP A CA 1
ATOM 8818 C C . ASP A 1 1126 ? -45.023 -5.803 49.772 1.00 52.78 1126 ASP A C 1
ATOM 8820 O O . ASP A 1 1126 ? -44.995 -6.696 50.620 1.00 52.78 1126 ASP A O 1
ATOM 8824 N N . ASN A 1 1127 ? -46.090 -5.677 48.966 1.00 57.69 1127 ASN A N 1
ATOM 8825 C CA . ASN A 1 1127 ? -47.251 -6.583 49.074 1.00 57.69 1127 ASN A CA 1
ATOM 8826 C C . ASN A 1 1127 ? -47.635 -7.295 47.762 1.00 57.69 1127 ASN A C 1
ATOM 8828 O O . ASN A 1 1127 ? -48.248 -6.714 46.867 1.00 57.69 1127 ASN A O 1
ATOM 8832 N N . ALA A 1 1128 ? -47.306 -8.590 47.662 1.00 57.03 1128 ALA A N 1
ATOM 8833 C CA . ALA A 1 1128 ? -47.520 -9.415 46.464 1.00 57.03 1128 ALA A CA 1
ATOM 8834 C C . ALA A 1 1128 ? -48.994 -9.489 46.019 1.00 57.03 1128 ALA A C 1
ATOM 8836 O O . ALA A 1 1128 ? -49.286 -9.614 44.831 1.00 57.03 1128 ALA A O 1
ATOM 8837 N N . GLU A 1 1129 ? -49.926 -9.378 46.965 1.00 59.00 1129 GLU A N 1
ATOM 8838 C CA . GLU A 1 1129 ? -51.361 -9.446 46.692 1.00 59.00 1129 GLU A CA 1
ATOM 8839 C C . GLU A 1 1129 ? -51.904 -8.161 46.044 1.00 59.00 1129 GLU A C 1
ATOM 8841 O O . GLU A 1 1129 ? -52.740 -8.224 45.145 1.00 59.00 1129 GLU A O 1
ATOM 8846 N N . VAL A 1 1130 ? -51.369 -6.998 46.430 1.00 64.00 1130 VAL A N 1
ATOM 8847 C CA . VAL A 1 1130 ? -51.686 -5.694 45.818 1.00 64.00 1130 VAL A CA 1
ATOM 8848 C C . VAL A 1 1130 ? -51.196 -5.661 44.371 1.00 64.00 1130 VAL A C 1
ATOM 8850 O O . VAL A 1 1130 ? -51.942 -5.277 43.472 1.00 64.00 1130 VAL A O 1
ATOM 8853 N N . VAL A 1 1131 ? -49.981 -6.164 44.128 1.00 60.50 1131 VAL A N 1
ATOM 8854 C CA . VAL A 1 1131 ? -49.400 -6.282 42.781 1.00 60.50 1131 VAL A CA 1
ATOM 8855 C C . VAL A 1 1131 ? -50.246 -7.193 41.885 1.00 60.50 1131 VAL A C 1
ATOM 8857 O O . VAL A 1 1131 ? -50.523 -6.837 40.744 1.00 60.50 1131 VAL A O 1
ATOM 8860 N N . ALA A 1 1132 ? -50.721 -8.333 42.395 1.00 62.66 1132 ALA A N 1
ATOM 8861 C CA . ALA A 1 1132 ? -51.581 -9.238 41.630 1.00 62.66 1132 ALA A CA 1
ATOM 8862 C C . ALA A 1 1132 ? -52.929 -8.600 41.237 1.00 62.66 1132 ALA A C 1
ATOM 8864 O O . ALA A 1 1132 ? -53.417 -8.808 40.124 1.00 62.66 1132 ALA A O 1
ATOM 8865 N N . ILE A 1 1133 ? -53.527 -7.805 42.131 1.00 67.56 1133 ILE A N 1
ATOM 8866 C CA . ILE A 1 1133 ? -54.778 -7.084 41.861 1.00 67.56 1133 ILE A CA 1
ATOM 8867 C C . ILE A 1 1133 ? -54.564 -6.011 40.784 1.00 67.56 1133 ILE A C 1
ATOM 8869 O O . ILE A 1 1133 ? -55.351 -5.938 39.841 1.00 67.56 1133 ILE A O 1
ATOM 8873 N N . LEU A 1 1134 ? -53.488 -5.227 40.883 1.00 65.31 1134 LEU A N 1
ATOM 8874 C CA . LEU A 1 1134 ? -53.166 -4.161 39.929 1.00 65.31 1134 LEU A CA 1
ATOM 8875 C C . LEU A 1 1134 ? -52.830 -4.701 38.536 1.00 65.31 1134 LEU A C 1
ATOM 8877 O O . LEU A 1 1134 ? -53.340 -4.171 37.553 1.00 65.31 1134 LEU A O 1
ATOM 8881 N N . LEU A 1 1135 ? -52.075 -5.805 38.450 1.00 61.62 1135 LEU A N 1
ATOM 8882 C CA . LEU A 1 1135 ? -51.815 -6.517 37.190 1.00 61.62 1135 LEU A CA 1
ATOM 8883 C C . LEU A 1 1135 ? -53.116 -6.926 36.494 1.00 61.62 1135 LEU A C 1
ATOM 8885 O O . LEU A 1 1135 ? -53.263 -6.783 35.283 1.00 61.62 1135 LEU A O 1
ATOM 8889 N N . ARG A 1 1136 ? -54.096 -7.410 37.260 1.00 71.88 1136 ARG A N 1
ATOM 8890 C CA . ARG A 1 1136 ? -55.407 -7.772 36.715 1.00 71.88 1136 ARG A CA 1
ATOM 8891 C C . ARG A 1 1136 ? -56.193 -6.550 36.234 1.00 71.88 1136 ARG A C 1
ATOM 8893 O O . ARG A 1 1136 ? -56.946 -6.675 35.278 1.00 71.88 1136 ARG A O 1
ATOM 8900 N N . TRP A 1 1137 ? -56.048 -5.391 36.877 1.00 72.81 1137 TRP A N 1
ATOM 8901 C CA . TRP A 1 1137 ? -56.750 -4.167 36.469 1.00 72.81 1137 TRP A CA 1
ATOM 8902 C C . TRP A 1 1137 ? -56.145 -3.547 35.219 1.00 72.81 1137 TRP A C 1
ATOM 8904 O O . TRP A 1 1137 ? -56.896 -3.105 34.362 1.00 72.81 1137 TRP A O 1
ATOM 8914 N N . THR A 1 1138 ? -54.820 -3.592 35.061 1.00 59.94 1138 THR A N 1
ATOM 8915 C CA . THR A 1 1138 ? -54.160 -3.160 33.817 1.00 59.94 1138 THR A CA 1
ATOM 8916 C C . THR A 1 1138 ? -54.549 -4.002 32.600 1.00 59.94 1138 THR A C 1
ATOM 8918 O O . THR A 1 1138 ? -54.326 -3.586 31.470 1.00 59.94 1138 THR A O 1
ATOM 8921 N N . LEU A 1 1139 ? -55.136 -5.182 32.824 1.00 54.03 1139 LEU A N 1
ATOM 8922 C CA . LEU A 1 1139 ? -55.602 -6.105 31.790 1.00 54.03 1139 LEU A CA 1
ATOM 8923 C C . LEU A 1 1139 ? -57.138 -6.077 31.596 1.00 54.03 1139 LEU A C 1
ATOM 8925 O O . LEU A 1 1139 ? -57.633 -6.768 30.708 1.00 54.03 1139 LEU A O 1
ATOM 8929 N N . ASP A 1 1140 ? -57.898 -5.313 32.400 1.00 62.31 1140 ASP A N 1
ATOM 8930 C CA . ASP A 1 1140 ? -59.370 -5.211 32.330 1.00 62.31 1140 ASP A CA 1
ATOM 8931 C C . ASP A 1 1140 ? -59.797 -3.752 32.041 1.00 62.31 1140 ASP A C 1
ATOM 8933 O O . ASP A 1 1140 ? -59.743 -2.916 32.949 1.00 62.31 1140 ASP A O 1
ATOM 8937 N N . PRO A 1 1141 ? -60.271 -3.423 30.819 1.00 60.03 1141 PRO A N 1
ATOM 8938 C CA . PRO A 1 1141 ? -60.634 -2.051 30.440 1.00 60.03 1141 PRO A CA 1
ATOM 8939 C C . PRO A 1 1141 ? -61.780 -1.473 31.283 1.00 60.03 1141 PRO A C 1
ATOM 8941 O O . PRO A 1 1141 ? -61.922 -0.260 31.391 1.00 60.03 1141 PRO A O 1
ATOM 8944 N N . ALA A 1 1142 ? -62.575 -2.312 31.959 1.00 62.44 1142 ALA A N 1
ATOM 8945 C CA . ALA A 1 1142 ? -63.613 -1.843 32.878 1.00 62.44 1142 ALA A CA 1
ATOM 8946 C C . ALA A 1 1142 ? -63.058 -1.275 34.202 1.00 62.44 1142 ALA A C 1
ATOM 8948 O O . ALA A 1 1142 ? -63.836 -0.827 35.040 1.00 62.44 1142 ALA A O 1
ATOM 8949 N N . ARG A 1 1143 ? -61.740 -1.347 34.432 1.00 67.81 1143 ARG A N 1
ATOM 8950 C CA . ARG A 1 1143 ? -61.071 -0.936 35.681 1.00 67.81 1143 ARG A CA 1
ATOM 8951 C C . ARG A 1 1143 ? -60.032 0.173 35.478 1.00 67.81 1143 ARG A C 1
ATOM 8953 O O . ARG A 1 1143 ? -59.395 0.597 36.443 1.00 67.81 1143 ARG A O 1
ATOM 8960 N N . GLU A 1 1144 ? -59.894 0.662 34.248 1.00 67.12 1144 GLU A N 1
ATOM 8961 C CA . GLU A 1 1144 ? -58.913 1.671 33.831 1.00 67.12 1144 GLU A CA 1
ATOM 8962 C C . GLU A 1 1144 ? -59.112 3.020 34.546 1.00 67.12 1144 GLU A C 1
ATOM 8964 O O . GLU A 1 1144 ? -58.149 3.616 35.023 1.00 67.12 1144 GLU A O 1
ATOM 8969 N N . GLU A 1 1145 ? -60.359 3.466 34.742 1.00 68.56 1145 GLU A N 1
ATOM 8970 C CA . GLU A 1 1145 ? -60.646 4.724 35.453 1.00 68.56 1145 GLU A CA 1
ATOM 8971 C C . GLU A 1 1145 ? -60.261 4.685 36.942 1.00 68.56 1145 GLU A C 1
ATOM 8973 O O . GLU A 1 1145 ? -59.800 5.687 37.492 1.00 68.56 1145 GLU A O 1
ATOM 8978 N N . MET A 1 1146 ? -60.417 3.533 37.603 1.00 74.12 1146 MET A N 1
ATOM 8979 C CA . MET A 1 1146 ? -60.007 3.354 39.002 1.00 74.12 1146 MET A CA 1
ATOM 8980 C C . MET A 1 1146 ? -58.478 3.316 39.126 1.00 74.12 1146 MET A C 1
ATOM 8982 O O . MET A 1 1146 ? -57.920 3.840 40.090 1.00 74.12 1146 MET A O 1
ATOM 8986 N N . LEU A 1 1147 ? -57.799 2.728 38.135 1.00 73.94 1147 LEU A N 1
ATOM 8987 C CA . LEU A 1 1147 ? -56.341 2.714 38.049 1.00 73.94 1147 LEU A CA 1
ATOM 8988 C C . LEU A 1 1147 ? -55.787 4.135 37.852 1.00 73.94 1147 LEU A C 1
ATOM 8990 O O . LEU A 1 1147 ? -54.894 4.544 38.591 1.00 73.94 1147 LEU A O 1
ATOM 8994 N N . HIS A 1 1148 ? -56.380 4.916 36.944 1.00 73.12 1148 HIS A N 1
ATOM 8995 C CA . HIS A 1 1148 ? -56.028 6.325 36.750 1.00 73.12 1148 HIS A CA 1
ATOM 8996 C C . HIS A 1 1148 ? -56.201 7.152 38.028 1.00 73.12 1148 HIS A C 1
ATOM 8998 O O . HIS A 1 1148 ? -55.328 7.943 38.373 1.00 73.12 1148 HIS A O 1
ATOM 9004 N N . LEU A 1 1149 ? -57.282 6.928 38.780 1.00 74.94 1149 LEU A N 1
ATOM 9005 C CA . LEU A 1 1149 ? -57.528 7.643 40.033 1.00 74.94 1149 LEU A CA 1
ATOM 9006 C C . LEU A 1 1149 ? -56.529 7.328 41.145 1.00 74.94 1149 LEU A C 1
ATOM 9008 O O . LEU A 1 1149 ? -56.203 8.202 41.948 1.00 74.94 1149 LEU A O 1
ATOM 9012 N N . LEU A 1 1150 ? -56.041 6.091 41.195 1.00 73.38 1150 LEU A N 1
ATOM 9013 C CA . LEU A 1 1150 ? -54.954 5.708 42.090 1.00 73.38 1150 LEU A CA 1
ATOM 9014 C C . LEU A 1 1150 ? -53.655 6.427 41.718 1.00 73.38 1150 LEU A C 1
ATOM 9016 O O . LEU A 1 1150 ? -52.964 6.910 42.609 1.00 73.38 1150 LEU A O 1
ATOM 9020 N N . GLU A 1 1151 ? -53.338 6.545 40.428 1.00 72.06 1151 GLU A N 1
ATOM 9021 C CA . GLU A 1 1151 ? -52.118 7.217 39.964 1.00 72.06 1151 GLU A CA 1
ATOM 9022 C C . GLU A 1 1151 ? -52.165 8.748 40.121 1.00 72.06 1151 GLU A C 1
ATOM 9024 O O . GLU A 1 1151 ? -51.146 9.361 40.445 1.00 72.06 1151 GLU A O 1
ATOM 9029 N N . GLU A 1 1152 ? -53.335 9.370 39.953 1.00 76.62 1152 GLU A N 1
ATOM 9030 C CA . GLU A 1 1152 ? -53.523 10.822 40.092 1.00 76.62 1152 GLU A CA 1
ATOM 9031 C C . GLU A 1 1152 ? -53.451 11.317 41.546 1.00 76.62 1152 GLU A C 1
ATOM 9033 O O . GLU A 1 1152 ? -53.164 12.494 41.789 1.00 76.62 1152 GLU A O 1
ATOM 9038 N N . HIS A 1 1153 ? -53.680 10.437 42.527 1.00 76.31 1153 HIS A N 1
ATOM 9039 C CA . HIS A 1 1153 ? -53.720 10.790 43.945 1.00 76.31 1153 HIS A CA 1
ATOM 9040 C C . HIS A 1 1153 ? -52.634 10.061 44.760 1.00 76.31 1153 HIS A C 1
ATOM 9042 O O . HIS A 1 1153 ? -52.890 9.006 45.346 1.00 76.31 1153 HIS A O 1
ATOM 9048 N N . PRO A 1 1154 ? -51.440 10.670 44.919 1.00 72.56 1154 PRO A N 1
ATOM 9049 C CA . PRO A 1 1154 ? -50.318 10.091 45.664 1.00 72.56 1154 PRO A CA 1
ATOM 9050 C C . PRO A 1 1154 ? -50.623 9.605 47.098 1.00 72.56 1154 PRO A C 1
ATOM 9052 O O . PRO A 1 1154 ? -50.099 8.555 47.470 1.00 72.56 1154 PRO A O 1
ATOM 9055 N N . PRO A 1 1155 ? -51.463 10.285 47.916 1.00 73.75 1155 PRO A N 1
ATOM 9056 C CA . PRO A 1 1155 ? -51.788 9.801 49.260 1.00 73.75 1155 PRO A CA 1
ATOM 9057 C C . PRO A 1 1155 ? -52.624 8.512 49.243 1.00 73.75 1155 PRO A C 1
ATOM 9059 O O . PRO A 1 1155 ? -52.446 7.651 50.104 1.00 73.75 1155 PRO A O 1
ATOM 9062 N N . LEU A 1 1156 ? -53.512 8.361 48.254 1.00 74.62 1156 LEU A N 1
ATOM 9063 C CA . LEU A 1 1156 ? -54.305 7.149 48.054 1.00 74.62 1156 LEU A CA 1
ATOM 9064 C C . LEU A 1 1156 ? -53.426 6.003 47.548 1.00 74.62 1156 LEU A C 1
ATOM 9066 O O . LEU A 1 1156 ? -53.540 4.885 48.044 1.00 74.62 1156 LEU A O 1
ATOM 9070 N N . LEU A 1 1157 ? -52.521 6.301 46.611 1.00 71.31 1157 LEU A N 1
ATOM 9071 C CA . LEU A 1 1157 ? -51.543 5.355 46.077 1.00 71.31 1157 LEU A CA 1
ATOM 9072 C C . LEU A 1 1157 ? -50.646 4.779 47.184 1.00 71.31 1157 LEU A C 1
ATOM 9074 O O . LEU A 1 1157 ? -50.450 3.567 47.270 1.00 71.31 1157 LEU A O 1
ATOM 9078 N N . GLU A 1 1158 ? -50.119 5.640 48.060 1.00 70.00 1158 GLU A N 1
ATOM 9079 C CA . GLU A 1 1158 ? -49.230 5.225 49.149 1.00 70.00 1158 GLU A CA 1
ATOM 9080 C C . GLU A 1 1158 ? -49.972 4.394 50.209 1.00 70.00 1158 GLU A C 1
ATOM 9082 O O . GLU A 1 1158 ? -49.424 3.418 50.730 1.00 70.00 1158 GLU A O 1
ATOM 9087 N N . ALA A 1 1159 ? -51.234 4.728 50.493 1.00 70.25 1159 ALA A N 1
ATOM 9088 C CA . ALA A 1 1159 ? -52.073 3.967 51.414 1.00 70.25 1159 ALA A CA 1
ATOM 9089 C C . ALA A 1 1159 ? -52.506 2.610 50.836 1.00 70.25 1159 ALA A C 1
ATOM 9091 O O . ALA A 1 1159 ? -52.370 1.594 51.514 1.00 70.25 1159 ALA A O 1
ATOM 9092 N N . ALA A 1 1160 ? -52.948 2.559 49.575 1.00 69.44 1160 ALA A N 1
ATOM 9093 C CA . ALA A 1 1160 ? -53.317 1.317 48.890 1.00 69.44 1160 ALA A CA 1
ATOM 9094 C C . ALA A 1 1160 ? -52.116 0.371 48.705 1.00 69.44 1160 ALA A C 1
ATOM 9096 O O . ALA A 1 1160 ? -52.273 -0.848 48.746 1.00 69.44 1160 ALA A O 1
ATOM 9097 N N . GLY A 1 1161 ? -50.905 0.925 48.569 1.00 66.19 1161 GLY A N 1
ATOM 9098 C CA . GLY A 1 1161 ? -49.662 0.154 48.541 1.00 66.19 1161 GLY A CA 1
ATOM 9099 C C . GLY A 1 1161 ? -49.292 -0.492 49.884 1.00 66.19 1161 GLY A C 1
ATOM 9100 O O . GLY A 1 1161 ? -48.664 -1.547 49.893 1.00 66.19 1161 GLY A O 1
ATOM 9101 N N . ARG A 1 1162 ? -49.686 0.103 51.020 1.00 68.25 1162 ARG A N 1
ATOM 9102 C CA . ARG A 1 1162 ? -49.387 -0.417 52.371 1.00 68.25 1162 ARG A CA 1
ATOM 9103 C C . ARG A 1 1162 ? -50.511 -1.268 52.965 1.00 68.25 1162 ARG A C 1
ATOM 9105 O O . ARG A 1 1162 ? -50.233 -2.137 53.790 1.00 68.25 1162 ARG A O 1
ATOM 9112 N N . ASP A 1 1163 ? -51.755 -1.036 52.555 1.00 72.88 1163 ASP A N 1
ATOM 9113 C CA . ASP A 1 1163 ? -52.956 -1.613 53.157 1.00 72.88 1163 ASP A CA 1
ATOM 9114 C C . ASP A 1 1163 ? -53.706 -2.544 52.185 1.00 72.88 1163 ASP A C 1
ATOM 9116 O O . ASP A 1 1163 ? -54.480 -2.118 51.324 1.00 72.88 1163 ASP A O 1
ATOM 9120 N N . THR A 1 1164 ? -53.487 -3.851 52.346 1.00 70.75 1164 THR A N 1
ATOM 9121 C CA . THR A 1 1164 ? -54.072 -4.909 51.498 1.00 70.75 1164 THR A CA 1
ATOM 9122 C C . THR A 1 1164 ? -55.595 -4.957 51.550 1.00 70.75 1164 THR A C 1
ATOM 9124 O O . THR A 1 1164 ? -56.233 -5.270 50.543 1.00 70.75 1164 THR A O 1
ATOM 9127 N N . ASP A 1 1165 ? -56.192 -4.615 52.692 1.00 76.06 1165 ASP A N 1
ATOM 9128 C CA . ASP A 1 1165 ? -57.643 -4.591 52.849 1.00 76.06 1165 ASP A CA 1
ATOM 9129 C C . ASP A 1 1165 ? -58.264 -3.462 52.024 1.00 76.06 1165 ASP A C 1
ATOM 9131 O O . ASP A 1 1165 ? -59.299 -3.666 51.394 1.00 76.06 1165 ASP A O 1
ATOM 9135 N N . LEU A 1 1166 ? -57.638 -2.279 52.002 1.00 79.00 1166 LEU A N 1
ATOM 9136 C CA . LEU A 1 1166 ? -58.098 -1.156 51.181 1.00 79.00 1166 LEU A CA 1
ATOM 9137 C C . LEU A 1 1166 ? -58.048 -1.516 49.690 1.00 79.00 1166 LEU A C 1
ATOM 9139 O O . LEU A 1 1166 ? -59.009 -1.264 48.966 1.00 79.00 1166 LEU A O 1
ATOM 9143 N N . MET A 1 1167 ? -56.973 -2.172 49.246 1.00 80.06 1167 MET A N 1
ATOM 9144 C CA . MET A 1 1167 ? -56.826 -2.588 47.851 1.00 80.06 1167 MET A CA 1
ATOM 9145 C C . MET A 1 1167 ? -57.848 -3.661 47.437 1.00 80.06 1167 MET A C 1
ATOM 9147 O O . MET A 1 1167 ? -58.405 -3.594 46.341 1.00 80.06 1167 MET A O 1
ATOM 9151 N N . ARG A 1 1168 ? -58.146 -4.631 48.315 1.00 79.25 1168 ARG A N 1
ATOM 9152 C CA . ARG A 1 1168 ? -59.206 -5.630 48.079 1.00 79.25 1168 ARG A CA 1
ATOM 9153 C C . ARG A 1 1168 ? -60.591 -4.990 48.020 1.00 79.25 1168 ARG A C 1
ATOM 9155 O O . ARG A 1 1168 ? -61.396 -5.366 47.175 1.00 79.25 1168 ARG A O 1
ATOM 9162 N N . LEU A 1 1169 ? -60.866 -4.013 48.883 1.00 79.62 1169 LEU A N 1
ATOM 9163 C CA . LEU A 1 1169 ? -62.129 -3.280 48.845 1.00 79.62 1169 LEU A CA 1
ATOM 9164 C C . LEU A 1 1169 ? -62.261 -2.518 47.525 1.00 79.62 1169 LEU A C 1
ATOM 9166 O O . LEU A 1 1169 ? -63.250 -2.706 46.825 1.00 79.62 1169 LEU A O 1
ATOM 9170 N N . LEU A 1 1170 ? -61.238 -1.766 47.112 1.00 78.62 1170 LEU A N 1
ATOM 9171 C CA . LEU A 1 1170 ? -61.239 -1.081 45.816 1.00 78.62 1170 LEU A CA 1
ATOM 9172 C C . LEU A 1 1170 ? -61.428 -2.060 44.638 1.00 78.62 1170 LEU A C 1
ATOM 9174 O O . LEU A 1 1170 ? -62.159 -1.745 43.707 1.00 78.62 1170 LEU A O 1
ATOM 9178 N N . ASP A 1 1171 ? -60.868 -3.272 44.710 1.00 78.50 1171 ASP A N 1
ATOM 9179 C CA . ASP A 1 1171 ? -61.037 -4.336 43.703 1.00 78.50 1171 ASP A CA 1
ATOM 9180 C C . ASP A 1 1171 ? -62.461 -4.858 43.575 1.00 78.50 1171 ASP A C 1
ATOM 9182 O O . ASP A 1 1171 ? -62.925 -5.132 42.464 1.00 78.50 1171 ASP A O 1
ATOM 9186 N N . THR A 1 1172 ? -63.161 -4.975 44.701 1.00 77.25 1172 THR A N 1
ATOM 9187 C CA . THR A 1 1172 ? -64.555 -5.421 44.714 1.00 77.25 1172 THR A CA 1
ATOM 9188 C C . THR A 1 1172 ? -65.508 -4.385 44.123 1.00 77.25 1172 THR A C 1
ATOM 9190 O O . THR A 1 1172 ? -66.459 -4.767 43.442 1.00 77.25 1172 THR A O 1
ATOM 9193 N N . VAL A 1 1173 ? -65.226 -3.089 44.304 1.00 72.69 1173 VAL A N 1
ATOM 9194 C CA . VAL A 1 1173 ? -66.095 -1.987 43.848 1.00 72.69 1173 VAL A CA 1
ATOM 9195 C C . VAL A 1 1173 ? -65.609 -1.289 42.574 1.00 72.69 1173 VAL A C 1
ATOM 9197 O O . VAL A 1 1173 ? -66.277 -0.381 42.089 1.00 72.69 1173 VAL A O 1
ATOM 9200 N N . ALA A 1 1174 ? -64.507 -1.750 41.969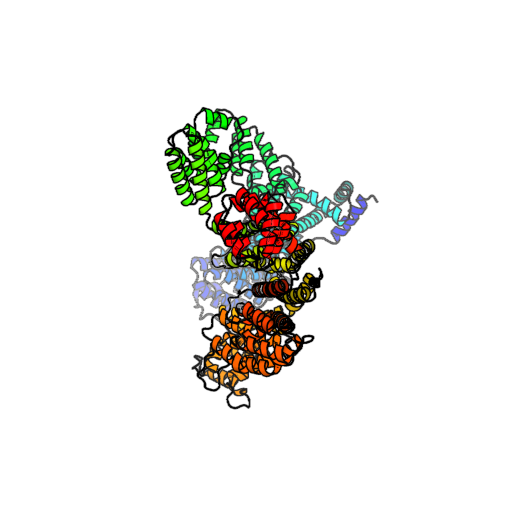 1.00 67.19 1174 ALA A N 1
ATOM 9201 C CA . ALA A 1 1174 ? -63.880 -1.150 40.783 1.00 67.19 1174 ALA A CA 1
ATOM 9202 C C . ALA A 1 1174 ? -64.797 -1.021 39.551 1.00 67.19 1174 ALA A C 1
ATOM 9204 O O . ALA A 1 1174 ? -64.465 -0.287 38.628 1.00 67.19 1174 ALA A O 1
ATOM 9205 N N . ARG A 1 1175 ? -65.929 -1.737 39.520 1.00 66.31 1175 ARG A N 1
ATOM 9206 C CA . ARG A 1 1175 ? -66.897 -1.731 38.410 1.00 66.31 1175 ARG A CA 1
ATOM 9207 C C . ARG A 1 1175 ? -68.139 -0.866 38.664 1.00 66.31 1175 ARG A C 1
ATOM 9209 O O . ARG A 1 1175 ? -68.983 -0.777 37.778 1.00 66.31 1175 ARG A O 1
ATOM 9216 N N . ASP A 1 1176 ? -68.294 -0.281 39.854 1.00 73.38 1176 ASP A N 1
ATOM 9217 C CA . ASP A 1 1176 ? -69.467 0.530 40.205 1.00 73.38 1176 ASP A CA 1
ATOM 9218 C C . ASP A 1 1176 ? -69.176 2.033 40.045 1.00 73.38 1176 ASP A C 1
ATOM 9220 O O . ASP A 1 1176 ? -68.469 2.648 40.850 1.00 73.38 1176 ASP A O 1
ATOM 9224 N N . GLU A 1 1177 ? -69.769 2.646 39.016 1.00 65.88 1177 GLU A N 1
ATOM 9225 C CA . GLU A 1 1177 ? -69.613 4.074 38.700 1.00 65.88 1177 GLU A CA 1
ATOM 9226 C C . GLU A 1 1177 ? -70.032 5.006 39.847 1.00 65.88 1177 GLU A C 1
ATOM 9228 O O . GLU A 1 1177 ? -69.502 6.111 39.987 1.00 65.88 1177 GLU A O 1
ATOM 9233 N N . ARG A 1 1178 ? -70.955 4.575 40.719 1.00 67.56 1178 ARG A N 1
ATOM 9234 C CA . ARG A 1 1178 ? -71.415 5.392 41.856 1.00 67.56 1178 ARG A CA 1
ATOM 9235 C C . ARG A 1 1178 ? -70.346 5.531 42.935 1.00 67.56 1178 ARG A C 1
ATOM 9237 O O . ARG A 1 1178 ? -70.345 6.515 43.674 1.00 67.56 1178 ARG A O 1
ATOM 9244 N N . VAL A 1 1179 ? -69.439 4.560 43.017 1.00 70.50 1179 VAL A N 1
ATOM 9245 C CA . VAL A 1 1179 ? -68.383 4.490 44.032 1.00 70.50 1179 VAL A CA 1
ATOM 9246 C C . VAL A 1 1179 ? -67.121 5.223 43.567 1.00 70.50 1179 VAL A C 1
ATOM 9248 O O . VAL A 1 1179 ? -66.430 5.814 44.396 1.00 70.50 1179 VAL A O 1
ATOM 9251 N N . LEU A 1 1180 ? -66.886 5.333 42.252 1.00 71.56 1180 LEU A N 1
ATOM 9252 C CA . LEU A 1 1180 ? -65.803 6.145 41.669 1.00 71.56 1180 LEU A CA 1
ATOM 9253 C C . LEU A 1 1180 ? -65.875 7.625 42.083 1.00 71.56 1180 LEU A C 1
ATOM 9255 O O . LEU A 1 1180 ? -64.855 8.235 42.411 1.00 71.56 1180 LEU A O 1
ATOM 9259 N N . GLY A 1 1181 ? -67.082 8.202 42.137 1.00 71.56 1181 GLY A N 1
ATOM 9260 C CA . GLY A 1 1181 ? -67.284 9.574 42.619 1.00 71.56 1181 GLY A CA 1
ATOM 9261 C C . GLY A 1 1181 ? -66.903 9.757 44.093 1.00 71.56 1181 GLY A C 1
ATOM 9262 O O . GLY A 1 1181 ? -66.350 10.789 44.468 1.00 71.56 1181 GLY A O 1
ATOM 9263 N N . LEU A 1 1182 ? -67.136 8.733 44.918 1.00 75.62 1182 LEU A N 1
ATOM 9264 C CA . LEU A 1 1182 ? -66.824 8.735 46.348 1.00 75.62 1182 LEU A CA 1
ATOM 9265 C C . LEU A 1 1182 ? -65.313 8.578 46.592 1.00 75.62 1182 LEU A C 1
ATOM 9267 O O . LEU A 1 1182 ? -64.745 9.314 47.402 1.00 75.62 1182 LEU A O 1
ATOM 9271 N N . VAL A 1 1183 ? -64.654 7.702 45.821 1.00 74.75 1183 VAL A N 1
ATOM 9272 C CA . VAL A 1 1183 ? -63.189 7.540 45.802 1.00 74.75 1183 VAL A CA 1
ATOM 9273 C C . VAL A 1 1183 ? -62.505 8.849 45.400 1.00 74.75 1183 VAL A C 1
ATOM 9275 O O . VAL A 1 1183 ? -61.602 9.285 46.108 1.00 74.75 1183 VAL A O 1
ATOM 9278 N N . ARG A 1 1184 ? -62.989 9.546 44.358 1.00 78.12 1184 ARG A N 1
ATOM 9279 C CA . ARG A 1 1184 ? -62.482 10.877 43.956 1.00 78.12 1184 ARG A CA 1
ATOM 9280 C C . ARG A 1 1184 ? -62.539 11.907 45.083 1.00 78.12 1184 ARG A C 1
ATOM 9282 O O . ARG A 1 1184 ? -61.585 12.647 45.288 1.00 78.12 1184 ARG A O 1
ATOM 9289 N N . THR A 1 1185 ? -63.649 11.968 45.820 1.00 77.81 1185 THR A N 1
ATOM 9290 C CA . THR A 1 1185 ? -63.830 12.978 46.880 1.00 77.81 1185 THR A CA 1
ATOM 9291 C C . THR A 1 1185 ? -63.004 12.721 48.138 1.00 77.81 1185 THR A C 1
ATOM 9293 O O . THR A 1 1185 ? -62.671 13.670 48.840 1.00 77.81 1185 THR A O 1
ATOM 9296 N N . LEU A 1 1186 ? -62.678 11.459 48.430 1.00 78.69 1186 LEU A N 1
ATOM 9297 C CA . LEU A 1 1186 ? -61.979 11.048 49.653 1.00 78.69 1186 LEU A CA 1
ATOM 9298 C C . LEU A 1 1186 ? -60.546 10.558 49.386 1.00 78.69 1186 LEU A C 1
ATOM 9300 O O . LEU A 1 1186 ? -59.904 10.019 50.285 1.00 78.69 1186 LEU A O 1
ATOM 9304 N N . ALA A 1 1187 ? -60.015 10.768 48.178 1.00 74.31 1187 ALA A N 1
ATOM 9305 C CA . ALA A 1 1187 ? -58.683 10.313 47.775 1.00 74.31 1187 ALA A CA 1
ATOM 9306 C C . ALA A 1 1187 ? -57.540 10.915 48.619 1.00 74.31 1187 ALA A C 1
ATOM 9308 O O . ALA A 1 1187 ? -56.467 10.327 48.732 1.00 74.31 1187 ALA A O 1
ATOM 9309 N N . SER A 1 1188 ? -57.757 12.074 49.248 1.00 75.12 1188 SER A N 1
ATOM 9310 C CA . SER A 1 1188 ? -56.796 12.694 50.169 1.00 75.12 1188 SER A CA 1
ATOM 9311 C C . SER A 1 1188 ? -56.855 12.148 51.602 1.00 75.12 1188 SER A C 1
ATOM 9313 O O . SER A 1 1188 ? -55.963 12.448 52.391 1.00 75.12 1188 SER A O 1
ATOM 9315 N N . GLU A 1 1189 ? -57.875 11.355 51.950 1.00 79.88 1189 GLU A N 1
ATOM 9316 C CA . GLU A 1 1189 ? -58.106 10.817 53.297 1.00 79.88 1189 GLU A CA 1
ATOM 9317 C C . GLU A 1 1189 ? -58.371 9.293 53.261 1.00 79.88 1189 GLU A C 1
ATOM 9319 O O . GLU A 1 1189 ? -59.505 8.829 53.437 1.00 79.88 1189 GLU A O 1
ATOM 9324 N N . PRO A 1 1190 ? -57.325 8.480 53.030 1.00 76.12 1190 PRO A N 1
ATOM 9325 C CA . PRO A 1 1190 ? -57.462 7.057 52.709 1.00 76.12 1190 PRO A CA 1
ATOM 9326 C C . PRO A 1 1190 ? -58.058 6.189 53.832 1.00 76.12 1190 PRO A C 1
ATOM 9328 O O . PRO A 1 1190 ? -58.750 5.215 53.543 1.00 76.12 1190 PRO A O 1
ATOM 9331 N N . GLU A 1 1191 ? -57.869 6.546 55.105 1.00 75.81 1191 GLU A N 1
ATOM 9332 C CA . GLU A 1 1191 ? -58.490 5.837 56.241 1.00 75.81 1191 GLU A CA 1
ATOM 9333 C C . GLU A 1 1191 ? -60.012 6.049 56.292 1.00 75.81 1191 GLU A C 1
ATOM 9335 O O . GLU A 1 1191 ? -60.788 5.115 56.517 1.00 75.81 1191 GLU A O 1
ATOM 9340 N N . THR A 1 1192 ? -60.463 7.274 56.013 1.00 78.88 1192 THR A N 1
ATOM 9341 C CA . THR A 1 1192 ? -61.886 7.627 55.943 1.00 78.88 1192 THR A CA 1
ATOM 9342 C C . THR A 1 1192 ? -62.551 6.950 54.743 1.00 78.88 1192 THR A C 1
ATOM 9344 O O . THR A 1 1192 ? -63.673 6.444 54.849 1.00 78.88 1192 THR A O 1
ATOM 9347 N N . LEU A 1 1193 ? -61.833 6.875 53.616 1.00 81.44 1193 LEU A N 1
ATOM 9348 C CA . LEU A 1 1193 ? -62.248 6.133 52.428 1.00 81.44 1193 LEU A CA 1
ATOM 9349 C C . LEU A 1 1193 ? -62.369 4.631 52.714 1.00 81.44 1193 LEU A C 1
ATOM 9351 O O . LEU A 1 1193 ? -63.385 4.031 52.371 1.00 81.44 1193 LEU A O 1
ATOM 9355 N N . LYS A 1 1194 ? -61.390 4.026 53.396 1.00 81.06 1194 LYS A N 1
ATOM 9356 C CA . LYS A 1 1194 ? -61.425 2.606 53.777 1.00 81.06 1194 LYS A CA 1
ATOM 9357 C C . LYS A 1 1194 ? -62.650 2.268 54.629 1.00 81.06 1194 LYS A C 1
ATOM 9359 O O . LYS A 1 1194 ? -63.314 1.264 54.378 1.00 81.06 1194 LYS A O 1
ATOM 9364 N N . MET A 1 1195 ? -62.975 3.110 55.612 1.00 80.12 1195 MET A N 1
ATOM 9365 C CA . MET A 1 1195 ? -64.153 2.928 56.470 1.00 80.12 1195 MET A CA 1
ATOM 9366 C C . MET A 1 1195 ? -65.464 3.024 55.681 1.00 80.12 1195 MET A C 1
ATOM 9368 O O . MET A 1 1195 ? -66.332 2.174 55.849 1.00 80.12 1195 MET A O 1
ATOM 9372 N N . ARG A 1 1196 ? -65.586 3.996 54.767 1.00 76.06 1196 ARG A N 1
ATOM 9373 C CA . ARG A 1 1196 ? -66.758 4.134 53.885 1.00 76.06 1196 ARG A CA 1
ATOM 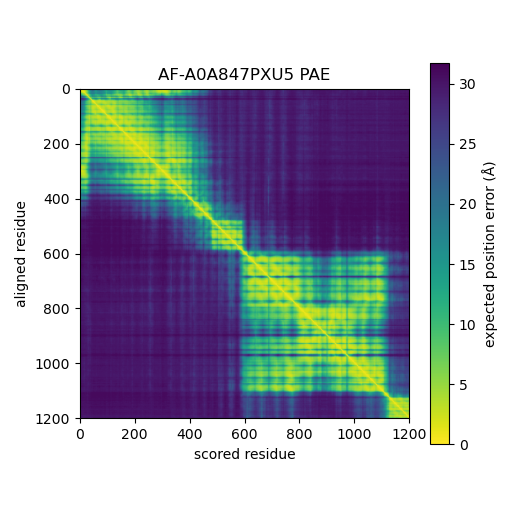9374 C C . ARG A 1 1196 ? -66.897 2.980 52.896 1.00 76.06 1196 ARG A C 1
ATOM 9376 O O . ARG A 1 1196 ? -68.004 2.509 52.675 1.00 76.06 1196 ARG A O 1
ATOM 9383 N N . LEU A 1 1197 ? -65.793 2.502 52.325 1.00 76.75 1197 LEU A N 1
ATOM 9384 C CA . LEU A 1 1197 ? -65.805 1.358 51.413 1.00 76.75 1197 LEU A CA 1
ATOM 9385 C C . LEU A 1 1197 ? -66.197 0.060 52.132 1.00 76.75 1197 LEU A C 1
ATOM 9387 O O . LEU A 1 1197 ? -66.883 -0.754 51.532 1.00 76.75 1197 LEU A O 1
ATOM 9391 N N . ARG A 1 1198 ? -65.857 -0.107 53.420 1.00 78.62 1198 ARG A N 1
ATOM 9392 C CA . ARG A 1 1198 ? -66.334 -1.228 54.259 1.00 78.62 1198 ARG A CA 1
ATOM 9393 C C . ARG A 1 1198 ? -67.826 -1.172 54.605 1.00 78.62 1198 ARG A C 1
ATOM 9395 O O . ARG A 1 1198 ? -68.379 -2.191 54.991 1.00 78.62 1198 ARG A O 1
ATOM 9402 N N . GLU A 1 1199 ? -68.460 -0.002 54.544 1.00 74.50 1199 GLU A N 1
ATOM 9403 C CA . GLU A 1 1199 ? -69.916 0.132 54.727 1.00 74.50 1199 GLU A CA 1
ATOM 9404 C C . GLU A 1 1199 ? -70.694 -0.169 53.434 1.00 74.50 1199 GLU A C 1
ATOM 9406 O O . GLU A 1 1199 ? -71.895 -0.430 53.488 1.00 74.50 1199 GLU A O 1
ATOM 9411 N N . ILE A 1 1200 ? -70.019 -0.079 52.282 1.00 69.44 1200 ILE A N 1
ATOM 9412 C CA . ILE A 1 1200 ? -70.598 -0.220 50.938 1.00 69.44 1200 ILE A CA 1
ATOM 9413 C C . ILE A 1 1200 ? -70.364 -1.627 50.363 1.00 69.44 1200 ILE A C 1
ATOM 9415 O O . ILE A 1 1200 ? -71.252 -2.146 49.687 1.00 69.44 1200 ILE A O 1
ATOM 9419 N N . ALA A 1 1201 ? -69.182 -2.207 50.601 1.00 58.00 1201 ALA A N 1
ATOM 9420 C CA . ALA A 1 1201 ? -68.818 -3.583 50.248 1.00 58.00 1201 ALA A CA 1
ATOM 9421 C C . ALA A 1 1201 ? -69.399 -4.587 51.250 1.00 58.00 1201 ALA A C 1
ATOM 9423 O O . ALA A 1 1201 ? -69.839 -5.670 50.796 1.00 58.00 1201 ALA A O 1
#

pLDDT: mean 73.88, std 13.16, range [40.28, 92.0]

Sequence (1201 aa):
MSPSELLAKKLKLWYVANEPRPSPVPEVKVDSNLPTDAPATISFDREIANQLAGLRVFEDRSWDGVCRDMSGMLARLSEASRQRLLDSLSLISAAPPIDAHLARRWIWAVSTLLPSTYSTGIMEFFQLAWMWDQVRTSAGMEMDRVLAVLYRALRAVGEGPRSAAMVHFLIQLAGRWPERFCYWLERTSIGGPDVIQALKRAESLLPEAAPHAQESLLDFAAEMGWRFMADEHMPLWRAVGRLGEPLFRRLRATSVPPQTLDLLAGLLGEMESQGSLVQIMADVRLRVVSGMFAEKDMAVVQAALDAVPEVHRAIEAVGELELITQVSALRGNLQQPFRTGAALVRLACMMGGGRPDLSFLLGLLEKFQGQLQEGQLLEAVDIANDFKDRLPLHSEDEWFRLIRLLGFAGTDQEIPRQVRNAAARVFEAIAFCPAAAQALEAIELSFTIPGLDSGDVFQAAALVVRGASPEQVPAVLQRTGDVANLLGLLIPEERDRLHSTLPPHWLSRLAAEEAPSLGKVASALEKVQTRSLRLRFLENVVAPVLEELNDRGEVFEEYLTAAATEYNKTPGQETALRDAENDLLQRLFRTGDRTRVLESVISDLLRMSGLEKERSSALVEVVKTVCASFSRQAVWQDPSDTALPGFMQKGLPRLVRALVDWPDMLDSVNSQSLQALMEKIMPSASGGDTDPQVARWQTRTGVVFFGQILPVTIELFPEDPPRVAGFAYSLSEQAVRTSQGVVAGAAYLAEASMRLEQILIDCYSARFQAFLTGGKALPPDLPLTWATDLYETWTENRAPEAVLVREAAQLSRTLTADRRLQRLFTHEAKKLWEGLYRAGLMRRPALLRPGGAALVQQLAETVEGDLLSVFRRFERGEEVQLSPTALDRIEKLFAKKASEKPGENACRAWRLEAFTPLGAVLTDLVLLENSRQAQIDQLTESFLEVSEFLGTETGGEELLLAFERCLSVGEGGHFTPTAREALRLLDKQLFRPLWRRRAMSRVELMLMGMGDRDRLVDRLLDRLSKEPGVVSQVRFLRRFGQLFLVVEDACQGIGDPRREVFAREAMSSVWLFSGTGRHSEFAPESAREAYEAVLEVFRSLRRAEGEVTAAQAEEISVEMKRKYRDNAEVVAILLRWTLDPAREEMLHLLEEHPPLLEAAGRDTDLMRLLDTVARDERVLGLVRTLASEPETLKMRLREIA

Solvent-accessible surface area (backbone atoms only — not comparable to full-atom values): 65877 Å² total; per-residue (Å²): 126,55,76,26,57,52,48,29,54,49,52,55,55,49,42,72,77,63,63,82,57,62,47,76,79,76,88,66,90,86,88,62,72,58,75,80,80,76,73,87,72,76,59,75,40,69,68,54,20,53,56,48,54,70,26,54,41,36,69,52,79,72,30,56,67,37,31,46,60,45,15,24,55,45,70,69,41,55,71,72,59,38,48,54,47,52,55,56,51,57,70,38,83,55,56,59,87,62,62,48,69,59,52,36,52,46,53,55,45,50,64,76,50,60,70,85,49,44,65,44,60,53,54,52,46,54,53,50,43,65,46,33,78,70,29,46,80,49,48,81,55,58,70,64,48,53,48,24,35,44,53,42,20,57,64,42,44,51,88,55,90,61,42,47,66,46,56,52,47,54,56,59,49,26,76,77,43,30,54,50,36,66,44,44,29,50,35,19,38,75,55,18,56,45,21,52,54,21,38,55,51,33,58,73,43,44,86,80,23,39,85,42,5,41,56,27,29,43,53,40,10,40,73,56,35,40,80,52,75,55,78,70,33,46,39,45,56,51,48,31,14,66,52,7,34,76,51,46,63,66,58,67,68,80,76,56,56,68,56,46,54,37,19,50,7,18,29,45,37,44,32,56,74,69,66,40,46,67,58,37,37,56,56,41,35,55,52,51,52,25,63,77,69,72,50,84,55,65,68,42,50,50,56,13,44,72,74,40,63,86,45,49,65,61,45,30,45,53,46,54,50,49,53,51,49,57,56,66,62,57,84,73,95,64,92,54,28,33,59,50,19,26,31,51,46,52,49,18,16,57,62,47,72,74,39,64,37,63,68,50,38,52,52,47,56,59,46,48,71,78,76,53,59,69,70,18,48,48,49,29,42,64,58,46,63,80,40,67,92,73,65,76,88,58,56,73,69,55,51,55,36,46,34,52,53,50,36,25,47,77,38,91,32,74,56,52,70,74,39,50,55,51,48,51,56,49,44,53,56,44,47,69,44,94,49,52,70,64,37,49,54,55,51,56,66,46,74,52,25,41,60,61,58,66,66,58,55,49,49,37,50,50,50,31,54,72,72,43,57,83,84,57,50,59,65,63,51,58,75,43,53,65,57,52,51,47,58,66,65,50,53,71,74,58,49,56,52,54,74,74,48,80,79,52,70,50,58,60,51,57,71,74,51,64,74,72,43,55,55,52,53,44,58,26,52,66,62,38,80,56,58,88,51,48,64,54,42,42,62,70,46,49,32,57,48,62,75,75,45,66,71,87,41,72,66,49,54,54,46,45,46,51,50,25,54,54,62,61,72,53,82,90,45,76,66,62,46,50,52,49,52,50,56,49,55,61,58,58,60,50,81,24,56,66,52,40,52,52,45,48,53,50,49,60,53,71,65,51,86,85,72,54,73,70,59,50,52,51,52,51,46,33,52,49,53,54,52,51,55,53,53,66,51,50,77,48,44,63,94,85,63,60,58,64,63,47,26,66,73,54,11,49,58,40,32,50,50,44,43,65,79,36,57,74,37,49,79,40,59,28,52,67,55,46,49,55,51,40,51,63,53,44,59,76,68,68,48,96,74,67,50,48,68,55,40,44,47,26,50,47,23,39,41,46,40,56,31,45,37,50,28,51,44,48,69,51,38,73,93,40,37,66,57,41,44,54,46,53,49,44,43,49,52,53,31,63,40,64,59,98,88,43,64,34,34,41,66,50,47,52,54,50,34,57,53,52,46,52,52,45,36,53,44,53,37,46,40,52,52,17,59,75,73,73,50,79,57,77,68,74,96,70,59,84,56,49,48,55,57,50,46,52,56,54,54,66,54,42,60,59,46,53,53,42,45,51,51,38,51,54,51,31,60,70,34,35,86,51,67,68,58,37,50,48,45,33,49,50,53,51,52,53,46,57,45,35,37,74,43,69,36,48,92,76,82,57,46,54,31,96,70,11,64,60,53,55,49,57,50,50,77,54,42,100,65,50,46,55,59,50,51,54,25,64,72,50,72,46,91,70,98,61,57,72,72,41,46,56,51,50,52,48,61,20,59,78,50,43,62,101,56,92,84,68,56,30,63,56,44,40,42,60,60,28,22,26,47,63,33,41,34,49,52,42,63,73,64,35,54,97,52,52,69,72,44,48,52,49,39,53,48,47,51,41,57,46,40,52,75,69,33,76,85,67,46,36,61,56,52,33,46,53,48,36,60,34,56,48,66,60,95,78,66,81,55,81,47,31,39,70,52,26,44,52,39,33,42,65,73,46,41,46,56,50,43,76,75,42,45,62,65,54,51,54,62,72,50,65,90,59,71,70,56,70,63,54,50,53,51,51,50,58,49,42,68,64,37,82,53,60,56,46,33,48,52,41,46,75,64,43,37,63,42,54,50,56,51,52,48,53,44,67,66,42,89,46,71,68,56,33,49,49,54,50,60,68,44,51,66,36,30,91,68,50,64,77,37,86,69,59,95,48,65,52,60,36,49,47,56,45,49,52,55,51,49,51,53,53,48,52,54,36,47,77,71,69,60,74,54,74,68,58,57,49,52,59,51,51,59,47,53,73,77,38,63,92,42,74,67,51,52,55,53,51,59,51,33,81,73,33,83,74,27,45,71,57,52,50,53,36,71,75,28,63,62,28,37,56,46,39,36,72,32,64,67,49,39,52,49,50,62,75,47,45,76,42,75,80,50,52,60,52,49,67,74,29,32,87,39,47,71,64,38,42,56,54,46,66,75,73,108

Mean predicted aligned error: 22.5 Å

Radius of gyration: 46.78 Å; Cα contacts (8 Å, |Δi|>4): 1296; chains: 1; bounding box: 135×78×116 Å

Secondary structure (DSSP, 8-state):
--HHHHHHHHHHHHHHHTPPPPPPPPP-----PPP----S-PPPPHHHHHHHHTSGGG-SGGGHHHHHHHHHHHTTS-HHHHHHHHHHHHT--S--SS-HHHHHHHHHHHHTS-GGGHHHHHHHHHHHHHHHHHHHHHH-S-HHHHHHHHHHHHHHH-SSTTHHHHHHHHHHHHTT-GGGHHHHHHHHHHHTHHHHHHHHHHHHHTTTS-TTTHHHHHHHHHHTGGG--SGGGHHHHHHHHHH-HHHHHHHTTS-S-HHHHHHHHHHHHHHHHTT-HHHHHHHHHHHHHHHHHT---HHHHHHHHHT-GGGHHHHHHHHHHHHHHHHHT--S--SSHHHHHHHHHHHHHHHTTTS--HHHHHHHHHHHTTSS-HHHHHHHHHHHHHTTTT-----HHHHHHHHHHHTTTT------HHHHHHHHHHHHHHHT-S-HHHHHHHHHTTTTSTTS-HHHHHHHHHHHHHHS-TTTHHHHHHTTHHHHHHHTTS-HHHHHHHHHSPPPHHHHHHTTS-HHHHHHHHHHHHH-S-GGGHHHHIIIIIHHHHHHS-TTSHHHHHHHHHHHHHHTTS-S-HHHHHHHHHHHHHHHTTS-HHHHHHHHHHHHHHTSTT--HHHHHHHHHHHHHHHHHHHHHHTTS-TT--HHHHIIIIIHHHHHHHHHH-GGGGGTS-HHHHHHHHHHHS---SSS---HHHHHHHHHHHHHIIIIIHHHHHHH-TT-HHHHHHHHHHHHHHHH-EETTEE-HHHHHHHHHHHHHHHHHHHHHHHHHHHHHTPPPPPP---TTHHHHHHHHHHHHHHHHHHHHHHHHHHHHHH-S-HHHHHHHHHHHHHHHHHHHHTTS-SS--SB-TTHHHHHHHHHHH-SS-HHHHHHHHHHT----S-HHHHHHHHHHHHTT--SSTT--HHHHHHHHHB-HHHHHHHHHHH-TT--HHHHHHHHHHHHHHHHHH-TTT-HHHHHHHHHHHHSPPTTS-----HHHHHHHHIIIIIHHHHHHHHHHHHHHHTTT-SSHHHHHHHHHHHHHTSSHHHHHHHHHHHHHHHHHHHHHHHHT-S-HHHHHHHHHHHTTSHHHHSSS---SSHHHHHHHHHHHHHHHHHHHHHHTT---HHHHHHHHHHHHHHS-S-HHHHHHHHHHHT-GGGHHHHHHHHH-HHHHHHHHH-HHHHHHHHHHTT-HHHHHHHHHHTT-HHHHHHHHHHH-